Protein AF-A0A2S7PTY4-F1 (afdb_monomer)

pLDDT: mean 74.54, std 20.71, range [23.06, 98.38]

Secondary structure (DSSP, 8-state):
-PPPPP-----HHHHS-HHHHHHHHHHHHHTT--HHHHHHHHHH-HHHHHHHHHHHHHEEEEESSHHHHHHHHHHHT-HHHHTT--EEEEE-PPBP---HHHHHHHS-TTS-HHHHHHHHHHHHHHHHHHHHHHHSSHHHHHHHHHGGG-TT--EEEE-SSSSPPHHHHHHHHHTT--HHHHB-TT-HHHHHHHHHHHHHHHHHHHHHTT----EEEEEEE-HHHHTS-GGGS-HHHHTT--EEEEEEE-TTTT---HHHHHHHHHHHHH-TT--EEEEEEE---GGGGTTGGGS-PPPP-HHHHHHTT---TT--EEEEES-EE-HHHHHHHHHHHTTT-SEEEEES-EEEEEGGGHHHHHHHHHHH--SEEEEESEEEEE-SS-TT--EEEE--EEE-SS------TTTTTT----GGG-SSHHHHHHHHHHHHHHHHHHHHHHHHHHTTS-SS-------------------PPPPPPP--------------PPP----------------------GGGTS-HHHHHHHHHHHH-----HHHHHHHHHHHHTTS-HHHHHHHHHH-HHHHHHHHHHHTTEEEEESSHHHHHHHHHHHH-HHHHTT--EEEEE-----TT--HHHHHHHHHHHHTTS---S-HHHHHHHHHHHHHHHHHHHHHHHHHTHHHHHHHHHGGG-TT--EEEE---SS--HHHHHHSPTTTTS-TTSS--TT-HHHHHHHHHHHHHHHHHHHHTT----EEEEEEE-HHHHHHTTTSHHHHGGGGGG-SEEEEEEPPPPTTTHHHHHHHHHHHHHT-TT-SEEEEEE---SSSS--S-THHHHTT---TT--EEEEES-EE-HHHHHHHHHHTTTT--EEEEES-EESS-GGGHHHHHHHHHHT---SEEEEEEEEEEE-TTT--EEEEEEEEEEESS-HHHHHHHHHHHS-HHHHTT-SSHHHHHHHHHTTTTTTSTTSSSS-----------

Solvent-accessible surface area (backbone atoms only — not comparable to full-atom values): 54871 Å² total; per-residue (Å²): 138,81,80,81,75,76,80,71,87,67,53,73,66,73,71,53,56,67,67,59,46,36,49,51,46,48,51,46,54,74,73,63,53,59,69,64,56,52,52,52,49,24,71,74,40,74,59,35,29,63,40,29,45,50,66,68,36,24,58,41,78,36,46,58,39,67,69,40,51,50,51,52,42,56,39,31,73,34,66,88,48,11,59,32,24,29,31,39,41,35,31,60,58,60,60,45,93,74,53,72,68,62,51,59,73,56,31,57,89,87,60,52,74,70,52,54,55,52,16,51,50,55,48,50,55,50,45,51,44,32,55,48,43,70,69,66,53,46,54,33,58,50,40,45,65,30,42,58,43,29,77,44,36,29,35,40,36,38,49,63,60,73,85,75,51,73,64,51,45,53,49,17,58,68,44,46,33,51,54,74,75,42,35,48,86,90,32,78,74,55,50,24,53,46,37,20,53,51,50,46,28,49,51,40,12,33,46,78,37,69,36,62,28,31,34,45,35,31,52,42,38,16,55,64,43,32,60,55,53,70,90,62,57,58,51,74,33,32,46,50,20,27,34,42,37,40,23,36,41,38,92,54,57,55,58,62,45,74,50,35,22,45,29,49,23,56,51,49,56,29,18,56,45,23,29,35,43,33,45,32,44,46,65,64,58,79,85,41,68,78,70,50,80,76,58,88,66,60,64,38,56,45,44,44,50,28,51,58,90,56,65,49,81,45,28,28,34,42,34,43,30,52,47,30,22,38,58,69,49,54,40,51,52,51,64,74,35,25,91,39,32,49,34,39,36,42,30,29,38,33,39,72,44,44,47,73,54,50,54,58,41,51,49,42,49,70,75,56,42,78,46,46,39,39,40,37,48,37,44,29,16,37,46,93,86,45,99,84,54,78,55,77,47,74,42,52,32,78,42,78,75,101,58,76,63,59,44,43,60,85,83,46,87,67,53,70,63,57,56,87,82,33,96,41,73,63,58,43,48,52,48,52,50,54,52,52,50,52,51,53,50,51,52,52,55,57,55,63,61,68,76,71,63,75,98,74,88,80,84,81,82,85,78,89,80,89,78,86,86,86,90,83,82,93,78,84,89,79,85,81,78,87,78,80,89,77,90,71,82,85,78,77,80,80,81,85,79,81,89,79,84,91,79,82,91,74,95,77,83,76,85,83,69,80,81,81,64,89,76,72,54,77,77,75,76,46,58,68,69,55,47,54,49,53,53,49,62,72,69,52,94,80,70,68,75,78,63,55,61,74,69,50,57,71,59,59,72,75,50,54,69,70,56,37,59,56,44,27,72,74,39,74,66,38,28,58,59,31,45,50,60,67,40,21,59,42,76,35,54,57,43,68,70,39,48,50,51,49,41,56,40,29,71,34,69,80,50,11,57,31,24,30,31,42,38,35,31,55,65,76,67,65,79,84,64,47,75,63,60,52,45,57,46,46,52,58,76,45,64,93,54,93,76,66,99,62,56,66,68,45,50,52,54,30,50,53,53,47,53,53,50,35,53,49,40,49,49,35,61,76,67,46,46,62,36,55,44,33,50,68,21,48,62,44,29,80,44,39,29,33,43,34,38,50,61,59,62,64,67,55,76,67,58,18,72,73,40,62,66,69,63,63,75,63,45,76,80,37,78,64,91,78,42,68,72,55,39,62,63,38,34,60,58,56,48,26,52,49,47,23,39,27,75,46,67,48,66,32,32,33,43,35,32,56,49,44,34,62,63,50,29,39,44,43,69,81,42,41,89,55,47,40,72,41,32,49,51,24,26,33,42,35,43,22,35,54,66,66,64,86,81,62,50,65,49,28,46,51,24,48,34,54,49,53,69,32,24,44,55,22,31,30,45,32,44,33,39,48,81,64,95,68,80,73,88,57,82,56,44,39,82,51,50,67,89,69,73,45,88,49,28,27,33,43,34,42,24,47,44,38,29,35,55,70,52,52,44,52,49,50,64,75,36,20,92,43,34,28,35,43,34,44,27,27,38,29,28,42,58,47,46,76,44,54,59,58,45,51,47,45,58,52,75,58,32,66,60,67,33,45,32,42,36,48,51,33,36,12,37,26,74,90,74,72,48,77,46,82,44,81,36,87,56,77,46,74,83,62,63,66,61,62,50,58,48,45,62,58,48,71,79,32,61,78,55,52,78,77,24,99,40,72,69,47,47,53,49,36,58,72,70,51,77,59,80,82,71,86,87,70,80,87,80,78,89,77,87,79,85,88,82,88,89,136

Mean predicted aligned error: 18.02 Å

Sequence (984 aa):
MATPDAFTGKSLAETFPAELLSIICQYLIVDRLPKDDLANFRSTSKNCAAAATPYLFQSQHVSLILKSLQNLQNISEQPHLAKHVREIWYEPRLMESMYRSRYNDLVPPTVTPEEIKRGWTIYCDWFCQQKYLVKMHYLSAVLAKIFPRLTNLREIAIQVGGPMSYIFVRMAQQVWLDGEALISNTVAQHESMIGSKCLEAILHACSLADTKLTSLKCDSVGETFFMIRPEFMPSSVFQHLRDLDIVIYDAAYTQTSDTCSQGLNRVLRSAVHLVTLRIIIDAAGEYAGRTIRRMVYRPGPFWDNAMSEVVLPKLESLKLFNISGGRDRFIEFFTKHAASLNHLSLDNLQLMEDVREWYRVFHTIMTVLNCSVEINGTWEGKWADEQDHTQTIPMTCPMEGNMICVVLEEYLEGCCITADEHPTVEGLWDQIIATCLERDRQMRETRNYDDSGDPEDHSYPTNMYGAPGRVTPMGDPIVIPEYEYDLEDEEVGVFEDEDDADGTVDTNYPMATLTETPGRSILDVLPTEIIVMICGLLREGDFPPDSLSKKYIPEAKALPRDALCNFRLASKDCAAAATSYLFRHLHILYTKRSFQNLLDISKSAHLAKHVRSICYEPRILHAGFDKYEYTDYYETAMEGIEQPISSDIRMEQGWDAYKKMVNEQHFIRKTAWDAAIFTLSIPRFTCLDAITIDTKCVPSYRALQSMPPPFDRDASLHESPCDPMIMAKVRKPTNAILVATALANVNLVTLRICLVPEELLSSLYGTKNVILPFFKHIRHLSLNLGPFPPPHGHGTMKGLIDLLRFAPGLESLSIKFAISSRFEPPIVWDKGIEGLVFPSLQKLELSSLPCRPSSFMNFFKRHAATLKHIVLESMCLVPDPMYWHDILEVLKNDLSLESAAFRGVWEGFSEKVRVRYLIRMDKNIHGCPVSEYLEDCVLKRAPALMQQFSSIDGLWRAIVEGRLHQRTATTEASEDGESEDEDD

Foldseek 3Di:
DDDDDDPPPDDPLNVDDLVVLLVVLVVCVVVPPDLVVLVVQLPPDVSSVVNSLLVSLQEQEAELFPVRLVVLLVQLVDLVNLQSHAEYEYELFAFDDDDLVLLVVQAPPPDDPVLLVVLVVLLVVRNVRSVCCQPPVVLLVSLLVRLLSNQNHAYYAYDHDDPDDPVLCVSCVSSRGDSCNRGDPPPLPVSQVRSLSNVLSNQQSCVSSLPLHAYYHYQEHELVNLVPPVVSNPLSNQQNYAYYHDEYEDCPQLDSDLSSLQSLLSSQQSNLNHAEDHYAHDHPDPVCVPPVVPPLRDGDQSLCSNCVVGQRQQHAYYHYYQHEHELVSLLVVCLRCQVRYAEEEYENYEYAAALLSVLVSVVSCLVRHPYFYWYFYWYWYDHPPDPRDIDIQGFGAGDDDNADFGCPPPLPVPDGPHCVVPVDSSSVSVVSVVSVVVVVVVVVVVVVVVVPDDPDDDDDDDDDDDDDDDDDDDDDDDDDDDDDDDPDDDPDDDDDDDDDDDDDDDPDDDPDDDPDDPDDPLVRPDDPVVVVVVVVVVPDPDDDPVVVCVPCLVVLLVDDLVNLVVQLVPDVVSVLSSLLVNLQEQEAELFPVRLVVLLVLLVDLSNLQSHAEYEYELAAFDQPCDLVNLVVVQCVLCPPPPDDPCSPVLSVVLVVLSNVRNVRSVVCQVVVVLLVSLLNRQLSNQNHAEYAYDHDLQPDCVVLVVHRPPSNGDSVSGDDLQDLVRLVVSLSNVVSNQLSNQVSLHLHAYYHYQEHRLVNLLCCVVVVVRRLLSLCNYAHYAYEYEDDDPPSCVSSLVSLLSNLQSNLQHQEYHYEYDDDPDDDQPDACQVNCVPDARPQHAYYHYYPHEYELVSLLVNCLRCQPHYAEYHYEQYEYPQFPLSVVVSLVSCQPRHPYQWYHYAYWYWYHNPVVRDIDTDGGHDTDHPDRSVVVVCCVQCVVCVVVCVVAVDPSRSSCCSVVCVPPDPDPPPPPPDDDDDDDDDD

Radius of gyration: 38.8 Å; Cα contacts (8 Å, |Δi|>4): 1458; chains: 1; bounding box: 118×94×121 Å

Structure (mmCIF, N/CA/C/O backbone):
data_AF-A0A2S7PTY4-F1
#
_entry.id   AF-A0A2S7PTY4-F1
#
loop_
_atom_site.group_PDB
_atom_site.id
_atom_site.type_symbol
_atom_site.label_atom_id
_atom_site.label_alt_id
_atom_site.label_comp_id
_atom_site.label_asym_id
_atom_site.label_entity_id
_atom_site.label_seq_id
_atom_site.pdbx_PDB_ins_code
_atom_site.Cartn_x
_atom_site.Cartn_y
_atom_site.Cartn_z
_atom_site.occupancy
_atom_site.B_iso_or_equiv
_atom_site.auth_seq_id
_atom_site.auth_comp_id
_atom_site.auth_asym_id
_atom_site.auth_atom_id
_atom_site.pdbx_PDB_model_num
ATOM 1 N N . MET A 1 1 ? 12.265 41.369 -77.247 1.00 43.47 1 MET A N 1
ATOM 2 C CA . MET A 1 1 ? 11.523 41.569 -75.987 1.00 43.47 1 MET A CA 1
ATOM 3 C C . MET A 1 1 ? 10.627 40.360 -75.792 1.00 43.47 1 MET A C 1
ATOM 5 O O . MET A 1 1 ? 9.584 40.294 -76.423 1.00 43.47 1 MET A O 1
ATOM 9 N N . ALA A 1 2 ? 11.092 39.371 -75.027 1.00 40.62 2 ALA A N 1
ATOM 10 C CA . ALA A 1 2 ? 10.263 38.261 -74.569 1.00 40.62 2 ALA A CA 1
ATOM 11 C C . ALA A 1 2 ? 9.751 38.643 -73.177 1.00 40.62 2 ALA A C 1
ATOM 13 O O . ALA A 1 2 ? 10.547 38.976 -72.299 1.00 40.62 2 ALA A O 1
ATOM 14 N N . THR A 1 3 ? 8.435 38.702 -73.018 1.00 45.56 3 THR A N 1
ATOM 15 C CA . THR A 1 3 ? 7.770 38.879 -71.726 1.00 45.56 3 THR A CA 1
ATOM 16 C C . THR A 1 3 ? 8.144 37.714 -70.807 1.00 45.56 3 THR A C 1
ATOM 18 O O . THR A 1 3 ? 8.022 36.573 -71.247 1.00 45.56 3 THR A O 1
ATOM 21 N N . PRO A 1 4 ? 8.608 37.959 -69.567 1.00 51.91 4 PRO A N 1
ATOM 22 C CA . PRO A 1 4 ? 8.774 36.889 -68.599 1.00 51.91 4 PRO A CA 1
ATOM 23 C C . PRO A 1 4 ? 7.383 36.361 -68.253 1.00 51.91 4 PRO A C 1
ATOM 25 O O . PRO A 1 4 ? 6.526 37.122 -67.797 1.00 51.91 4 PRO A O 1
ATOM 28 N N . ASP A 1 5 ? 7.158 35.079 -68.534 1.00 47.53 5 ASP A N 1
ATOM 29 C CA . ASP A 1 5 ? 5.940 34.380 -68.151 1.00 47.53 5 ASP A CA 1
ATOM 30 C C . ASP A 1 5 ? 5.702 34.571 -66.653 1.00 47.53 5 ASP A C 1
ATOM 32 O O . ASP A 1 5 ? 6.612 34.447 -65.828 1.00 47.53 5 ASP A O 1
ATOM 36 N N . ALA A 1 6 ? 4.469 34.950 -66.324 1.00 49.41 6 ALA A N 1
ATOM 37 C CA . ALA A 1 6 ? 4.036 35.241 -64.973 1.00 49.41 6 ALA A CA 1
ATOM 38 C C . ALA A 1 6 ? 4.442 34.097 -64.035 1.00 49.41 6 ALA A C 1
ATOM 40 O O . ALA A 1 6 ? 4.005 32.960 -64.214 1.00 49.41 6 ALA A O 1
ATOM 41 N N . PHE A 1 7 ? 5.255 34.412 -63.021 1.00 53.06 7 PHE A N 1
ATOM 42 C CA . PHE A 1 7 ? 5.481 33.546 -61.869 1.00 53.06 7 PHE A CA 1
ATOM 43 C C . PHE A 1 7 ? 4.107 33.210 -61.276 1.00 53.06 7 PHE A C 1
ATOM 45 O O . PHE A 1 7 ? 3.509 34.005 -60.550 1.00 53.06 7 PHE A O 1
ATOM 52 N N . THR A 1 8 ? 3.560 32.047 -61.628 1.00 53.41 8 THR A N 1
ATOM 53 C CA . THR A 1 8 ? 2.391 31.491 -60.955 1.00 53.41 8 THR A CA 1
ATOM 54 C C . THR A 1 8 ? 2.818 31.305 -59.507 1.00 53.41 8 THR A C 1
ATOM 56 O O . THR A 1 8 ? 3.721 30.508 -59.274 1.00 53.41 8 THR A O 1
ATOM 59 N N . GLY A 1 9 ? 2.261 32.080 -58.572 1.00 60.03 9 GLY A N 1
ATOM 60 C CA . GLY A 1 9 ? 2.690 32.191 -57.169 1.00 60.03 9 GLY A CA 1
ATOM 61 C C . GLY A 1 9 ? 2.533 30.926 -56.315 1.00 60.03 9 GLY A C 1
ATOM 62 O O . GLY A 1 9 ? 2.007 30.997 -55.210 1.00 60.03 9 GLY A O 1
ATOM 63 N N . LYS A 1 10 ? 2.968 29.771 -56.822 1.00 67.81 10 LYS A N 1
ATOM 64 C CA . LYS A 1 10 ? 3.148 28.531 -56.076 1.00 67.81 10 LYS A CA 1
ATOM 65 C C . LYS A 1 10 ? 4.336 28.712 -55.146 1.00 67.81 10 LYS A C 1
ATOM 67 O O . LYS A 1 10 ? 5.383 29.210 -55.565 1.00 67.81 10 LYS A O 1
ATOM 72 N N . SER A 1 11 ? 4.168 28.350 -53.879 1.00 74.94 11 SER A N 1
ATOM 73 C CA . SER A 1 11 ? 5.264 28.447 -52.918 1.00 74.94 11 SER A CA 1
ATOM 74 C C . SER A 1 11 ? 6.384 27.476 -53.307 1.00 74.94 11 SER A C 1
ATOM 76 O O . SER A 1 11 ? 6.137 26.450 -53.941 1.00 74.94 11 SER A O 1
ATOM 78 N N . LEU A 1 12 ? 7.624 27.773 -52.910 1.00 75.06 12 LEU A N 1
ATOM 79 C CA . LEU A 1 12 ? 8.783 26.910 -53.182 1.00 75.06 12 LEU A CA 1
ATOM 80 C C . LEU A 1 12 ? 8.548 25.457 -52.706 1.00 75.06 12 LEU A C 1
ATOM 82 O O . LEU A 1 12 ? 8.979 24.495 -53.342 1.00 75.06 12 LEU A O 1
ATOM 86 N N . ALA A 1 13 ? 7.786 25.297 -51.621 1.00 75.19 13 ALA A N 1
ATOM 87 C CA . ALA A 1 13 ? 7.372 24.011 -51.072 1.00 75.19 13 ALA A CA 1
ATOM 88 C C . ALA A 1 13 ? 6.455 23.197 -52.006 1.00 75.19 13 ALA A C 1
ATOM 90 O O . ALA A 1 13 ? 6.466 21.969 -51.973 1.00 75.19 13 ALA A O 1
ATOM 91 N N . GLU A 1 14 ? 5.676 23.859 -52.862 1.00 81.06 14 GLU A N 1
ATOM 92 C CA . GLU A 1 14 ? 4.823 23.200 -53.855 1.00 81.06 14 GLU A CA 1
ATOM 93 C C . GLU A 1 14 ? 5.597 22.785 -55.113 1.00 81.06 14 GLU A C 1
ATOM 95 O O . GLU A 1 14 ? 5.118 21.940 -55.869 1.00 81.06 14 GLU A O 1
ATOM 100 N N . THR A 1 15 ? 6.784 23.360 -55.339 1.00 85.25 15 THR A N 1
ATOM 101 C CA . THR A 1 15 ? 7.640 23.040 -56.491 1.00 85.25 15 THR A CA 1
ATOM 102 C C . THR A 1 15 ? 8.655 21.930 -56.231 1.00 85.25 15 THR A C 1
ATOM 104 O O . THR A 1 15 ? 9.167 21.359 -57.193 1.00 85.25 15 THR A O 1
ATOM 107 N N . PHE A 1 16 ? 8.953 21.600 -54.971 1.00 87.75 16 PHE A N 1
ATOM 108 C CA . PHE A 1 16 ? 9.901 20.527 -54.670 1.00 87.75 16 PHE A CA 1
ATOM 109 C C . PHE A 1 16 ? 9.299 19.127 -54.913 1.00 87.75 16 PHE A C 1
ATOM 111 O O . PHE A 1 16 ? 8.173 18.863 -54.482 1.00 87.75 16 PHE A O 1
ATOM 118 N N . PRO A 1 17 ? 10.054 18.208 -55.548 1.00 91.81 17 PRO A N 1
ATOM 119 C CA . PRO A 1 17 ? 9.749 16.780 -55.574 1.00 91.81 17 PRO A CA 1
ATOM 120 C C . PRO A 1 17 ? 9.585 16.200 -54.165 1.00 91.81 17 PRO A C 1
ATOM 122 O O . PRO A 1 17 ? 10.275 16.614 -53.227 1.00 91.81 17 PRO A O 1
ATOM 125 N N . ALA A 1 18 ? 8.700 15.211 -54.023 1.00 88.81 18 ALA A N 1
ATOM 126 C CA . ALA A 1 18 ? 8.412 14.573 -52.739 1.00 88.81 18 ALA A CA 1
ATOM 127 C C . ALA A 1 18 ? 9.669 13.947 -52.111 1.00 88.81 18 ALA A C 1
ATOM 129 O O . ALA A 1 18 ? 9.843 14.005 -50.899 1.00 88.81 18 ALA A O 1
ATOM 130 N N . GLU A 1 19 ? 10.575 13.428 -52.938 1.00 92.38 19 GLU A N 1
ATOM 131 C CA . GLU A 1 19 ? 11.834 12.813 -52.526 1.00 92.38 19 GLU A CA 1
ATOM 132 C C . GLU A 1 19 ? 12.754 13.823 -51.833 1.00 92.38 19 GLU A C 1
ATOM 134 O O . GLU A 1 19 ? 13.323 13.521 -50.787 1.00 92.38 19 GLU A O 1
ATOM 139 N N . LEU A 1 20 ? 12.857 15.047 -52.369 1.00 92.56 20 LEU A N 1
ATOM 140 C CA . LEU A 1 20 ? 13.656 16.107 -51.750 1.00 92.56 20 LEU A CA 1
ATOM 141 C C . LEU A 1 20 ? 13.034 16.576 -50.434 1.00 92.56 20 LEU A C 1
ATOM 143 O O . LEU A 1 20 ? 13.760 16.790 -49.467 1.00 92.56 20 LEU A O 1
ATOM 147 N N . LEU A 1 21 ? 11.703 16.679 -50.363 1.00 92.06 21 LEU A N 1
ATOM 148 C CA . LEU A 1 21 ? 11.012 17.013 -49.114 1.00 92.06 21 LEU A CA 1
ATOM 149 C C . LEU A 1 21 ? 11.215 15.924 -48.047 1.00 92.06 21 LEU A C 1
ATOM 151 O O . LEU A 1 21 ? 11.440 16.255 -46.887 1.00 92.06 21 LEU A O 1
ATOM 155 N N . SER A 1 22 ? 11.199 14.643 -48.428 1.00 91.19 22 SER A N 1
ATOM 156 C CA . SER A 1 22 ? 11.508 13.530 -47.522 1.00 91.19 22 SER A CA 1
ATOM 157 C C . SER A 1 22 ? 12.958 13.550 -47.040 1.00 91.19 22 SER A C 1
ATOM 159 O O . SER A 1 22 ? 13.189 13.353 -45.851 1.00 91.19 22 SER A O 1
ATOM 161 N N . ILE A 1 23 ? 13.923 13.845 -47.921 1.00 90.31 23 ILE A N 1
ATOM 162 C CA . ILE A 1 23 ? 15.336 14.010 -47.540 1.00 90.31 23 ILE A CA 1
ATOM 163 C C . ILE A 1 23 ? 15.485 15.164 -46.547 1.00 90.31 23 ILE A C 1
ATOM 165 O O . ILE A 1 23 ? 16.128 14.991 -45.517 1.00 90.31 23 ILE A O 1
ATOM 169 N N . ILE A 1 24 ? 14.846 16.310 -46.809 1.00 88.50 24 ILE A N 1
ATOM 170 C CA . ILE A 1 24 ? 14.837 17.443 -45.876 1.00 88.50 24 ILE A CA 1
ATOM 171 C C . ILE A 1 24 ? 14.289 16.986 -44.522 1.00 88.50 24 ILE A C 1
ATOM 173 O O . ILE A 1 24 ? 14.973 17.140 -43.520 1.00 88.50 24 ILE A O 1
ATOM 177 N N . CYS A 1 25 ? 13.111 16.356 -44.474 1.00 89.00 25 CYS A N 1
ATOM 178 C CA . CYS A 1 25 ? 12.548 15.865 -43.214 1.00 89.00 25 CYS A CA 1
ATOM 179 C C . CYS A 1 25 ? 13.461 14.862 -42.494 1.00 89.00 25 CYS A C 1
ATOM 181 O O . CYS A 1 25 ? 13.556 14.913 -41.271 1.00 89.00 25 CYS A O 1
ATOM 183 N N . GLN A 1 26 ? 14.144 13.980 -43.226 1.00 87.88 26 GLN A N 1
ATOM 184 C CA . GLN A 1 26 ? 15.095 13.033 -42.650 1.00 87.88 26 GLN A CA 1
ATOM 185 C C . GLN A 1 26 ? 16.298 13.750 -42.025 1.00 87.88 26 GLN A C 1
ATOM 187 O O . GLN A 1 26 ? 16.648 13.442 -40.888 1.00 87.88 26 GLN A O 1
ATOM 192 N N . TYR A 1 27 ? 16.888 14.730 -42.717 1.00 85.38 27 TYR A N 1
ATOM 193 C CA . TYR A 1 27 ? 17.968 15.555 -42.164 1.00 85.38 27 TYR A CA 1
ATOM 194 C C . TYR A 1 27 ? 17.516 16.314 -40.917 1.00 85.38 27 TYR A C 1
ATOM 196 O O . TYR A 1 27 ? 18.214 16.295 -39.907 1.00 85.38 27 TYR A O 1
ATOM 204 N N . LEU A 1 28 ? 16.306 16.888 -40.939 1.00 81.81 28 LEU A N 1
ATOM 205 C CA . LEU A 1 28 ? 15.771 17.614 -39.786 1.00 81.81 28 LEU A CA 1
ATOM 206 C C . LEU A 1 28 ? 15.641 16.718 -38.535 1.00 81.81 28 LEU A C 1
ATOM 208 O O . LEU A 1 28 ? 15.788 17.203 -37.418 1.00 81.81 28 LEU A O 1
ATOM 212 N N . ILE A 1 29 ? 15.398 15.413 -38.698 1.00 79.81 29 ILE A N 1
ATOM 213 C CA . ILE A 1 29 ? 15.355 14.462 -37.573 1.00 79.81 29 ILE A CA 1
ATOM 214 C C . ILE A 1 29 ? 16.752 14.057 -37.115 1.00 79.81 29 ILE A C 1
ATOM 216 O O . ILE A 1 29 ? 16.993 13.977 -35.911 1.00 79.81 29 ILE A O 1
ATOM 220 N N . VAL A 1 30 ? 17.651 13.758 -38.058 1.00 76.00 30 VAL A N 1
ATOM 221 C CA . VAL A 1 30 ? 19.010 13.280 -37.754 1.00 76.00 30 VAL A CA 1
ATOM 222 C C . VAL A 1 30 ? 19.788 14.336 -36.969 1.00 76.00 30 VAL A C 1
ATOM 224 O O . VAL A 1 30 ? 20.440 13.996 -35.984 1.00 76.00 30 VAL A O 1
ATOM 227 N N . ASP A 1 31 ? 19.612 15.613 -37.313 1.00 64.88 31 ASP A N 1
ATOM 228 C CA . ASP A 1 31 ? 20.231 16.742 -36.608 1.00 64.88 31 ASP A CA 1
ATOM 229 C C . ASP A 1 31 ? 19.500 17.121 -35.301 1.00 64.88 31 ASP A C 1
ATOM 231 O O . ASP A 1 31 ? 19.806 18.140 -34.683 1.00 64.88 31 ASP A O 1
ATOM 235 N N . ARG A 1 32 ? 18.539 16.294 -34.853 1.00 62.41 32 ARG A N 1
ATOM 236 C CA . ARG A 1 32 ? 17.731 16.481 -33.634 1.00 62.41 32 ARG A CA 1
ATOM 237 C C . ARG A 1 32 ? 17.043 17.848 -33.556 1.00 62.41 32 ARG A C 1
ATOM 239 O O . ARG A 1 32 ? 16.916 18.408 -32.464 1.00 62.41 32 ARG A O 1
ATOM 246 N N . LEU A 1 33 ? 16.580 18.397 -34.682 1.00 65.88 33 LEU A N 1
ATOM 247 C CA . LEU A 1 33 ? 15.806 19.634 -34.619 1.00 65.88 33 LEU A CA 1
ATOM 248 C C . LEU A 1 33 ? 14.502 19.410 -33.833 1.00 65.88 33 LEU A C 1
ATOM 250 O O . LEU A 1 33 ? 13.942 18.305 -33.853 1.00 65.88 33 LEU A O 1
ATOM 254 N N . PRO A 1 34 ? 14.001 20.436 -33.122 1.00 75.38 34 PRO A N 1
ATOM 255 C CA . PRO A 1 34 ? 12.773 20.327 -32.349 1.00 75.38 34 PRO A CA 1
ATOM 256 C C . PRO A 1 34 ? 11.610 19.833 -33.216 1.00 75.38 34 PRO A C 1
ATOM 258 O O . PRO A 1 34 ? 11.408 20.302 -34.336 1.00 75.38 34 PRO A O 1
ATOM 261 N N . LYS A 1 35 ? 10.773 18.931 -32.681 1.00 83.25 35 LYS A N 1
ATOM 262 C CA . LYS A 1 35 ? 9.526 18.493 -33.348 1.00 83.25 35 LYS A CA 1
ATOM 263 C C . LYS A 1 35 ? 8.633 19.669 -33.769 1.00 83.25 35 LYS A C 1
ATOM 265 O O . LYS A 1 35 ? 7.866 19.535 -34.722 1.00 83.25 35 LYS A O 1
ATOM 270 N N . ASP A 1 36 ? 8.764 20.804 -33.088 1.00 83.81 36 ASP A N 1
ATOM 271 C CA . ASP A 1 36 ? 8.082 22.057 -33.402 1.00 83.81 36 ASP A CA 1
ATOM 272 C C . ASP A 1 36 ? 8.431 22.565 -34.813 1.00 83.81 36 ASP A C 1
ATOM 274 O O . ASP A 1 36 ? 7.535 22.987 -35.542 1.00 83.81 36 ASP A O 1
ATOM 278 N N . ASP A 1 37 ? 9.681 22.432 -35.268 1.00 87.38 37 ASP A N 1
ATOM 279 C CA . ASP A 1 37 ? 10.087 22.852 -36.615 1.00 87.38 37 ASP A CA 1
ATOM 280 C C . ASP A 1 37 ? 9.499 21.944 -37.696 1.00 87.38 37 ASP A C 1
ATOM 282 O O . ASP A 1 37 ? 9.021 22.423 -38.726 1.00 87.38 37 ASP A O 1
ATOM 286 N N . LEU A 1 38 ? 9.438 20.632 -37.444 1.00 89.25 38 LEU A N 1
ATOM 287 C CA . LEU A 1 38 ? 8.749 19.688 -38.328 1.00 89.25 38 LEU A CA 1
ATOM 288 C C . LEU A 1 38 ? 7.238 19.938 -38.362 1.00 89.25 38 LEU A C 1
ATOM 290 O O . LEU A 1 38 ? 6.627 19.828 -39.426 1.00 89.25 38 LEU A O 1
ATOM 294 N N . ALA A 1 39 ? 6.625 20.291 -37.230 1.00 89.81 39 ALA A N 1
ATOM 295 C CA . ALA A 1 39 ? 5.213 20.658 -37.168 1.00 89.81 39 ALA A CA 1
ATOM 296 C C . ALA A 1 39 ? 4.935 21.961 -37.938 1.00 89.81 39 ALA A C 1
ATOM 298 O O . ALA A 1 39 ? 3.985 22.022 -38.725 1.00 89.81 39 ALA A O 1
ATOM 299 N N . ASN A 1 40 ? 5.804 22.961 -37.790 1.00 89.75 40 ASN A N 1
ATOM 300 C CA . ASN A 1 40 ? 5.744 24.207 -38.547 1.00 89.75 40 ASN A CA 1
ATOM 301 C C . ASN A 1 40 ? 5.907 23.931 -40.045 1.00 89.75 40 ASN A C 1
ATOM 303 O O . ASN A 1 40 ? 5.050 24.321 -40.838 1.00 89.75 40 ASN A O 1
ATOM 307 N N . PHE A 1 41 ? 6.924 23.160 -40.440 1.00 89.50 41 PHE A N 1
ATOM 308 C CA . PHE A 1 41 ? 7.141 22.746 -41.825 1.00 89.50 41 PHE A CA 1
ATOM 309 C C . PHE A 1 41 ? 5.922 22.018 -42.401 1.00 89.50 41 PHE A C 1
ATOM 311 O O . PHE A 1 41 ? 5.452 22.364 -43.486 1.00 89.50 41 PHE A O 1
ATOM 318 N N . ARG A 1 42 ? 5.335 21.081 -41.646 1.00 92.31 42 ARG A N 1
ATOM 319 C CA . ARG A 1 42 ? 4.105 20.367 -42.018 1.00 92.31 42 ARG A CA 1
ATOM 320 C C . ARG A 1 42 ? 2.950 21.324 -42.331 1.00 92.31 42 ARG A C 1
ATOM 322 O O . ARG A 1 42 ? 2.167 21.044 -43.233 1.00 92.31 42 ARG A O 1
ATOM 329 N N . SER A 1 43 ? 2.837 22.440 -41.611 1.00 91.19 43 SER A N 1
ATOM 330 C CA . SER A 1 43 ? 1.746 23.409 -41.789 1.00 91.19 43 SER A CA 1
ATOM 331 C C . SER A 1 43 ? 1.900 24.326 -43.011 1.00 91.19 43 SER A C 1
ATOM 333 O O . SER A 1 43 ? 0.929 24.960 -43.417 1.00 91.19 43 SER A O 1
ATOM 335 N N . THR A 1 44 ? 3.083 24.371 -43.638 1.00 89.44 44 THR A N 1
ATOM 336 C CA . THR A 1 44 ? 3.370 25.299 -44.750 1.00 89.44 44 THR A CA 1
ATOM 337 C C . THR A 1 44 ? 2.686 24.945 -46.076 1.00 89.44 44 THR A C 1
ATOM 339 O O . THR A 1 44 ? 2.337 25.844 -46.839 1.00 89.44 44 THR A O 1
ATOM 342 N N . SER A 1 45 ? 2.503 23.658 -46.395 1.00 92.50 45 SER A N 1
ATOM 343 C CA . SER A 1 45 ? 1.862 23.207 -47.642 1.00 92.50 45 SER A CA 1
ATOM 344 C C . SER A 1 45 ? 1.365 21.762 -47.539 1.00 92.50 45 SER A C 1
ATOM 346 O O . SER A 1 45 ? 1.807 21.004 -46.678 1.00 92.50 45 SER A O 1
ATOM 348 N N . LYS A 1 46 ? 0.489 21.327 -48.458 1.00 91.50 46 LYS A N 1
ATOM 349 C CA . LYS A 1 46 ? 0.026 19.924 -48.516 1.00 91.50 46 LYS A CA 1
ATOM 350 C C . LYS A 1 46 ? 1.157 18.934 -48.825 1.00 91.50 46 LYS A C 1
ATOM 352 O O . LYS A 1 46 ? 1.152 17.832 -48.281 1.00 91.50 46 LYS A O 1
ATOM 357 N N . ASN A 1 47 ? 2.123 19.328 -49.659 1.00 91.56 47 ASN A N 1
ATOM 358 C CA . ASN A 1 47 ? 3.276 18.490 -50.001 1.00 91.56 47 ASN A CA 1
ATOM 359 C C . ASN A 1 47 ? 4.200 18.323 -48.790 1.00 91.56 47 ASN A C 1
ATOM 361 O O . ASN A 1 47 ? 4.567 17.200 -48.452 1.00 91.56 47 ASN A O 1
ATOM 365 N N . CYS A 1 48 ? 4.489 19.416 -48.075 1.00 91.56 48 CYS A N 1
ATOM 366 C CA . CYS A 1 48 ? 5.219 19.361 -46.807 1.00 91.56 48 CYS A CA 1
ATOM 367 C C . CYS A 1 48 ? 4.456 18.555 -45.758 1.00 91.56 48 CYS A C 1
ATOM 369 O O . CYS A 1 48 ? 5.062 17.778 -45.027 1.00 91.56 48 CYS A O 1
ATOM 371 N N . ALA A 1 49 ? 3.126 18.680 -45.709 1.00 92.38 49 ALA A N 1
ATOM 372 C CA . ALA A 1 49 ? 2.311 17.896 -44.799 1.00 92.38 49 ALA A CA 1
ATOM 373 C C . ALA A 1 49 ? 2.461 16.394 -45.061 1.00 92.38 49 ALA A C 1
ATOM 375 O O . ALA A 1 49 ? 2.693 15.631 -44.123 1.00 92.38 49 ALA A O 1
ATOM 376 N N . ALA A 1 50 ? 2.368 15.971 -46.323 1.00 92.88 50 ALA A N 1
ATOM 377 C CA . ALA A 1 50 ? 2.546 14.579 -46.719 1.00 92.88 50 ALA A CA 1
ATOM 378 C C . ALA A 1 50 ? 3.968 14.070 -46.431 1.00 92.88 50 ALA A C 1
ATOM 380 O O . ALA A 1 50 ? 4.113 12.974 -45.893 1.00 92.88 50 ALA A O 1
ATOM 381 N N . ALA A 1 51 ? 4.994 14.875 -46.726 1.00 93.94 51 ALA A N 1
ATOM 382 C CA . ALA A 1 51 ? 6.392 14.516 -46.503 1.00 93.94 51 ALA A CA 1
ATOM 383 C C . ALA A 1 51 ? 6.753 14.425 -45.013 1.00 93.94 51 ALA A C 1
ATOM 385 O O . ALA A 1 51 ? 7.415 13.476 -44.615 1.00 93.94 51 ALA A O 1
ATOM 386 N N . ALA A 1 52 ? 6.284 15.361 -44.182 1.00 94.00 52 ALA A N 1
ATOM 387 C CA . ALA A 1 52 ? 6.636 15.449 -42.763 1.00 94.00 52 ALA A CA 1
ATOM 388 C C . ALA A 1 52 ? 5.816 14.520 -41.858 1.00 94.00 52 ALA A C 1
ATOM 390 O O . ALA A 1 52 ? 6.273 14.159 -40.776 1.00 94.00 52 ALA A O 1
ATOM 391 N N . THR A 1 53 ? 4.605 14.126 -42.270 1.00 94.94 53 THR A N 1
ATOM 392 C CA . THR A 1 53 ? 3.707 13.293 -41.446 1.00 94.94 53 THR A CA 1
ATOM 393 C C . THR A 1 53 ? 4.364 11.978 -40.989 1.00 94.94 53 THR A C 1
ATOM 395 O O . THR A 1 53 ? 4.338 11.721 -39.788 1.00 94.94 53 THR A O 1
ATOM 398 N N . PRO A 1 54 ? 4.999 11.159 -41.854 1.00 95.06 54 PRO A N 1
ATOM 399 C CA . PRO A 1 54 ? 5.646 9.921 -41.419 1.00 95.06 54 PRO A CA 1
ATOM 400 C C . PRO A 1 54 ? 6.648 10.130 -40.285 1.00 95.06 54 PRO A C 1
ATOM 402 O O . PRO A 1 54 ? 6.657 9.367 -39.330 1.00 95.06 54 PRO A O 1
ATOM 405 N N . TYR A 1 55 ? 7.428 11.202 -40.377 1.00 93.06 55 TYR A N 1
ATOM 406 C CA . TYR A 1 55 ? 8.502 11.552 -39.459 1.00 93.06 55 TYR A CA 1
ATOM 407 C C . TYR A 1 55 ? 7.999 12.141 -38.138 1.00 93.06 55 TYR A C 1
ATOM 409 O O . TYR A 1 55 ? 8.464 11.759 -37.068 1.00 93.06 55 TYR A O 1
ATOM 417 N N . LEU A 1 56 ? 6.997 13.023 -38.195 1.00 93.06 56 LEU A N 1
ATOM 418 C CA . LEU A 1 56 ? 6.394 13.627 -37.005 1.00 93.06 56 LEU A CA 1
ATOM 419 C C . LEU A 1 56 ? 5.680 12.580 -36.136 1.00 93.06 56 LEU A C 1
ATOM 421 O O . LEU A 1 56 ? 5.690 12.676 -34.907 1.00 93.06 56 LEU A O 1
ATOM 425 N N . PHE A 1 57 ? 5.061 11.584 -36.780 1.00 95.50 57 PHE A N 1
ATOM 426 C CA . PHE A 1 57 ? 4.300 10.545 -36.090 1.00 95.50 57 PHE A CA 1
ATOM 427 C C . PHE A 1 57 ? 5.094 9.275 -35.782 1.00 95.50 57 PHE A C 1
ATOM 429 O O . PHE A 1 57 ? 4.610 8.465 -34.997 1.00 95.50 57 PHE A O 1
ATOM 436 N N . GLN A 1 58 ? 6.309 9.123 -36.320 1.00 95.38 58 GLN A N 1
ATOM 437 C CA . GLN A 1 58 ? 7.124 7.916 -36.156 1.00 95.38 58 GLN A CA 1
ATOM 438 C C . GLN A 1 58 ? 7.336 7.525 -34.695 1.00 95.38 58 GLN A C 1
ATOM 440 O O . GLN A 1 58 ? 7.151 6.362 -34.342 1.00 95.38 58 GLN A O 1
ATOM 445 N N . SER A 1 59 ? 7.693 8.504 -33.868 1.00 94.81 59 SER A N 1
ATOM 446 C CA . SER A 1 59 ? 8.020 8.311 -32.459 1.00 94.81 59 SER A CA 1
ATOM 447 C C . SER A 1 59 ? 7.131 9.198 -31.599 1.00 94.81 59 SER A C 1
ATOM 449 O O . SER A 1 59 ? 7.183 10.428 -31.718 1.00 94.81 59 SER A O 1
ATOM 451 N N . GLN A 1 60 ? 6.266 8.599 -30.779 1.00 95.62 60 GLN A N 1
ATOM 452 C CA . GLN A 1 60 ? 5.324 9.318 -29.919 1.00 95.62 60 GLN A CA 1
ATOM 453 C C . GLN A 1 60 ? 5.771 9.288 -28.467 1.00 95.62 60 GLN A C 1
ATOM 455 O O . GLN A 1 60 ? 6.003 8.223 -27.912 1.00 95.62 60 GLN A O 1
ATOM 460 N N . HIS A 1 61 ? 5.840 10.468 -27.854 1.00 93.62 61 HIS A N 1
ATOM 461 C CA . HIS A 1 61 ? 6.130 10.597 -26.435 1.00 93.62 61 HIS A CA 1
ATOM 462 C C . HIS A 1 61 ? 4.823 10.685 -25.646 1.00 93.62 61 HIS A C 1
ATOM 464 O O . HIS A 1 61 ? 3.980 11.542 -25.927 1.00 93.62 61 HIS A O 1
ATOM 470 N N . VAL A 1 62 ? 4.660 9.793 -24.678 1.00 94.00 62 VAL A N 1
ATOM 471 C CA . VAL A 1 62 ? 3.432 9.589 -23.918 1.00 94.00 62 VAL A CA 1
ATOM 472 C C . VAL A 1 62 ? 3.774 9.671 -22.439 1.00 94.00 62 VAL A C 1
ATOM 474 O O . VAL A 1 62 ? 4.466 8.813 -21.909 1.00 94.00 62 VAL A O 1
ATOM 477 N N . SER A 1 63 ? 3.278 10.701 -21.768 1.00 91.44 63 SER A N 1
ATOM 478 C CA . SER A 1 63 ? 3.417 10.852 -20.318 1.00 91.44 63 SER A CA 1
ATOM 479 C C . SER A 1 63 ? 2.160 10.323 -19.629 1.00 91.44 63 SER A C 1
ATOM 481 O O . SER A 1 63 ? 1.076 10.326 -20.223 1.00 91.44 63 SER A O 1
ATOM 483 N N . LEU A 1 64 ? 2.271 9.915 -18.365 1.00 90.00 64 LEU A N 1
ATOM 484 C CA . LEU A 1 64 ? 1.137 9.461 -17.552 1.00 90.00 64 LEU A CA 1
ATOM 485 C C . LEU A 1 64 ? 0.222 10.632 -17.143 1.00 90.00 64 LEU A C 1
ATOM 487 O O . LEU A 1 64 ? 0.144 11.008 -15.983 1.00 90.00 64 LEU A O 1
ATOM 491 N N . ILE A 1 65 ? -0.434 11.264 -18.116 1.00 90.25 65 ILE A N 1
ATOM 492 C CA . ILE A 1 65 ? -1.342 12.408 -17.957 1.00 90.25 65 ILE A CA 1
ATOM 493 C C . ILE A 1 65 ? -2.483 12.241 -18.952 1.00 90.25 65 ILE A C 1
ATOM 495 O O . ILE A 1 65 ? -2.263 11.856 -20.106 1.00 90.25 65 ILE A O 1
ATOM 499 N N . LEU A 1 66 ? -3.702 12.601 -18.546 1.00 89.94 66 LEU A N 1
ATOM 500 C CA . LEU A 1 66 ? -4.911 12.364 -19.334 1.00 89.94 66 LEU A CA 1
ATOM 501 C C . LEU A 1 66 ? -4.819 12.980 -20.737 1.00 89.94 66 LEU A C 1
ATOM 503 O O . LEU A 1 66 ? -5.134 12.328 -21.729 1.00 89.94 66 LEU A O 1
ATOM 507 N N . LYS A 1 67 ? -4.309 14.214 -20.838 1.00 91.56 67 LYS A N 1
ATOM 508 C CA . LYS A 1 67 ? -4.124 14.908 -22.121 1.00 91.56 67 LYS A CA 1
ATOM 509 C C . LYS A 1 67 ? -3.158 14.176 -23.060 1.00 91.56 67 LYS A C 1
ATOM 511 O O . LYS A 1 67 ? -3.396 14.141 -24.264 1.00 91.56 67 LYS A O 1
ATOM 516 N N . SER A 1 68 ? -2.076 13.601 -22.532 1.00 92.75 68 SER A N 1
ATOM 517 C CA . SER A 1 68 ? -1.092 12.872 -23.341 1.00 92.75 68 SER A CA 1
ATOM 518 C C . SER A 1 68 ? -1.689 11.572 -23.891 1.00 92.75 68 SER A C 1
ATOM 520 O O . SER A 1 68 ? -1.612 11.317 -25.094 1.00 92.75 68 SER A O 1
ATOM 522 N N . LEU A 1 69 ? -2.403 10.820 -23.046 1.00 93.62 69 LEU A N 1
ATOM 523 C CA . LEU A 1 69 ? -3.135 9.617 -23.454 1.00 93.62 69 LEU A CA 1
ATOM 524 C C . LEU A 1 69 ? -4.243 9.928 -24.470 1.00 93.62 69 LEU A C 1
ATOM 526 O O . LEU A 1 69 ? -4.375 9.223 -25.469 1.00 93.62 69 LEU A O 1
ATOM 530 N N . GLN A 1 70 ? -4.991 11.018 -24.274 1.00 94.56 70 GLN A N 1
ATOM 531 C CA . GLN A 1 70 ? -6.017 11.459 -25.221 1.00 94.56 70 GLN A CA 1
ATOM 532 C C . GLN A 1 70 ? -5.411 11.838 -26.578 1.00 94.56 70 GLN A C 1
ATOM 534 O O . GLN A 1 70 ? -5.978 11.509 -27.617 1.00 94.56 70 GLN A O 1
ATOM 539 N N . ASN A 1 71 ? -4.247 12.493 -26.599 1.00 95.19 71 ASN A N 1
ATOM 540 C CA . ASN A 1 71 ? -3.548 12.800 -27.847 1.00 95.19 71 ASN A CA 1
ATOM 541 C C . ASN A 1 71 ? -3.143 11.522 -28.592 1.00 95.19 71 ASN A C 1
ATOM 543 O O . ASN A 1 71 ? -3.372 11.428 -29.798 1.00 95.19 71 ASN A O 1
ATOM 547 N N . LEU A 1 72 ? -2.605 10.523 -27.883 1.00 96.75 72 LEU A N 1
ATOM 548 C CA . LEU A 1 72 ? -2.290 9.223 -28.475 1.00 96.75 72 LEU A CA 1
ATOM 549 C C . LEU A 1 72 ? -3.556 8.528 -29.002 1.00 96.75 72 LEU A C 1
ATOM 551 O O . LEU A 1 72 ? -3.548 7.988 -30.110 1.00 96.75 72 LEU A O 1
ATOM 555 N N . GLN A 1 73 ? -4.666 8.604 -28.261 1.00 96.81 73 GLN A N 1
ATOM 556 C CA . GLN A 1 73 ? -5.953 8.082 -28.713 1.00 96.81 73 GLN A CA 1
ATOM 557 C C . GLN A 1 73 ? -6.419 8.772 -30.000 1.00 96.81 73 GLN A C 1
ATOM 559 O O . GLN A 1 73 ? -6.766 8.083 -30.961 1.00 96.81 73 GLN A O 1
ATOM 564 N N . ASN A 1 74 ? -6.357 10.102 -30.060 1.00 97.12 74 ASN A N 1
ATOM 565 C CA . ASN A 1 74 ? -6.739 10.880 -31.239 1.00 97.12 74 ASN A CA 1
ATOM 566 C C . ASN A 1 74 ? -5.877 10.520 -32.463 1.00 97.12 74 ASN A C 1
ATOM 568 O O . ASN A 1 74 ? -6.392 10.442 -33.577 1.00 97.12 74 ASN A O 1
ATOM 572 N N . ILE A 1 75 ? -4.576 10.261 -32.269 1.00 97.44 75 ILE A N 1
ATOM 573 C CA . ILE A 1 75 ? -3.681 9.769 -33.331 1.00 97.44 75 ILE A CA 1
ATOM 574 C C . ILE A 1 75 ? -4.122 8.376 -33.794 1.00 97.44 75 ILE A C 1
ATOM 576 O O . ILE A 1 75 ? -4.225 8.133 -34.997 1.00 97.44 75 ILE A O 1
ATOM 580 N N . SER A 1 76 ? -4.429 7.474 -32.856 1.00 97.75 76 SER A N 1
ATOM 581 C CA . SER A 1 76 ? -4.865 6.102 -33.155 1.00 97.75 76 SER A CA 1
ATOM 582 C C . SER A 1 76 ? -6.190 6.044 -33.924 1.00 97.75 76 SER A C 1
ATOM 584 O O . SER A 1 76 ? -6.408 5.141 -34.726 1.00 97.75 76 SER A O 1
ATOM 586 N N . GLU A 1 77 ? -7.073 7.021 -33.706 1.00 97.38 77 GLU A N 1
ATOM 587 C CA . GLU A 1 77 ? -8.371 7.148 -34.377 1.00 97.38 77 GLU A CA 1
ATOM 588 C C . GLU A 1 77 ? -8.251 7.614 -35.832 1.00 97.38 77 GLU A C 1
ATOM 590 O O . GLU A 1 77 ? -9.215 7.520 -36.589 1.00 97.38 77 GLU A O 1
ATOM 595 N N . GLN A 1 78 ? -7.069 8.073 -36.251 1.00 97.31 78 GLN A N 1
ATOM 596 C CA . GLN A 1 78 ? -6.801 8.539 -37.605 1.00 97.31 78 GLN A CA 1
ATOM 597 C C . GLN A 1 78 ? -5.889 7.544 -38.338 1.00 97.31 78 GLN A C 1
ATOM 599 O O . GLN A 1 78 ? -4.668 7.636 -38.213 1.00 97.31 78 GLN A O 1
ATOM 604 N N . PRO A 1 79 ? -6.423 6.633 -39.182 1.00 97.19 79 PRO A N 1
ATOM 605 C CA . PRO A 1 79 ? -5.629 5.566 -39.808 1.00 97.19 79 PRO A CA 1
ATOM 606 C C . PRO A 1 79 ? -4.418 6.063 -40.609 1.00 97.19 79 PRO A C 1
ATOM 608 O O . PRO A 1 79 ? -3.379 5.406 -40.666 1.00 97.19 79 PRO A O 1
ATOM 611 N N . HIS A 1 80 ? -4.534 7.246 -41.220 1.00 95.62 80 HIS A N 1
ATOM 612 C CA . HIS A 1 80 ? -3.457 7.861 -41.992 1.00 95.62 80 HIS A CA 1
ATOM 613 C C . HIS A 1 80 ? -2.298 8.378 -41.125 1.00 95.62 80 HIS A C 1
ATOM 615 O O . HIS A 1 80 ? -1.207 8.522 -41.664 1.00 95.62 80 HIS A O 1
ATOM 621 N N . LEU A 1 81 ? -2.512 8.622 -39.825 1.00 97.06 81 LEU A N 1
ATOM 622 C CA . LEU A 1 81 ? -1.471 8.958 -38.847 1.00 97.06 81 LEU A CA 1
ATOM 623 C C . LEU A 1 81 ? -1.008 7.713 -38.085 1.00 97.06 81 LEU A C 1
ATOM 625 O O . LEU A 1 81 ? 0.190 7.471 -37.984 1.00 97.06 81 LEU A O 1
ATOM 629 N N . ALA A 1 82 ? -1.954 6.891 -37.616 1.00 97.50 82 ALA A N 1
ATOM 630 C CA . ALA A 1 82 ? -1.704 5.689 -36.822 1.00 97.50 82 ALA A CA 1
ATOM 631 C C . ALA A 1 82 ? -0.718 4.720 -37.495 1.00 97.50 82 ALA A C 1
ATOM 633 O O . ALA A 1 82 ? 0.170 4.180 -36.842 1.00 97.50 82 ALA A O 1
ATOM 634 N N . LYS A 1 83 ? -0.804 4.564 -38.825 1.00 97.12 83 LYS A N 1
ATOM 635 C CA . LYS A 1 83 ? 0.122 3.726 -39.606 1.00 97.12 83 LYS A CA 1
ATOM 636 C C . LYS A 1 83 ? 1.580 4.200 -39.573 1.00 97.12 83 LYS A C 1
ATOM 638 O O . LYS A 1 83 ? 2.457 3.465 -40.015 1.00 97.12 83 LYS A O 1
ATOM 643 N N . HIS A 1 84 ? 1.850 5.431 -39.153 1.00 97.62 84 HIS A N 1
ATOM 644 C CA . HIS A 1 84 ? 3.208 5.962 -39.086 1.00 97.62 84 HIS A CA 1
ATOM 645 C C . HIS A 1 84 ? 3.847 5.777 -37.714 1.00 97.62 84 HIS A C 1
ATOM 647 O O . HIS A 1 84 ? 5.068 5.802 -37.651 1.00 97.62 84 HIS A O 1
ATOM 653 N N . VAL A 1 85 ? 3.065 5.523 -36.659 1.00 97.94 85 VAL A N 1
ATOM 654 C CA . VAL A 1 85 ? 3.596 5.285 -35.312 1.00 97.94 85 VAL A CA 1
ATOM 655 C C . VAL A 1 85 ? 4.355 3.961 -35.291 1.00 97.94 85 VAL A C 1
ATOM 657 O O . VAL A 1 85 ? 3.771 2.901 -35.517 1.00 97.94 85 VAL A O 1
ATOM 660 N N . ARG A 1 86 ? 5.665 4.041 -35.049 1.00 97.56 86 ARG A N 1
ATOM 661 C CA . ARG A 1 86 ? 6.581 2.897 -34.938 1.00 97.56 86 ARG A CA 1
ATOM 662 C C . ARG A 1 86 ? 7.136 2.721 -33.539 1.00 97.56 86 ARG A C 1
ATOM 664 O O . ARG A 1 86 ? 7.417 1.593 -33.147 1.00 97.56 86 ARG A O 1
ATOM 671 N N . GLU A 1 87 ? 7.260 3.818 -32.811 1.00 97.38 87 GLU A N 1
ATOM 672 C CA . GLU A 1 87 ? 7.906 3.862 -31.513 1.00 97.38 87 GLU A CA 1
ATOM 673 C C . GLU A 1 87 ? 7.056 4.662 -30.522 1.00 97.38 87 GLU A C 1
ATOM 675 O O . GLU A 1 87 ? 6.517 5.723 -30.862 1.00 97.38 87 GLU A O 1
ATOM 680 N N . ILE A 1 88 ? 6.937 4.153 -29.297 1.00 97.12 88 ILE A N 1
ATOM 681 C CA . ILE A 1 88 ? 6.346 4.874 -28.168 1.00 97.12 88 ILE A CA 1
ATOM 682 C C . ILE A 1 88 ? 7.406 5.040 -27.083 1.00 97.12 88 ILE A C 1
ATOM 684 O O . ILE A 1 88 ? 7.930 4.057 -26.570 1.00 97.12 88 ILE A O 1
ATOM 688 N N . TRP A 1 89 ? 7.668 6.291 -26.718 1.00 94.62 89 TRP A N 1
ATOM 689 C CA . TRP A 1 89 ? 8.441 6.677 -25.543 1.00 94.62 89 TRP A CA 1
ATOM 690 C C . TRP A 1 89 ? 7.456 6.967 -24.423 1.00 94.62 89 TRP A C 1
ATOM 692 O O . TRP A 1 89 ? 6.741 7.967 -24.473 1.00 94.62 89 TRP A O 1
ATOM 702 N N . TYR A 1 90 ? 7.365 6.072 -23.454 1.00 93.75 90 TYR A N 1
ATOM 703 C CA . TYR A 1 90 ? 6.417 6.158 -22.363 1.00 93.75 90 TYR A CA 1
ATOM 704 C C . TYR A 1 90 ? 7.106 6.594 -21.070 1.00 93.75 90 TYR A C 1
ATOM 706 O O . TYR A 1 90 ? 8.039 5.948 -20.607 1.00 93.75 90 TYR A O 1
ATOM 714 N N . GLU A 1 91 ? 6.621 7.669 -20.463 1.00 90.44 91 GLU A N 1
ATOM 715 C CA . GLU A 1 91 ? 7.178 8.250 -19.243 1.00 90.44 91 GLU A CA 1
ATOM 716 C C . GLU A 1 91 ? 6.167 8.101 -18.087 1.00 90.44 91 GLU A C 1
ATOM 718 O O . GLU A 1 91 ? 5.251 8.926 -17.954 1.00 90.44 91 GLU A O 1
ATOM 723 N N . PRO A 1 92 ? 6.287 7.040 -17.255 1.00 87.94 92 PRO A N 1
ATOM 724 C CA . PRO A 1 92 ? 5.385 6.761 -16.132 1.00 87.94 92 PRO A CA 1
ATOM 725 C C . PRO A 1 92 ? 5.606 7.654 -14.907 1.00 87.94 92 PRO A C 1
ATOM 727 O O . PRO A 1 92 ? 4.995 7.393 -13.870 1.00 87.94 92 PRO A O 1
ATOM 730 N N . ARG A 1 93 ? 6.494 8.652 -14.979 1.00 84.69 93 ARG A N 1
ATOM 731 C CA . ARG A 1 93 ? 6.891 9.439 -13.808 1.00 84.69 93 ARG A CA 1
ATOM 732 C C . ARG A 1 93 ? 5.687 10.087 -13.132 1.00 84.69 93 ARG A C 1
ATOM 734 O O . ARG A 1 93 ? 4.827 10.694 -13.782 1.00 84.69 93 ARG A O 1
ATOM 741 N N . LEU A 1 94 ? 5.646 9.936 -11.813 1.00 83.62 94 LEU A N 1
ATOM 742 C CA . LEU A 1 94 ? 4.664 10.591 -10.973 1.00 83.62 94 LEU A CA 1
ATOM 743 C C . LEU A 1 94 ? 5.206 11.900 -10.428 1.00 83.62 94 LEU A C 1
ATOM 745 O O . LEU A 1 94 ? 6.369 12.014 -10.050 1.00 83.62 94 LEU A O 1
ATOM 749 N N . MET A 1 95 ? 4.305 12.863 -10.330 1.00 83.94 95 MET A N 1
ATOM 750 C CA . MET A 1 95 ? 4.507 14.058 -9.538 1.00 83.94 95 MET A CA 1
ATOM 751 C C . MET A 1 95 ? 4.583 13.674 -8.059 1.00 83.94 95 MET A C 1
ATOM 753 O O . MET A 1 95 ? 3.838 12.806 -7.592 1.00 83.94 95 MET A O 1
ATOM 757 N N . GLU A 1 96 ? 5.486 14.320 -7.321 1.00 82.94 96 GLU A N 1
ATOM 758 C CA . GLU A 1 96 ? 5.589 14.127 -5.873 1.00 82.94 96 GLU A CA 1
ATOM 759 C C . GLU A 1 96 ? 4.258 14.460 -5.191 1.00 82.94 96 GLU A C 1
ATOM 761 O O . GLU A 1 96 ? 3.508 15.286 -5.692 1.00 82.94 96 GLU A O 1
ATOM 766 N N . SER A 1 97 ? 3.948 13.846 -4.048 1.00 82.50 97 SER A N 1
ATOM 767 C CA . SER A 1 97 ? 2.882 14.348 -3.177 1.00 82.50 97 SER A CA 1
ATOM 768 C C . SER A 1 97 ? 3.456 15.466 -2.313 1.00 82.50 97 SER A C 1
ATOM 770 O O . SER A 1 97 ? 4.157 15.189 -1.340 1.00 82.50 97 SER A O 1
ATOM 772 N N . MET A 1 98 ? 3.185 16.723 -2.657 1.00 84.06 98 MET A N 1
ATOM 773 C CA . MET A 1 98 ? 3.644 17.873 -1.875 1.00 84.06 98 MET A CA 1
ATOM 774 C C . MET A 1 98 ? 2.498 18.567 -1.152 1.00 84.06 98 MET A C 1
ATOM 776 O O . MET A 1 98 ? 1.359 18.555 -1.605 1.00 84.06 98 MET A O 1
ATOM 780 N N . TYR A 1 99 ? 2.829 19.211 -0.035 1.00 85.12 99 TYR A N 1
ATOM 781 C CA . TYR A 1 99 ? 1.959 20.187 0.613 1.00 85.12 99 TYR A CA 1
ATOM 782 C C . TYR A 1 99 ? 2.195 21.573 0.013 1.00 85.12 99 TYR A C 1
ATOM 784 O O . TYR A 1 99 ? 3.280 21.869 -0.494 1.00 85.12 99 TYR A O 1
ATOM 792 N N . ARG A 1 100 ? 1.201 22.456 0.139 1.00 86.31 100 ARG A N 1
ATOM 793 C CA . ARG A 1 100 ? 1.280 23.817 -0.406 1.00 86.31 100 ARG A CA 1
ATOM 794 C C . ARG A 1 100 ? 2.451 24.628 0.154 1.00 86.31 100 ARG A C 1
ATOM 796 O O . ARG A 1 100 ? 3.040 25.403 -0.586 1.00 86.31 100 ARG A O 1
ATOM 803 N N . SER A 1 101 ? 2.788 24.457 1.433 1.00 86.75 101 SER A N 1
ATOM 804 C CA . SER A 1 101 ? 3.947 25.119 2.051 1.00 86.75 101 SER A CA 1
ATOM 805 C C . SER A 1 101 ? 5.239 24.746 1.329 1.00 86.75 101 SER A C 1
ATOM 807 O O . SER A 1 101 ? 5.906 25.618 0.791 1.00 86.75 101 SER A O 1
ATOM 809 N N . ARG A 1 102 ? 5.503 23.442 1.192 1.00 86.56 102 ARG A N 1
ATOM 810 C CA . ARG A 1 102 ? 6.672 22.930 0.472 1.00 86.56 102 ARG A CA 1
ATOM 811 C C . ARG A 1 102 ? 6.704 23.385 -0.988 1.00 86.56 102 ARG A C 1
ATOM 813 O O . ARG A 1 102 ? 7.766 23.730 -1.483 1.00 86.56 102 ARG A O 1
ATOM 820 N N . TYR A 1 103 ? 5.561 23.409 -1.676 1.00 89.50 103 TYR A N 1
ATOM 821 C CA . TYR A 1 103 ? 5.490 23.962 -3.032 1.00 89.50 103 TYR A CA 1
ATOM 822 C C . TYR A 1 103 ? 5.914 25.434 -3.065 1.00 89.50 103 TYR A C 1
ATOM 824 O O . TYR A 1 103 ? 6.749 25.801 -3.883 1.00 89.50 103 TYR A O 1
ATOM 832 N N . ASN A 1 104 ? 5.394 26.262 -2.155 1.00 89.19 104 ASN A N 1
ATOM 833 C CA . ASN A 1 104 ? 5.772 27.673 -2.075 1.00 89.19 104 ASN A CA 1
ATOM 834 C C . ASN A 1 104 ? 7.277 27.850 -1.807 1.00 89.19 104 ASN A C 1
ATOM 836 O O . ASN A 1 104 ? 7.872 28.756 -2.378 1.00 89.19 104 ASN A O 1
ATOM 840 N N . ASP A 1 105 ? 7.879 26.983 -0.987 1.00 89.25 105 ASP A N 1
ATOM 841 C CA . ASP A 1 105 ? 9.316 27.015 -0.676 1.00 89.25 105 ASP A CA 1
ATOM 842 C C . ASP A 1 105 ? 10.195 26.670 -1.892 1.00 89.25 105 ASP A C 1
ATOM 844 O O . ASP A 1 105 ? 11.347 27.095 -1.975 1.00 89.25 105 ASP A O 1
ATOM 848 N N . LEU A 1 106 ? 9.658 25.887 -2.834 1.00 88.69 106 LEU A N 1
ATOM 849 C CA . LEU A 1 106 ? 10.354 25.437 -4.042 1.00 88.69 106 LEU A CA 1
ATOM 850 C C . LEU A 1 106 ? 10.160 26.381 -5.236 1.00 88.69 106 LEU A C 1
ATOM 852 O O . LEU A 1 106 ? 10.945 26.338 -6.185 1.00 88.69 106 LEU A O 1
ATOM 856 N N . VAL A 1 107 ? 9.128 27.226 -5.213 1.00 89.88 107 VAL A N 1
ATOM 857 C CA . VAL A 1 107 ? 8.895 28.219 -6.265 1.00 89.88 107 VAL A CA 1
ATOM 858 C C . VAL A 1 107 ? 9.901 29.371 -6.116 1.00 89.88 107 VAL A C 1
ATOM 860 O O . VAL A 1 107 ? 10.078 29.890 -5.012 1.00 89.88 107 VAL A O 1
ATOM 863 N N . PRO A 1 108 ? 10.552 29.834 -7.204 1.00 92.19 108 PRO A N 1
ATOM 864 C CA . PRO A 1 108 ? 11.463 30.965 -7.135 1.00 92.19 108 PRO A CA 1
ATOM 865 C C . PRO A 1 108 ? 10.803 32.198 -6.498 1.00 92.19 108 PRO A C 1
ATOM 867 O O . PRO A 1 108 ? 9.682 32.555 -6.872 1.00 92.19 108 PRO A O 1
ATOM 870 N N . PRO A 1 109 ? 11.511 32.935 -5.625 1.00 91.12 109 PRO A N 1
ATOM 871 C CA . PRO A 1 109 ? 10.950 34.091 -4.919 1.00 91.12 109 PRO A CA 1
ATOM 872 C C . PRO A 1 109 ? 10.568 35.255 -5.851 1.00 91.12 109 PRO A C 1
ATOM 874 O O . PRO A 1 109 ? 9.963 36.229 -5.416 1.00 91.12 109 PRO A O 1
ATOM 877 N N . THR A 1 110 ? 10.928 35.182 -7.137 1.00 94.50 110 THR A N 1
ATOM 878 C CA . THR A 1 110 ? 10.555 36.157 -8.171 1.00 94.50 110 THR A CA 1
ATOM 879 C C . THR A 1 110 ? 9.123 35.991 -8.689 1.00 94.50 110 THR A C 1
ATOM 881 O O . THR A 1 110 ? 8.666 36.845 -9.445 1.00 94.50 110 THR A O 1
ATOM 884 N N . VAL A 1 111 ? 8.430 34.905 -8.336 1.00 93.19 111 VAL A N 1
ATOM 885 C CA . VAL A 1 111 ? 7.067 34.596 -8.797 1.00 93.19 111 VAL A CA 1
ATOM 886 C C . VAL A 1 111 ? 6.037 35.261 -7.884 1.00 93.19 111 VAL A C 1
ATOM 888 O O . VAL A 1 111 ? 6.157 35.229 -6.660 1.00 93.19 111 VAL A O 1
ATOM 891 N N . THR A 1 112 ? 5.010 35.880 -8.468 1.00 93.62 112 THR A N 1
ATOM 892 C CA . THR A 1 112 ? 3.985 36.602 -7.694 1.00 93.62 112 THR A CA 1
ATOM 893 C C . THR A 1 112 ? 3.063 35.647 -6.913 1.00 93.62 112 THR A C 1
ATOM 895 O O . THR A 1 112 ? 2.854 34.509 -7.341 1.00 93.62 112 THR A O 1
ATOM 898 N N . PRO A 1 113 ? 2.441 36.075 -5.795 1.00 92.06 113 PRO A N 1
ATOM 899 C CA . PRO A 1 113 ? 1.499 35.238 -5.040 1.00 92.06 113 PRO A CA 1
ATOM 900 C C . PRO A 1 113 ? 0.323 34.696 -5.874 1.00 92.06 113 PRO A C 1
ATOM 902 O O . PRO A 1 113 ? -0.126 33.564 -5.668 1.00 92.06 113 PRO A O 1
ATOM 905 N N . GLU A 1 114 ? -0.181 35.477 -6.834 1.00 89.62 114 GLU A N 1
ATOM 906 C CA . GLU A 1 114 ? -1.246 35.069 -7.756 1.00 89.62 114 GLU A CA 1
ATOM 907 C C . GLU A 1 114 ? -0.786 33.980 -8.726 1.00 89.62 114 GLU A C 1
ATOM 909 O O . GLU A 1 114 ? -1.549 33.053 -9.021 1.00 89.62 114 GLU A O 1
ATOM 914 N N . GLU A 1 115 ? 0.451 34.080 -9.215 1.00 91.12 115 GLU A N 1
ATOM 915 C CA . GLU A 1 115 ? 1.082 33.039 -10.018 1.00 91.12 115 GLU A CA 1
ATOM 916 C C . GLU A 1 115 ? 1.254 31.782 -9.172 1.00 91.12 115 GLU A C 1
ATOM 918 O O . GLU A 1 115 ? 0.640 30.780 -9.519 1.00 91.12 115 GLU A O 1
ATOM 923 N N . ILE A 1 116 ? 1.901 31.850 -8.001 1.00 87.25 116 ILE A N 1
ATOM 924 C CA . ILE A 1 116 ? 2.047 30.715 -7.065 1.00 87.25 116 ILE A CA 1
ATOM 925 C C . ILE A 1 116 ? 0.708 29.989 -6.860 1.00 87.25 116 ILE A C 1
ATOM 927 O O . ILE A 1 116 ? 0.620 28.769 -6.997 1.00 87.25 116 ILE A O 1
ATOM 931 N N . LYS A 1 117 ? -0.381 30.729 -6.605 1.00 85.50 117 LYS A N 1
ATOM 932 C CA . LYS A 1 117 ? -1.726 30.147 -6.456 1.00 85.50 117 LYS A CA 1
ATOM 933 C C . LYS A 1 117 ? -2.203 29.416 -7.720 1.00 85.50 117 LYS A C 1
ATOM 935 O O . LYS A 1 117 ? -2.794 28.338 -7.618 1.00 85.50 117 LYS A O 1
ATOM 940 N N . ARG A 1 118 ? -1.987 29.991 -8.906 1.00 89.50 118 ARG A N 1
ATOM 941 C CA . ARG A 1 118 ? -2.368 29.386 -10.193 1.00 89.50 118 ARG A CA 1
ATOM 942 C C . ARG A 1 118 ? -1.595 28.094 -10.460 1.00 89.50 118 ARG A C 1
ATOM 944 O O . ARG A 1 118 ? -2.192 27.119 -10.896 1.00 89.50 118 ARG A O 1
ATOM 951 N N . GLY A 1 119 ? -0.302 28.069 -10.180 1.00 90.00 119 GLY A N 1
ATOM 952 C CA . GLY A 1 119 ? 0.567 26.910 -10.440 1.00 90.00 119 GLY A CA 1
ATOM 953 C C . GLY A 1 119 ? 0.337 25.811 -9.442 1.00 90.00 119 GLY A C 1
ATOM 954 O O . GLY A 1 119 ? 0.275 24.663 -9.853 1.00 90.00 119 GLY A O 1
ATOM 955 N N . TRP A 1 120 ? 0.069 26.158 -8.183 1.00 90.94 120 TRP A N 1
ATOM 956 C CA . TRP A 1 120 ? -0.425 25.199 -7.204 1.00 90.94 120 TRP A CA 1
ATOM 957 C C . TRP A 1 120 ? -1.708 24.518 -7.691 1.00 90.94 120 TRP A C 1
ATOM 959 O O . TRP A 1 120 ? -1.824 23.302 -7.627 1.00 90.94 120 TRP A O 1
ATOM 969 N N . THR A 1 121 ? -2.645 25.288 -8.254 1.00 86.62 121 THR A N 1
ATOM 970 C CA . THR A 1 121 ? -3.893 24.735 -8.809 1.00 86.62 121 THR A CA 1
ATOM 971 C C . THR A 1 121 ? -3.609 23.770 -9.966 1.00 86.62 121 THR A C 1
ATOM 973 O O . THR A 1 121 ? -4.095 22.645 -9.956 1.00 86.62 121 THR A O 1
ATOM 976 N N . ILE A 1 122 ? -2.767 24.170 -10.926 1.00 88.44 122 ILE A N 1
ATOM 977 C CA . ILE A 1 122 ? -2.373 23.323 -12.066 1.00 88.44 122 ILE A CA 1
ATOM 978 C C . ILE A 1 122 ? -1.648 22.054 -11.593 1.00 88.44 122 ILE A C 1
ATOM 980 O O . ILE A 1 122 ? -1.911 20.960 -12.091 1.00 88.44 122 ILE A O 1
ATOM 984 N N . TYR A 1 123 ? -0.745 22.199 -10.624 1.00 89.81 123 TYR A N 1
ATOM 985 C CA . TYR A 1 123 ? 0.004 21.104 -10.027 1.00 89.81 123 TYR A CA 1
ATOM 986 C C . TYR A 1 123 ? -0.936 20.098 -9.354 1.00 89.81 123 TYR A C 1
ATOM 988 O O . TYR A 1 123 ? -0.841 18.904 -9.638 1.00 89.81 123 TYR A O 1
ATOM 996 N N . CYS A 1 124 ? -1.876 20.572 -8.527 1.00 86.75 124 CYS A N 1
ATOM 997 C CA . CYS A 1 124 ? -2.893 19.727 -7.910 1.00 86.75 124 CYS A CA 1
ATOM 998 C C . CYS A 1 124 ? -3.710 18.993 -8.974 1.00 86.75 124 CYS A C 1
ATOM 1000 O O . CYS A 1 124 ? -3.823 17.775 -8.893 1.00 86.75 124 CYS A O 1
ATOM 1002 N N . ASP A 1 125 ? -4.210 19.688 -10.000 1.00 87.06 125 ASP A N 1
ATOM 1003 C CA . ASP A 1 125 ? -5.002 19.071 -11.070 1.00 87.06 125 ASP A CA 1
ATOM 1004 C C . ASP A 1 125 ? -4.245 17.931 -11.764 1.00 87.06 125 ASP A C 1
ATOM 1006 O O . ASP A 1 125 ? -4.799 16.852 -11.992 1.00 87.06 125 ASP A O 1
ATOM 1010 N N . TRP A 1 126 ? -2.968 18.138 -12.094 1.00 88.81 126 TRP A N 1
ATOM 1011 C CA . TRP A 1 126 ? -2.146 17.096 -12.704 1.00 88.81 126 TRP A CA 1
ATOM 1012 C C . TRP A 1 126 ? -1.875 15.945 -11.746 1.00 88.81 126 TRP A C 1
ATOM 1014 O O . TRP A 1 126 ? -2.096 14.798 -12.128 1.00 88.81 126 TRP A O 1
ATOM 1024 N N . PHE A 1 127 ? -1.477 16.230 -10.507 1.00 86.25 127 PHE A N 1
ATOM 1025 C CA . PHE A 1 127 ? -1.254 15.210 -9.485 1.00 86.25 127 PHE A CA 1
ATOM 1026 C C . PHE A 1 12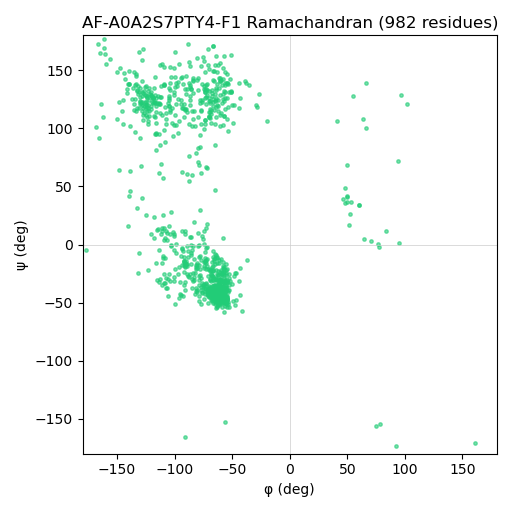7 ? -2.502 14.333 -9.282 1.00 86.25 127 PHE A C 1
ATOM 1028 O O . PHE A 1 127 ? -2.413 13.102 -9.302 1.00 86.25 127 PHE A O 1
ATOM 1035 N N . CYS A 1 128 ? -3.686 14.949 -9.193 1.00 84.69 128 CYS A N 1
ATOM 1036 C CA . CYS A 1 128 ? -4.972 14.254 -9.105 1.00 84.69 128 CYS A CA 1
ATOM 1037 C C . CYS A 1 128 ? -5.215 13.354 -10.318 1.00 84.69 128 CYS A C 1
ATOM 1039 O O . CYS A 1 128 ? -5.572 12.185 -10.163 1.00 84.69 128 CYS A O 1
ATOM 1041 N N . GLN A 1 129 ? -4.989 13.875 -11.530 1.00 87.38 129 GLN A N 1
ATOM 1042 C CA . GLN A 1 129 ? -5.138 13.101 -12.761 1.00 87.38 129 GLN A CA 1
ATOM 1043 C C . GLN A 1 129 ? -4.206 11.890 -12.774 1.00 87.38 129 GLN A C 1
ATOM 1045 O O . GLN A 1 129 ? -4.656 10.793 -13.095 1.00 87.38 129 GLN A O 1
ATOM 1050 N N . GLN A 1 130 ? -2.934 12.043 -12.400 1.00 86.38 130 GLN A N 1
ATOM 1051 C CA . GLN A 1 130 ? -2.012 10.908 -12.366 1.00 86.38 130 GLN A CA 1
ATOM 1052 C C . GLN A 1 130 ? -2.438 9.868 -11.323 1.00 86.38 130 GLN A C 1
ATOM 1054 O O . GLN A 1 130 ? -2.501 8.677 -11.633 1.00 86.38 130 GLN A O 1
ATOM 1059 N N . LYS A 1 131 ? -2.815 10.309 -10.113 1.00 81.94 131 LYS A N 1
ATOM 1060 C CA . LYS A 1 131 ? -3.329 9.438 -9.042 1.00 81.94 131 LYS A CA 1
ATOM 1061 C C . LYS A 1 131 ? -4.558 8.652 -9.511 1.00 81.94 131 LYS A C 1
ATOM 1063 O O . LYS A 1 131 ? -4.634 7.444 -9.283 1.00 81.94 131 LYS A O 1
ATOM 1068 N N . TYR A 1 132 ? -5.483 9.310 -10.210 1.00 81.88 132 TYR A N 1
ATOM 1069 C CA . TYR A 1 132 ? -6.665 8.682 -10.804 1.00 81.88 132 TYR A CA 1
ATOM 1070 C C . TYR A 1 132 ? -6.291 7.640 -11.869 1.00 81.88 132 TYR A C 1
ATOM 1072 O O . TYR A 1 132 ? -6.755 6.499 -11.811 1.00 81.88 132 TYR A O 1
ATOM 1080 N N . LEU A 1 133 ? -5.401 7.995 -12.804 1.00 82.81 133 LEU A N 1
ATOM 1081 C CA . LEU A 1 133 ? -4.954 7.111 -13.887 1.00 82.81 133 LEU A CA 1
ATOM 1082 C C . LEU A 1 133 ? -4.273 5.838 -13.366 1.00 82.81 133 LEU A C 1
ATOM 1084 O O . LEU A 1 133 ? -4.501 4.761 -13.919 1.00 82.81 133 LEU A O 1
ATOM 1088 N N . VAL A 1 134 ? -3.476 5.951 -12.297 1.00 78.44 134 VAL A N 1
ATOM 1089 C CA . VAL A 1 134 ? -2.808 4.810 -11.649 1.00 78.44 134 VAL A CA 1
ATOM 1090 C C . VAL A 1 134 ? -3.800 3.921 -10.898 1.00 78.44 134 VAL A C 1
ATOM 1092 O O . VAL A 1 134 ? -3.655 2.698 -10.922 1.00 78.44 134 VAL A O 1
ATOM 1095 N N . LYS A 1 135 ? -4.799 4.504 -10.220 1.00 74.69 135 LYS A N 1
ATOM 1096 C CA . LYS A 1 135 ? -5.770 3.746 -9.414 1.00 74.69 135 LYS A CA 1
ATOM 1097 C C . LYS A 1 135 ? -6.795 2.984 -10.259 1.00 74.69 135 LYS A C 1
ATOM 1099 O O . LYS A 1 135 ? -7.088 1.838 -9.946 1.00 74.69 135 LYS A O 1
ATOM 1104 N N . MET A 1 136 ? -7.330 3.591 -11.318 1.00 70.81 136 MET A N 1
ATOM 1105 C CA . MET A 1 136 ? -8.538 3.091 -11.999 1.00 70.81 136 MET A CA 1
ATOM 1106 C C . MET A 1 136 ? -8.304 2.028 -13.080 1.00 70.81 136 MET A C 1
ATOM 1108 O O . MET A 1 136 ? -9.224 1.715 -13.831 1.00 70.81 136 MET A O 1
ATOM 1112 N N . HIS A 1 137 ? -7.079 1.516 -13.253 1.00 73.81 137 HIS A N 1
ATOM 1113 C CA . HIS A 1 137 ? -6.699 0.702 -14.426 1.00 73.81 137 HIS A CA 1
ATOM 1114 C C . HIS A 1 137 ? -7.047 1.363 -15.783 1.00 73.81 137 HIS A C 1
ATOM 1116 O O . HIS A 1 137 ? -7.047 0.708 -16.828 1.00 73.81 137 HIS A O 1
ATOM 1122 N N . TYR A 1 138 ? -7.317 2.675 -15.788 1.00 83.00 138 TYR A N 1
ATOM 1123 C CA . TYR A 1 138 ? -7.756 3.423 -16.964 1.00 83.00 138 TYR A CA 1
ATOM 1124 C C . TYR A 1 138 ? -6.704 3.368 -18.072 1.00 83.00 138 TYR A C 1
ATOM 1126 O O . TYR A 1 138 ? -7.040 3.205 -19.244 1.00 83.00 138 TYR A O 1
ATOM 1134 N N . LEU A 1 139 ? -5.423 3.431 -17.690 1.00 86.38 139 LEU A N 1
ATOM 1135 C CA . LEU A 1 139 ? -4.299 3.276 -18.608 1.00 86.38 139 LEU A CA 1
ATOM 1136 C C . LEU A 1 139 ? -4.410 1.977 -19.420 1.00 86.38 139 LEU A C 1
ATOM 1138 O O . LEU A 1 139 ? -4.368 2.029 -20.647 1.00 86.38 139 LEU A O 1
ATOM 1142 N N . SER A 1 140 ? -4.617 0.833 -18.762 1.00 85.25 140 SER A N 1
ATOM 1143 C CA . SER A 1 140 ? -4.737 -0.470 -19.426 1.00 85.25 140 SER A CA 1
ATOM 1144 C C . SER A 1 140 ? -5.893 -0.495 -20.425 1.00 85.25 140 SER A C 1
ATOM 1146 O O . SER A 1 140 ? -5.718 -0.938 -21.559 1.00 85.25 140 SER A O 1
ATOM 1148 N N . ALA A 1 141 ? -7.060 0.030 -20.036 1.00 85.31 141 ALA A N 1
ATOM 1149 C CA . ALA A 1 141 ? -8.236 0.082 -20.903 1.00 85.31 141 ALA A CA 1
ATOM 1150 C C . ALA A 1 141 ? -8.009 0.970 -22.140 1.00 85.31 141 ALA A C 1
ATOM 1152 O O . ALA A 1 141 ? -8.371 0.600 -23.260 1.00 85.31 141 ALA A O 1
ATOM 1153 N N . VAL A 1 142 ? -7.375 2.131 -21.957 1.00 91.25 142 VAL A N 1
ATOM 1154 C CA . VAL A 1 142 ? -7.068 3.053 -23.056 1.00 91.25 142 VAL A CA 1
ATOM 1155 C C . VAL A 1 142 ? -6.022 2.462 -23.996 1.00 91.25 142 VAL A C 1
ATOM 1157 O O . VAL A 1 142 ? -6.238 2.455 -25.208 1.00 91.25 142 VAL A O 1
ATOM 1160 N N . LEU A 1 143 ? -4.922 1.917 -23.474 1.00 94.69 143 LEU A N 1
ATOM 1161 C CA . LEU A 1 143 ? -3.874 1.323 -24.306 1.00 94.69 143 LEU A CA 1
ATOM 1162 C C . LEU A 1 143 ? -4.388 0.109 -25.090 1.00 94.69 143 LEU A C 1
ATOM 1164 O O . LEU A 1 143 ? -4.116 0.011 -26.286 1.00 94.69 143 LEU A O 1
ATOM 1168 N N . ALA A 1 144 ? -5.215 -0.745 -24.475 1.00 91.25 144 ALA A N 1
ATOM 1169 C CA . ALA A 1 144 ? -5.851 -1.878 -25.152 1.00 91.25 144 ALA A CA 1
ATOM 1170 C C . ALA A 1 144 ? -6.754 -1.446 -26.323 1.00 91.25 144 ALA A C 1
ATOM 1172 O O . ALA A 1 144 ? -6.881 -2.167 -27.310 1.00 91.25 144 ALA A O 1
ATOM 1173 N N . LYS A 1 145 ? -7.347 -0.246 -26.262 1.00 93.56 145 LYS A N 1
ATOM 1174 C CA . LYS A 1 145 ? -8.117 0.343 -27.372 1.00 93.56 145 LYS A CA 1
ATOM 1175 C C . LYS A 1 145 ? -7.221 0.961 -28.454 1.00 93.56 145 LYS A C 1
ATOM 1177 O O . LYS A 1 145 ? -7.578 0.941 -29.634 1.00 93.56 145 LYS A O 1
ATOM 1182 N N . ILE A 1 146 ? -6.091 1.550 -28.061 1.00 97.25 146 ILE A N 1
ATOM 1183 C CA . ILE A 1 146 ? -5.171 2.278 -28.947 1.00 97.25 146 ILE A CA 1
ATOM 1184 C C . ILE A 1 146 ? -4.310 1.314 -29.767 1.00 97.25 146 ILE A C 1
ATOM 1186 O O . ILE A 1 146 ? -4.229 1.454 -30.988 1.00 97.25 146 ILE A O 1
ATOM 1190 N N . PHE A 1 147 ? -3.658 0.348 -29.118 1.00 96.69 147 PHE A N 1
ATOM 1191 C CA . PHE A 1 147 ? -2.592 -0.460 -29.722 1.00 96.69 147 PHE A CA 1
ATOM 1192 C C . PHE A 1 147 ? -3.029 -1.287 -30.939 1.00 96.69 147 PHE A C 1
ATOM 1194 O O . PHE A 1 147 ? -2.289 -1.265 -31.924 1.00 96.69 147 PHE A O 1
ATOM 1201 N N . PRO A 1 148 ? -4.239 -1.886 -30.990 1.00 96.62 148 PRO A N 1
ATOM 1202 C CA . PRO A 1 148 ? -4.710 -2.588 -32.188 1.00 96.62 148 PRO A CA 1
ATOM 1203 C C . PRO A 1 148 ? -4.757 -1.712 -33.452 1.00 96.62 148 PRO A C 1
ATOM 1205 O O . PRO A 1 148 ? -4.770 -2.217 -34.573 1.00 96.62 148 PRO A O 1
ATOM 1208 N N . ARG A 1 149 ? -4.790 -0.380 -33.299 1.00 97.69 149 ARG A N 1
ATOM 1209 C CA . ARG A 1 149 ? -4.810 0.582 -34.413 1.00 97.69 149 ARG A CA 1
ATOM 1210 C C . ARG A 1 149 ? -3.407 1.021 -34.837 1.00 97.69 149 ARG A C 1
ATOM 1212 O O . ARG A 1 149 ? -3.229 1.504 -35.955 1.00 97.69 149 ARG A O 1
ATOM 1219 N N . LEU A 1 150 ? -2.404 0.826 -33.982 1.00 97.62 150 LEU A N 1
ATOM 1220 C CA . LEU A 1 150 ? -1.001 1.157 -34.238 1.00 97.62 150 LEU A CA 1
ATOM 1221 C C . LEU A 1 150 ? -0.283 -0.027 -34.903 1.00 97.62 150 LEU A C 1
ATOM 1223 O O . LEU A 1 150 ? 0.682 -0.577 -34.387 1.00 97.62 150 LEU A O 1
ATOM 1227 N N . THR A 1 151 ? -0.753 -0.419 -36.086 1.00 96.19 151 THR A N 1
ATOM 1228 C CA . THR A 1 151 ? -0.310 -1.636 -36.809 1.00 96.19 151 THR A CA 1
ATOM 1229 C C . THR A 1 151 ? 1.200 -1.716 -37.097 1.00 96.19 151 THR A C 1
ATOM 1231 O O . THR A 1 151 ? 1.756 -2.802 -37.301 1.00 96.19 151 THR A O 1
ATOM 1234 N N . ASN A 1 152 ? 1.888 -0.573 -37.093 1.00 97.31 152 ASN A N 1
ATOM 1235 C CA . ASN A 1 152 ? 3.326 -0.466 -37.321 1.00 97.31 152 ASN A CA 1
ATOM 1236 C C . ASN A 1 152 ? 4.142 -0.213 -36.049 1.00 97.31 152 ASN A C 1
ATOM 1238 O O . ASN A 1 152 ? 5.345 -0.002 -36.175 1.00 97.31 152 ASN A O 1
ATOM 1242 N N . LEU A 1 153 ? 3.538 -0.286 -34.858 1.00 97.94 153 LEU A N 1
ATOM 1243 C CA . LEU A 1 153 ? 4.261 -0.215 -33.591 1.00 97.94 153 LEU A CA 1
ATOM 1244 C C . LEU A 1 153 ? 5.235 -1.397 -33.487 1.00 97.94 153 LEU A C 1
ATOM 1246 O O . LEU A 1 153 ? 4.843 -2.556 -33.658 1.00 97.94 153 LEU A O 1
ATOM 1250 N N . ARG A 1 154 ? 6.515 -1.092 -33.276 1.00 97.44 154 ARG A N 1
ATOM 1251 C CA . ARG A 1 154 ? 7.624 -2.055 -33.198 1.00 97.44 154 ARG A CA 1
ATOM 1252 C C . ARG A 1 154 ? 8.514 -1.828 -31.986 1.00 97.44 154 ARG A C 1
ATOM 1254 O O . ARG A 1 154 ? 9.153 -2.774 -31.539 1.00 97.44 154 ARG A O 1
ATOM 1261 N N . GLU A 1 155 ? 8.543 -0.613 -31.459 1.00 97.69 155 GLU A N 1
ATOM 1262 C CA . GLU A 1 155 ? 9.476 -0.228 -30.408 1.00 97.69 155 GLU A CA 1
ATOM 1263 C C . GLU A 1 155 ? 8.732 0.450 -29.261 1.00 97.69 155 GLU A C 1
ATOM 1265 O O . GLU A 1 155 ? 7.865 1.303 -29.474 1.00 97.69 155 GLU A O 1
ATOM 1270 N N . ILE A 1 156 ? 9.062 0.054 -28.037 1.00 96.81 156 ILE A N 1
ATOM 1271 C CA . ILE A 1 156 ? 8.576 0.701 -26.823 1.00 96.81 156 ILE A CA 1
ATOM 1272 C C . ILE A 1 156 ? 9.779 0.983 -25.938 1.00 96.81 156 ILE A C 1
ATOM 1274 O O . ILE A 1 156 ? 10.524 0.072 -25.584 1.00 96.81 156 ILE A O 1
ATOM 1278 N N . ALA A 1 157 ? 9.946 2.251 -25.585 1.00 94.62 157 ALA A N 1
ATOM 1279 C CA . ALA A 1 157 ? 10.913 2.707 -24.606 1.00 94.62 157 ALA A CA 1
ATOM 1280 C C . ALA A 1 157 ? 10.152 3.256 -23.401 1.00 94.62 157 ALA A C 1
ATOM 1282 O O . ALA A 1 157 ? 9.335 4.159 -23.551 1.00 94.62 157 ALA A O 1
ATOM 1283 N N . ILE A 1 158 ? 10.387 2.709 -22.217 1.00 91.75 158 ILE A N 1
ATOM 1284 C CA . ILE A 1 158 ? 9.824 3.185 -20.959 1.00 91.75 158 ILE A CA 1
ATOM 1285 C C . ILE A 1 158 ? 10.932 3.885 -20.193 1.00 91.75 158 ILE A C 1
ATOM 1287 O O . ILE A 1 158 ? 11.975 3.284 -19.933 1.00 91.75 158 ILE A O 1
ATOM 1291 N N . GLN A 1 159 ? 10.682 5.155 -19.879 1.00 87.19 159 GLN A N 1
ATOM 1292 C CA . GLN A 1 159 ? 11.634 6.039 -19.231 1.00 87.19 159 GLN A CA 1
ATOM 1293 C C . GLN A 1 159 ? 11.123 6.483 -17.852 1.00 87.19 159 GLN A C 1
ATOM 1295 O O . GLN A 1 159 ? 10.328 7.419 -17.740 1.00 87.19 159 GLN A O 1
ATOM 1300 N N . VAL A 1 160 ? 11.544 5.787 -16.803 1.00 80.62 160 VAL A N 1
ATOM 1301 C CA . VAL A 1 160 ? 11.314 6.111 -15.392 1.00 80.62 160 VAL A CA 1
ATOM 1302 C C . VAL A 1 160 ? 12.494 6.911 -14.829 1.00 80.62 160 VAL A C 1
ATOM 1304 O O . VAL A 1 160 ? 12.266 7.911 -14.150 1.00 80.62 160 VAL A O 1
ATOM 1307 N N . GLY A 1 161 ? 13.734 6.513 -15.147 1.00 68.69 161 GLY A N 1
ATOM 1308 C CA . GLY A 1 161 ? 14.979 7.058 -14.594 1.00 68.69 161 GLY A CA 1
ATOM 1309 C C . GLY A 1 161 ? 15.866 7.736 -15.646 1.00 68.69 161 GLY A C 1
ATOM 1310 O O . GLY A 1 161 ? 16.481 7.094 -16.486 1.00 68.69 161 GLY A O 1
ATOM 1311 N N . GLY A 1 162 ? 15.989 9.064 -15.605 1.00 70.88 162 GLY A N 1
ATOM 1312 C CA . GLY A 1 162 ? 16.871 9.796 -16.522 1.00 70.88 162 GLY A CA 1
ATOM 1313 C C . GLY A 1 162 ? 16.529 11.280 -16.637 1.00 70.88 162 GLY A C 1
ATOM 1314 O O . GLY A 1 162 ? 15.680 11.768 -15.885 1.00 70.88 162 GLY A O 1
ATOM 1315 N N . PRO A 1 163 ? 17.133 12.026 -17.584 1.00 71.06 163 PRO A N 1
ATOM 1316 C CA . PRO A 1 163 ? 16.778 13.425 -17.795 1.00 71.06 163 PRO A CA 1
ATOM 1317 C C . PRO A 1 163 ? 15.278 13.539 -18.074 1.00 71.06 163 PRO A C 1
ATOM 1319 O O . PRO A 1 163 ? 14.695 12.708 -18.777 1.00 71.06 163 PRO A O 1
ATOM 1322 N N . MET A 1 164 ? 14.638 14.540 -17.473 1.00 72.81 164 MET A N 1
ATOM 1323 C CA . MET A 1 164 ? 13.219 14.801 -17.693 1.00 72.81 164 MET A CA 1
ATOM 1324 C C . MET A 1 164 ? 12.934 15.000 -19.170 1.00 72.81 164 MET A C 1
ATOM 1326 O O . MET A 1 164 ? 13.679 15.695 -19.869 1.00 72.81 164 MET A O 1
ATOM 1330 N N . SER A 1 165 ? 11.825 14.431 -19.642 1.00 77.88 165 SER A N 1
ATOM 1331 C CA . SER A 1 165 ? 11.380 14.757 -20.984 1.00 77.88 165 SER A CA 1
ATOM 1332 C C . SER A 1 165 ? 11.097 16.252 -21.095 1.00 77.88 165 SER A C 1
ATOM 1334 O O . SER A 1 165 ? 10.747 16.944 -20.133 1.00 77.88 165 SER A O 1
ATOM 1336 N N . TYR A 1 166 ? 11.166 16.753 -22.323 1.00 78.94 166 TYR A N 1
ATOM 1337 C CA . TYR A 1 166 ? 10.761 18.118 -22.630 1.00 78.94 166 TYR A CA 1
ATOM 1338 C C . TYR A 1 166 ? 9.335 18.448 -22.145 1.00 78.94 166 TYR A C 1
ATOM 1340 O O . TYR A 1 166 ? 9.041 19.600 -21.824 1.00 78.94 166 TYR A O 1
ATOM 1348 N N . ILE A 1 167 ? 8.449 17.444 -22.069 1.00 77.38 167 ILE A N 1
ATOM 1349 C CA . ILE A 1 167 ? 7.085 17.614 -21.561 1.00 77.38 167 ILE A CA 1
ATOM 1350 C C . ILE A 1 167 ? 7.114 17.924 -20.065 1.00 77.38 167 ILE A C 1
ATOM 1352 O O . ILE A 1 167 ? 6.503 18.911 -19.662 1.00 77.38 167 ILE A O 1
ATOM 1356 N N . PHE A 1 168 ? 7.854 17.151 -19.265 1.00 77.69 168 PHE A N 1
ATOM 1357 C CA . PHE A 1 168 ? 7.986 17.413 -17.828 1.00 77.69 168 PHE A CA 1
ATOM 1358 C C . PHE A 1 168 ? 8.695 18.733 -17.547 1.00 77.69 168 PHE A C 1
ATOM 1360 O O . PHE A 1 168 ? 8.243 19.482 -16.689 1.00 77.69 168 PHE A O 1
ATOM 1367 N N . VAL A 1 169 ? 9.724 19.085 -18.323 1.00 82.69 169 VAL A N 1
ATOM 1368 C CA . VAL A 1 169 ? 10.376 20.399 -18.204 1.00 82.69 169 VAL A CA 1
ATOM 1369 C C . VAL A 1 169 ? 9.375 21.530 -18.463 1.00 82.69 169 VAL A C 1
ATOM 1371 O O . VAL A 1 169 ? 9.293 22.473 -17.680 1.00 82.69 169 VAL A O 1
ATOM 1374 N N . ARG A 1 170 ? 8.552 21.434 -19.519 1.00 81.12 170 ARG A N 1
ATOM 1375 C CA . ARG A 1 170 ? 7.491 22.426 -19.770 1.00 81.12 170 ARG A CA 1
ATOM 1376 C C . ARG A 1 170 ? 6.417 22.433 -18.683 1.00 81.12 170 ARG A C 1
ATOM 1378 O O . ARG A 1 170 ? 5.871 23.494 -18.396 1.00 81.12 170 ARG A O 1
ATOM 1385 N N . MET A 1 171 ? 6.083 21.280 -18.109 1.00 80.88 171 MET A N 1
ATOM 1386 C CA . MET A 1 171 ? 5.140 21.198 -16.993 1.00 80.88 171 MET A CA 1
ATOM 1387 C C . MET A 1 171 ? 5.694 21.889 -15.752 1.00 80.88 171 MET A C 1
ATOM 1389 O O . MET A 1 171 ? 5.011 22.744 -15.200 1.00 80.88 171 MET A O 1
ATOM 1393 N N . ALA A 1 172 ? 6.936 21.590 -15.372 1.00 81.75 172 ALA A N 1
ATOM 1394 C CA . ALA A 1 172 ? 7.631 22.231 -14.261 1.00 81.75 172 ALA A CA 1
ATOM 1395 C C . ALA A 1 172 ? 7.668 23.755 -14.443 1.00 81.75 172 ALA A C 1
ATOM 1397 O O . ALA A 1 172 ? 7.266 24.495 -13.550 1.00 81.75 172 ALA A O 1
ATOM 1398 N N . GLN A 1 173 ? 7.993 24.225 -15.655 1.00 86.94 173 GLN A N 1
ATOM 1399 C CA . GLN A 1 173 ? 7.946 25.647 -16.011 1.00 86.94 173 GLN A CA 1
ATOM 1400 C C . GLN A 1 173 ? 6.547 26.270 -15.859 1.00 86.94 173 GLN A C 1
ATOM 1402 O O . GLN A 1 173 ? 6.438 27.413 -15.426 1.00 86.94 173 GLN A O 1
ATOM 1407 N N . GLN A 1 174 ? 5.473 25.546 -16.196 1.00 86.12 174 GLN A N 1
ATOM 1408 C CA . GLN A 1 174 ? 4.090 26.033 -16.051 1.00 86.12 174 GLN A CA 1
ATOM 1409 C C . GLN A 1 174 ? 3.636 26.159 -14.594 1.00 86.12 174 GLN A C 1
ATOM 1411 O O . GLN A 1 174 ? 2.696 26.905 -14.323 1.00 86.12 174 GLN A O 1
ATOM 1416 N N . VAL A 1 175 ? 4.289 25.444 -13.678 1.00 84.12 175 VAL A N 1
ATOM 1417 C CA . VAL A 1 175 ? 4.032 25.517 -12.235 1.00 84.12 175 VAL A CA 1
ATOM 1418 C C . VAL A 1 175 ? 5.189 26.171 -11.475 1.00 84.12 175 VAL A C 1
ATOM 1420 O O . VAL A 1 175 ? 5.224 26.081 -10.255 1.00 84.12 175 VAL A O 1
ATOM 1423 N N . TRP A 1 176 ? 6.111 26.835 -12.180 1.00 89.12 176 TRP A N 1
ATOM 1424 C CA . TRP A 1 176 ? 7.303 27.508 -11.642 1.00 89.12 176 TRP A CA 1
ATOM 1425 C C . TRP A 1 176 ? 8.123 26.671 -10.653 1.00 89.12 176 TRP A C 1
ATOM 1427 O O . TRP A 1 176 ? 8.673 27.209 -9.699 1.00 89.12 176 TRP A O 1
ATOM 1437 N N . LEU A 1 177 ? 8.212 25.365 -10.883 1.00 81.94 177 LEU A N 1
ATOM 1438 C CA . LEU A 1 177 ? 9.103 24.488 -10.134 1.00 81.94 177 LEU A CA 1
ATOM 1439 C C . LEU A 1 177 ? 10.362 24.206 -10.950 1.00 81.94 177 LEU A C 1
ATOM 1441 O O . LEU A 1 177 ? 10.320 24.180 -12.185 1.00 81.94 177 LEU A O 1
ATOM 1445 N N . ASP A 1 178 ? 11.468 23.945 -10.254 1.00 80.31 178 ASP A N 1
ATOM 1446 C CA . ASP A 1 178 ? 12.555 23.183 -10.861 1.00 80.31 178 ASP A CA 1
ATOM 1447 C C . ASP A 1 178 ? 12.018 21.791 -11.219 1.00 80.31 178 ASP A C 1
ATOM 1449 O O . ASP A 1 178 ? 11.175 21.229 -10.516 1.00 80.31 178 ASP A O 1
ATOM 1453 N N . GLY A 1 179 ? 12.466 21.230 -12.332 1.00 71.94 179 GLY A N 1
ATOM 1454 C CA . GLY A 1 179 ? 11.981 19.929 -12.755 1.00 71.94 179 GLY A CA 1
ATOM 1455 C C . GLY A 1 179 ? 12.301 18.830 -11.733 1.00 71.94 179 GLY A C 1
ATOM 1456 O O . GLY A 1 179 ? 11.469 17.953 -11.509 1.00 71.94 179 GLY A O 1
ATOM 1457 N N . GLU A 1 180 ? 13.441 18.926 -11.039 1.00 74.31 180 GLU A N 1
ATOM 1458 C CA . GLU A 1 180 ? 13.781 18.008 -9.941 1.00 74.31 180 GLU A CA 1
ATOM 1459 C C . GLU A 1 180 ? 12.841 18.157 -8.738 1.00 74.31 180 GLU A C 1
ATOM 1461 O O . GLU A 1 180 ? 12.587 17.188 -8.038 1.00 74.31 180 GLU A O 1
ATOM 1466 N N . ALA A 1 181 ? 12.274 19.345 -8.518 1.00 71.62 181 ALA A N 1
ATOM 1467 C CA . ALA A 1 181 ? 11.314 19.606 -7.446 1.00 71.62 181 ALA A CA 1
ATOM 1468 C C . ALA A 1 181 ? 9.892 19.107 -7.774 1.00 71.62 181 ALA A C 1
ATOM 1470 O O . ALA A 1 181 ? 9.056 18.979 -6.881 1.00 71.62 181 ALA A O 1
ATOM 1471 N N . LEU A 1 182 ? 9.594 18.849 -9.053 1.00 71.88 182 LEU A N 1
ATOM 1472 C CA . LEU A 1 182 ? 8.303 18.318 -9.501 1.00 71.88 182 LEU A CA 1
ATOM 1473 C C . LEU A 1 182 ? 8.188 16.802 -9.259 1.00 71.88 182 LEU A C 1
ATOM 1475 O O . LEU A 1 182 ? 7.079 16.276 -9.115 1.00 71.88 182 LEU A O 1
ATOM 1479 N N . ILE A 1 183 ? 9.325 16.107 -9.243 1.00 65.25 183 ILE A N 1
ATOM 1480 C CA . ILE A 1 183 ? 9.434 14.649 -9.170 1.00 65.25 183 ILE A CA 1
ATOM 1481 C C . ILE A 1 183 ? 9.973 14.276 -7.788 1.00 65.25 183 ILE A C 1
ATOM 1483 O O . ILE A 1 183 ? 10.854 14.933 -7.246 1.00 65.25 183 ILE A O 1
ATOM 1487 N N . SER A 1 184 ? 9.420 13.233 -7.178 1.00 58.81 184 SER A N 1
ATOM 1488 C CA . SER A 1 184 ? 9.794 12.874 -5.813 1.00 58.81 184 SER A CA 1
ATOM 1489 C C . SER A 1 184 ? 11.141 12.157 -5.764 1.00 58.81 184 SER A C 1
ATOM 1491 O O . SER A 1 184 ? 11.249 11.011 -6.184 1.00 58.81 184 SER A O 1
ATOM 1493 N N . ASN A 1 185 ? 12.140 12.772 -5.127 1.00 54.06 185 ASN A N 1
ATOM 1494 C CA . ASN A 1 185 ? 13.403 12.093 -4.801 1.00 54.06 185 ASN A CA 1
ATOM 1495 C C . ASN A 1 185 ? 13.238 10.985 -3.736 1.00 54.06 185 ASN A C 1
ATOM 1497 O O . ASN A 1 185 ? 14.087 10.108 -3.596 1.00 54.06 185 ASN A O 1
ATOM 1501 N N . THR A 1 186 ? 12.151 10.998 -2.959 1.00 46.50 186 THR A N 1
ATOM 1502 C CA . THR A 1 186 ? 11.881 10.066 -1.846 1.00 46.50 186 THR A CA 1
ATOM 1503 C C . THR A 1 186 ? 11.200 8.759 -2.279 1.00 46.50 186 THR A C 1
ATOM 1505 O O . THR A 1 186 ? 10.844 7.934 -1.437 1.00 46.50 186 THR A O 1
ATOM 1508 N N . VAL A 1 187 ? 11.033 8.531 -3.585 1.00 47.38 187 VAL A N 1
ATOM 1509 C CA . VAL A 1 187 ? 10.074 7.571 -4.158 1.00 47.38 187 VAL A CA 1
ATOM 1510 C C . VAL A 1 187 ? 10.726 6.438 -4.963 1.00 47.38 187 VAL A C 1
ATOM 1512 O O . VAL A 1 187 ? 10.044 5.721 -5.685 1.00 47.38 187 VAL A O 1
ATOM 1515 N N . ALA A 1 188 ? 11.992 6.114 -4.698 1.00 53.31 188 ALA A N 1
ATOM 1516 C CA . ALA A 1 188 ? 12.629 4.872 -5.166 1.00 53.31 188 ALA A CA 1
ATOM 1517 C C . ALA A 1 188 ? 11.742 3.603 -5.004 1.00 53.31 188 ALA A C 1
ATOM 1519 O O . ALA A 1 188 ? 11.804 2.677 -5.810 1.00 53.31 188 ALA A O 1
ATOM 1520 N N . GLN A 1 189 ? 10.877 3.556 -3.978 1.00 52.03 189 GLN A N 1
ATOM 1521 C CA . GLN A 1 189 ? 9.947 2.442 -3.730 1.00 52.03 189 GLN A CA 1
ATOM 1522 C C . GLN A 1 189 ? 8.580 2.569 -4.430 1.00 52.03 189 GLN A C 1
ATOM 1524 O O . GLN A 1 189 ? 7.938 1.558 -4.706 1.00 52.03 189 GLN A O 1
ATOM 1529 N N . HIS A 1 190 ? 8.108 3.785 -4.709 1.00 57.16 190 HIS A N 1
ATOM 1530 C CA . HIS A 1 190 ? 6.804 4.011 -5.346 1.00 57.16 190 HIS A CA 1
ATOM 1531 C C . HIS A 1 190 ? 6.924 4.065 -6.880 1.00 57.16 190 HIS A C 1
ATOM 1533 O O . HIS A 1 190 ? 6.028 3.582 -7.574 1.00 57.16 190 HIS A O 1
ATOM 1539 N N . GLU A 1 191 ? 8.045 4.560 -7.413 1.00 56.44 191 GLU A N 1
ATOM 1540 C CA . GLU A 1 191 ? 8.370 4.530 -8.844 1.00 56.44 191 GLU A CA 1
ATOM 1541 C C . GLU A 1 191 ? 8.500 3.101 -9.366 1.00 56.44 191 GLU A C 1
ATOM 1543 O O . GLU A 1 191 ? 7.962 2.789 -10.427 1.00 56.44 191 GLU A O 1
ATOM 1548 N N . SER A 1 192 ? 9.108 2.203 -8.585 1.00 59.75 192 SER A N 1
ATOM 1549 C CA . SER A 1 192 ? 9.265 0.797 -8.964 1.00 59.75 192 SER A CA 1
ATOM 1550 C C . SER A 1 192 ? 7.907 0.098 -9.137 1.00 59.75 192 SER A C 1
A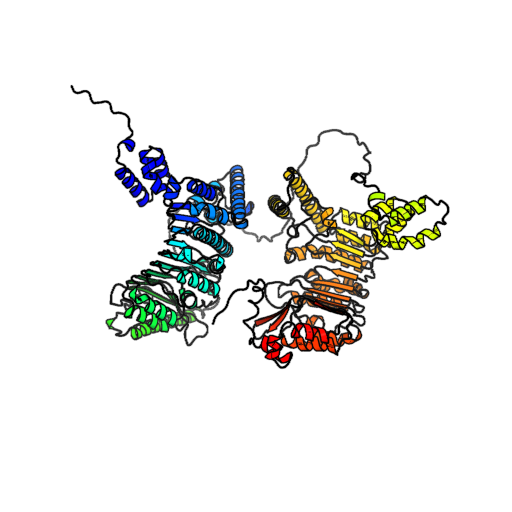TOM 1552 O O . SER A 1 192 ? 7.677 -0.581 -10.142 1.00 59.75 192 SER A O 1
ATOM 1554 N N . MET A 1 193 ? 6.955 0.341 -8.229 1.00 63.84 193 MET A N 1
ATOM 1555 C CA . MET A 1 193 ? 5.597 -0.204 -8.317 1.00 63.84 193 MET A CA 1
ATOM 1556 C C . MET A 1 193 ? 4.798 0.372 -9.489 1.00 63.84 193 MET A C 1
ATOM 1558 O O . MET A 1 193 ? 4.027 -0.346 -10.128 1.00 63.84 193 MET A O 1
ATOM 1562 N N . ILE A 1 194 ? 4.938 1.667 -9.766 1.00 69.44 194 ILE A N 1
ATOM 1563 C CA . ILE A 1 194 ? 4.129 2.349 -10.784 1.00 69.44 194 ILE A CA 1
ATOM 1564 C C . ILE A 1 194 ? 4.683 2.100 -12.178 1.00 69.44 194 ILE A C 1
ATOM 1566 O O . ILE A 1 194 ? 3.904 1.800 -13.084 1.00 69.44 194 ILE A O 1
ATOM 1570 N N . GLY A 1 195 ? 6.008 2.133 -12.333 1.00 70.62 195 GLY A N 1
ATOM 1571 C CA . GLY A 1 195 ? 6.691 1.672 -13.536 1.00 70.62 195 GLY A CA 1
ATOM 1572 C C . GLY A 1 195 ? 6.288 0.238 -13.868 1.00 70.62 195 GLY A C 1
ATOM 1573 O O . GLY A 1 195 ? 5.849 -0.020 -14.986 1.00 70.62 195 GLY A O 1
ATOM 1574 N N . SER A 1 196 ? 6.290 -0.658 -12.871 1.00 75.12 196 SER A N 1
ATOM 1575 C CA . SER A 1 196 ? 5.855 -2.053 -13.052 1.00 75.12 196 SER A CA 1
ATOM 1576 C C . SER A 1 196 ? 4.405 -2.159 -13.532 1.00 75.12 196 SER A C 1
ATOM 1578 O O . SER A 1 196 ? 4.147 -2.833 -14.525 1.00 75.12 196 SER A O 1
ATOM 1580 N N . LYS A 1 197 ? 3.460 -1.454 -12.890 1.00 79.88 197 LYS A N 1
ATOM 1581 C CA . LYS A 1 197 ? 2.040 -1.460 -13.296 1.00 79.88 197 LYS A CA 1
ATOM 1582 C C . LYS A 1 197 ? 1.812 -0.864 -14.685 1.00 79.88 197 LYS A C 1
ATOM 1584 O O . LYS A 1 197 ? 0.959 -1.337 -15.431 1.00 79.88 197 LYS A O 1
ATOM 1589 N N . CYS A 1 198 ? 2.538 0.195 -15.036 1.00 83.56 198 CYS A N 1
ATOM 1590 C CA . CYS A 1 198 ? 2.412 0.803 -16.356 1.00 83.56 198 CYS A CA 1
ATOM 1591 C C . CYS A 1 198 ? 2.989 -0.101 -17.446 1.00 83.56 198 CYS A C 1
ATOM 1593 O O . CYS A 1 198 ? 2.374 -0.258 -18.498 1.00 83.56 198 CYS A O 1
ATOM 1595 N N . LEU A 1 199 ? 4.146 -0.711 -17.191 1.00 85.69 199 LEU A N 1
ATOM 1596 C CA . LEU A 1 199 ? 4.755 -1.683 -18.089 1.00 85.69 199 LEU A CA 1
ATOM 1597 C C . LEU A 1 199 ? 3.851 -2.916 -18.253 1.00 85.69 199 LEU A C 1
ATOM 1599 O O . LEU A 1 199 ? 3.631 -3.349 -19.380 1.00 85.69 199 LEU A O 1
ATOM 1603 N N . GLU A 1 200 ? 3.238 -3.412 -17.174 1.00 85.50 200 GLU A N 1
ATOM 1604 C CA . GLU A 1 200 ? 2.209 -4.462 -17.223 1.00 85.50 200 GLU A CA 1
ATOM 1605 C C . GLU A 1 200 ? 1.044 -4.064 -18.141 1.00 85.50 200 GLU A C 1
ATOM 1607 O O . GLU A 1 200 ? 0.692 -4.805 -19.058 1.00 85.50 200 GLU A O 1
ATOM 1612 N N . ALA A 1 201 ? 0.488 -2.863 -17.955 1.00 88.19 201 ALA A N 1
ATOM 1613 C CA . ALA A 1 201 ? -0.596 -2.344 -18.785 1.00 88.19 201 ALA A CA 1
ATOM 1614 C C . ALA A 1 201 ? -0.217 -2.274 -20.275 1.00 88.19 201 ALA A C 1
ATOM 1616 O O . ALA A 1 201 ? -1.023 -2.627 -21.139 1.00 88.19 201 ALA A O 1
ATOM 1617 N N . ILE A 1 202 ? 1.009 -1.836 -20.573 1.00 91.31 202 ILE A N 1
ATOM 1618 C CA . ILE A 1 202 ? 1.550 -1.734 -21.931 1.00 91.31 202 ILE A CA 1
ATOM 1619 C C . ILE A 1 202 ? 1.725 -3.119 -22.558 1.00 91.31 202 ILE A C 1
ATOM 1621 O O . ILE A 1 202 ? 1.244 -3.341 -23.668 1.00 91.31 202 ILE A O 1
ATOM 1625 N N . LEU A 1 203 ? 2.374 -4.058 -21.865 1.00 90.56 203 LEU A N 1
ATOM 1626 C CA . LEU A 1 203 ? 2.611 -5.408 -22.383 1.00 90.56 203 LEU A CA 1
ATOM 1627 C C . LEU A 1 203 ? 1.302 -6.173 -22.583 1.00 90.56 203 LEU A C 1
ATOM 1629 O O . LEU A 1 203 ? 1.114 -6.814 -23.618 1.00 90.56 203 LEU A O 1
ATOM 1633 N N . HIS A 1 204 ? 0.365 -6.041 -21.646 1.00 87.69 204 HIS A N 1
ATOM 1634 C CA . HIS A 1 204 ? -0.972 -6.604 -21.778 1.00 87.69 204 HIS A CA 1
ATOM 1635 C C . HIS A 1 204 ? -1.701 -6.028 -23.001 1.00 87.69 204 HIS A C 1
ATOM 1637 O O . HIS A 1 204 ? -2.224 -6.779 -23.826 1.00 87.69 204 HIS A O 1
ATOM 1643 N N . ALA A 1 205 ? -1.670 -4.704 -23.193 1.00 91.56 205 ALA A N 1
ATOM 1644 C CA . ALA A 1 205 ? -2.242 -4.068 -24.379 1.00 91.56 205 ALA A CA 1
ATOM 1645 C C . ALA A 1 205 ? -1.555 -4.520 -25.681 1.00 91.56 205 ALA A C 1
ATOM 1647 O O . ALA A 1 205 ? -2.235 -4.740 -26.684 1.00 91.56 205 ALA A O 1
ATOM 1648 N N . CYS A 1 206 ? -0.228 -4.696 -25.678 1.00 93.44 206 CYS A N 1
ATOM 1649 C CA . CYS A 1 206 ? 0.519 -5.237 -26.815 1.00 93.44 206 CYS A CA 1
ATOM 1650 C C . CYS A 1 206 ? 0.061 -6.648 -27.162 1.00 93.44 206 CYS A C 1
ATOM 1652 O O . CYS A 1 206 ? -0.128 -6.945 -28.339 1.00 93.44 206 CYS A O 1
ATOM 1654 N N . SER A 1 207 ? -0.153 -7.491 -26.155 1.00 90.38 207 SER A N 1
ATOM 1655 C CA . SER A 1 207 ? -0.631 -8.848 -26.379 1.00 90.38 207 SER A CA 1
ATOM 1656 C C . SER A 1 207 ? -2.030 -8.893 -26.956 1.00 90.38 207 SER A C 1
ATOM 1658 O O . SER A 1 207 ? -2.271 -9.646 -27.893 1.00 90.38 207 SER A O 1
ATOM 1660 N N . LEU A 1 208 ? -2.958 -8.114 -26.396 1.00 89.19 208 LEU A N 1
ATOM 1661 C CA . LEU A 1 208 ? -4.333 -8.062 -26.892 1.00 89.19 208 LEU A CA 1
ATOM 1662 C C . LEU A 1 208 ? -4.390 -7.571 -28.343 1.00 89.19 208 LEU A C 1
ATOM 1664 O O . LEU A 1 208 ? -5.274 -7.962 -29.100 1.00 89.19 208 LEU A O 1
ATOM 1668 N N . ALA A 1 209 ? -3.441 -6.716 -28.724 1.00 92.31 209 ALA A N 1
ATOM 1669 C CA . ALA A 1 209 ? -3.303 -6.184 -30.070 1.00 92.31 209 ALA A CA 1
ATOM 1670 C C . ALA A 1 209 ? -2.519 -7.091 -31.037 1.00 92.31 209 ALA A C 1
ATOM 1672 O O . ALA A 1 209 ? -2.413 -6.731 -32.209 1.00 92.31 209 ALA A O 1
ATOM 1673 N N . ASP A 1 210 ? -1.952 -8.213 -30.569 1.00 93.62 210 ASP A N 1
ATOM 1674 C CA . ASP A 1 210 ? -0.982 -9.032 -31.318 1.00 93.62 210 ASP A CA 1
ATOM 1675 C C . ASP A 1 210 ? 0.160 -8.180 -31.920 1.00 93.62 210 ASP A C 1
ATOM 1677 O O . ASP A 1 210 ? 0.574 -8.309 -33.077 1.00 93.62 210 ASP A O 1
ATOM 1681 N N . THR A 1 211 ? 0.645 -7.212 -31.135 1.00 93.88 211 THR A N 1
ATOM 1682 C CA . THR A 1 211 ? 1.685 -6.281 -31.576 1.00 93.88 211 THR A CA 1
ATOM 1683 C C . THR A 1 211 ? 3.016 -7.012 -31.722 1.00 93.88 211 THR A C 1
ATOM 1685 O O . THR A 1 211 ? 3.555 -7.561 -30.763 1.00 93.88 211 THR A O 1
ATOM 1688 N N . LYS A 1 212 ? 3.610 -6.936 -32.918 1.00 95.31 212 LYS A N 1
ATOM 1689 C CA . LYS A 1 212 ? 4.933 -7.504 -33.226 1.00 95.31 212 LYS A CA 1
ATOM 1690 C C . LYS A 1 212 ? 6.061 -6.618 -32.705 1.00 95.31 212 LYS A C 1
ATOM 1692 O O . LYS A 1 212 ? 6.761 -5.978 -33.492 1.00 95.31 212 LYS A O 1
ATOM 1697 N N . LEU A 1 213 ? 6.193 -6.548 -31.386 1.00 96.56 213 LEU A N 1
ATOM 1698 C CA . LEU A 1 213 ? 7.222 -5.758 -30.724 1.00 96.56 213 LEU A CA 1
ATOM 1699 C C . LEU A 1 213 ? 8.609 -6.346 -31.026 1.00 96.56 213 LEU A C 1
ATOM 1701 O O . LEU A 1 213 ? 8.856 -7.519 -30.763 1.00 96.56 213 LEU A O 1
ATOM 1705 N N . THR A 1 214 ? 9.502 -5.540 -31.604 1.00 97.88 214 THR A N 1
ATOM 1706 C CA . THR A 1 214 ? 10.882 -5.932 -31.922 1.00 97.88 214 THR A CA 1
ATOM 1707 C C . THR A 1 214 ? 11.898 -5.325 -30.968 1.00 97.88 214 THR A C 1
ATOM 1709 O O . THR A 1 214 ? 12.953 -5.922 -30.794 1.00 97.88 214 THR A O 1
ATOM 1712 N N . SER A 1 215 ? 11.596 -4.189 -30.332 1.00 97.94 215 SER A N 1
ATOM 1713 C CA . SER A 1 215 ? 12.464 -3.582 -29.319 1.00 97.94 215 SER A CA 1
ATOM 1714 C C . SER A 1 215 ? 11.674 -3.187 -28.076 1.00 97.94 215 SER A C 1
ATOM 1716 O O . SER A 1 215 ? 10.620 -2.554 -28.183 1.00 97.94 215 SER A O 1
ATOM 1718 N N . LEU A 1 216 ? 12.199 -3.546 -26.907 1.00 96.19 216 LEU A N 1
ATOM 1719 C CA . LEU A 1 216 ? 11.706 -3.116 -25.605 1.00 96.19 216 LEU A CA 1
ATOM 1720 C C . LEU A 1 216 ? 12.879 -2.558 -24.802 1.00 96.19 216 LEU A C 1
ATOM 1722 O O . LEU A 1 216 ? 13.851 -3.270 -24.547 1.00 96.19 216 LEU A O 1
ATOM 1726 N N . LYS A 1 217 ? 12.772 -1.290 -24.410 1.00 95.62 217 LYS A N 1
ATOM 1727 C CA . LYS A 1 217 ? 13.760 -0.601 -23.581 1.00 95.62 217 LYS A CA 1
ATOM 1728 C C . LYS A 1 217 ? 13.089 -0.123 -22.304 1.00 95.62 217 LYS A C 1
ATOM 1730 O O . LYS A 1 217 ? 12.068 0.549 -22.387 1.00 95.62 217 LYS A O 1
ATOM 1735 N N . CYS A 1 218 ? 13.647 -0.444 -21.150 1.00 92.44 218 CYS A N 1
ATOM 1736 C CA . CYS A 1 218 ? 13.163 -0.003 -19.850 1.00 92.44 218 CYS A CA 1
ATOM 1737 C C . CYS A 1 218 ? 14.367 0.452 -19.026 1.00 92.44 218 CYS A C 1
ATOM 1739 O O . CYS A 1 218 ? 15.236 -0.355 -18.716 1.00 92.44 218 CYS A O 1
ATOM 1741 N N . ASP A 1 219 ? 14.430 1.731 -18.679 1.00 88.31 219 ASP A N 1
ATOM 1742 C CA . ASP A 1 219 ? 15.555 2.329 -17.942 1.00 88.31 219 ASP A CA 1
ATOM 1743 C C . ASP A 1 219 ? 15.459 2.196 -16.410 1.00 88.31 219 ASP A C 1
ATOM 1745 O O . ASP A 1 219 ? 16.403 2.544 -15.706 1.00 88.31 219 ASP A O 1
ATOM 1749 N N . SER A 1 220 ? 14.338 1.697 -15.888 1.00 84.62 220 SER A N 1
ATOM 1750 C CA . SER A 1 220 ? 14.183 1.299 -14.493 1.00 84.62 220 SER A CA 1
ATOM 1751 C C . SER A 1 220 ? 12.945 0.416 -14.338 1.00 84.62 220 SER A C 1
ATOM 1753 O O . SER A 1 220 ? 11.816 0.777 -14.685 1.00 84.62 220 SER A O 1
ATOM 1755 N N . VAL A 1 221 ? 13.179 -0.798 -13.849 1.00 83.38 221 VAL A N 1
ATOM 1756 C CA . VAL A 1 221 ? 12.171 -1.834 -13.637 1.00 83.38 221 VAL A CA 1
ATOM 1757 C C . VAL A 1 221 ? 12.316 -2.368 -12.222 1.00 83.38 221 VAL A C 1
ATOM 1759 O O . VAL A 1 221 ? 13.369 -2.877 -11.850 1.00 83.38 221 VAL A O 1
ATOM 1762 N N . GLY A 1 222 ? 11.251 -2.260 -11.431 1.00 79.62 222 GLY A N 1
ATOM 1763 C CA . GLY A 1 222 ? 11.210 -2.832 -10.088 1.00 79.62 222 GLY A CA 1
ATOM 1764 C C . GLY A 1 222 ? 11.040 -4.348 -10.096 1.00 79.62 222 GLY A C 1
ATOM 1765 O O . GLY A 1 222 ? 10.462 -4.911 -11.022 1.00 79.62 222 GLY A O 1
ATOM 1766 N N . GLU A 1 223 ? 11.425 -5.009 -9.006 1.00 75.19 223 GLU A N 1
ATOM 1767 C CA . GLU A 1 223 ? 11.200 -6.450 -8.804 1.00 75.19 223 GLU A CA 1
ATOM 1768 C C . GLU A 1 223 ? 9.732 -6.874 -9.003 1.00 75.19 223 GLU A C 1
ATOM 1770 O O . GLU A 1 223 ? 9.448 -7.940 -9.550 1.00 75.19 223 GLU A O 1
ATOM 1775 N N . THR A 1 224 ? 8.781 -6.015 -8.626 1.00 74.50 224 THR A N 1
ATOM 1776 C CA . THR A 1 224 ? 7.341 -6.260 -8.792 1.00 74.50 224 THR A CA 1
ATOM 1777 C C . THR A 1 224 ? 6.925 -6.531 -10.236 1.00 74.50 224 THR A C 1
ATOM 1779 O O . THR A 1 224 ? 5.933 -7.223 -10.448 1.00 74.50 224 THR A O 1
ATOM 1782 N N . PHE A 1 225 ? 7.672 -6.038 -11.227 1.00 76.50 225 PHE A N 1
ATOM 1783 C CA . PHE A 1 225 ? 7.431 -6.338 -12.638 1.00 76.50 225 PHE A CA 1
ATOM 1784 C C . PHE A 1 225 ? 7.574 -7.833 -12.937 1.00 76.50 225 PHE A C 1
ATOM 1786 O O . PHE A 1 225 ? 6.776 -8.427 -13.653 1.00 76.50 225 PHE A O 1
ATOM 1793 N N . PHE A 1 226 ? 8.568 -8.478 -12.346 1.00 76.38 226 PHE A N 1
ATOM 1794 C CA . PHE A 1 226 ? 8.819 -9.899 -12.556 1.00 76.38 226 PHE A CA 1
ATOM 1795 C C . PHE A 1 226 ? 7.871 -10.791 -11.741 1.00 76.38 226 PHE A C 1
ATOM 1797 O O . PHE A 1 226 ? 7.775 -11.990 -11.998 1.00 76.38 226 PHE A O 1
ATOM 1804 N N . MET A 1 227 ? 7.115 -10.198 -10.810 1.00 70.62 227 MET A N 1
ATOM 1805 C CA . MET A 1 227 ? 6.023 -10.854 -10.084 1.00 70.62 227 MET A CA 1
ATOM 1806 C C . MET A 1 227 ? 4.685 -10.842 -10.835 1.00 70.62 227 MET A C 1
ATOM 1808 O O . MET A 1 227 ? 3.696 -11.368 -10.315 1.00 70.62 227 MET A O 1
ATOM 1812 N N . ILE A 1 228 ? 4.617 -10.242 -12.031 1.00 65.12 228 ILE A N 1
ATOM 1813 C CA . ILE A 1 228 ? 3.401 -10.253 -12.849 1.00 65.12 228 ILE A CA 1
ATOM 1814 C C . ILE A 1 228 ? 2.979 -11.710 -13.081 1.00 65.12 228 ILE A C 1
ATOM 1816 O O . ILE A 1 228 ? 3.796 -12.574 -13.422 1.00 65.12 228 ILE A O 1
ATOM 1820 N N . ARG A 1 229 ? 1.691 -12.002 -12.850 1.00 65.38 229 ARG A N 1
ATOM 1821 C CA . ARG A 1 229 ? 1.175 -13.370 -12.986 1.00 65.38 229 ARG A CA 1
ATOM 1822 C C . ARG A 1 229 ? 1.437 -13.866 -14.414 1.00 65.38 229 ARG A C 1
ATOM 1824 O O . ARG A 1 229 ? 1.275 -13.080 -15.346 1.00 65.38 229 ARG A O 1
ATOM 1831 N N . PRO A 1 230 ? 1.780 -15.152 -14.612 1.00 65.81 230 PRO A N 1
ATOM 1832 C CA . PRO A 1 230 ? 2.034 -15.716 -15.942 1.00 65.81 230 PRO A CA 1
ATOM 1833 C C . PRO A 1 230 ? 0.926 -15.413 -16.961 1.00 65.81 230 PRO A C 1
ATOM 1835 O O . PRO A 1 230 ? 1.209 -15.169 -18.128 1.00 65.81 230 PRO A O 1
ATOM 1838 N N . GLU A 1 231 ? -0.322 -15.358 -16.495 1.00 65.06 231 GLU A N 1
ATOM 1839 C CA . GLU A 1 231 ? -1.521 -15.003 -17.267 1.00 65.06 231 GLU A CA 1
ATOM 1840 C C . GLU A 1 231 ? -1.438 -13.616 -17.937 1.00 65.06 231 GLU A C 1
ATOM 1842 O O . GLU A 1 231 ? -2.028 -13.407 -18.993 1.00 65.06 231 GLU A O 1
ATOM 1847 N N . PHE A 1 232 ? -0.686 -12.679 -17.352 1.00 63.41 232 PHE A N 1
ATOM 1848 C CA . PHE A 1 232 ? -0.514 -11.305 -17.838 1.00 63.41 232 PHE A CA 1
ATOM 1849 C C . PHE A 1 232 ? 0.834 -11.066 -18.539 1.00 63.41 232 PHE A C 1
ATOM 1851 O O . PHE A 1 232 ? 1.066 -9.970 -19.050 1.00 63.41 232 PHE A O 1
ATOM 1858 N N . MET A 1 233 ? 1.701 -12.085 -18.627 1.00 68.75 233 MET A N 1
ATOM 1859 C CA . MET A 1 233 ? 2.900 -12.096 -19.480 1.00 68.75 233 MET A CA 1
ATOM 1860 C C . MET A 1 233 ? 2.750 -13.108 -20.627 1.00 68.75 233 MET A C 1
ATOM 1862 O O . MET A 1 233 ? 3.427 -14.138 -20.659 1.00 68.75 233 MET A O 1
ATOM 1866 N N . PRO A 1 234 ? 1.865 -12.837 -21.593 1.00 76.69 234 PRO A N 1
ATOM 1867 C CA . PRO A 1 234 ? 1.692 -13.697 -22.751 1.00 76.69 234 PRO A CA 1
ATOM 1868 C C . PRO A 1 234 ? 2.989 -13.742 -23.565 1.00 76.69 234 PRO A C 1
ATOM 1870 O O . PRO A 1 234 ? 3.484 -12.735 -24.079 1.00 76.69 234 PRO A O 1
ATOM 1873 N N . SER A 1 235 ? 3.538 -14.949 -23.690 1.00 81.75 235 SER A N 1
ATOM 1874 C CA . SER A 1 235 ? 4.781 -15.250 -24.412 1.00 81.75 235 SER A CA 1
ATOM 1875 C C . SER A 1 235 ? 4.770 -14.771 -25.870 1.00 81.75 235 SER A C 1
ATOM 1877 O O . SER A 1 235 ? 5.829 -14.507 -26.443 1.00 81.75 235 SER A O 1
ATOM 1879 N N . SER A 1 236 ? 3.582 -14.581 -26.452 1.00 87.50 236 SER A N 1
ATOM 1880 C CA . SER A 1 236 ? 3.377 -14.055 -27.805 1.00 87.50 236 SER A CA 1
ATOM 1881 C C . SER A 1 236 ? 3.942 -12.649 -28.017 1.00 87.50 236 SER A C 1
ATOM 1883 O O . SER A 1 236 ? 4.360 -12.338 -29.130 1.00 87.50 236 SER A O 1
ATOM 1885 N N . VAL A 1 237 ? 4.013 -11.800 -26.986 1.00 89.56 237 VAL A N 1
ATOM 1886 C CA . VAL A 1 237 ? 4.590 -10.448 -27.128 1.00 89.56 237 VAL A CA 1
ATOM 1887 C C . VAL A 1 237 ? 6.102 -10.523 -27.333 1.00 89.56 237 VAL A C 1
ATOM 1889 O O . VAL A 1 237 ? 6.668 -9.773 -28.127 1.00 89.56 237 VAL A O 1
ATOM 1892 N N . PHE A 1 238 ? 6.762 -11.462 -26.656 1.00 93.56 238 PHE A N 1
ATOM 1893 C CA . PHE A 1 238 ? 8.219 -11.581 -26.659 1.00 93.56 238 PHE A CA 1
ATOM 1894 C C . PHE A 1 238 ? 8.763 -12.408 -27.829 1.00 93.56 238 PHE A C 1
ATOM 1896 O O . PHE A 1 238 ? 9.932 -12.263 -28.177 1.00 93.56 238 PHE A O 1
ATOM 1903 N N . GLN A 1 239 ? 7.931 -13.206 -28.507 1.00 94.50 239 GLN A N 1
ATOM 1904 C CA . GLN A 1 239 ? 8.364 -14.070 -29.618 1.00 94.50 239 GLN A CA 1
ATOM 1905 C C . GLN A 1 239 ? 9.003 -13.302 -30.791 1.00 94.50 239 GLN A C 1
ATOM 1907 O O . GLN A 1 239 ? 9.778 -13.860 -31.568 1.00 94.50 239 GLN A O 1
ATOM 1912 N N . HIS A 1 240 ? 8.660 -12.020 -30.949 1.00 95.38 240 HIS A N 1
ATOM 1913 C CA . HIS A 1 240 ? 9.162 -11.151 -32.015 1.00 95.38 240 HIS A CA 1
ATOM 1914 C C . HIS A 1 240 ? 10.287 -10.217 -31.566 1.00 95.38 240 HIS A C 1
ATOM 1916 O O . HIS A 1 240 ? 10.859 -9.513 -32.405 1.00 95.38 240 HIS A O 1
ATOM 1922 N N . LEU A 1 241 ? 10.613 -10.233 -30.274 1.00 97.25 241 LEU A N 1
ATOM 1923 C CA . LEU A 1 241 ? 11.580 -9.336 -29.678 1.00 97.25 241 LEU A CA 1
ATOM 1924 C C . LEU A 1 241 ? 12.985 -9.653 -30.198 1.00 97.25 241 LEU A C 1
ATOM 1926 O O . LEU A 1 241 ? 13.424 -10.802 -30.174 1.00 97.25 241 LEU A O 1
ATOM 1930 N N . ARG A 1 242 ? 13.669 -8.619 -30.687 1.00 97.81 242 ARG A N 1
ATOM 1931 C CA . ARG A 1 242 ? 15.054 -8.659 -31.168 1.00 97.81 242 ARG A CA 1
ATOM 1932 C C . ARG A 1 242 ? 15.989 -7.896 -30.248 1.00 97.81 242 ARG A C 1
ATOM 1934 O O . ARG A 1 242 ? 17.108 -8.343 -30.049 1.00 97.81 242 ARG A O 1
ATOM 1941 N N . ASP A 1 243 ? 15.521 -6.804 -29.662 1.00 98.06 243 ASP A N 1
ATOM 1942 C CA . ASP A 1 243 ? 16.328 -5.956 -28.796 1.00 98.06 243 ASP A CA 1
ATOM 1943 C C . ASP A 1 243 ? 15.642 -5.806 -27.439 1.00 98.06 243 ASP A C 1
ATOM 1945 O O . ASP A 1 243 ? 14.508 -5.327 -27.357 1.00 98.06 243 ASP A O 1
ATOM 1949 N N . LEU A 1 244 ? 16.336 -6.214 -26.379 1.00 96.81 244 LEU A N 1
ATOM 1950 C CA . LEU A 1 244 ? 15.891 -6.062 -25.000 1.00 96.81 244 LEU A CA 1
ATOM 1951 C C . LEU A 1 244 ? 16.941 -5.285 -24.218 1.00 96.81 244 LEU A C 1
ATOM 1953 O O . LEU A 1 244 ? 18.067 -5.751 -24.071 1.00 96.81 244 LEU A O 1
ATOM 1957 N N . ASP A 1 245 ? 16.561 -4.116 -23.718 1.00 96.31 245 ASP A N 1
ATOM 1958 C CA . ASP A 1 245 ? 17.393 -3.278 -22.856 1.00 96.31 245 ASP A CA 1
ATOM 1959 C C . ASP A 1 245 ? 16.636 -3.034 -21.553 1.00 96.31 245 ASP A C 1
ATOM 1961 O O . ASP A 1 245 ? 15.629 -2.332 -21.549 1.00 96.31 245 ASP A O 1
ATOM 1965 N N . ILE A 1 246 ? 17.055 -3.675 -20.465 1.00 92.88 246 ILE A N 1
ATOM 1966 C CA . ILE A 1 246 ? 16.406 -3.542 -19.160 1.00 92.88 246 ILE A CA 1
ATOM 1967 C C . ILE A 1 246 ? 17.433 -3.095 -18.132 1.00 92.88 246 ILE A C 1
ATOM 1969 O O . ILE A 1 246 ? 18.447 -3.754 -17.910 1.00 92.88 246 ILE A O 1
ATOM 1973 N N . VAL A 1 247 ? 17.099 -2.023 -17.431 1.00 90.69 247 VAL A N 1
ATOM 1974 C CA . VAL A 1 247 ? 17.728 -1.621 -16.182 1.00 90.69 247 VAL A CA 1
ATOM 1975 C C . VAL A 1 247 ? 16.791 -2.020 -15.043 1.00 90.69 247 VAL A C 1
ATOM 1977 O O . VAL A 1 247 ? 15.647 -1.574 -14.969 1.00 90.69 247 VAL A O 1
ATOM 1980 N N . ILE A 1 248 ? 17.249 -2.908 -14.173 1.00 87.62 248 ILE A N 1
ATOM 1981 C CA . ILE A 1 248 ? 16.524 -3.391 -13.003 1.00 87.62 248 ILE A CA 1
ATOM 1982 C C . ILE A 1 248 ? 16.930 -2.509 -11.831 1.00 87.62 248 ILE A C 1
ATOM 1984 O O . ILE A 1 248 ? 18.099 -2.480 -11.454 1.00 87.62 248 ILE A O 1
ATOM 1988 N N . TYR A 1 249 ? 15.968 -1.789 -11.268 1.00 82.38 249 TYR A N 1
ATOM 1989 C CA . TYR A 1 249 ? 16.188 -0.948 -10.102 1.00 82.38 249 TYR A CA 1
ATOM 1990 C C . TYR A 1 249 ? 15.885 -1.760 -8.845 1.00 82.38 249 TYR A C 1
ATOM 1992 O O . TYR A 1 249 ? 14.724 -2.091 -8.577 1.00 82.38 249 TYR A O 1
ATOM 2000 N N . ASP A 1 250 ? 16.924 -2.091 -8.079 1.00 68.25 250 ASP A N 1
ATOM 2001 C CA . ASP A 1 250 ? 16.790 -2.897 -6.869 1.00 68.25 250 ASP A CA 1
ATOM 2002 C C . ASP A 1 250 ? 17.184 -2.091 -5.624 1.00 68.25 250 ASP A C 1
ATOM 2004 O O . ASP A 1 250 ? 18.345 -2.006 -5.225 1.00 68.25 250 ASP A O 1
ATOM 2008 N N . ALA A 1 251 ? 16.182 -1.502 -4.965 1.00 54.09 251 ALA A N 1
ATOM 2009 C CA . ALA A 1 251 ? 16.367 -0.844 -3.670 1.00 54.09 251 ALA A CA 1
ATOM 2010 C C . ALA A 1 251 ? 16.725 -1.836 -2.539 1.00 54.09 251 ALA A C 1
ATOM 2012 O O . ALA A 1 251 ? 17.082 -1.412 -1.440 1.00 54.09 251 ALA A O 1
ATOM 2013 N N . ALA A 1 252 ? 16.611 -3.144 -2.789 1.00 54.41 252 ALA A N 1
ATOM 2014 C CA . ALA A 1 252 ? 16.826 -4.230 -1.846 1.00 54.41 252 ALA A CA 1
ATOM 2015 C C . ALA A 1 252 ? 17.803 -5.285 -2.397 1.00 54.41 252 ALA A C 1
ATOM 2017 O O . ALA A 1 252 ? 17.633 -6.467 -2.097 1.00 54.41 252 ALA A O 1
ATOM 2018 N N . TYR A 1 253 ? 18.869 -4.835 -3.082 1.00 49.16 253 TYR A N 1
ATOM 2019 C CA . TYR A 1 253 ? 20.009 -5.570 -3.692 1.00 49.16 253 TYR A CA 1
ATOM 2020 C C . TYR A 1 253 ? 20.560 -6.803 -2.939 1.00 49.16 253 TYR A C 1
ATOM 2022 O O . TYR A 1 253 ? 21.366 -7.586 -3.433 1.00 49.16 253 TYR A O 1
ATOM 2030 N N . THR A 1 254 ? 20.157 -6.959 -1.690 1.00 51.88 254 THR A N 1
ATOM 2031 C CA . THR A 1 254 ? 20.594 -7.936 -0.699 1.00 51.88 254 THR A CA 1
ATOM 2032 C C . THR A 1 254 ? 19.764 -9.230 -0.727 1.00 51.88 254 THR A C 1
ATOM 2034 O O . THR A 1 254 ? 20.191 -10.245 -0.184 1.00 51.88 254 THR A O 1
ATOM 2037 N N . GLN A 1 255 ? 18.586 -9.203 -1.361 1.00 54.12 255 GLN A N 1
ATOM 2038 C CA . GLN A 1 255 ? 17.721 -10.358 -1.603 1.00 54.12 255 GLN A CA 1
ATOM 2039 C C . GLN A 1 255 ? 16.977 -10.141 -2.919 1.00 54.12 255 GLN A C 1
ATOM 2041 O O . GLN A 1 255 ? 15.755 -10.020 -2.898 1.00 54.12 255 GLN A O 1
ATOM 2046 N N . THR A 1 256 ? 17.683 -10.081 -4.056 1.00 52.88 256 THR A N 1
ATOM 2047 C CA . THR A 1 256 ? 17.013 -10.285 -5.348 1.00 52.88 256 THR A CA 1
ATOM 2048 C C . THR A 1 256 ? 16.192 -11.558 -5.199 1.00 52.88 256 THR A C 1
ATOM 2050 O O . THR A 1 256 ? 16.756 -12.648 -5.074 1.00 52.88 256 THR A O 1
ATOM 2053 N N . SER A 1 257 ? 14.868 -11.436 -5.062 1.00 61.62 257 SER A N 1
ATOM 2054 C CA . SER A 1 257 ? 14.079 -12.610 -4.740 1.00 61.62 257 SER A CA 1
ATOM 2055 C C . SER A 1 257 ? 14.191 -13.544 -5.931 1.00 61.62 257 SER A C 1
ATOM 2057 O O . SER A 1 257 ? 14.318 -13.110 -7.087 1.00 61.62 257 SER A O 1
ATOM 2059 N N . ASP A 1 258 ? 14.116 -14.843 -5.669 1.00 75.12 258 ASP A N 1
ATOM 2060 C CA . ASP A 1 258 ? 13.996 -15.844 -6.727 1.00 75.12 258 ASP A CA 1
ATOM 2061 C C . ASP A 1 258 ? 12.912 -15.447 -7.752 1.00 75.12 258 ASP A C 1
ATOM 2063 O O . ASP A 1 258 ? 12.997 -15.804 -8.920 1.00 75.12 258 ASP A O 1
ATOM 2067 N N . THR A 1 259 ? 11.934 -14.625 -7.361 1.00 78.38 259 THR A N 1
ATOM 2068 C CA . THR A 1 259 ? 10.898 -14.073 -8.235 1.00 78.38 259 THR A CA 1
ATOM 2069 C C . THR A 1 259 ? 11.425 -13.155 -9.341 1.00 78.38 259 THR A C 1
ATOM 2071 O O . THR A 1 259 ? 10.984 -13.298 -10.480 1.00 78.38 259 THR A O 1
ATOM 2074 N N . CYS A 1 260 ? 12.361 -12.237 -9.056 1.00 80.75 260 CYS A N 1
ATOM 2075 C CA . CYS A 1 260 ? 12.900 -11.303 -10.057 1.00 80.75 260 CYS A CA 1
ATOM 2076 C C . CYS A 1 260 ? 13.603 -12.057 -11.191 1.00 80.75 260 CYS A C 1
ATOM 2078 O O . CYS A 1 260 ? 13.282 -11.938 -12.377 1.00 80.75 260 CYS A O 1
ATOM 2080 N N . SER A 1 261 ? 14.517 -12.928 -10.782 1.00 85.19 261 SER A N 1
ATOM 2081 C CA . SER A 1 261 ? 15.295 -13.773 -11.673 1.00 85.19 261 SER A CA 1
ATOM 2082 C C . SER A 1 261 ? 14.417 -14.783 -12.428 1.00 85.19 261 SER A C 1
ATOM 2084 O O . SER A 1 261 ? 14.546 -14.903 -13.645 1.00 85.19 261 SER A O 1
ATOM 2086 N N . GLN A 1 262 ? 13.445 -15.431 -11.775 1.00 85.31 262 GLN A N 1
ATOM 2087 C CA . GLN A 1 262 ? 12.483 -16.315 -12.453 1.00 85.31 262 GLN A CA 1
ATOM 2088 C C . GLN A 1 262 ? 11.590 -15.578 -13.460 1.00 85.31 262 GLN A C 1
ATOM 2090 O O . GLN A 1 262 ? 11.282 -16.125 -14.520 1.00 85.31 262 GLN A O 1
ATOM 2095 N N . GLY A 1 263 ? 11.154 -14.353 -13.161 1.00 86.81 263 GLY A N 1
ATOM 2096 C CA . GLY A 1 263 ? 10.362 -13.563 -14.100 1.00 86.81 263 GLY A CA 1
ATOM 2097 C C . GLY A 1 263 ? 11.172 -13.187 -15.339 1.00 86.81 263 GLY A C 1
ATOM 2098 O O . GLY A 1 263 ? 10.704 -13.403 -16.458 1.00 86.81 263 GLY A O 1
ATOM 2099 N N . LEU A 1 264 ? 12.414 -12.715 -15.164 1.00 90.31 264 LEU A N 1
ATOM 2100 C CA . LEU A 1 264 ? 13.305 -12.427 -16.291 1.00 90.31 264 LEU A CA 1
ATOM 2101 C C . LEU A 1 264 ? 13.577 -13.689 -17.118 1.00 90.31 264 LEU A C 1
ATOM 2103 O O . LEU A 1 264 ? 13.502 -13.653 -18.345 1.00 90.31 264 LEU A O 1
ATOM 2107 N N . ASN A 1 265 ? 13.802 -14.823 -16.454 1.00 92.69 265 ASN A N 1
ATOM 2108 C CA . ASN A 1 265 ? 13.978 -16.115 -17.105 1.00 92.69 265 ASN A CA 1
ATOM 2109 C C . ASN A 1 265 ? 12.801 -16.460 -18.036 1.00 92.69 265 ASN A C 1
ATOM 2111 O O . ASN A 1 265 ? 13.012 -16.837 -19.190 1.00 92.69 265 ASN A O 1
ATOM 2115 N N . ARG A 1 266 ? 11.554 -16.270 -17.581 1.00 90.00 266 ARG A N 1
ATOM 2116 C CA . ARG A 1 266 ? 10.345 -16.508 -18.396 1.00 90.00 266 ARG A CA 1
ATOM 2117 C C . ARG A 1 266 ? 10.275 -15.601 -19.624 1.00 90.00 266 ARG A C 1
ATOM 2119 O O . ARG A 1 266 ? 9.938 -16.077 -20.713 1.00 90.00 266 ARG A O 1
ATOM 2126 N N . VAL A 1 267 ? 10.613 -14.320 -19.462 1.00 91.19 267 VAL A N 1
ATOM 2127 C CA . VAL A 1 267 ? 10.677 -13.357 -20.574 1.00 91.19 267 VAL A CA 1
ATOM 2128 C C . VAL A 1 267 ? 11.711 -13.816 -21.602 1.00 91.19 267 VAL A C 1
ATOM 2130 O O . VAL A 1 267 ? 11.393 -13.942 -22.784 1.00 91.19 267 VAL A O 1
ATOM 2133 N N . LEU A 1 268 ? 12.923 -14.152 -21.152 1.00 94.25 268 LEU A N 1
ATOM 2134 C CA . LEU A 1 268 ? 14.018 -14.568 -22.028 1.00 94.25 268 LEU A CA 1
ATOM 2135 C C . LEU A 1 268 ? 13.733 -15.891 -22.747 1.00 94.25 268 LEU A C 1
ATOM 2137 O O . LEU A 1 268 ? 14.007 -15.998 -23.939 1.00 94.25 268 LEU A O 1
ATOM 2141 N N . ARG A 1 269 ? 13.111 -16.876 -22.084 1.00 93.81 269 ARG A N 1
ATOM 2142 C CA . ARG A 1 269 ? 12.680 -18.127 -22.742 1.00 93.81 269 ARG A CA 1
ATOM 2143 C C . ARG A 1 269 ? 11.674 -17.892 -23.867 1.00 93.81 269 ARG A C 1
ATOM 2145 O O . ARG A 1 269 ? 11.650 -18.651 -24.831 1.00 93.81 269 ARG A O 1
ATOM 2152 N N . SER A 1 270 ? 10.855 -16.850 -23.749 1.00 93.19 270 SER A N 1
ATOM 2153 C CA . SER A 1 270 ? 9.873 -16.482 -24.773 1.00 93.19 270 SER A CA 1
ATOM 2154 C C . SER A 1 270 ? 10.499 -15.674 -25.922 1.00 93.19 270 SER A C 1
ATOM 2156 O O . SER A 1 270 ? 9.964 -15.660 -27.029 1.00 93.19 270 SER A O 1
ATOM 2158 N N . ALA A 1 271 ? 11.656 -15.042 -25.697 1.00 95.44 271 ALA A N 1
ATOM 2159 C CA . ALA A 1 271 ? 12.356 -14.180 -26.650 1.00 95.44 271 ALA A CA 1
ATOM 2160 C C . ALA A 1 271 ? 13.319 -14.950 -27.581 1.00 95.44 271 ALA A C 1
ATOM 2162 O O . ALA A 1 271 ? 14.496 -14.627 -27.715 1.00 95.44 271 ALA A O 1
ATOM 2163 N N . VAL A 1 272 ? 12.820 -15.965 -28.291 1.00 95.44 272 VAL A N 1
ATOM 2164 C CA . VAL A 1 272 ? 13.631 -16.848 -29.167 1.00 95.44 272 VAL A CA 1
ATOM 2165 C C . VAL A 1 272 ? 14.289 -16.151 -30.371 1.00 95.44 272 VAL A C 1
ATOM 2167 O O . VAL A 1 272 ? 15.061 -16.761 -31.118 1.00 95.44 272 VAL A O 1
ATOM 2170 N N . HIS A 1 273 ? 13.944 -14.891 -30.630 1.00 96.75 273 HIS A N 1
ATOM 2171 C CA . HIS A 1 273 ? 14.501 -14.080 -31.714 1.00 96.75 273 HIS A CA 1
ATOM 2172 C C . HIS A 1 273 ? 15.387 -12.936 -31.231 1.00 96.75 273 HIS A C 1
ATOM 2174 O O . HIS A 1 273 ? 15.760 -12.093 -32.048 1.00 96.75 273 HIS A O 1
ATOM 2180 N N . LEU A 1 274 ? 15.742 -12.943 -29.946 1.00 97.88 274 LEU A N 1
ATOM 2181 C CA . LEU A 1 274 ? 16.572 -11.918 -29.346 1.00 97.88 274 LEU A CA 1
ATOM 2182 C C . LEU A 1 274 ? 17.971 -11.914 -29.973 1.00 97.88 274 LEU A C 1
ATOM 2184 O O . LEU A 1 274 ? 18.634 -12.948 -30.026 1.00 97.88 274 LEU A O 1
ATOM 2188 N N . VAL A 1 275 ? 18.374 -10.742 -30.458 1.00 98.12 275 VAL A N 1
ATOM 2189 C CA . VAL A 1 275 ? 19.660 -10.431 -31.095 1.00 98.12 275 VAL A CA 1
ATOM 2190 C C . VAL A 1 275 ? 20.536 -9.624 -30.144 1.00 98.12 275 VAL A C 1
ATOM 2192 O O . VAL A 1 275 ? 21.711 -9.946 -29.979 1.00 98.12 275 VAL A O 1
ATOM 2195 N N . THR A 1 276 ? 19.951 -8.629 -29.477 1.00 98.19 276 THR A N 1
ATOM 2196 C CA . THR A 1 276 ? 20.633 -7.755 -28.520 1.00 98.19 276 THR A CA 1
ATOM 2197 C C . THR A 1 276 ? 19.993 -7.897 -27.147 1.00 98.19 276 THR A C 1
ATOM 2199 O O . THR A 1 276 ? 18.784 -7.702 -27.000 1.00 98.19 276 THR A O 1
ATOM 2202 N N . LEU A 1 277 ? 20.804 -8.189 -26.133 1.00 97.62 277 LEU A N 1
ATOM 2203 C CA . LEU A 1 277 ? 20.391 -8.201 -24.733 1.00 97.62 277 LEU A CA 1
ATOM 2204 C C . LEU A 1 277 ? 21.295 -7.281 -23.918 1.00 97.62 277 LEU A C 1
ATOM 2206 O O . LEU A 1 277 ? 22.499 -7.509 -23.834 1.00 97.62 277 LEU A O 1
ATOM 2210 N N . ARG A 1 278 ? 20.707 -6.272 -23.280 1.00 96.94 278 ARG A N 1
ATOM 2211 C CA . ARG A 1 278 ? 21.361 -5.431 -22.281 1.00 96.94 278 ARG A CA 1
ATOM 2212 C C . ARG A 1 278 ? 20.615 -5.545 -20.959 1.00 96.94 278 ARG A C 1
ATOM 2214 O O . ARG A 1 278 ? 19.415 -5.291 -20.906 1.00 96.94 278 ARG A O 1
ATOM 2221 N N . ILE A 1 279 ? 21.329 -5.949 -19.914 1.00 94.50 279 ILE A N 1
ATOM 2222 C CA . ILE A 1 279 ? 20.814 -6.025 -18.547 1.00 94.50 279 ILE A CA 1
ATOM 2223 C C . ILE A 1 279 ? 21.733 -5.204 -17.657 1.00 94.50 279 ILE A C 1
ATOM 2225 O O . ILE A 1 279 ? 22.933 -5.464 -17.576 1.00 94.50 279 ILE A O 1
ATOM 2229 N N . ILE A 1 280 ? 21.150 -4.229 -16.978 1.00 91.75 280 ILE A N 1
ATOM 2230 C CA . ILE A 1 280 ? 21.812 -3.431 -15.954 1.00 91.75 280 ILE A CA 1
ATOM 2231 C C . ILE A 1 280 ? 21.079 -3.661 -14.652 1.00 91.75 280 ILE A C 1
ATOM 2233 O O . ILE A 1 280 ? 19.855 -3.612 -14.639 1.00 91.75 280 ILE A O 1
ATOM 2237 N N . ILE A 1 281 ? 21.800 -3.885 -13.563 1.00 88.62 281 ILE A N 1
ATOM 2238 C CA . ILE A 1 281 ? 21.201 -3.841 -12.234 1.00 88.62 281 ILE A CA 1
ATOM 2239 C C . ILE A 1 281 ? 21.691 -2.555 -11.559 1.00 88.62 281 ILE A C 1
ATOM 2241 O O . ILE A 1 281 ? 22.869 -2.385 -11.251 1.00 88.62 281 ILE A O 1
ATOM 2245 N N . ASP A 1 282 ? 20.797 -1.582 -11.424 1.00 83.25 282 ASP A N 1
ATOM 2246 C CA . ASP A 1 282 ? 21.124 -0.294 -10.824 1.00 83.25 282 ASP A CA 1
ATOM 2247 C C . ASP A 1 282 ? 21.002 -0.413 -9.302 1.00 83.25 282 ASP A C 1
ATOM 2249 O O . ASP A 1 282 ? 19.902 -0.463 -8.739 1.00 83.25 282 ASP A O 1
ATOM 2253 N N . ALA A 1 283 ? 22.150 -0.534 -8.633 1.00 67.75 283 ALA A N 1
ATOM 2254 C CA . ALA A 1 283 ? 22.238 -0.436 -7.186 1.00 67.75 283 ALA A CA 1
ATOM 2255 C C . ALA A 1 283 ? 22.081 1.042 -6.848 1.00 67.75 283 ALA A C 1
ATOM 2257 O O . ALA A 1 283 ? 23.048 1.784 -7.004 1.00 67.75 283 ALA A O 1
ATOM 2258 N N . ALA A 1 284 ? 20.865 1.445 -6.450 1.00 57.72 284 ALA A N 1
ATOM 2259 C CA . ALA A 1 284 ? 20.467 2.815 -6.112 1.00 57.72 284 ALA A CA 1
ATOM 2260 C C . ALA A 1 284 ? 21.679 3.704 -5.778 1.00 57.72 284 ALA A C 1
ATOM 2262 O O . ALA A 1 284 ? 22.293 3.502 -4.731 1.00 57.72 284 ALA A O 1
ATOM 2263 N N . GLY A 1 285 ? 22.027 4.601 -6.713 1.00 52.84 285 GLY A N 1
ATOM 2264 C CA . GLY A 1 285 ? 23.348 5.220 -6.881 1.00 52.84 285 GLY A CA 1
ATOM 2265 C C . GLY A 1 285 ? 23.963 5.972 -5.689 1.00 52.84 285 GLY A C 1
ATOM 2266 O O . GLY A 1 285 ? 23.720 5.695 -4.521 1.00 52.84 285 GLY A O 1
ATOM 2267 N N . GLU A 1 286 ? 24.819 6.956 -5.976 1.00 46.22 286 GLU A N 1
ATOM 2268 C CA . GLU A 1 286 ? 25.704 7.673 -5.030 1.00 46.22 286 GLU A CA 1
ATOM 2269 C C . GLU A 1 286 ? 25.097 8.104 -3.671 1.00 46.22 286 GLU A C 1
ATOM 2271 O O . GLU A 1 286 ? 25.834 8.279 -2.696 1.00 46.22 286 GLU A O 1
ATOM 2276 N N . TYR A 1 287 ? 23.771 8.206 -3.543 1.00 49.94 287 TYR A N 1
ATOM 2277 C CA . TYR A 1 287 ? 23.061 8.435 -2.279 1.00 49.94 287 TYR A CA 1
ATOM 2278 C C . TYR A 1 287 ? 23.246 7.324 -1.229 1.00 49.94 287 TYR A C 1
ATOM 2280 O O . TYR A 1 287 ? 23.225 7.606 -0.028 1.00 49.94 287 TYR A O 1
ATOM 2288 N N . ALA A 1 288 ? 23.518 6.080 -1.638 1.00 49.31 288 ALA A N 1
ATOM 2289 C CA . ALA A 1 288 ? 23.907 4.991 -0.736 1.00 49.31 288 ALA A CA 1
ATOM 2290 C C . ALA A 1 288 ? 25.301 5.202 -0.096 1.00 49.31 288 ALA A C 1
ATOM 2292 O O . ALA A 1 288 ? 25.651 4.554 0.900 1.00 49.31 288 ALA A O 1
ATOM 2293 N N . GLY A 1 289 ? 26.094 6.136 -0.639 1.00 44.88 289 GLY A N 1
ATOM 2294 C CA . GLY A 1 289 ? 27.530 6.292 -0.414 1.00 44.88 289 GLY A CA 1
ATOM 2295 C C . GLY A 1 289 ? 27.986 6.628 1.009 1.00 44.88 289 GLY A C 1
ATOM 2296 O O . GLY A 1 289 ? 29.182 6.530 1.279 1.00 44.88 289 GLY A O 1
ATOM 2297 N N . ARG A 1 290 ? 27.088 6.976 1.946 1.00 49.97 290 ARG A N 1
ATOM 2298 C CA . ARG A 1 290 ? 27.474 7.264 3.347 1.00 49.97 290 ARG A CA 1
ATOM 2299 C C . ARG A 1 290 ? 26.959 6.278 4.390 1.00 49.97 290 ARG A C 1
ATOM 2301 O O . ARG A 1 290 ? 27.667 6.040 5.365 1.00 49.97 290 ARG A O 1
ATOM 2308 N N . THR A 1 291 ? 25.787 5.678 4.198 1.00 47.09 291 THR A N 1
ATOM 2309 C CA . THR A 1 291 ? 25.171 4.833 5.241 1.00 47.09 291 THR A CA 1
ATOM 2310 C C . THR A 1 291 ? 25.215 3.346 4.893 1.00 47.09 291 THR A C 1
ATOM 2312 O O . THR A 1 291 ? 25.401 2.519 5.783 1.00 47.09 291 THR A O 1
ATOM 2315 N N . ILE A 1 292 ? 25.123 2.989 3.606 1.00 51.12 292 ILE A N 1
ATOM 2316 C CA . ILE A 1 292 ? 25.012 1.586 3.171 1.00 51.12 292 ILE A CA 1
ATOM 2317 C C . ILE A 1 292 ? 26.383 0.907 3.061 1.00 51.12 292 ILE A C 1
ATOM 2319 O O . ILE A 1 292 ? 26.480 -0.289 3.311 1.00 51.12 292 ILE A O 1
ATOM 2323 N N . ARG A 1 293 ? 27.477 1.663 2.858 1.00 48.62 293 ARG A N 1
ATOM 2324 C CA . ARG A 1 293 ? 28.853 1.113 2.857 1.00 48.62 293 ARG A CA 1
ATOM 2325 C C . ARG A 1 293 ? 29.235 0.334 4.130 1.00 48.62 293 ARG A C 1
ATOM 2327 O O . ARG A 1 293 ? 30.220 -0.392 4.105 1.00 48.62 293 ARG A O 1
ATOM 2334 N N . ARG A 1 294 ? 28.504 0.485 5.245 1.00 47.97 294 ARG A N 1
ATOM 2335 C CA . ARG A 1 294 ? 28.772 -0.241 6.505 1.00 47.97 294 ARG A CA 1
ATOM 2336 C C . ARG A 1 294 ? 28.016 -1.556 6.664 1.00 47.97 294 ARG A C 1
ATOM 2338 O O . ARG A 1 294 ? 28.377 -2.336 7.540 1.00 47.97 294 ARG A O 1
ATOM 2345 N N . MET A 1 295 ? 26.993 -1.817 5.862 1.00 47.59 295 MET A N 1
ATOM 2346 C CA . MET A 1 295 ? 26.320 -3.109 5.882 1.00 47.59 295 MET A CA 1
ATOM 2347 C C . MET A 1 295 ? 26.849 -3.913 4.697 1.00 47.59 295 MET A C 1
ATOM 2349 O O . MET A 1 295 ? 26.511 -3.641 3.551 1.00 47.59 295 MET A O 1
ATOM 2353 N N . VAL A 1 296 ? 27.750 -4.856 4.991 1.00 53.59 296 VAL A N 1
ATOM 2354 C CA . VAL A 1 296 ? 28.323 -5.805 4.026 1.00 53.59 296 VAL A CA 1
ATOM 2355 C C . VAL A 1 296 ? 27.196 -6.705 3.533 1.00 53.59 296 VAL A C 1
ATOM 2357 O O . VAL A 1 296 ? 26.909 -7.757 4.104 1.00 53.59 296 VAL A O 1
ATOM 2360 N N . TYR A 1 297 ? 26.478 -6.244 2.521 1.00 59.34 297 TYR A N 1
ATOM 2361 C CA . TYR A 1 297 ? 25.400 -7.005 1.927 1.00 59.34 297 TYR A CA 1
ATOM 2362 C C . TYR A 1 297 ? 25.942 -7.867 0.798 1.00 59.34 297 TYR A C 1
ATOM 2364 O O . TYR A 1 297 ? 26.654 -7.380 -0.072 1.00 59.34 297 TYR A O 1
ATOM 2372 N N . ARG A 1 298 ? 25.607 -9.161 0.838 1.00 63.78 298 ARG A N 1
ATOM 2373 C CA . ARG A 1 298 ? 25.981 -10.145 -0.181 1.00 63.78 298 ARG A CA 1
ATOM 2374 C C . ARG A 1 298 ? 24.879 -10.194 -1.238 1.00 63.78 298 ARG A C 1
ATOM 2376 O O . ARG A 1 298 ? 23.766 -10.586 -0.886 1.00 63.78 298 ARG A O 1
ATOM 2383 N N . PRO A 1 299 ? 25.152 -9.826 -2.493 1.00 67.81 299 PRO A N 1
ATOM 2384 C CA . PRO A 1 299 ? 24.195 -9.993 -3.578 1.00 67.81 299 PRO A CA 1
ATOM 2385 C C . PRO A 1 299 ? 23.838 -11.472 -3.763 1.00 67.81 299 PRO A C 1
ATOM 2387 O O . PRO A 1 299 ? 24.666 -12.363 -3.558 1.00 67.81 299 PRO A O 1
ATOM 2390 N N . GLY A 1 300 ? 22.574 -11.746 -4.088 1.00 76.25 300 GLY A N 1
ATOM 2391 C CA . GLY A 1 300 ? 22.100 -13.098 -4.399 1.00 76.25 300 GLY A CA 1
ATOM 2392 C C . GLY A 1 300 ? 22.625 -13.597 -5.755 1.00 76.25 300 GLY A C 1
ATOM 2393 O O . GLY A 1 300 ? 23.140 -12.800 -6.538 1.00 76.25 300 GLY A O 1
ATOM 2394 N N . PRO A 1 301 ? 22.481 -14.893 -6.086 1.00 85.88 301 PRO A N 1
ATOM 2395 C CA . PRO A 1 301 ? 22.905 -15.463 -7.370 1.00 85.88 301 PRO A CA 1
ATOM 2396 C C . PRO A 1 301 ? 21.912 -15.116 -8.501 1.00 85.88 301 PRO A C 1
ATOM 2398 O O . PRO A 1 301 ? 21.283 -15.998 -9.087 1.00 85.88 301 PRO A O 1
ATOM 2401 N N . PHE A 1 302 ? 21.725 -13.824 -8.797 1.00 87.75 302 PHE A N 1
ATOM 2402 C CA . PHE A 1 302 ? 20.720 -13.343 -9.754 1.00 87.75 302 PHE A CA 1
ATOM 2403 C C . PHE A 1 302 ? 20.854 -14.018 -11.125 1.00 87.75 302 PHE A C 1
ATOM 2405 O O . PHE A 1 302 ? 19.865 -14.509 -11.675 1.00 87.75 302 PHE A O 1
ATOM 2412 N N . TRP A 1 303 ? 22.079 -14.072 -11.656 1.00 91.44 303 TRP A N 1
ATOM 2413 C CA . TRP A 1 303 ? 22.374 -14.653 -12.963 1.00 91.44 303 TRP A CA 1
ATOM 2414 C C . TRP A 1 303 ? 21.994 -16.131 -13.048 1.00 91.44 303 TRP A C 1
ATOM 2416 O O . TRP A 1 303 ? 21.421 -16.560 -14.049 1.00 91.44 303 TRP A O 1
ATOM 2426 N N . ASP A 1 304 ? 22.255 -16.896 -11.988 1.00 90.56 304 ASP A N 1
ATOM 2427 C CA . ASP A 1 304 ? 22.047 -18.346 -11.964 1.00 90.56 304 ASP A CA 1
ATOM 2428 C C . ASP A 1 304 ? 20.585 -18.689 -12.186 1.00 90.56 304 ASP A C 1
ATOM 2430 O O . ASP A 1 304 ? 20.248 -19.560 -12.988 1.00 90.56 304 ASP A O 1
ATOM 2434 N N . ASN A 1 305 ? 19.715 -17.955 -11.503 1.00 88.25 305 ASN A N 1
ATOM 2435 C CA . ASN A 1 305 ? 18.280 -18.118 -11.613 1.00 88.25 305 ASN A CA 1
ATOM 2436 C C . ASN A 1 305 ? 17.744 -17.496 -12.914 1.00 88.25 305 ASN A C 1
ATOM 2438 O O . ASN A 1 305 ? 16.907 -18.100 -13.586 1.00 88.25 305 ASN A O 1
ATOM 2442 N N . ALA A 1 306 ? 18.243 -16.316 -13.306 1.00 88.31 306 ALA A N 1
ATOM 2443 C CA . ALA A 1 306 ? 17.764 -15.594 -14.483 1.00 88.31 306 ALA A CA 1
ATOM 2444 C C . ALA A 1 306 ? 18.086 -16.323 -15.791 1.00 88.31 306 ALA A C 1
ATOM 2446 O O . ALA A 1 306 ? 17.264 -16.338 -16.707 1.00 88.31 306 ALA A O 1
ATOM 2447 N N . MET A 1 307 ? 19.240 -16.984 -15.867 1.00 91.62 307 MET A N 1
ATOM 2448 C CA . MET A 1 307 ? 19.724 -17.630 -17.088 1.00 91.62 307 MET A CA 1
ATOM 2449 C C . MET A 1 307 ? 19.563 -19.151 -17.102 1.00 91.62 307 MET A C 1
ATOM 2451 O O . MET A 1 307 ? 19.851 -19.783 -18.121 1.00 91.62 307 MET A O 1
ATOM 2455 N N . SER A 1 308 ? 19.041 -19.749 -16.026 1.00 87.94 308 SER A N 1
ATOM 2456 C CA . SER A 1 308 ? 18.801 -21.193 -15.950 1.00 87.94 308 SER A CA 1
ATOM 2457 C C . SER A 1 308 ? 17.957 -21.696 -17.132 1.00 87.94 308 SER A C 1
ATOM 2459 O O . SER A 1 308 ? 16.810 -21.285 -17.331 1.00 87.94 308 SER A O 1
ATOM 2461 N N . GLU A 1 309 ? 18.535 -22.599 -17.928 1.00 89.50 309 GLU A N 1
ATOM 2462 C CA . GLU A 1 309 ? 17.942 -23.222 -19.125 1.00 89.50 309 GLU A CA 1
ATOM 2463 C C . GLU A 1 309 ? 17.633 -22.270 -20.301 1.00 89.50 309 GLU A C 1
ATOM 2465 O O . GLU A 1 309 ? 17.128 -22.720 -21.331 1.00 89.50 309 GLU A O 1
ATOM 2470 N N . VAL A 1 310 ? 17.986 -20.983 -20.227 1.00 93.88 310 VAL A N 1
ATOM 2471 C CA . VAL A 1 310 ? 17.738 -20.019 -21.314 1.00 93.88 310 VAL A CA 1
ATOM 2472 C C . VAL A 1 310 ? 18.595 -20.368 -22.540 1.00 93.88 310 VAL A C 1
ATOM 2474 O O . VAL A 1 310 ? 19.794 -20.632 -22.425 1.00 93.88 310 VAL A O 1
ATOM 2477 N N . VAL A 1 311 ? 17.976 -20.428 -23.725 1.00 94.50 311 VAL A N 1
ATOM 2478 C CA . VAL A 1 311 ? 18.645 -20.610 -25.027 1.00 94.50 311 VAL A CA 1
ATOM 2479 C C . VAL A 1 311 ? 18.217 -19.457 -25.931 1.00 94.50 311 VAL A C 1
ATOM 2481 O O . VAL A 1 311 ? 17.043 -19.358 -26.281 1.00 94.50 311 VAL A O 1
ATOM 2484 N N . LEU A 1 312 ? 19.157 -18.613 -26.340 1.00 96.56 312 LEU A N 1
ATOM 2485 C CA . LEU A 1 312 ? 18.913 -17.473 -27.221 1.00 96.56 312 LEU A CA 1
ATOM 2486 C C . LEU A 1 312 ? 19.684 -17.690 -28.532 1.00 96.56 312 LEU A C 1
ATOM 2488 O O . LEU A 1 312 ? 20.784 -17.169 -28.701 1.00 96.56 312 LEU A O 1
ATOM 2492 N N . PRO A 1 313 ? 19.144 -18.480 -29.479 1.00 95.12 313 PRO A N 1
ATOM 2493 C CA . PRO A 1 313 ? 19.906 -18.990 -30.625 1.00 95.12 313 PRO A CA 1
ATOM 2494 C C . PRO A 1 313 ? 20.369 -17.908 -31.611 1.00 95.12 313 PRO A C 1
ATOM 2496 O O . PRO A 1 313 ? 21.179 -18.192 -32.488 1.00 95.12 313 PRO A O 1
ATOM 2499 N N . LYS A 1 314 ? 19.822 -16.693 -31.508 1.00 97.12 314 LYS A N 1
ATOM 2500 C CA . LYS A 1 314 ? 20.153 -15.546 -32.361 1.00 97.12 314 LYS A CA 1
ATOM 2501 C C . LYS A 1 314 ? 20.881 -14.433 -31.610 1.00 97.12 314 LYS A C 1
ATOM 2503 O O . LYS A 1 314 ? 21.022 -13.355 -32.170 1.00 97.12 314 LYS A O 1
ATOM 2508 N N . LEU A 1 315 ? 21.296 -14.666 -30.364 1.00 98.12 315 LEU A N 1
ATOM 2509 C CA . LEU A 1 315 ? 21.925 -13.636 -29.548 1.00 98.12 315 LEU A CA 1
ATOM 2510 C C . LEU A 1 315 ? 23.306 -13.304 -30.111 1.00 98.12 315 LEU A C 1
ATOM 2512 O O . LEU A 1 315 ? 24.224 -14.113 -29.986 1.00 98.12 315 LEU A O 1
ATOM 2516 N N . GLU A 1 316 ? 23.428 -12.117 -30.700 1.00 98.00 316 GLU A N 1
ATOM 2517 C CA . GLU A 1 316 ? 24.655 -11.590 -31.301 1.00 98.00 316 GLU A CA 1
ATOM 2518 C C . GLU A 1 316 ? 25.360 -10.592 -30.378 1.00 98.00 316 GLU A C 1
ATOM 2520 O O . GLU A 1 316 ? 26.579 -10.460 -30.440 1.00 98.00 316 GLU A O 1
ATOM 2525 N N . SER A 1 317 ? 24.623 -9.893 -29.511 1.00 98.00 317 SER A N 1
ATOM 2526 C CA . SER A 1 317 ? 25.173 -8.861 -28.633 1.00 98.00 317 SER A CA 1
ATOM 2527 C C . SER A 1 317 ? 24.650 -9.003 -27.207 1.00 98.00 317 SER A C 1
ATOM 2529 O O . SER A 1 317 ? 23.438 -9.005 -26.985 1.00 98.00 317 SER A O 1
ATOM 2531 N N . LEU A 1 318 ? 25.563 -9.098 -26.238 1.00 97.44 318 LEU A N 1
ATOM 2532 C CA . LEU A 1 318 ? 25.243 -9.169 -24.814 1.00 97.44 318 LEU A CA 1
ATOM 2533 C C . LEU A 1 318 ? 25.969 -8.071 -24.040 1.00 97.44 318 LEU A C 1
ATOM 2535 O O . LEU A 1 318 ? 27.188 -7.958 -24.137 1.00 97.44 318 LEU A O 1
ATOM 2539 N N . LYS A 1 319 ? 25.229 -7.301 -23.239 1.00 97.19 319 LYS A N 1
ATOM 2540 C CA . LYS A 1 319 ? 25.773 -6.283 -22.335 1.00 97.19 319 LYS A CA 1
ATOM 2541 C C . LYS A 1 319 ? 25.267 -6.498 -20.914 1.00 97.19 319 LYS A C 1
ATOM 2543 O O . LYS A 1 319 ? 24.059 -6.450 -20.693 1.00 97.19 319 LYS A O 1
ATOM 2548 N N . LEU A 1 320 ? 26.170 -6.726 -19.967 1.00 95.06 320 LEU A N 1
ATOM 2549 C CA . LEU A 1 320 ? 25.847 -6.966 -18.559 1.00 95.06 320 LEU A CA 1
ATOM 2550 C C . LEU A 1 320 ? 26.518 -5.906 -17.686 1.00 95.06 320 LEU A C 1
ATOM 2552 O O . LEU A 1 320 ? 27.717 -5.688 -17.830 1.00 95.06 320 LEU A O 1
ATOM 2556 N N . PHE A 1 321 ? 25.761 -5.289 -16.779 1.00 92.62 321 PHE A N 1
ATOM 2557 C CA . PHE A 1 321 ? 26.271 -4.308 -15.818 1.00 92.62 321 PHE A CA 1
ATOM 2558 C C . PHE A 1 321 ? 25.794 -4.639 -14.399 1.00 92.62 321 PHE A C 1
ATOM 2560 O O . PHE A 1 321 ? 24.589 -4.834 -14.210 1.00 92.62 321 PHE A O 1
ATOM 2567 N N . ASN A 1 322 ? 26.696 -4.658 -13.408 1.00 89.75 322 ASN A N 1
ATOM 2568 C CA . ASN A 1 322 ? 26.369 -4.864 -11.984 1.00 89.75 322 ASN A CA 1
ATOM 2569 C C . ASN A 1 322 ? 25.689 -6.216 -11.662 1.00 89.75 322 ASN A C 1
ATOM 2571 O O . ASN A 1 322 ? 24.838 -6.305 -10.772 1.00 89.75 322 ASN A O 1
ATOM 2575 N N . ILE A 1 323 ? 26.034 -7.288 -12.382 1.00 89.94 323 ILE A N 1
ATOM 2576 C CA . ILE A 1 323 ? 25.382 -8.600 -12.230 1.00 89.94 323 ILE A CA 1
ATOM 2577 C C . ILE A 1 323 ? 26.180 -9.541 -11.323 1.00 89.94 323 ILE A C 1
ATOM 2579 O O . ILE A 1 323 ? 27.389 -9.698 -11.484 1.00 89.94 323 ILE A O 1
ATOM 2583 N N . SER A 1 324 ? 25.472 -10.241 -10.431 1.00 90.19 324 SER A N 1
ATOM 2584 C CA . SER A 1 324 ? 26.006 -11.316 -9.592 1.00 90.19 324 SER A CA 1
ATOM 2585 C C . SER A 1 324 ? 25.590 -12.711 -10.079 1.00 90.19 324 SER A C 1
ATOM 2587 O O . SER A 1 324 ? 24.437 -12.937 -10.461 1.00 90.19 324 SER A O 1
ATOM 2589 N N . GLY A 1 325 ? 26.514 -13.673 -10.042 1.00 92.06 325 GLY A N 1
ATOM 2590 C CA . GLY A 1 325 ? 26.272 -15.046 -10.494 1.00 92.06 325 GLY A CA 1
ATOM 2591 C C . GLY A 1 325 ? 27.319 -16.049 -10.025 1.00 92.06 325 GLY A C 1
ATOM 2592 O O . GLY A 1 325 ? 28.396 -15.678 -9.569 1.00 92.06 325 GLY A O 1
ATOM 2593 N N . GLY A 1 326 ? 26.993 -17.329 -10.127 1.00 93.44 326 GLY A N 1
ATOM 2594 C CA . GLY A 1 326 ? 27.901 -18.445 -9.937 1.00 93.44 326 GLY A CA 1
ATOM 2595 C C . GLY A 1 326 ? 28.762 -18.691 -11.175 1.00 93.44 326 GLY A C 1
ATOM 2596 O O . GLY A 1 326 ? 28.308 -18.589 -12.323 1.00 93.44 326 GLY A O 1
ATOM 2597 N N . ARG A 1 327 ? 30.018 -19.072 -10.944 1.00 94.75 327 ARG A N 1
ATOM 2598 C CA . ARG A 1 327 ? 31.020 -19.403 -11.967 1.00 94.75 327 ARG A CA 1
ATOM 2599 C C . ARG A 1 327 ? 30.472 -20.345 -13.029 1.00 94.75 327 ARG A C 1
ATOM 2601 O O . ARG A 1 327 ? 30.587 -20.072 -14.225 1.00 94.75 327 ARG A O 1
ATOM 2608 N N . ASP A 1 328 ? 29.890 -21.459 -12.594 1.00 95.00 328 ASP A N 1
ATOM 2609 C CA . ASP A 1 328 ? 29.470 -22.526 -13.505 1.00 95.00 328 ASP A CA 1
ATOM 2610 C C . ASP A 1 328 ? 28.345 -22.060 -14.435 1.00 95.00 328 ASP A C 1
ATOM 2612 O O . ASP A 1 328 ? 28.297 -22.475 -15.591 1.00 95.00 328 ASP A O 1
ATOM 2616 N N . ARG A 1 329 ? 27.496 -21.131 -13.983 1.00 94.44 329 ARG A N 1
ATOM 2617 C CA . ARG A 1 329 ? 26.397 -20.582 -14.785 1.00 94.44 329 ARG A CA 1
ATOM 2618 C C . ARG A 1 329 ? 26.860 -19.559 -15.809 1.00 94.44 329 ARG A C 1
ATOM 2620 O O . ARG A 1 329 ? 26.346 -19.564 -16.926 1.00 94.44 329 ARG A O 1
ATOM 2627 N N . PHE A 1 330 ? 27.852 -18.728 -15.487 1.00 95.25 330 PHE A N 1
ATOM 2628 C CA . PHE A 1 330 ? 28.501 -17.888 -16.498 1.00 95.25 330 PHE A CA 1
ATOM 2629 C C . PHE A 1 330 ? 29.168 -18.743 -17.582 1.00 95.25 330 PHE A C 1
ATOM 2631 O O . PHE A 1 330 ? 28.911 -18.540 -18.769 1.00 95.25 330 PHE A O 1
ATOM 2638 N N . ILE A 1 331 ? 29.963 -19.743 -17.182 1.00 96.06 331 ILE A N 1
ATOM 2639 C CA . ILE A 1 331 ? 30.655 -20.650 -18.113 1.00 96.06 331 ILE A CA 1
ATOM 2640 C C . ILE A 1 331 ? 29.655 -21.402 -18.996 1.00 96.06 331 ILE A C 1
ATOM 2642 O O . ILE A 1 331 ? 29.822 -21.435 -20.218 1.00 96.06 331 ILE A O 1
ATOM 2646 N N . GLU A 1 332 ? 28.609 -21.983 -18.402 1.00 95.56 332 GLU A N 1
ATOM 2647 C CA . GLU A 1 332 ? 27.550 -22.687 -19.128 1.00 95.56 332 GLU A CA 1
ATOM 2648 C C . GLU A 1 332 ? 26.889 -21.764 -20.158 1.00 95.56 332 GLU A C 1
ATOM 2650 O O . GLU A 1 332 ? 26.776 -22.129 -21.332 1.00 95.56 332 GLU A O 1
ATOM 2655 N N . PHE A 1 333 ? 26.499 -20.553 -19.747 1.00 96.00 333 PHE A N 1
ATOM 2656 C CA . PHE A 1 333 ? 25.836 -19.599 -20.628 1.00 96.00 333 PHE A CA 1
ATOM 2657 C C . PHE A 1 333 ? 26.725 -19.195 -21.809 1.00 96.00 333 PHE A C 1
ATOM 2659 O O . PHE A 1 333 ? 26.273 -19.259 -22.955 1.00 96.00 333 PHE A O 1
ATOM 2666 N N . PHE A 1 334 ? 27.983 -18.815 -21.563 1.00 96.00 334 PHE A N 1
ATOM 2667 C CA . PHE A 1 334 ? 28.901 -18.407 -22.629 1.00 96.00 334 PHE A CA 1
ATOM 2668 C C . PHE A 1 334 ? 29.212 -19.560 -23.580 1.00 96.00 334 PHE A C 1
ATOM 2670 O O . PHE A 1 334 ? 29.138 -19.387 -24.793 1.00 96.00 334 PHE A O 1
ATOM 2677 N N . THR A 1 335 ? 29.454 -20.761 -23.051 1.00 95.88 335 THR A N 1
ATOM 2678 C CA . THR A 1 335 ? 29.703 -21.954 -23.874 1.00 95.88 335 THR A CA 1
ATOM 2679 C C . THR A 1 335 ? 28.519 -22.252 -24.793 1.00 95.88 335 THR A C 1
ATOM 2681 O O . THR A 1 335 ? 28.692 -22.536 -25.977 1.00 95.88 335 THR A O 1
ATOM 2684 N N . LYS A 1 336 ? 27.295 -22.141 -24.268 1.00 95.44 336 LYS A N 1
ATOM 2685 C CA . LYS A 1 336 ? 26.059 -22.406 -25.010 1.00 95.44 336 LYS A CA 1
ATOM 2686 C C . LYS A 1 336 ? 25.798 -21.404 -26.140 1.00 95.44 336 LYS A C 1
ATOM 2688 O O . LYS A 1 336 ? 25.205 -21.783 -27.147 1.00 95.44 336 LYS A O 1
ATOM 2693 N N . HIS A 1 337 ? 26.241 -20.156 -25.986 1.00 96.25 337 HIS A N 1
ATOM 2694 C CA . HIS A 1 337 ? 26.013 -19.067 -26.947 1.00 96.25 337 HIS A CA 1
ATOM 2695 C C . HIS A 1 337 ? 27.266 -18.684 -27.750 1.00 96.25 337 HIS A C 1
ATOM 2697 O O . HIS A 1 337 ? 27.251 -17.710 -28.500 1.00 96.25 337 HIS A O 1
ATOM 2703 N N . ALA A 1 338 ? 28.337 -19.472 -27.648 1.00 96.31 338 ALA A N 1
ATOM 2704 C CA . ALA A 1 338 ? 29.616 -19.190 -28.292 1.00 96.31 338 ALA A CA 1
ATOM 2705 C C . ALA A 1 338 ? 29.541 -19.058 -29.817 1.00 96.31 338 ALA A C 1
ATOM 2707 O O . ALA A 1 338 ? 30.291 -18.292 -30.411 1.00 96.31 338 ALA A O 1
ATOM 2708 N N . ALA A 1 339 ? 28.623 -19.794 -30.448 1.00 95.56 339 ALA A N 1
ATOM 2709 C CA . ALA A 1 339 ? 28.442 -19.769 -31.895 1.00 95.56 339 ALA A CA 1
ATOM 2710 C C . ALA A 1 339 ? 27.605 -18.580 -32.397 1.00 95.56 339 ALA A C 1
ATOM 2712 O O . ALA A 1 339 ? 27.653 -18.291 -33.591 1.00 95.56 339 ALA A O 1
ATOM 2713 N N . SER A 1 340 ? 26.807 -17.939 -31.534 1.00 96.69 340 SER A N 1
ATOM 2714 C CA . SER A 1 340 ? 25.918 -16.838 -31.930 1.00 96.69 340 SER A CA 1
ATOM 2715 C C . SER A 1 340 ? 26.444 -15.464 -31.518 1.00 96.69 340 SER A C 1
ATOM 2717 O O . SER A 1 340 ? 26.182 -14.493 -32.222 1.00 96.69 340 SER A O 1
ATOM 2719 N N . LEU A 1 341 ? 27.177 -15.369 -30.403 1.00 97.12 341 LEU A N 1
ATOM 2720 C CA . LEU A 1 341 ? 27.667 -14.098 -29.871 1.00 97.12 341 LEU A CA 1
ATOM 2721 C C . LEU A 1 341 ? 28.770 -13.499 -30.753 1.00 97.12 341 LEU A C 1
ATOM 2723 O O . LEU A 1 341 ? 29.802 -14.122 -30.977 1.00 97.12 341 LEU A O 1
ATOM 2727 N N . ASN A 1 342 ? 28.568 -12.249 -31.173 1.00 96.00 342 ASN A N 1
ATOM 2728 C CA . ASN A 1 342 ? 29.513 -11.425 -31.935 1.00 96.00 342 ASN A CA 1
ATOM 2729 C C . ASN A 1 342 ? 30.100 -10.281 -31.093 1.00 96.00 342 ASN A C 1
ATOM 2731 O O . ASN A 1 342 ? 31.211 -9.825 -31.366 1.00 96.00 342 ASN A O 1
ATOM 2735 N N . HIS A 1 343 ? 29.384 -9.842 -30.056 1.00 96.81 343 HIS A N 1
ATOM 2736 C CA . HIS A 1 343 ? 29.820 -8.799 -29.134 1.00 96.81 343 HIS A CA 1
ATOM 2737 C C . HIS A 1 343 ? 29.410 -9.114 -27.689 1.00 96.81 343 HIS A C 1
ATOM 2739 O O . HIS A 1 343 ? 28.256 -9.458 -27.422 1.00 96.81 343 HIS A O 1
ATOM 2745 N N . LEU A 1 344 ? 30.347 -8.958 -26.759 1.00 96.12 344 LEU A N 1
ATOM 2746 C CA . LEU A 1 344 ? 30.166 -9.156 -25.328 1.00 96.12 344 LEU A CA 1
ATOM 2747 C C . LEU A 1 344 ? 30.718 -7.940 -24.578 1.00 96.12 344 LEU A C 1
ATOM 2749 O O . LEU A 1 344 ? 31.888 -7.621 -24.717 1.00 96.12 344 LEU A O 1
ATOM 2753 N N . SER A 1 345 ? 29.895 -7.282 -23.769 1.00 94.94 345 SER A N 1
ATOM 2754 C CA . SER A 1 345 ? 30.301 -6.159 -22.920 1.00 94.94 345 SER A CA 1
ATOM 2755 C C . SER A 1 345 ? 29.944 -6.488 -21.476 1.00 94.94 345 SER A C 1
ATOM 2757 O O . SER A 1 345 ? 28.777 -6.732 -21.163 1.00 94.94 345 SER A O 1
ATOM 2759 N N . LEU A 1 346 ? 30.943 -6.567 -20.608 1.00 94.06 346 LEU A N 1
ATOM 2760 C CA . LEU A 1 346 ? 30.784 -6.910 -19.202 1.00 94.06 346 LEU A CA 1
ATOM 2761 C C . LEU A 1 346 ? 31.335 -5.775 -18.348 1.00 94.06 346 LEU A C 1
ATOM 2763 O O . LEU A 1 346 ? 32.466 -5.339 -18.558 1.00 94.06 346 LEU A O 1
ATOM 2767 N N . ASP A 1 347 ? 30.544 -5.321 -17.388 1.00 90.44 347 ASP A N 1
ATOM 2768 C CA . ASP A 1 347 ? 30.894 -4.193 -16.537 1.00 90.44 347 ASP A CA 1
ATOM 2769 C C . ASP A 1 347 ? 30.432 -4.447 -15.097 1.00 90.44 347 ASP A C 1
ATOM 2771 O O . ASP A 1 347 ? 29.290 -4.845 -14.863 1.00 90.44 347 ASP A O 1
ATOM 2775 N N . ASN A 1 348 ? 31.327 -4.253 -14.131 1.00 87.38 348 ASN A N 1
ATOM 2776 C CA . ASN A 1 348 ? 31.060 -4.420 -12.701 1.00 87.38 348 ASN A CA 1
ATOM 2777 C C . ASN A 1 348 ? 30.373 -5.761 -12.340 1.00 87.38 348 ASN A C 1
ATOM 2779 O O . ASN A 1 348 ? 29.204 -5.780 -11.969 1.00 87.38 348 ASN A O 1
ATOM 2783 N N . LEU A 1 349 ? 31.040 -6.910 -12.466 1.00 89.44 349 LEU A N 1
ATOM 2784 C CA . LEU A 1 349 ? 30.416 -8.206 -12.154 1.00 89.44 349 LEU A CA 1
ATOM 2785 C C . LEU A 1 349 ? 30.868 -8.788 -10.812 1.00 89.44 349 LEU A C 1
ATOM 2787 O O . LEU A 1 349 ? 31.997 -8.584 -10.368 1.00 89.44 349 LEU A O 1
ATOM 2791 N N . GLN A 1 350 ? 30.005 -9.596 -10.194 1.00 88.69 350 GLN A N 1
ATOM 2792 C CA . GLN A 1 350 ? 30.316 -10.299 -8.952 1.00 88.69 350 GLN A CA 1
ATOM 2793 C C . GLN A 1 350 ? 30.116 -11.812 -9.060 1.00 88.69 350 GLN A C 1
ATOM 2795 O O . GLN A 1 350 ? 29.112 -12.306 -9.573 1.00 88.69 350 GLN A O 1
ATOM 2800 N N . LEU A 1 351 ? 31.076 -12.550 -8.516 1.00 90.50 351 LEU A N 1
ATOM 2801 C CA . LEU A 1 351 ? 31.064 -13.999 -8.429 1.00 90.50 351 LEU A CA 1
ATOM 2802 C C . LEU A 1 351 ? 30.604 -14.460 -7.043 1.00 90.50 351 LEU A C 1
ATOM 2804 O O . LEU A 1 351 ? 30.995 -13.899 -6.018 1.00 90.50 351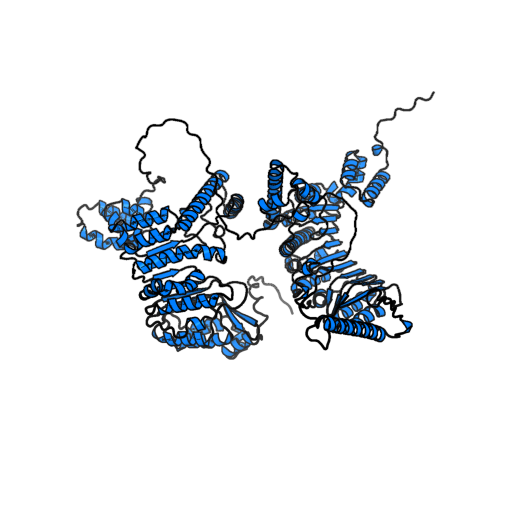 LEU A O 1
ATOM 2808 N N . MET A 1 352 ? 29.780 -15.505 -6.995 1.00 87.62 352 MET A N 1
ATOM 2809 C CA . MET A 1 352 ? 29.299 -16.075 -5.731 1.00 87.62 352 MET A CA 1
ATOM 2810 C C . MET A 1 352 ? 30.343 -16.956 -5.036 1.00 87.62 352 MET A C 1
ATOM 2812 O O . MET A 1 352 ? 30.233 -17.206 -3.827 1.00 87.62 352 MET A O 1
ATOM 2816 N N . GLU A 1 353 ? 31.313 -17.450 -5.797 1.00 91.12 353 GLU A N 1
ATOM 2817 C CA . GLU A 1 353 ? 32.465 -18.232 -5.364 1.00 91.12 353 GLU A CA 1
ATOM 2818 C C . GLU A 1 353 ? 33.672 -17.341 -5.041 1.00 91.12 353 GLU A C 1
ATOM 2820 O O . GLU A 1 353 ? 33.547 -16.132 -4.849 1.00 91.12 353 GLU A O 1
ATOM 2825 N N . ASP A 1 354 ? 34.844 -17.965 -4.921 1.00 86.88 354 ASP A N 1
ATOM 2826 C CA . ASP A 1 354 ? 36.096 -17.271 -4.668 1.00 86.88 354 ASP A CA 1
ATOM 2827 C C . ASP A 1 354 ? 36.453 -16.333 -5.832 1.00 86.88 354 ASP A C 1
ATOM 2829 O O . ASP A 1 354 ? 36.327 -16.733 -6.986 1.00 86.88 354 ASP A O 1
ATOM 2833 N N . VAL A 1 355 ? 36.933 -15.115 -5.564 1.00 85.00 355 VAL A N 1
ATOM 2834 C CA . VAL A 1 355 ? 37.342 -14.151 -6.607 1.00 85.00 355 VAL A CA 1
ATOM 2835 C C . VAL A 1 355 ? 38.383 -14.733 -7.575 1.00 85.00 355 VAL A C 1
ATOM 2837 O O . VAL A 1 355 ? 38.429 -14.357 -8.747 1.00 85.00 355 VAL A O 1
ATOM 2840 N N . ARG A 1 356 ? 39.178 -15.712 -7.125 1.00 81.56 356 ARG A N 1
ATOM 2841 C CA . ARG A 1 356 ? 40.094 -16.477 -7.979 1.00 81.56 356 ARG A CA 1
ATOM 2842 C C . ARG A 1 356 ? 39.365 -17.140 -9.135 1.00 81.56 356 ARG A C 1
ATOM 2844 O O . ARG A 1 356 ? 39.859 -17.120 -10.249 1.00 81.56 356 ARG A O 1
ATOM 2851 N N . GLU A 1 357 ? 38.159 -17.646 -8.926 1.00 90.44 357 GLU A N 1
ATOM 2852 C CA . GLU A 1 357 ? 37.408 -18.402 -9.929 1.00 90.44 357 GLU A CA 1
ATOM 2853 C C . GLU A 1 357 ? 37.004 -17.583 -11.171 1.00 90.44 357 GLU A C 1
ATOM 2855 O O . GLU A 1 357 ? 36.653 -18.176 -12.198 1.00 90.44 357 GLU A O 1
ATOM 2860 N N . TRP A 1 358 ? 37.139 -16.249 -11.146 1.00 88.50 358 TRP A N 1
ATOM 2861 C CA . TRP A 1 358 ? 37.018 -15.411 -12.343 1.00 88.50 358 TRP A CA 1
ATOM 2862 C C . TRP A 1 358 ? 37.964 -15.843 -13.470 1.00 88.50 358 TRP A C 1
ATOM 2864 O O . TRP A 1 358 ? 37.561 -15.774 -14.634 1.00 88.50 358 TRP A O 1
ATOM 2874 N N . TYR A 1 359 ? 39.159 -16.384 -13.168 1.00 85.81 359 TYR A N 1
ATOM 2875 C CA . TYR A 1 359 ? 40.071 -16.865 -14.217 1.00 85.81 359 TYR A CA 1
ATOM 2876 C C . TYR A 1 359 ? 39.413 -17.926 -15.102 1.00 85.81 359 TYR A C 1
ATOM 2878 O O . TYR A 1 359 ? 39.693 -17.978 -16.295 1.00 85.81 359 TYR A O 1
ATOM 2886 N N . ARG A 1 360 ? 38.515 -18.763 -14.558 1.00 89.94 360 ARG A N 1
ATOM 2887 C CA . ARG A 1 360 ? 37.825 -19.804 -15.337 1.00 89.94 360 ARG A CA 1
ATOM 2888 C C . ARG A 1 360 ? 36.767 -19.217 -16.256 1.00 89.94 360 ARG A C 1
ATOM 2890 O O . ARG A 1 360 ? 36.618 -19.682 -17.388 1.00 89.94 360 ARG A O 1
ATOM 2897 N N . VAL A 1 361 ? 36.052 -18.196 -15.785 1.00 92.69 361 VAL A N 1
ATOM 2898 C CA . VAL A 1 361 ? 35.070 -17.469 -16.596 1.00 92.69 361 VAL A CA 1
ATOM 2899 C C . VAL A 1 361 ? 35.786 -16.759 -17.743 1.00 92.69 361 VAL A C 1
ATOM 2901 O O . VAL A 1 361 ? 35.429 -16.974 -18.900 1.00 92.69 361 VAL A O 1
ATOM 2904 N N . PHE A 1 362 ? 36.859 -16.016 -17.455 1.00 90.19 362 PHE A N 1
ATOM 2905 C CA . PHE A 1 362 ? 37.655 -15.341 -18.482 1.00 90.19 362 PHE A CA 1
ATOM 2906 C C . PHE A 1 362 ? 38.347 -16.315 -19.427 1.00 90.19 362 PHE A C 1
ATOM 2908 O O . PHE A 1 362 ? 38.298 -16.119 -20.634 1.00 90.19 362 PHE A O 1
ATOM 2915 N N . HIS A 1 363 ? 38.925 -17.404 -18.922 1.00 88.75 363 HIS A N 1
ATOM 2916 C CA . HIS A 1 363 ? 39.497 -18.442 -19.774 1.00 88.75 363 HIS A CA 1
ATOM 2917 C C . HIS A 1 363 ? 38.445 -19.001 -20.738 1.00 88.75 363 HIS A C 1
ATOM 2919 O O . HIS A 1 363 ? 38.728 -19.171 -21.920 1.00 88.75 363 HIS A O 1
ATOM 2925 N N . THR A 1 364 ? 37.218 -19.248 -20.270 1.00 92.56 364 THR A N 1
ATOM 2926 C CA . THR A 1 364 ? 36.113 -19.689 -21.136 1.00 92.56 364 THR A CA 1
ATOM 2927 C C . THR A 1 364 ? 35.773 -18.630 -22.182 1.00 92.56 364 THR A C 1
ATOM 2929 O O . THR A 1 364 ? 35.708 -18.959 -23.361 1.00 92.56 364 THR A O 1
ATOM 2932 N N . ILE A 1 365 ? 35.622 -17.362 -21.783 1.00 91.69 365 ILE A N 1
ATOM 2933 C CA . ILE A 1 365 ? 35.393 -16.242 -22.709 1.00 91.69 365 ILE A CA 1
ATOM 2934 C C . ILE A 1 365 ? 36.484 -16.214 -23.791 1.00 91.69 365 ILE A C 1
ATOM 2936 O O . ILE A 1 365 ? 36.164 -16.218 -24.971 1.00 91.69 365 ILE A O 1
ATOM 2940 N N . MET A 1 366 ? 37.758 -16.295 -23.406 1.00 85.56 366 MET A N 1
ATOM 2941 C CA . MET A 1 366 ? 38.900 -16.184 -24.321 1.00 85.56 366 MET A CA 1
ATOM 2942 C C . MET A 1 366 ? 39.110 -17.401 -25.226 1.00 85.56 366 MET A C 1
ATOM 2944 O O . MET A 1 366 ? 39.622 -17.263 -26.332 1.00 85.56 366 MET A O 1
ATOM 2948 N N . THR A 1 367 ? 38.792 -18.606 -24.750 1.00 89.19 367 THR A N 1
ATOM 2949 C CA . THR A 1 367 ? 39.070 -19.848 -25.495 1.00 89.19 367 THR A CA 1
ATOM 2950 C C . THR A 1 367 ? 37.874 -20.364 -26.279 1.00 89.19 367 THR A C 1
ATOM 2952 O O . THR A 1 367 ? 38.059 -21.085 -27.259 1.00 89.19 367 THR A O 1
ATOM 2955 N N . VAL A 1 368 ? 36.659 -20.020 -25.850 1.00 92.06 368 VAL A N 1
ATOM 2956 C CA . VAL A 1 368 ? 35.418 -20.544 -26.426 1.00 92.06 368 VAL A CA 1
ATOM 2957 C C . VAL A 1 368 ? 34.694 -19.489 -27.259 1.00 92.06 368 VAL A C 1
ATOM 2959 O O . VAL A 1 368 ? 34.131 -19.845 -28.294 1.00 92.06 368 VAL A O 1
ATOM 2962 N N . LEU A 1 369 ? 34.700 -18.210 -26.859 1.00 90.75 369 LEU A N 1
ATOM 2963 C CA . LEU A 1 369 ? 34.018 -17.160 -27.619 1.00 90.75 369 LEU A CA 1
ATOM 2964 C C . LEU A 1 369 ? 34.919 -16.615 -28.731 1.00 90.75 369 LEU A C 1
ATOM 2966 O O . LEU A 1 369 ? 36.079 -16.286 -28.512 1.00 90.75 369 LEU A O 1
ATOM 2970 N N . ASN A 1 370 ? 34.354 -16.472 -29.928 1.00 90.81 370 ASN A N 1
ATOM 2971 C CA . ASN A 1 370 ? 35.005 -15.830 -31.070 1.00 90.81 370 ASN A CA 1
ATOM 2972 C C . ASN A 1 370 ? 34.327 -14.483 -31.364 1.00 90.81 370 ASN A C 1
ATOM 2974 O O . ASN A 1 370 ? 33.777 -14.276 -32.446 1.00 90.81 370 ASN A O 1
ATOM 2978 N N . CYS A 1 371 ? 34.290 -13.602 -30.362 1.00 90.12 371 CYS A N 1
ATOM 2979 C CA . CYS A 1 371 ? 33.549 -12.344 -30.400 1.00 90.12 371 CYS A CA 1
ATOM 2980 C C . CYS A 1 371 ? 34.402 -11.145 -29.957 1.00 90.12 371 CYS A C 1
ATOM 2982 O O . CYS A 1 371 ? 35.478 -11.310 -29.386 1.00 90.12 371 CYS A O 1
ATOM 2984 N N . SER A 1 372 ? 33.929 -9.926 -30.235 1.00 89.50 372 SER A N 1
ATOM 2985 C CA . SER A 1 372 ? 34.502 -8.698 -29.669 1.00 89.50 372 SER A CA 1
ATOM 2986 C C . SER A 1 372 ? 34.109 -8.596 -28.196 1.00 89.50 372 SER A C 1
ATOM 2988 O O . SER A 1 372 ? 32.917 -8.672 -27.888 1.00 89.50 372 SER A O 1
ATOM 2990 N N . VAL A 1 373 ? 35.090 -8.441 -27.301 1.00 90.44 373 VAL A N 1
ATOM 2991 C CA . VAL A 1 373 ? 34.862 -8.418 -25.851 1.00 90.44 373 VAL A CA 1
ATOM 2992 C C . VAL A 1 373 ? 35.310 -7.082 -25.250 1.00 90.44 373 VAL A C 1
ATOM 2994 O O . VAL A 1 373 ? 36.448 -6.653 -25.413 1.00 90.44 373 VAL A O 1
ATOM 2997 N N . GLU A 1 374 ? 34.415 -6.433 -24.516 1.00 89.06 374 GLU A N 1
ATOM 2998 C CA . GLU A 1 374 ? 34.687 -5.254 -23.696 1.00 89.06 374 GLU A CA 1
ATOM 2999 C C . GLU A 1 374 ? 34.528 -5.640 -22.224 1.00 89.06 374 GLU A C 1
ATOM 3001 O O . GLU A 1 374 ? 33.461 -6.101 -21.818 1.00 89.06 374 GLU A O 1
ATOM 3006 N N . ILE A 1 375 ? 35.582 -5.479 -21.424 1.00 86.38 375 ILE A N 1
ATOM 3007 C CA . ILE A 1 375 ? 35.587 -5.844 -20.004 1.00 86.38 375 ILE A CA 1
ATOM 3008 C C . ILE A 1 375 ? 35.968 -4.604 -19.194 1.00 86.38 375 ILE A C 1
ATOM 3010 O O . ILE A 1 375 ? 37.112 -4.156 -19.244 1.00 86.38 375 ILE A O 1
ATOM 3014 N N . ASN A 1 376 ? 35.011 -4.041 -18.460 1.00 83.19 376 ASN A N 1
ATOM 3015 C CA . ASN A 1 376 ? 35.174 -2.804 -17.696 1.00 83.19 376 ASN A CA 1
ATOM 3016 C C . ASN A 1 376 ? 34.753 -2.981 -16.227 1.00 83.19 376 ASN A C 1
ATOM 3018 O O . ASN A 1 376 ? 34.136 -3.977 -15.850 1.00 83.19 376 ASN A O 1
ATOM 3022 N N . GLY A 1 377 ? 35.089 -2.003 -15.388 1.00 82.94 377 GLY A N 1
ATOM 3023 C CA . GLY A 1 377 ? 34.566 -1.912 -14.027 1.00 82.94 377 GLY A CA 1
ATOM 3024 C C . GLY A 1 377 ? 35.227 -2.839 -13.000 1.00 82.94 377 GLY A C 1
ATOM 3025 O O . GLY A 1 377 ? 36.405 -3.186 -13.088 1.00 82.94 377 GLY A O 1
ATOM 3026 N N . THR A 1 378 ? 34.478 -3.176 -11.957 1.00 78.75 378 THR A N 1
ATOM 3027 C CA . THR A 1 378 ? 34.942 -3.885 -10.764 1.00 78.75 378 THR A CA 1
ATOM 3028 C C . THR A 1 378 ? 34.507 -5.343 -10.714 1.00 78.75 378 THR A C 1
ATOM 3030 O O . THR A 1 378 ? 33.337 -5.659 -10.898 1.00 78.75 378 THR A O 1
ATOM 3033 N N . TRP A 1 379 ? 35.437 -6.226 -10.371 1.00 82.81 379 TRP A N 1
ATOM 3034 C CA . TRP A 1 379 ? 35.239 -7.671 -10.336 1.00 82.81 379 TRP A CA 1
ATOM 3035 C C . TRP A 1 379 ? 35.312 -8.153 -8.898 1.00 82.81 379 TRP A C 1
ATOM 3037 O O . TRP A 1 379 ? 36.356 -8.057 -8.250 1.00 82.81 379 TRP A O 1
ATOM 3047 N N . GLU A 1 380 ? 34.189 -8.634 -8.381 1.00 83.12 380 GLU A N 1
ATOM 3048 C CA . GLU A 1 380 ? 34.056 -9.007 -6.974 1.00 83.12 380 GLU A CA 1
ATOM 3049 C C . GLU A 1 380 ? 33.878 -10.518 -6.804 1.00 83.12 380 GLU A C 1
ATOM 3051 O O . GLU A 1 380 ? 33.400 -11.210 -7.703 1.00 83.12 380 GLU A O 1
ATOM 3056 N N . GLY A 1 381 ? 34.253 -11.042 -5.639 1.00 83.19 381 GLY A N 1
ATOM 3057 C CA . GLY A 1 381 ? 34.056 -12.440 -5.257 1.00 83.19 381 GLY A CA 1
ATOM 3058 C C . GLY A 1 381 ? 34.278 -12.652 -3.761 1.00 83.19 381 GLY A C 1
ATOM 3059 O O . GLY A 1 381 ? 34.701 -11.738 -3.045 1.00 83.19 381 GLY A O 1
ATOM 3060 N N . LYS A 1 382 ? 33.980 -13.855 -3.265 1.00 79.69 382 LYS A N 1
ATOM 3061 C CA . LYS A 1 382 ? 34.306 -14.252 -1.886 1.00 79.69 382 LYS A CA 1
ATOM 3062 C C . LYS A 1 382 ? 35.801 -14.558 -1.762 1.00 79.69 382 LYS A C 1
ATOM 3064 O O . LYS A 1 382 ? 36.470 -14.835 -2.749 1.00 79.69 382 LYS A O 1
ATOM 3069 N N . TRP A 1 383 ? 36.324 -14.566 -0.545 1.00 67.56 383 TRP A N 1
ATOM 3070 C CA . TRP A 1 383 ? 37.631 -15.152 -0.247 1.00 67.56 383 TRP A CA 1
ATOM 3071 C C . TRP A 1 383 ? 37.438 -16.438 0.550 1.00 67.56 383 TRP A C 1
ATOM 3073 O O . TRP A 1 383 ? 36.610 -16.481 1.458 1.00 67.56 383 TRP A O 1
ATOM 3083 N N . ALA A 1 384 ? 38.192 -17.491 0.225 1.00 57.78 384 ALA A N 1
ATOM 3084 C CA . ALA A 1 384 ? 38.115 -18.768 0.941 1.00 57.78 384 ALA A CA 1
ATOM 3085 C C . ALA A 1 384 ? 38.440 -18.669 2.448 1.00 57.78 384 ALA A C 1
ATOM 3087 O O . ALA A 1 384 ? 37.951 -19.494 3.221 1.00 57.78 384 ALA A O 1
ATOM 3088 N N . ASP A 1 385 ? 39.218 -17.660 2.865 1.00 57.34 385 ASP A N 1
ATOM 3089 C CA . ASP A 1 385 ? 39.853 -17.627 4.191 1.00 57.34 385 ASP A CA 1
ATOM 3090 C C . ASP A 1 385 ? 39.276 -16.568 5.157 1.00 57.34 385 ASP A C 1
ATOM 3092 O O . ASP A 1 385 ? 39.526 -16.636 6.360 1.00 57.34 385 ASP A O 1
ATOM 3096 N N . GLU A 1 386 ? 38.448 -15.628 4.685 1.00 54.78 386 GLU A N 1
ATOM 3097 C CA . GLU A 1 386 ? 37.792 -14.612 5.523 1.00 54.78 386 GLU A CA 1
ATOM 3098 C C . GLU A 1 386 ? 36.271 -14.714 5.357 1.00 54.78 386 GLU A C 1
ATOM 3100 O O . GLU A 1 386 ? 35.718 -14.406 4.303 1.00 54.78 386 GLU A O 1
ATOM 3105 N N . GLN A 1 387 ? 35.570 -15.161 6.407 1.00 54.00 387 GLN A N 1
ATOM 3106 C CA . GLN A 1 387 ? 34.139 -15.475 6.322 1.00 54.00 387 GLN A CA 1
ATOM 3107 C C . GLN A 1 387 ? 33.238 -14.273 5.998 1.00 54.00 387 GLN A C 1
ATOM 3109 O O . GLN A 1 387 ? 32.094 -14.532 5.642 1.00 54.00 387 GLN A O 1
ATOM 3114 N N . ASP A 1 388 ? 33.713 -13.017 6.043 1.00 53.88 388 ASP A N 1
ATOM 3115 C CA . ASP A 1 388 ? 32.862 -11.813 5.977 1.00 53.88 388 ASP A CA 1
ATOM 3116 C C . ASP A 1 388 ? 33.396 -10.620 5.150 1.00 53.88 388 ASP A C 1
ATOM 3118 O O . ASP A 1 388 ? 32.858 -9.515 5.257 1.00 53.88 388 ASP A O 1
ATOM 3122 N N . HIS A 1 389 ? 34.401 -10.800 4.285 1.00 55.44 389 HIS A N 1
ATOM 3123 C CA . HIS A 1 389 ? 34.937 -9.696 3.472 1.00 55.44 389 HIS A CA 1
ATOM 3124 C C . HIS A 1 389 ? 34.826 -9.959 1.961 1.00 55.44 389 HIS A C 1
ATOM 3126 O O . HIS A 1 389 ? 35.382 -10.918 1.432 1.00 55.44 389 HIS A O 1
ATOM 3132 N N . THR A 1 390 ? 34.094 -9.085 1.260 1.00 53.31 390 THR A N 1
ATOM 3133 C CA . THR A 1 390 ? 34.116 -8.952 -0.205 1.00 53.31 390 THR A CA 1
ATOM 3134 C C . THR A 1 390 ? 35.237 -7.988 -0.582 1.00 53.31 390 THR A C 1
ATOM 3136 O O . THR A 1 390 ? 35.299 -6.886 -0.036 1.00 53.31 390 THR A O 1
ATOM 3139 N N . GLN A 1 391 ? 36.126 -8.388 -1.491 1.00 56.81 391 GLN A N 1
ATOM 3140 C CA . GLN A 1 391 ? 37.124 -7.483 -2.069 1.00 56.81 391 GLN A CA 1
ATOM 3141 C C . GLN A 1 391 ? 36.816 -7.219 -3.541 1.00 56.81 391 GLN A C 1
ATOM 3143 O O . GLN A 1 391 ? 36.191 -8.038 -4.217 1.00 56.81 391 GLN A O 1
ATOM 3148 N N . THR A 1 392 ? 37.293 -6.074 -4.016 1.00 55.00 392 THR A N 1
ATOM 3149 C CA . THR A 1 392 ? 36.994 -5.519 -5.332 1.00 55.00 392 THR A CA 1
ATOM 3150 C C . THR A 1 392 ? 38.284 -5.447 -6.147 1.00 55.00 392 THR A C 1
ATOM 3152 O O . THR A 1 392 ? 39.241 -4.805 -5.717 1.00 55.00 392 THR A O 1
ATOM 3155 N N . ILE A 1 393 ? 38.322 -6.086 -7.318 1.00 57.47 393 ILE A N 1
ATOM 3156 C CA . ILE A 1 393 ? 39.425 -5.951 -8.280 1.00 57.47 393 ILE A CA 1
ATOM 3157 C C . ILE A 1 393 ? 38.948 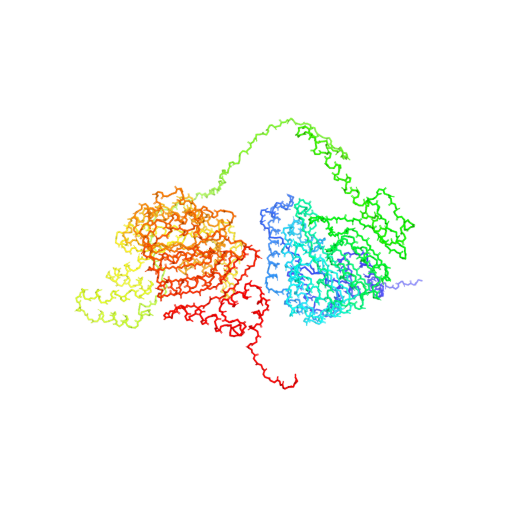-5.017 -9.399 1.00 57.47 393 ILE A C 1
ATOM 3159 O O . ILE A 1 393 ? 38.135 -5.436 -10.219 1.00 57.47 393 ILE A O 1
ATOM 3163 N N . PRO A 1 394 ? 39.374 -3.748 -9.461 1.00 51.34 394 PRO A N 1
ATOM 3164 C CA . PRO A 1 394 ? 39.059 -2.899 -10.606 1.00 51.34 394 PRO A CA 1
ATOM 3165 C C . PRO A 1 394 ? 39.894 -3.318 -11.817 1.00 51.34 394 PRO A C 1
ATOM 3167 O O . PRO A 1 394 ? 41.107 -3.504 -11.714 1.00 51.34 394 PRO A O 1
ATOM 3170 N N . MET A 1 395 ? 39.246 -3.462 -12.971 1.00 52.84 395 MET A N 1
ATOM 3171 C CA . MET A 1 395 ? 39.892 -3.818 -14.229 1.00 52.84 395 MET A CA 1
ATOM 3172 C C . MET A 1 395 ? 39.201 -3.099 -15.390 1.00 52.84 395 MET A C 1
ATOM 3174 O O . MET A 1 395 ? 38.001 -3.243 -15.605 1.00 52.84 395 MET A O 1
ATOM 3178 N N . THR A 1 396 ? 39.973 -2.353 -16.173 1.00 44.31 396 THR A N 1
ATOM 3179 C CA . THR A 1 396 ? 39.534 -1.726 -17.426 1.00 44.31 396 THR A CA 1
ATOM 3180 C C . THR A 1 396 ? 40.363 -2.300 -18.560 1.00 44.31 396 THR A C 1
ATOM 3182 O O . THR A 1 396 ? 41.563 -2.055 -18.630 1.00 44.31 396 THR A O 1
ATOM 3185 N N . CYS A 1 397 ? 39.753 -3.100 -19.431 1.00 48.84 397 CYS A N 1
ATOM 3186 C CA . CYS A 1 397 ? 40.466 -3.768 -20.510 1.00 48.84 397 CYS A CA 1
ATOM 3187 C C . CYS A 1 397 ? 39.585 -3.859 -21.769 1.00 48.84 397 CYS A C 1
ATOM 3189 O O . CYS A 1 397 ? 38.707 -4.724 -21.849 1.00 48.84 397 CYS A O 1
ATOM 3191 N N . PRO A 1 398 ? 39.818 -3.023 -22.793 1.00 38.59 398 PRO A N 1
ATOM 3192 C CA . PRO A 1 398 ? 39.276 -3.286 -24.121 1.00 38.59 398 PRO A CA 1
ATOM 3193 C C . PRO A 1 398 ? 40.033 -4.465 -24.760 1.00 38.59 398 PRO A C 1
ATOM 3195 O O . PRO A 1 398 ? 41.264 -4.459 -24.794 1.00 38.59 398 PRO A O 1
ATOM 3198 N N . MET A 1 399 ? 39.326 -5.487 -25.259 1.00 48.22 399 MET A N 1
ATOM 3199 C CA . MET A 1 399 ? 39.940 -6.627 -25.956 1.00 48.22 399 MET A CA 1
ATOM 3200 C C . MET A 1 399 ? 39.582 -6.610 -27.452 1.00 48.22 399 MET A C 1
ATOM 3202 O O . MET A 1 399 ? 38.445 -6.876 -27.842 1.00 48.22 399 MET A O 1
ATOM 3206 N N . GLU A 1 400 ? 40.573 -6.349 -28.311 1.00 35.91 400 GLU A N 1
ATOM 3207 C CA . GLU A 1 400 ? 40.473 -6.539 -29.767 1.00 35.91 400 GLU A CA 1
ATOM 3208 C C . GLU A 1 400 ? 41.469 -7.622 -30.234 1.00 35.91 400 GLU A C 1
ATOM 3210 O O . GLU A 1 400 ? 42.671 -7.385 -30.342 1.00 35.91 400 GLU A O 1
ATOM 3215 N N . GLY A 1 401 ? 40.971 -8.825 -30.550 1.00 43.38 401 GLY A N 1
ATOM 3216 C CA . GLY A 1 401 ? 41.763 -9.926 -31.128 1.00 43.38 401 GLY A CA 1
ATOM 3217 C C . GLY A 1 401 ? 42.384 -10.918 -30.125 1.00 43.38 401 GLY A C 1
ATOM 3218 O O . GLY A 1 401 ? 42.115 -10.881 -28.931 1.00 43.38 401 GLY A O 1
ATOM 3219 N N . ASN A 1 402 ? 43.218 -11.843 -30.627 1.00 38.03 402 ASN A N 1
ATOM 3220 C CA . ASN A 1 402 ? 43.796 -12.990 -29.890 1.00 38.03 402 ASN A CA 1
ATOM 3221 C C . ASN A 1 402 ? 44.897 -12.636 -28.858 1.00 38.03 402 ASN A C 1
ATOM 3223 O O . ASN A 1 402 ? 45.632 -13.529 -28.433 1.00 38.03 402 ASN A O 1
ATOM 3227 N N . MET A 1 403 ? 45.076 -11.368 -28.477 1.00 39.50 403 MET A N 1
ATOM 3228 C CA . MET A 1 403 ? 46.089 -10.964 -27.494 1.00 39.50 403 MET A CA 1
ATOM 3229 C C . MET A 1 403 ? 45.459 -10.271 -26.293 1.00 39.50 403 MET A C 1
ATOM 3231 O O . MET A 1 403 ? 44.706 -9.312 -26.422 1.00 39.50 403 MET A O 1
ATOM 3235 N N . ILE A 1 404 ? 45.833 -10.765 -25.115 1.00 44.00 404 ILE A N 1
ATOM 3236 C CA . ILE A 1 404 ? 45.527 -10.175 -23.820 1.00 44.00 404 ILE A CA 1
ATOM 3237 C C . ILE A 1 404 ? 46.510 -9.019 -23.590 1.00 44.00 404 ILE A C 1
ATOM 3239 O O . ILE A 1 404 ? 47.690 -9.255 -23.338 1.00 44.00 404 ILE A O 1
ATOM 3243 N N . CYS A 1 405 ? 46.033 -7.778 -23.637 1.00 42.03 405 CYS A N 1
ATOM 3244 C CA . CYS A 1 405 ? 46.717 -6.643 -23.017 1.00 42.03 405 CYS A CA 1
ATOM 3245 C C . CYS A 1 405 ? 45.901 -6.220 -21.794 1.00 42.03 405 CYS A C 1
ATOM 3247 O O . CYS A 1 405 ? 45.015 -5.384 -21.914 1.00 42.03 405 CYS A O 1
ATOM 3249 N N . VAL A 1 406 ? 46.172 -6.812 -20.624 1.00 46.88 406 VAL A N 1
ATOM 3250 C CA . VAL A 1 406 ? 45.590 -6.321 -19.366 1.00 46.88 406 VAL A CA 1
ATOM 3251 C C . VAL A 1 406 ? 46.246 -4.985 -19.038 1.00 46.88 406 VAL A C 1
ATOM 3253 O O . VAL A 1 406 ? 47.424 -4.932 -18.686 1.00 46.88 406 VAL A O 1
ATOM 3256 N N . VAL A 1 407 ? 45.486 -3.901 -19.151 1.00 43.34 407 VAL A N 1
ATOM 3257 C CA . VAL A 1 407 ? 45.929 -2.561 -18.763 1.00 43.34 407 VAL A CA 1
ATOM 3258 C C . VAL A 1 407 ? 45.322 -2.228 -17.395 1.00 43.34 407 VAL A C 1
ATOM 3260 O O . VAL A 1 407 ? 44.200 -1.750 -17.288 1.00 43.34 407 VAL A O 1
ATOM 3263 N N . LEU A 1 408 ? 46.061 -2.498 -16.315 1.00 47.53 408 LEU A N 1
ATOM 3264 C CA . LEU A 1 408 ? 45.713 -2.063 -14.950 1.00 47.53 408 LEU A CA 1
ATOM 3265 C C . LEU A 1 408 ? 46.224 -0.631 -14.704 1.00 47.53 408 LEU A C 1
ATOM 3267 O O . LEU A 1 408 ? 47.063 -0.394 -13.835 1.00 47.53 408 LEU A O 1
ATOM 3271 N N . GLU A 1 409 ? 45.757 0.323 -15.512 1.00 40.22 409 GLU A N 1
ATOM 3272 C CA . GLU A 1 409 ? 46.338 1.674 -15.595 1.00 40.22 409 GLU A CA 1
ATOM 3273 C C . GLU A 1 409 ? 46.225 2.480 -14.289 1.00 40.22 409 GLU A C 1
ATOM 3275 O O . GLU A 1 409 ? 47.201 3.104 -13.875 1.00 40.22 409 GLU A O 1
ATOM 3280 N N . GLU A 1 410 ? 45.087 2.425 -13.587 1.00 40.34 410 GLU A N 1
ATOM 3281 C CA . GLU A 1 410 ? 44.902 3.196 -12.344 1.00 40.34 410 GLU A CA 1
ATOM 3282 C C . GLU A 1 410 ? 45.349 2.458 -11.072 1.00 40.34 410 GLU A C 1
ATOM 3284 O O . GLU A 1 410 ? 45.716 3.098 -10.085 1.00 40.34 410 GLU A O 1
ATOM 3289 N N . TYR A 1 411 ? 45.360 1.119 -11.063 1.00 40.94 411 TYR A N 1
ATOM 3290 C CA . TYR A 1 411 ? 45.601 0.351 -9.832 1.00 40.94 411 TYR A CA 1
ATOM 3291 C C . TYR A 1 411 ? 47.070 -0.010 -9.581 1.00 40.94 411 TYR A C 1
ATOM 3293 O O . TYR A 1 411 ? 47.419 -0.373 -8.455 1.00 40.94 411 TYR A O 1
ATOM 3301 N N . LEU A 1 412 ? 47.942 0.112 -10.587 1.00 44.66 412 LEU A N 1
ATOM 3302 C CA . LEU A 1 412 ? 49.342 -0.324 -10.509 1.00 44.66 412 LEU A CA 1
ATOM 3303 C C . LEU A 1 412 ? 50.383 0.761 -10.830 1.00 44.66 412 LEU A C 1
ATOM 3305 O O . LEU A 1 412 ? 51.480 0.413 -11.255 1.00 44.66 412 LEU A O 1
ATOM 3309 N N . GLU A 1 413 ? 50.077 2.052 -10.655 1.00 46.81 413 GLU A N 1
ATOM 3310 C CA . GLU A 1 413 ? 51.048 3.151 -10.876 1.00 46.81 413 GLU A CA 1
ATOM 3311 C C . GLU A 1 413 ? 51.849 3.010 -12.197 1.00 46.81 413 GLU A C 1
ATOM 3313 O O . GLU A 1 413 ? 53.051 3.263 -12.252 1.00 46.81 413 GLU A O 1
ATOM 3318 N N . GLY A 1 414 ? 51.197 2.568 -13.279 1.00 47.31 414 GLY A N 1
ATOM 3319 C CA . GLY A 1 414 ? 51.840 2.411 -14.588 1.00 47.31 414 GLY A CA 1
ATOM 3320 C C . GLY A 1 414 ? 52.618 1.106 -14.830 1.00 47.31 414 GLY A C 1
ATOM 3321 O O . GLY A 1 414 ? 53.315 1.014 -15.842 1.00 47.31 414 GLY A O 1
ATOM 3322 N N . CYS A 1 415 ? 52.503 0.075 -13.984 1.00 43.19 415 CYS A N 1
ATOM 3323 C CA . CYS A 1 415 ? 53.040 -1.253 -14.308 1.00 43.19 415 CYS A CA 1
ATOM 3324 C C . CYS A 1 415 ? 52.178 -1.954 -15.374 1.00 43.19 415 CYS A C 1
ATOM 3326 O O . CYS A 1 415 ? 51.115 -2.501 -15.083 1.00 43.19 415 CYS A O 1
ATOM 3328 N N . CYS A 1 416 ? 52.663 -1.976 -16.617 1.00 46.34 416 CYS A N 1
ATOM 3329 C CA . CYS A 1 416 ? 52.136 -2.851 -17.662 1.00 46.34 416 CYS A CA 1
ATOM 3330 C C . CYS A 1 416 ? 52.595 -4.290 -17.389 1.00 46.34 416 CYS A C 1
ATOM 3332 O O . CYS A 1 416 ? 53.767 -4.601 -17.600 1.00 46.34 416 CYS A O 1
ATOM 3334 N N . ILE A 1 417 ? 51.694 -5.174 -16.948 1.00 52.69 417 ILE A N 1
ATOM 3335 C CA . ILE A 1 417 ? 51.983 -6.614 -16.928 1.00 52.69 417 ILE A CA 1
ATOM 3336 C C . ILE A 1 417 ? 51.851 -7.107 -18.369 1.00 52.69 417 ILE A C 1
ATOM 3338 O O . ILE A 1 417 ? 50.750 -7.214 -18.910 1.00 52.69 417 ILE A O 1
ATOM 3342 N N . THR A 1 418 ? 52.983 -7.337 -19.028 1.00 51.97 418 THR A N 1
ATOM 3343 C CA . THR A 1 418 ? 52.988 -7.831 -20.410 1.00 51.97 418 THR A CA 1
ATOM 3344 C C . THR A 1 418 ? 52.766 -9.342 -20.431 1.00 51.97 418 THR A C 1
ATOM 3346 O O . THR A 1 418 ? 53.281 -10.069 -19.583 1.00 51.97 418 THR A O 1
ATOM 3349 N N . ALA A 1 419 ? 52.001 -9.832 -21.412 1.00 50.81 419 ALA A N 1
ATOM 3350 C CA . ALA A 1 419 ? 51.692 -11.258 -21.562 1.00 50.81 419 ALA A CA 1
ATOM 3351 C C . ALA A 1 419 ? 52.946 -12.150 -21.703 1.00 50.81 419 ALA A C 1
ATOM 3353 O O . ALA A 1 419 ? 52.883 -13.352 -21.452 1.00 50.81 419 ALA A O 1
ATOM 3354 N N . ASP A 1 420 ? 54.091 -11.562 -22.058 1.00 53.94 420 ASP A N 1
ATOM 3355 C CA . ASP A 1 420 ? 55.365 -12.257 -22.242 1.00 53.94 420 ASP A CA 1
ATOM 3356 C C . ASP A 1 420 ? 55.952 -12.813 -20.926 1.00 53.94 420 ASP A C 1
ATOM 3358 O O . ASP A 1 420 ? 56.735 -13.764 -20.957 1.00 53.94 420 ASP A O 1
ATOM 3362 N N . GLU A 1 421 ? 55.564 -12.266 -19.766 1.00 57.88 421 GLU A N 1
ATOM 3363 C CA . GLU A 1 421 ? 56.085 -12.673 -18.449 1.00 57.88 421 GLU A CA 1
ATOM 3364 C C . GLU A 1 421 ? 55.286 -13.822 -17.805 1.00 57.88 421 GLU A C 1
ATOM 3366 O O . GLU A 1 421 ? 55.800 -14.529 -16.935 1.00 57.88 421 GLU A O 1
ATOM 3371 N N . HIS A 1 422 ? 54.055 -14.068 -18.269 1.00 67.50 422 HIS A N 1
ATOM 3372 C CA . HIS A 1 422 ? 53.150 -15.075 -17.712 1.00 67.50 422 HIS A CA 1
ATOM 3373 C C . HIS A 1 422 ? 52.507 -15.907 -18.840 1.00 67.50 422 HIS A C 1
ATOM 3375 O O . HIS A 1 422 ? 51.484 -15.512 -19.395 1.00 67.50 422 HIS A O 1
ATOM 3381 N N . PRO A 1 423 ? 53.046 -17.099 -19.174 1.00 63.59 423 PRO A N 1
ATOM 3382 C CA . PRO A 1 423 ? 52.631 -17.869 -20.354 1.00 63.59 423 PRO A CA 1
ATOM 3383 C C . PRO A 1 423 ? 51.244 -18.523 -20.232 1.00 63.59 423 PRO A C 1
ATOM 3385 O O . PRO A 1 423 ? 50.796 -19.202 -21.154 1.00 63.59 423 PRO A O 1
ATOM 3388 N N . THR A 1 424 ? 50.574 -18.373 -19.087 1.00 70.81 424 THR A N 1
ATOM 3389 C CA . THR A 1 424 ? 49.247 -18.936 -18.825 1.00 70.81 424 THR A CA 1
ATOM 3390 C C . THR A 1 424 ? 48.348 -17.871 -18.205 1.00 70.81 424 THR A C 1
ATOM 3392 O O . THR A 1 424 ? 48.809 -17.055 -17.408 1.00 70.81 424 THR A O 1
ATOM 3395 N N . VAL A 1 425 ? 47.055 -17.903 -18.545 1.00 63.94 425 VAL A N 1
ATOM 3396 C CA . VAL A 1 425 ? 46.032 -17.008 -17.970 1.00 63.94 425 VAL A CA 1
ATOM 3397 C C . VAL A 1 425 ? 45.967 -17.147 -16.444 1.00 63.94 425 VAL A C 1
ATOM 3399 O O . VAL A 1 425 ? 45.793 -16.153 -15.750 1.00 63.94 425 VAL A O 1
ATOM 3402 N N . GLU A 1 426 ? 46.170 -18.362 -15.924 1.00 69.62 426 GLU A N 1
ATOM 3403 C CA . GLU A 1 426 ? 46.234 -18.650 -14.485 1.00 69.62 426 GLU A CA 1
ATOM 3404 C C . GLU A 1 426 ? 47.409 -17.920 -13.820 1.00 69.62 426 GLU A C 1
ATOM 3406 O O . GLU A 1 426 ? 47.200 -17.166 -12.877 1.00 69.62 426 GLU A O 1
ATOM 3411 N N . GLY A 1 427 ? 48.619 -18.025 -14.383 1.00 73.81 427 GLY A N 1
ATOM 3412 C CA . GLY A 1 427 ? 49.794 -17.330 -13.851 1.00 73.81 427 GLY A CA 1
ATOM 3413 C C . GLY A 1 427 ? 49.699 -15.801 -13.913 1.00 73.81 427 GLY A C 1
ATOM 3414 O O . GLY A 1 427 ? 50.259 -15.129 -13.051 1.00 73.81 427 GLY A O 1
ATOM 3415 N N . LEU A 1 428 ? 48.990 -15.248 -14.905 1.00 72.69 428 LEU A N 1
ATOM 3416 C CA . LEU A 1 428 ? 48.701 -13.812 -14.982 1.00 72.69 428 LEU A CA 1
ATOM 3417 C C . LEU A 1 428 ? 47.694 -13.392 -13.900 1.00 72.69 428 LEU A C 1
ATOM 3419 O O . LEU A 1 428 ? 47.891 -12.380 -13.232 1.00 72.69 428 LEU A O 1
ATOM 3423 N N . TRP A 1 429 ? 46.630 -14.176 -13.704 1.00 72.94 429 TRP A N 1
ATOM 3424 C CA . TRP A 1 429 ? 45.599 -13.891 -12.705 1.00 72.94 429 TRP A CA 1
ATOM 3425 C C . TRP A 1 429 ? 46.136 -14.005 -11.277 1.00 72.94 429 TRP A C 1
ATOM 3427 O O . TRP A 1 429 ? 45.896 -13.118 -10.460 1.00 72.94 429 TRP A O 1
ATOM 3437 N N . ASP A 1 430 ? 46.936 -15.033 -10.993 1.00 75.19 430 ASP A N 1
ATOM 3438 C CA . ASP A 1 430 ? 47.613 -15.200 -9.706 1.00 75.19 430 ASP A CA 1
ATOM 3439 C C . ASP A 1 430 ? 48.521 -14.005 -9.387 1.00 75.19 430 ASP A C 1
ATOM 3441 O O . ASP A 1 430 ? 48.548 -13.538 -8.248 1.00 75.19 430 ASP A O 1
ATOM 3445 N N . GLN A 1 431 ? 49.220 -13.461 -10.390 1.00 77.25 431 GLN A N 1
ATOM 3446 C CA . GLN A 1 431 ? 50.046 -12.265 -10.226 1.00 77.25 431 GLN A CA 1
ATOM 3447 C C . GLN A 1 431 ? 49.205 -11.013 -9.945 1.00 77.25 431 GLN A C 1
ATOM 3449 O O . GLN A 1 431 ? 49.567 -10.217 -9.074 1.00 77.25 431 GLN A O 1
ATOM 3454 N N . ILE A 1 432 ? 48.081 -10.834 -10.647 1.00 73.56 432 ILE A N 1
ATOM 3455 C CA . ILE A 1 432 ? 47.131 -9.737 -10.394 1.00 73.56 432 ILE A CA 1
ATOM 3456 C C . ILE A 1 432 ? 46.614 -9.821 -8.955 1.00 73.56 432 ILE A C 1
ATOM 3458 O O . ILE A 1 432 ? 46.697 -8.843 -8.213 1.00 73.56 432 ILE A O 1
ATOM 3462 N N . ILE A 1 433 ? 46.173 -11.004 -8.526 1.00 71.00 433 ILE A N 1
ATOM 3463 C CA . ILE A 1 433 ? 45.679 -11.242 -7.168 1.00 71.00 433 ILE A CA 1
ATOM 3464 C C . ILE A 1 433 ? 46.770 -10.985 -6.128 1.00 71.00 433 ILE A C 1
ATOM 3466 O O . ILE A 1 433 ? 46.526 -10.276 -5.154 1.00 71.00 433 ILE A O 1
ATOM 3470 N N . ALA A 1 434 ? 47.976 -11.522 -6.329 1.00 75.88 434 ALA A N 1
ATOM 3471 C CA . ALA A 1 434 ? 49.099 -11.322 -5.417 1.00 75.88 434 ALA A CA 1
ATOM 3472 C C . ALA A 1 434 ? 49.447 -9.831 -5.264 1.00 75.88 434 ALA A C 1
ATOM 3474 O O . ALA A 1 434 ? 49.725 -9.367 -4.158 1.00 75.88 434 ALA A O 1
ATOM 3475 N N . THR A 1 435 ? 49.370 -9.068 -6.357 1.00 74.00 435 THR A N 1
ATOM 3476 C CA . THR A 1 435 ? 49.636 -7.623 -6.359 1.00 74.00 435 THR A CA 1
ATOM 3477 C C . THR A 1 435 ? 48.526 -6.837 -5.651 1.00 74.00 435 THR A C 1
ATOM 3479 O O . THR A 1 435 ? 48.815 -5.947 -4.850 1.00 74.00 435 THR A O 1
ATOM 3482 N N . CYS A 1 436 ? 47.256 -7.193 -5.877 1.00 68.81 436 CYS A N 1
ATOM 3483 C CA . CYS A 1 436 ? 46.118 -6.619 -5.153 1.00 68.81 436 CYS A CA 1
ATOM 3484 C C . CYS A 1 436 ? 46.199 -6.902 -3.643 1.00 68.81 436 CYS A C 1
ATOM 3486 O O . CYS A 1 436 ? 45.986 -5.992 -2.841 1.00 68.81 436 CYS A O 1
ATOM 3488 N N . LEU A 1 437 ? 46.559 -8.131 -3.255 1.00 70.38 437 LEU A N 1
ATOM 3489 C CA . LEU A 1 437 ? 46.733 -8.534 -1.857 1.00 70.38 437 LEU A CA 1
ATOM 3490 C C . LEU A 1 437 ? 47.856 -7.762 -1.163 1.00 70.38 437 LEU A C 1
ATOM 3492 O O . LEU A 1 437 ? 47.674 -7.295 -0.040 1.00 70.38 437 LEU A O 1
ATOM 3496 N N . GLU A 1 438 ? 49.006 -7.605 -1.820 1.00 75.25 438 GLU A N 1
ATOM 3497 C CA . GLU A 1 438 ? 50.129 -6.858 -1.249 1.00 75.25 438 GLU A CA 1
ATOM 3498 C C . GLU A 1 438 ? 49.775 -5.376 -1.060 1.00 75.25 438 GLU A C 1
ATOM 3500 O O . GLU A 1 438 ? 50.135 -4.779 -0.047 1.00 75.25 438 GLU A O 1
ATOM 3505 N N . ARG A 1 439 ? 48.994 -4.787 -1.974 1.00 67.50 439 ARG A N 1
ATOM 3506 C CA . ARG A 1 439 ? 48.517 -3.406 -1.837 1.00 67.50 439 ARG A CA 1
ATOM 3507 C C . ARG A 1 439 ? 47.486 -3.251 -0.719 1.00 67.50 439 ARG A C 1
ATOM 3509 O O . ARG A 1 439 ? 47.578 -2.292 0.045 1.00 67.50 439 ARG A O 1
ATOM 3516 N N . ASP A 1 440 ? 46.529 -4.172 -0.582 1.00 67.75 440 ASP A N 1
ATOM 3517 C CA . ASP A 1 440 ? 45.576 -4.133 0.539 1.00 67.75 440 ASP A CA 1
ATOM 3518 C C . ASP A 1 440 ? 46.308 -4.301 1.880 1.00 67.75 440 ASP A C 1
ATOM 3520 O O . ASP A 1 440 ? 46.038 -3.576 2.839 1.00 67.75 440 ASP A O 1
ATOM 3524 N N . ARG A 1 441 ? 47.329 -5.171 1.925 1.00 75.31 441 ARG A N 1
ATOM 3525 C CA . ARG A 1 441 ? 48.239 -5.310 3.071 1.00 75.31 441 ARG A CA 1
ATOM 3526 C C . ARG A 1 441 ? 48.945 -3.991 3.393 1.00 75.31 441 ARG A C 1
ATOM 3528 O O . ARG A 1 441 ? 48.875 -3.546 4.535 1.00 75.31 441 ARG A O 1
ATOM 3535 N N . GLN A 1 442 ? 49.522 -3.316 2.398 1.00 75.75 442 GLN A N 1
ATOM 3536 C CA . GLN A 1 442 ? 50.157 -2.000 2.563 1.00 75.75 442 GLN A CA 1
ATOM 3537 C C . GLN A 1 442 ? 49.166 -0.909 3.010 1.00 75.75 442 GLN A C 1
ATOM 3539 O O . GLN A 1 442 ? 49.510 -0.061 3.836 1.00 75.75 442 GLN A O 1
ATOM 3544 N N . MET A 1 443 ? 47.919 -0.926 2.524 1.00 70.31 443 MET A N 1
ATOM 3545 C CA . MET A 1 443 ? 46.870 0.013 2.951 1.00 70.31 443 MET A CA 1
ATOM 3546 C C . MET A 1 443 ? 46.413 -0.233 4.396 1.00 70.31 443 MET A C 1
ATOM 3548 O O . MET A 1 443 ? 46.155 0.718 5.137 1.00 70.31 443 MET A O 1
ATOM 3552 N N . ARG A 1 444 ? 46.331 -1.497 4.831 1.00 71.19 444 ARG A N 1
ATOM 3553 C CA . ARG A 1 444 ? 46.046 -1.851 6.232 1.00 71.19 444 ARG A CA 1
ATOM 3554 C C . ARG A 1 444 ? 47.210 -1.470 7.148 1.00 71.19 444 ARG A C 1
ATOM 3556 O O . ARG A 1 444 ? 46.982 -0.936 8.230 1.00 71.19 444 ARG A O 1
ATOM 3563 N N . GLU A 1 445 ? 48.446 -1.702 6.709 1.00 76.62 445 GLU A N 1
ATOM 3564 C CA . GLU A 1 445 ? 49.653 -1.320 7.448 1.00 76.62 445 GLU A CA 1
ATOM 3565 C C . GLU A 1 445 ? 49.760 0.205 7.598 1.00 76.62 445 GLU A C 1
ATOM 3567 O O . GLU A 1 445 ? 49.993 0.679 8.704 1.00 76.62 445 GLU A O 1
ATOM 3572 N N . THR A 1 446 ? 49.489 0.986 6.545 1.00 73.25 446 THR A N 1
ATOM 3573 C CA . THR A 1 446 ? 49.482 2.463 6.616 1.00 73.25 446 THR A CA 1
ATOM 3574 C C . THR A 1 446 ? 48.340 3.022 7.469 1.00 73.25 446 THR A C 1
ATOM 3576 O O . THR A 1 446 ? 48.577 3.936 8.253 1.00 73.25 446 THR A O 1
ATOM 3579 N N . ARG A 1 447 ? 47.131 2.438 7.424 1.00 65.94 447 ARG A N 1
ATOM 3580 C CA . ARG A 1 447 ? 46.024 2.828 8.325 1.00 65.94 447 ARG A CA 1
ATOM 3581 C C . ARG A 1 447 ? 46.308 2.565 9.802 1.00 65.94 447 ARG A C 1
ATOM 3583 O O . ARG A 1 447 ? 45.883 3.350 10.640 1.00 65.94 447 ARG A O 1
ATOM 3590 N N . ASN A 1 448 ? 47.028 1.493 10.126 1.00 62.28 448 ASN A N 1
ATOM 3591 C CA . ASN A 1 448 ? 47.391 1.181 11.511 1.00 62.28 448 ASN A CA 1
ATOM 3592 C C . ASN A 1 448 ? 48.469 2.121 12.086 1.00 62.28 448 ASN A C 1
ATOM 3594 O O . ASN A 1 448 ? 48.661 2.132 13.300 1.00 62.28 448 ASN A O 1
ATOM 3598 N N . TYR A 1 449 ? 49.160 2.912 11.254 1.00 56.22 449 TYR A N 1
ATOM 3599 C CA . TYR A 1 449 ? 50.120 3.917 11.724 1.00 56.22 449 TYR A CA 1
ATOM 3600 C C . TYR A 1 449 ? 49.455 5.246 12.128 1.00 56.22 449 TYR A C 1
ATOM 3602 O O . TYR A 1 449 ? 49.927 5.876 13.076 1.00 56.22 449 TYR A O 1
ATOM 3610 N N . ASP A 1 450 ? 48.336 5.629 11.502 1.00 51.97 450 ASP A N 1
ATOM 3611 C CA . ASP A 1 450 ? 47.632 6.894 11.791 1.00 51.97 450 ASP A CA 1
ATOM 3612 C C . ASP A 1 450 ? 46.719 6.842 13.035 1.00 51.97 450 ASP A C 1
ATOM 3614 O O . ASP A 1 450 ? 46.370 7.887 13.576 1.00 51.97 450 ASP A O 1
ATOM 3618 N N . ASP A 1 451 ? 46.380 5.655 13.551 1.00 50.56 451 ASP A N 1
ATOM 3619 C CA . ASP A 1 451 ? 45.507 5.489 14.735 1.00 50.56 451 ASP A CA 1
ATOM 3620 C C . ASP A 1 451 ? 46.291 5.432 16.070 1.00 50.56 451 ASP A C 1
ATOM 3622 O O . ASP A 1 451 ? 45.763 5.059 17.117 1.00 50.56 451 ASP A O 1
ATOM 3626 N N . SER A 1 452 ? 47.588 5.779 16.041 1.00 48.22 452 SER A N 1
ATOM 3627 C CA . SER A 1 452 ? 48.477 5.805 17.218 1.00 48.22 452 SER A CA 1
ATOM 3628 C C . SER A 1 452 ? 48.869 7.214 17.696 1.00 48.22 452 SER A C 1
ATOM 3630 O O . SER A 1 452 ? 49.675 7.345 18.620 1.00 48.22 452 SER A O 1
ATOM 3632 N N . GLY A 1 453 ? 48.295 8.266 17.100 1.00 46.00 453 GLY A N 1
ATOM 3633 C CA . GLY A 1 453 ? 48.480 9.660 17.513 1.00 46.00 453 GLY A CA 1
ATOM 3634 C C . GLY A 1 453 ? 47.437 10.116 18.538 1.00 46.00 453 GLY A C 1
ATOM 3635 O O . GLY A 1 453 ? 46.250 9.858 18.368 1.00 46.00 453 GLY A O 1
ATOM 3636 N N . ASP A 1 454 ? 47.905 10.783 19.596 1.00 47.53 454 ASP A N 1
ATOM 3637 C CA . ASP A 1 454 ? 47.130 11.425 20.668 1.00 47.53 454 ASP A CA 1
ATOM 3638 C C . ASP A 1 454 ? 45.797 12.058 20.196 1.00 47.53 454 ASP A C 1
ATOM 3640 O O . ASP A 1 454 ? 45.782 12.783 19.200 1.00 47.53 454 ASP A O 1
ATOM 3644 N N . PRO A 1 455 ? 44.680 11.892 20.935 1.00 42.34 455 PRO A N 1
ATOM 3645 C CA . PRO A 1 455 ? 43.385 12.485 20.590 1.00 42.34 455 PRO A CA 1
ATOM 3646 C C . PRO A 1 455 ? 43.300 14.001 20.857 1.00 42.34 455 PRO A C 1
ATOM 3648 O O . PRO A 1 455 ? 42.209 14.572 20.809 1.00 42.34 455 PRO A O 1
ATOM 3651 N N . GLU A 1 456 ? 44.416 14.671 21.134 1.00 45.41 456 GLU A N 1
ATOM 3652 C CA . GLU A 1 456 ? 44.460 16.114 21.331 1.00 45.41 456 GLU A CA 1
ATOM 3653 C C . GLU A 1 456 ? 45.318 16.750 20.238 1.00 45.41 456 GLU A C 1
ATOM 3655 O O . GLU A 1 456 ? 46.512 16.497 20.143 1.00 45.41 456 GLU A O 1
ATOM 3660 N N . ASP A 1 457 ? 44.680 17.632 19.468 1.00 47.75 457 ASP A N 1
ATOM 3661 C CA . ASP A 1 457 ? 45.310 18.643 18.616 1.00 47.75 457 ASP A CA 1
ATOM 3662 C C . ASP A 1 457 ? 45.550 18.276 17.142 1.00 47.75 457 ASP A C 1
ATOM 3664 O O . ASP A 1 457 ? 46.683 18.197 16.690 1.00 47.75 457 ASP A O 1
ATOM 3668 N N . HIS A 1 458 ? 44.479 18.201 16.338 1.00 35.94 458 HIS A N 1
ATOM 3669 C CA . HIS A 1 458 ? 44.571 18.560 14.917 1.00 35.94 458 HIS A CA 1
ATOM 3670 C C . HIS A 1 458 ? 43.350 19.352 14.431 1.00 35.94 458 HIS A C 1
ATOM 3672 O O . HIS A 1 458 ? 42.278 18.831 14.124 1.00 35.94 458 HIS A O 1
ATOM 3678 N N . SER A 1 459 ? 43.568 20.662 14.318 1.00 36.25 459 SER A N 1
ATOM 3679 C CA . SER A 1 459 ? 42.863 21.544 13.396 1.00 36.25 459 SER A CA 1
ATOM 3680 C C . SER A 1 459 ? 43.193 21.133 11.954 1.00 36.25 459 SER A C 1
ATOM 3682 O O . SER A 1 459 ? 44.357 21.051 11.564 1.00 36.25 459 SER A O 1
ATOM 3684 N N . TYR A 1 460 ? 42.171 20.850 11.147 1.00 33.84 460 TYR A N 1
ATOM 3685 C CA . TYR A 1 460 ? 42.356 20.542 9.729 1.00 33.84 460 TYR A CA 1
ATOM 3686 C C . TYR A 1 460 ? 42.743 21.805 8.938 1.00 33.84 460 TYR A C 1
ATOM 3688 O O . TYR A 1 460 ? 42.056 22.824 9.059 1.00 33.84 460 TYR A O 1
ATOM 3696 N N . PRO A 1 461 ? 43.776 21.760 8.073 1.00 34.16 461 PRO A N 1
ATOM 3697 C CA . PRO A 1 461 ? 44.043 22.819 7.115 1.00 34.16 461 PRO A CA 1
ATOM 3698 C C . PRO A 1 461 ? 43.166 22.618 5.873 1.00 34.16 461 PRO A C 1
ATOM 3700 O O . PRO A 1 461 ? 43.303 21.648 5.127 1.00 34.16 461 PRO A O 1
ATOM 3703 N N . THR A 1 462 ? 42.251 23.554 5.640 1.00 35.22 462 THR A N 1
ATOM 3704 C CA . THR A 1 462 ? 41.427 23.607 4.430 1.00 35.22 462 THR A CA 1
ATOM 3705 C C . THR A 1 462 ? 42.302 23.969 3.233 1.00 35.22 462 THR A C 1
ATOM 3707 O O . THR A 1 462 ? 42.881 25.056 3.179 1.00 35.22 462 THR A O 1
ATOM 3710 N N . ASN A 1 463 ? 42.406 23.054 2.270 1.00 33.03 463 ASN A N 1
ATOM 3711 C CA . ASN A 1 463 ? 43.188 23.269 1.064 1.00 33.03 463 ASN A CA 1
ATOM 3712 C C . ASN A 1 463 ? 42.481 24.191 0.065 1.00 33.03 463 ASN A C 1
ATOM 3714 O O . ASN A 1 463 ? 41.286 24.091 -0.209 1.00 33.03 463 ASN A O 1
ATOM 3718 N N . MET A 1 464 ? 43.326 25.054 -0.485 1.00 33.12 464 MET A N 1
ATOM 3719 C CA . MET A 1 464 ? 43.219 25.855 -1.693 1.00 33.12 464 MET A CA 1
ATOM 3720 C C . MET A 1 464 ? 42.360 25.247 -2.816 1.00 33.12 464 MET A C 1
ATOM 3722 O O . MET A 1 464 ? 42.743 24.261 -3.434 1.00 33.12 464 MET A O 1
ATOM 3726 N N . TYR A 1 465 ? 41.307 25.966 -3.199 1.00 34.06 465 TYR A N 1
ATOM 3727 C CA . TYR A 1 465 ? 40.964 26.172 -4.606 1.00 34.06 465 TYR A CA 1
ATOM 3728 C C . TYR A 1 465 ? 40.672 27.658 -4.806 1.00 34.06 465 TYR A C 1
ATOM 3730 O O . TYR A 1 465 ? 39.759 28.222 -4.207 1.00 34.06 465 TYR A O 1
ATOM 3738 N N . GLY A 1 466 ? 41.514 28.312 -5.605 1.00 31.47 466 GLY A N 1
ATOM 3739 C CA . GLY A 1 466 ? 41.367 29.714 -5.965 1.00 31.47 466 GLY A CA 1
ATOM 3740 C C . GLY A 1 466 ? 40.449 29.897 -7.173 1.00 31.47 466 GLY A C 1
ATOM 3741 O O . GLY A 1 466 ? 40.636 29.251 -8.199 1.00 31.47 466 GLY A O 1
ATOM 3742 N N . ALA A 1 467 ? 39.519 30.844 -7.068 1.00 30.00 467 ALA A N 1
ATOM 3743 C CA . ALA A 1 467 ? 38.925 31.567 -8.192 1.00 30.00 467 ALA A CA 1
ATOM 3744 C C . ALA A 1 467 ? 38.587 33.009 -7.738 1.00 30.00 467 ALA A C 1
ATOM 3746 O O . ALA A 1 467 ? 38.422 33.248 -6.540 1.00 30.00 467 ALA A O 1
ATOM 3747 N N . PRO A 1 468 ? 38.584 34.006 -8.642 1.00 39.72 468 PRO A N 1
ATOM 3748 C CA . PRO A 1 468 ? 39.032 35.355 -8.308 1.00 39.72 468 PRO A CA 1
ATOM 3749 C C . PRO A 1 468 ? 37.936 36.290 -7.771 1.00 39.72 468 PRO A C 1
ATOM 3751 O O . PRO A 1 468 ? 36.875 36.452 -8.362 1.00 39.72 468 PRO A O 1
ATOM 3754 N N . GLY A 1 469 ? 38.288 36.980 -6.684 1.00 31.38 469 GLY A N 1
ATOM 3755 C CA . GLY A 1 469 ? 38.034 38.395 -6.391 1.00 31.38 469 GLY A CA 1
ATOM 3756 C C . GLY A 1 469 ? 36.679 39.031 -6.727 1.00 31.38 469 GLY A C 1
ATOM 3757 O O . GLY A 1 469 ? 36.478 39.534 -7.830 1.00 31.38 469 GLY A O 1
ATOM 3758 N N . ARG A 1 470 ? 35.875 39.276 -5.685 1.00 30.81 470 ARG A N 1
ATOM 3759 C CA . ARG A 1 470 ? 35.167 40.556 -5.515 1.00 30.81 470 ARG A CA 1
ATOM 3760 C C . ARG A 1 470 ? 35.282 41.030 -4.068 1.00 30.81 470 ARG A C 1
ATO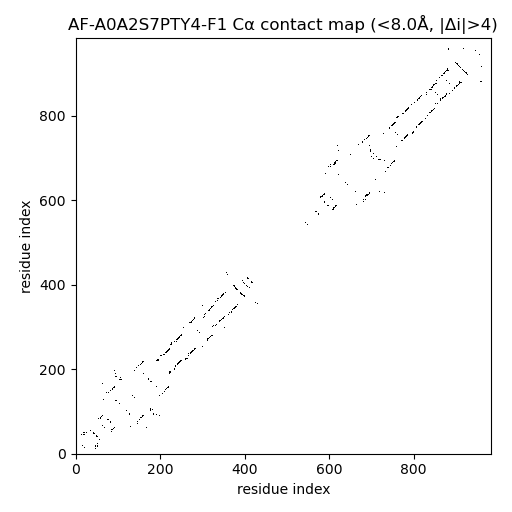M 3762 O O . ARG A 1 470 ? 34.905 40.336 -3.135 1.00 30.81 470 ARG A O 1
ATOM 3769 N N . VAL A 1 471 ? 35.854 42.220 -3.927 1.00 34.00 471 VAL A N 1
ATOM 3770 C CA . VAL A 1 471 ? 36.067 42.958 -2.682 1.00 34.00 471 VAL A CA 1
ATOM 3771 C C . VAL A 1 471 ? 34.799 43.734 -2.335 1.00 34.00 471 VAL A C 1
ATOM 3773 O O . VAL A 1 471 ? 34.342 44.495 -3.180 1.00 34.00 471 VAL A O 1
ATOM 3776 N N . THR A 1 472 ? 34.319 43.622 -1.093 1.00 32.78 472 THR A N 1
ATOM 3777 C CA . THR A 1 472 ? 33.668 44.710 -0.327 1.00 32.78 472 THR A CA 1
ATOM 3778 C C . THR A 1 472 ? 33.709 44.401 1.184 1.00 32.78 472 THR A C 1
ATOM 3780 O O . THR A 1 472 ? 33.891 43.239 1.541 1.00 32.78 472 THR A O 1
ATOM 3783 N N . PRO A 1 473 ? 33.654 45.425 2.062 1.00 42.03 473 PRO A N 1
ATOM 3784 C CA . PRO A 1 473 ? 34.463 45.474 3.280 1.00 42.03 473 PRO A CA 1
ATOM 3785 C C . PRO A 1 473 ? 33.754 45.053 4.576 1.00 42.03 473 PRO A C 1
ATOM 3787 O O . PRO A 1 473 ? 32.532 44.985 4.657 1.00 42.03 473 PRO A O 1
ATOM 3790 N N . MET A 1 474 ? 34.610 44.829 5.578 1.00 35.47 474 MET A N 1
ATOM 3791 C CA . MET A 1 474 ? 34.370 44.525 6.991 1.00 35.47 474 MET A CA 1
ATOM 3792 C C . MET A 1 474 ? 33.188 45.256 7.649 1.00 35.47 474 MET A C 1
ATOM 3794 O O . MET A 1 474 ? 33.052 46.473 7.528 1.00 35.47 474 MET A O 1
ATOM 3798 N N . GLY A 1 475 ? 32.452 44.501 8.467 1.00 30.78 475 GLY A N 1
ATOM 3799 C CA . GLY A 1 475 ? 31.643 44.975 9.588 1.00 30.78 475 GLY A CA 1
ATOM 3800 C C . GLY A 1 475 ? 31.801 44.007 10.770 1.00 30.78 475 GLY A C 1
ATOM 3801 O O . GLY A 1 475 ? 31.871 42.798 10.563 1.00 30.78 475 GLY A O 1
ATOM 3802 N N . ASP A 1 476 ? 31.933 44.574 11.966 1.00 35.28 476 ASP A N 1
ATOM 3803 C CA . ASP A 1 476 ? 32.292 43.972 13.261 1.00 35.28 476 ASP A CA 1
ATOM 3804 C C . ASP A 1 476 ? 31.388 42.816 13.763 1.00 35.28 476 ASP A C 1
ATOM 3806 O O . ASP A 1 476 ? 30.254 42.664 13.301 1.00 35.28 476 ASP A O 1
ATOM 3810 N N . PRO A 1 477 ? 31.863 41.993 14.728 1.00 33.12 477 PRO A N 1
ATOM 3811 C CA . PRO A 1 477 ? 31.203 40.752 15.124 1.00 33.12 477 PRO A CA 1
ATOM 3812 C C . PRO A 1 477 ? 29.996 41.003 16.036 1.00 33.12 477 PRO A C 1
ATOM 3814 O O . PRO A 1 477 ? 30.115 41.586 17.115 1.00 33.12 477 PRO A O 1
ATOM 3817 N N . ILE A 1 478 ? 28.833 40.498 15.624 1.00 30.55 478 ILE A N 1
ATOM 3818 C CA . ILE A 1 478 ? 27.639 40.415 16.467 1.00 30.55 478 ILE A CA 1
ATOM 3819 C C . ILE A 1 478 ? 27.692 39.106 17.262 1.00 30.55 478 ILE A C 1
ATOM 3821 O O . ILE A 1 478 ? 27.817 38.016 16.708 1.00 30.55 478 ILE A O 1
ATOM 3825 N N . VAL A 1 479 ? 27.607 39.259 18.581 1.00 30.27 479 VAL A N 1
ATOM 3826 C CA . VAL A 1 479 ? 27.453 38.211 19.594 1.00 30.27 479 VAL A CA 1
ATOM 3827 C C . VAL A 1 479 ? 26.182 37.402 19.314 1.00 30.27 479 VAL A C 1
ATOM 3829 O O . VAL A 1 479 ? 25.098 37.974 19.232 1.00 30.27 479 VAL A O 1
ATOM 3832 N N . ILE A 1 480 ? 26.312 36.080 19.196 1.00 30.47 480 ILE A N 1
ATOM 3833 C CA . ILE A 1 480 ? 25.188 35.139 19.107 1.00 30.47 480 ILE A CA 1
ATOM 3834 C C . ILE A 1 480 ? 24.827 34.710 20.538 1.00 30.47 480 ILE A C 1
ATOM 3836 O O . ILE A 1 480 ? 25.678 34.100 21.189 1.00 30.47 480 ILE A O 1
ATOM 3840 N N . PRO A 1 481 ? 23.620 34.997 21.060 1.00 31.16 481 PRO A N 1
ATOM 3841 C CA . PRO A 1 481 ? 23.109 34.295 22.225 1.00 31.16 481 PRO A CA 1
ATOM 3842 C C . PRO A 1 481 ? 22.452 32.977 21.794 1.00 31.16 481 PRO A C 1
ATOM 3844 O O . PRO A 1 481 ? 21.791 32.893 20.757 1.00 31.16 481 PRO A O 1
ATOM 3847 N N . GLU A 1 482 ? 22.666 31.948 22.608 1.00 31.30 482 GLU A N 1
ATOM 3848 C CA . GLU A 1 482 ? 21.974 30.664 22.551 1.00 31.30 482 GLU A CA 1
ATOM 3849 C C . GLU A 1 482 ? 20.456 30.891 22.652 1.00 31.30 482 GLU A C 1
ATOM 3851 O O . GLU A 1 482 ? 19.988 31.545 23.584 1.00 31.30 482 GLU A O 1
ATOM 3856 N N . TYR A 1 483 ? 19.690 30.367 21.692 1.00 29.95 483 TYR A N 1
ATOM 3857 C CA . TYR A 1 483 ? 18.230 30.331 21.764 1.00 29.95 483 TYR A CA 1
ATOM 3858 C C . TYR A 1 483 ? 17.778 28.941 22.222 1.00 29.95 483 TYR A C 1
ATOM 3860 O O . TYR A 1 483 ? 17.904 27.956 21.491 1.00 29.95 483 TYR A O 1
ATOM 3868 N N . GLU A 1 484 ? 17.239 28.886 23.441 1.00 29.44 484 GLU A N 1
ATOM 3869 C CA . GLU A 1 484 ? 16.275 27.872 23.867 1.00 29.44 484 GLU A CA 1
ATOM 3870 C C . GLU A 1 484 ? 14.995 28.026 23.029 1.00 29.44 484 GLU A C 1
ATOM 3872 O O . GLU A 1 484 ? 14.491 29.132 22.833 1.00 29.44 484 GLU A O 1
ATOM 3877 N N . TYR A 1 485 ? 14.476 26.914 22.506 1.00 30.19 485 TYR A N 1
ATOM 3878 C CA . TYR A 1 485 ? 13.186 26.883 21.820 1.00 30.19 485 TYR A CA 1
ATOM 3879 C C . TYR A 1 485 ? 12.051 26.885 22.855 1.00 30.19 485 TYR A C 1
ATOM 3881 O O . TYR A 1 485 ? 11.632 25.819 23.310 1.00 30.19 485 TYR A O 1
ATOM 3889 N N . ASP A 1 486 ? 11.532 28.068 23.180 1.00 30.95 486 ASP A N 1
ATOM 3890 C CA . ASP A 1 486 ? 10.191 28.228 23.745 1.00 30.95 486 ASP A CA 1
ATOM 3891 C C . ASP A 1 486 ? 9.168 28.272 22.599 1.00 30.95 486 ASP A C 1
ATOM 3893 O O . ASP A 1 486 ? 9.167 29.167 21.754 1.00 30.95 486 ASP A O 1
ATOM 3897 N N . LEU A 1 487 ? 8.303 27.258 22.550 1.00 40.84 487 LEU A N 1
ATOM 3898 C CA . LEU A 1 487 ? 7.112 27.236 21.701 1.00 40.84 487 LEU A CA 1
ATOM 3899 C C . LEU A 1 487 ? 6.019 28.067 22.386 1.00 40.84 487 LEU A C 1
ATOM 3901 O O . LEU A 1 487 ? 5.169 27.507 23.080 1.00 40.84 487 LEU A O 1
ATOM 3905 N N . GLU A 1 488 ? 6.057 29.387 22.210 1.00 33.75 488 GLU A N 1
ATOM 3906 C CA . GLU A 1 488 ? 4.921 30.258 22.522 1.00 33.75 488 GLU A CA 1
ATOM 3907 C C . GLU A 1 488 ? 4.001 30.439 21.306 1.00 33.75 488 GLU A C 1
ATOM 3909 O O . GLU A 1 488 ? 4.414 30.423 20.147 1.00 33.75 488 GLU A O 1
ATOM 3914 N N . ASP A 1 489 ? 2.719 30.528 21.642 1.00 38.47 489 ASP A N 1
ATOM 3915 C CA . ASP A 1 489 ? 1.524 30.504 20.813 1.00 38.47 489 ASP A CA 1
ATOM 3916 C C . ASP A 1 489 ? 1.534 31.480 19.615 1.00 38.47 489 ASP A C 1
ATOM 3918 O O . ASP A 1 489 ? 1.718 32.686 19.770 1.00 38.47 489 ASP A O 1
ATOM 3922 N N . GLU A 1 490 ? 1.193 30.980 18.420 1.00 36.31 490 GLU A N 1
ATOM 3923 C CA . GLU A 1 490 ? 0.655 31.833 17.354 1.00 36.31 490 GLU A CA 1
ATOM 3924 C C . GLU A 1 490 ? -0.746 32.309 17.773 1.00 36.31 490 GLU A C 1
ATOM 3926 O O . GLU A 1 490 ? -1.728 31.556 17.748 1.00 36.31 490 GLU A O 1
ATOM 3931 N N . GLU A 1 491 ? -0.838 33.577 18.177 1.00 33.75 491 GLU A N 1
ATOM 3932 C CA . GLU A 1 491 ? -2.099 34.302 18.291 1.00 33.75 491 GLU A CA 1
ATOM 3933 C C . GLU A 1 491 ? -2.817 34.295 16.935 1.00 33.75 491 GLU A C 1
ATOM 3935 O O . GLU A 1 491 ? -2.415 34.937 15.964 1.00 33.75 491 GLU A O 1
ATOM 3940 N N . VAL A 1 492 ? -3.927 33.563 16.877 1.00 36.78 492 VAL A N 1
ATOM 3941 C CA . VAL A 1 492 ? -4.903 33.663 15.795 1.00 36.78 492 VAL A CA 1
ATOM 3942 C C . VAL A 1 492 ? -5.498 35.067 15.846 1.00 36.78 492 VAL A C 1
ATOM 3944 O O . VAL A 1 492 ? -6.244 35.393 16.771 1.00 36.78 492 VAL A O 1
ATOM 3947 N N . GLY A 1 493 ? -5.153 35.885 14.850 1.00 31.55 493 GLY A N 1
ATOM 3948 C CA . GLY A 1 493 ? -5.667 37.237 14.670 1.00 31.55 493 GLY A CA 1
ATOM 3949 C C . GLY A 1 493 ? -7.189 37.288 14.784 1.00 31.55 493 GLY A C 1
ATOM 3950 O O . GLY A 1 493 ? -7.920 36.640 14.031 1.00 31.55 493 GLY A O 1
ATOM 3951 N N . VAL A 1 494 ? -7.647 38.067 15.759 1.00 32.56 494 VAL A N 1
ATOM 3952 C CA . VAL A 1 494 ? -9.038 38.475 15.929 1.00 32.56 494 VAL A CA 1
ATOM 3953 C C . VAL A 1 494 ? -9.395 39.374 14.746 1.00 32.56 494 VAL A C 1
ATOM 3955 O O . VAL A 1 494 ? -8.812 40.441 14.580 1.00 32.56 494 VAL A O 1
ATOM 3958 N N . PHE A 1 495 ? -10.331 38.929 13.909 1.00 32.84 495 PHE A N 1
ATOM 3959 C CA . PHE A 1 495 ? -11.019 39.812 12.972 1.00 32.84 495 PHE A CA 1
ATOM 3960 C C . PHE A 1 495 ? -11.926 40.740 13.787 1.00 32.84 495 PHE A C 1
ATOM 3962 O O . PHE A 1 495 ? -12.854 40.278 14.453 1.00 32.84 495 PHE A O 1
ATOM 3969 N N . GLU A 1 496 ? -11.615 42.034 13.768 1.00 34.59 496 GLU A N 1
ATOM 3970 C CA . GLU A 1 496 ? -12.524 43.096 14.188 1.00 34.59 496 GLU A CA 1
ATOM 3971 C C . GLU A 1 496 ? -13.590 43.255 13.095 1.00 34.59 496 GLU A C 1
ATOM 3973 O O . GLU A 1 496 ? -13.291 43.732 12.001 1.00 34.59 496 GLU A O 1
ATOM 3978 N N . ASP A 1 497 ? -14.818 42.813 13.374 1.00 36.03 497 ASP A N 1
ATOM 3979 C CA . ASP A 1 497 ? -15.997 43.230 12.616 1.00 36.03 497 ASP A CA 1
ATOM 3980 C C . ASP A 1 497 ? -16.519 44.529 13.243 1.00 36.03 497 ASP A C 1
ATOM 3982 O O . ASP A 1 497 ? -16.834 44.583 14.435 1.00 36.03 497 ASP A O 1
ATOM 3986 N N . GLU A 1 498 ? -16.555 45.575 12.420 1.00 39.59 498 GLU A N 1
ATOM 3987 C CA . GLU A 1 498 ? -17.055 46.906 12.743 1.00 39.59 498 GLU A CA 1
ATOM 3988 C C . GLU A 1 498 ? -18.548 46.876 13.111 1.00 39.59 498 GLU A C 1
ATOM 3990 O O . GLU A 1 498 ? -19.379 46.258 12.440 1.00 39.59 498 GLU A O 1
ATOM 3995 N N . ASP A 1 499 ? -18.864 47.587 14.193 1.00 45.84 499 ASP A N 1
ATOM 3996 C CA . ASP A 1 499 ? -20.209 47.921 14.644 1.00 45.84 499 ASP A CA 1
ATOM 3997 C C . ASP A 1 499 ? -20.987 48.696 13.571 1.00 45.84 499 ASP A C 1
ATOM 3999 O O . ASP A 1 499 ? -20.557 49.764 13.143 1.00 45.84 499 ASP A O 1
ATOM 4003 N N . ASP A 1 500 ? -22.206 48.243 13.265 1.00 38.31 500 ASP A N 1
ATOM 4004 C CA . ASP A 1 500 ? -23.290 49.150 12.894 1.00 38.31 500 ASP A CA 1
ATOM 4005 C C . ASP A 1 500 ? -24.660 48.646 13.391 1.00 38.31 500 ASP A C 1
ATOM 4007 O O . ASP A 1 500 ? -25.203 47.631 12.956 1.00 38.31 500 ASP A O 1
ATOM 4011 N N . ALA A 1 501 ? -25.199 49.456 14.304 1.00 35.00 501 ALA A N 1
ATOM 4012 C CA . ALA A 1 501 ? -26.595 49.856 14.458 1.00 35.00 501 ALA A CA 1
ATOM 4013 C C . ALA A 1 501 ? -27.696 48.819 14.797 1.00 35.00 501 ALA A C 1
ATOM 4015 O O . ALA A 1 501 ? -28.258 48.128 13.956 1.00 35.00 501 ALA A O 1
ATOM 4016 N N . ASP A 1 502 ? -28.131 48.944 16.055 1.00 35.84 502 ASP A N 1
ATOM 4017 C CA . ASP A 1 502 ? -29.524 49.188 16.467 1.00 35.84 502 ASP A CA 1
ATOM 4018 C C . ASP A 1 502 ? -30.564 48.083 16.186 1.00 35.84 502 ASP A C 1
ATOM 4020 O O . ASP A 1 502 ? -31.148 47.956 15.111 1.00 35.84 502 ASP A O 1
ATOM 4024 N N . GLY A 1 503 ? -30.870 47.308 17.229 1.00 30.89 503 GLY A N 1
ATOM 4025 C CA . GLY A 1 503 ? -31.916 46.293 17.195 1.00 30.89 503 GLY A CA 1
ATOM 4026 C C . GLY A 1 503 ? -32.279 45.814 18.591 1.00 30.89 503 GLY A C 1
ATOM 4027 O O . GLY A 1 503 ? -31.675 44.892 19.129 1.00 30.89 503 GLY A O 1
ATOM 4028 N N . THR A 1 504 ? -33.270 46.478 19.176 1.00 28.78 504 THR A N 1
ATOM 4029 C CA . THR A 1 504 ? -34.004 46.125 20.397 1.00 28.78 504 THR A CA 1
ATOM 4030 C C . THR A 1 504 ? -34.049 44.628 20.724 1.00 28.78 504 THR A C 1
ATOM 4032 O O . THR A 1 504 ? -34.469 43.805 19.914 1.00 28.78 504 THR A O 1
ATOM 4035 N N . VAL A 1 505 ? -33.697 44.316 21.973 1.00 33.22 505 VAL A N 1
ATOM 4036 C CA . VAL A 1 505 ? -33.825 43.005 22.618 1.00 33.22 505 VAL A CA 1
ATOM 4037 C C . VAL A 1 505 ? -35.285 42.547 22.590 1.00 33.22 505 VAL A C 1
ATOM 4039 O O . VAL A 1 505 ? -36.092 42.994 23.406 1.00 33.22 505 VAL A O 1
ATOM 4042 N N . ASP A 1 506 ? -35.607 41.625 21.684 1.00 26.64 506 ASP A N 1
ATOM 4043 C CA . ASP A 1 506 ? -36.844 40.851 21.727 1.00 26.64 506 ASP A CA 1
ATOM 4044 C C . ASP A 1 506 ? -36.544 39.480 22.350 1.00 26.64 506 ASP A C 1
ATOM 4046 O O . ASP A 1 506 ? -35.917 38.591 21.768 1.00 26.64 506 ASP A O 1
ATOM 4050 N N . THR A 1 507 ? -36.934 39.340 23.614 1.00 31.72 507 THR A N 1
ATOM 4051 C CA . THR A 1 507 ? -36.829 38.099 24.384 1.00 31.72 507 THR A CA 1
ATOM 4052 C C . THR A 1 507 ? -38.009 37.210 24.034 1.00 31.72 507 THR A C 1
ATOM 4054 O O . THR A 1 507 ? -38.962 37.142 24.794 1.00 31.72 507 THR A O 1
ATOM 4057 N N . ASN A 1 508 ? -37.961 36.531 22.887 1.00 31.84 508 ASN A N 1
ATOM 4058 C CA . ASN A 1 508 ? -38.792 35.358 22.605 1.00 31.84 508 ASN A CA 1
ATOM 4059 C C . ASN A 1 508 ? -38.304 34.637 21.342 1.00 31.84 508 ASN A C 1
ATOM 4061 O O . ASN A 1 508 ? -38.667 35.014 20.234 1.00 31.84 508 ASN A O 1
ATOM 4065 N N . TYR A 1 509 ? -37.564 33.537 21.509 1.00 23.06 509 TYR A N 1
ATOM 4066 C CA . TYR A 1 509 ? -37.608 32.436 20.544 1.00 23.06 509 TYR A CA 1
ATOM 4067 C C . TYR A 1 509 ? -37.780 31.098 21.280 1.00 23.06 509 TYR A C 1
ATOM 4069 O O . TYR A 1 509 ? -37.171 30.885 22.333 1.00 23.06 509 TYR A O 1
ATOM 4077 N N . PRO A 1 510 ? -38.666 30.223 20.773 1.00 26.11 510 PRO A N 1
ATOM 4078 C CA . PRO A 1 510 ? -39.172 29.061 21.480 1.00 26.11 510 PRO A CA 1
ATOM 4079 C C . PRO A 1 510 ? -38.185 27.894 21.420 1.00 26.11 510 PRO A C 1
ATOM 4081 O O . PRO A 1 510 ? -37.328 27.813 20.540 1.00 26.11 510 PRO A O 1
ATOM 4084 N N . MET A 1 511 ? -38.359 26.946 22.347 1.00 24.66 511 MET A N 1
ATOM 4085 C CA . MET A 1 511 ? -37.811 25.596 22.223 1.00 24.66 511 MET A CA 1
ATOM 4086 C C . MET A 1 511 ? -38.042 25.078 20.799 1.00 24.66 511 MET A C 1
ATOM 4088 O O . MET A 1 511 ? -39.189 24.909 20.388 1.00 24.66 511 MET A O 1
ATOM 4092 N N . ALA A 1 512 ? -36.964 24.797 20.067 1.00 25.53 512 ALA A N 1
ATOM 4093 C CA . ALA A 1 512 ? -37.052 24.052 18.824 1.00 25.53 512 ALA A CA 1
ATOM 4094 C C . ALA A 1 512 ? -37.527 22.631 19.149 1.00 25.53 512 ALA A C 1
ATOM 4096 O O . ALA A 1 512 ? -36.809 21.793 19.702 1.00 25.53 512 ALA A O 1
ATOM 4097 N N . THR A 1 513 ? -38.799 22.435 18.841 1.00 26.77 513 THR A N 1
ATOM 4098 C CA . THR A 1 513 ? -39.475 21.188 18.539 1.00 26.77 513 THR A CA 1
ATOM 4099 C C . THR A 1 513 ? -38.593 20.257 17.711 1.00 26.77 513 THR A C 1
ATOM 4101 O O . THR A 1 513 ? -37.871 20.672 16.805 1.00 26.77 513 THR A O 1
ATOM 4104 N N . LEU A 1 514 ? -38.681 18.970 18.048 1.00 28.47 514 LEU A N 1
ATOM 4105 C CA . LEU A 1 514 ? -38.254 17.859 17.204 1.00 28.47 514 LEU A CA 1
ATOM 4106 C C . LEU A 1 514 ? -38.712 18.124 15.766 1.00 28.47 514 LEU A C 1
ATOM 4108 O O . LEU A 1 514 ? -39.892 18.376 15.538 1.00 28.47 514 LEU A O 1
ATOM 4112 N N . THR A 1 515 ? -37.782 18.080 14.817 1.00 25.61 515 THR A N 1
ATOM 4113 C CA . THR A 1 515 ? -38.094 18.137 13.393 1.00 25.61 515 THR A CA 1
ATOM 4114 C C . THR A 1 515 ? -39.073 17.015 13.052 1.00 25.61 515 THR A C 1
ATOM 4116 O O . THR A 1 515 ? -38.765 15.832 13.211 1.00 25.61 515 THR A O 1
ATOM 4119 N N . GLU A 1 516 ? -40.271 17.402 12.615 1.00 27.94 516 GLU A N 1
ATOM 4120 C CA . GLU A 1 516 ? -41.285 16.503 12.078 1.00 27.94 516 GLU A CA 1
ATOM 4121 C C . GLU A 1 516 ? -40.717 15.811 10.832 1.00 27.94 516 GLU A C 1
ATOM 4123 O O . GLU A 1 516 ? -40.641 16.372 9.742 1.00 27.94 516 GLU A O 1
ATOM 4128 N N . THR A 1 517 ? -40.306 14.556 10.996 1.00 29.77 517 THR A N 1
ATOM 4129 C CA . THR A 1 517 ? -40.468 13.586 9.912 1.00 29.77 517 THR A CA 1
ATOM 4130 C C . THR A 1 517 ? -41.975 13.374 9.735 1.00 29.77 517 THR A C 1
ATOM 4132 O O . THR A 1 517 ? -42.686 13.375 10.743 1.00 29.77 517 THR A O 1
ATOM 4135 N N . PRO A 1 518 ? -42.503 13.219 8.505 1.00 31.22 518 PRO A N 1
ATOM 4136 C CA . PRO A 1 518 ? -43.926 12.964 8.314 1.00 31.22 518 PRO A CA 1
ATOM 4137 C C . PRO A 1 518 ? -44.287 11.701 9.099 1.00 31.22 518 PRO A C 1
ATOM 4139 O O . PRO A 1 518 ? -43.793 10.608 8.811 1.00 31.22 518 PRO A O 1
ATOM 4142 N N . GLY A 1 519 ? -45.057 11.895 10.171 1.00 33.41 519 GLY A N 1
ATOM 4143 C CA . GLY A 1 519 ? -45.277 10.890 11.196 1.00 33.41 519 GLY A CA 1
ATOM 4144 C C . GLY A 1 519 ? -45.969 9.669 10.613 1.00 33.41 519 GLY A C 1
ATOM 4145 O O . GLY A 1 519 ? -47.127 9.742 10.210 1.00 33.41 519 GLY A O 1
ATOM 4146 N N . ARG A 1 520 ? -45.277 8.527 10.610 1.00 39.69 520 ARG A N 1
ATOM 4147 C CA . ARG A 1 520 ? -45.968 7.236 10.614 1.00 39.69 520 ARG A CA 1
ATOM 4148 C C . ARG A 1 520 ? -46.736 7.137 11.928 1.00 39.69 520 ARG A C 1
ATOM 4150 O O . ARG A 1 520 ? -46.197 7.480 12.983 1.00 39.69 520 ARG A O 1
ATOM 4157 N N . SER A 1 521 ? -47.992 6.710 11.862 1.00 45.16 521 SER A N 1
ATOM 4158 C CA . SER A 1 521 ? -48.816 6.501 13.048 1.00 45.16 521 SER A CA 1
ATOM 4159 C C . SER A 1 521 ? -48.103 5.527 13.986 1.00 45.16 521 SER A C 1
ATOM 4161 O O . SER A 1 521 ? -47.415 4.612 13.534 1.00 45.16 521 SER A O 1
ATOM 4163 N N . ILE A 1 522 ? -48.284 5.666 15.303 1.00 45.47 522 ILE A N 1
ATOM 4164 C CA . ILE A 1 522 ? -47.784 4.671 16.271 1.00 45.47 522 ILE A CA 1
ATOM 4165 C C . ILE A 1 522 ? -48.316 3.260 15.945 1.00 45.47 522 ILE A C 1
ATOM 4167 O O . ILE A 1 522 ? -47.675 2.260 16.256 1.00 45.47 522 ILE A O 1
ATOM 4171 N N . LEU A 1 523 ? -49.458 3.195 15.252 1.00 45.00 523 LEU A N 1
ATOM 4172 C CA . LEU A 1 523 ? -50.087 1.978 14.746 1.00 45.00 523 LEU A CA 1
ATOM 4173 C C . LEU A 1 523 ? -49.353 1.359 13.543 1.00 45.00 523 LEU A C 1
ATOM 4175 O O . LEU A 1 523 ? -49.583 0.199 13.241 1.00 45.00 523 LEU A O 1
ATOM 4179 N N . ASP A 1 524 ? -48.458 2.084 12.873 1.00 42.47 524 ASP A N 1
ATOM 4180 C CA . ASP A 1 524 ? -47.762 1.592 11.674 1.00 42.47 524 ASP A CA 1
ATOM 4181 C C . ASP A 1 524 ? -46.422 0.907 12.001 1.00 42.47 524 ASP A C 1
ATOM 4183 O O . ASP A 1 524 ? -45.799 0.305 11.128 1.00 42.47 524 ASP A O 1
ATOM 4187 N N . VAL A 1 525 ? -45.937 1.030 13.243 1.00 46.62 525 VAL A N 1
ATOM 4188 C CA . VAL A 1 525 ? -44.603 0.553 13.672 1.00 46.62 525 VAL A CA 1
ATOM 4189 C C . VAL A 1 525 ? -44.696 -0.554 14.726 1.00 46.62 525 VAL A C 1
ATOM 4191 O O . VAL A 1 525 ? -43.723 -1.259 14.989 1.00 46.62 525 VAL A O 1
ATOM 4194 N N . LEU A 1 526 ? -45.863 -0.720 15.346 1.00 46.84 526 LEU A N 1
ATOM 4195 C CA . LEU A 1 526 ? -46.068 -1.712 16.391 1.00 46.84 526 LEU A CA 1
ATOM 4196 C C . LEU A 1 526 ? -46.482 -3.069 15.793 1.00 46.84 526 LEU A C 1
ATOM 4198 O O . LEU A 1 526 ? -47.319 -3.105 14.892 1.00 46.84 526 LEU A O 1
ATOM 4202 N N . PRO A 1 527 ? -45.953 -4.195 16.309 1.00 53.31 527 PRO A N 1
ATOM 4203 C CA . PRO A 1 527 ? -46.495 -5.519 16.021 1.00 53.31 527 PRO A CA 1
ATOM 4204 C C . PRO A 1 527 ? -47.998 -5.553 16.304 1.00 53.31 527 PRO A C 1
ATOM 4206 O O . PRO A 1 527 ? -48.466 -4.942 17.273 1.00 53.31 527 PRO A O 1
ATOM 4209 N N . THR A 1 528 ? -48.762 -6.268 15.475 1.00 44.88 528 THR A N 1
ATOM 4210 C CA . THR A 1 528 ? -50.224 -6.354 15.590 1.00 44.88 528 THR A CA 1
ATOM 4211 C C . THR A 1 528 ? -50.657 -6.807 16.987 1.00 44.88 528 THR A C 1
ATOM 4213 O O . THR A 1 528 ? -51.676 -6.330 17.479 1.00 44.88 528 THR A O 1
ATOM 4216 N N . GLU A 1 529 ? -49.858 -7.623 17.685 1.00 49.84 529 GLU A N 1
ATOM 4217 C CA . GLU A 1 529 ? -50.130 -8.017 19.071 1.00 49.84 529 GLU A CA 1
ATOM 4218 C C . GLU A 1 529 ? -50.099 -6.829 20.050 1.00 49.84 529 GLU A C 1
ATOM 4220 O O . GLU A 1 529 ? -50.955 -6.741 20.929 1.00 49.84 529 GLU A O 1
ATOM 4225 N N . ILE A 1 530 ? -49.181 -5.870 19.874 1.00 54.53 530 ILE A N 1
ATOM 4226 C CA . ILE A 1 530 ? -49.079 -4.671 20.724 1.00 54.53 530 ILE A CA 1
ATOM 4227 C C . ILE A 1 530 ? -50.196 -3.675 20.394 1.00 54.53 530 ILE A C 1
ATOM 4229 O O . ILE A 1 530 ? -50.732 -3.032 21.294 1.00 54.53 530 ILE A O 1
ATOM 4233 N N . ILE A 1 531 ? -50.607 -3.578 19.127 1.00 52.19 531 ILE A N 1
ATOM 4234 C CA . ILE A 1 531 ? -51.754 -2.752 18.718 1.00 52.19 531 ILE A CA 1
ATOM 4235 C C . ILE A 1 531 ? -53.050 -3.317 19.296 1.00 52.19 531 ILE A C 1
ATOM 4237 O O . ILE A 1 531 ? -53.831 -2.572 19.877 1.00 52.19 531 ILE A O 1
ATOM 4241 N N . VAL A 1 532 ? -53.258 -4.633 19.211 1.00 47.72 532 VAL A N 1
ATOM 4242 C CA . VAL A 1 532 ? -54.402 -5.321 19.831 1.00 47.72 532 VAL A CA 1
ATOM 4243 C C . VAL A 1 532 ? -54.388 -5.140 21.352 1.00 47.72 532 VAL A C 1
ATOM 4245 O O . VAL A 1 532 ? -55.441 -4.935 21.951 1.00 47.72 532 VAL A O 1
ATOM 4248 N N . MET A 1 533 ? -53.209 -5.120 21.975 1.00 52.19 533 MET A N 1
ATOM 4249 C CA . MET A 1 533 ? -53.036 -4.887 23.410 1.00 52.19 533 MET A CA 1
ATOM 4250 C C . MET A 1 533 ? -53.330 -3.435 23.828 1.00 52.19 533 MET A C 1
ATOM 4252 O O . MET A 1 533 ? -54.038 -3.219 24.808 1.00 52.19 533 MET A O 1
ATOM 4256 N N . ILE A 1 534 ? -52.865 -2.435 23.069 1.00 55.09 534 ILE A N 1
ATOM 4257 C CA . ILE A 1 534 ? -53.170 -1.009 23.295 1.00 55.09 534 ILE A CA 1
ATOM 4258 C C . ILE A 1 534 ? -54.650 -0.712 22.995 1.00 55.09 534 ILE A C 1
ATOM 4260 O O . ILE A 1 534 ? -55.300 0.016 23.740 1.00 55.09 534 ILE A O 1
ATOM 4264 N N . CYS A 1 535 ? -55.224 -1.310 21.948 1.00 45.28 535 CYS A N 1
ATOM 4265 C CA . CYS A 1 535 ? -56.650 -1.196 21.637 1.00 45.28 535 CYS A CA 1
ATOM 4266 C C . CYS A 1 535 ? -57.538 -1.930 22.655 1.00 45.28 535 CYS A C 1
ATOM 4268 O O . CYS A 1 535 ? -58.648 -1.470 22.910 1.00 45.28 535 CYS A O 1
ATOM 4270 N N . GLY A 1 536 ? -57.061 -3.022 23.262 1.00 49.00 536 GLY A N 1
ATOM 4271 C CA . GLY A 1 536 ? -57.712 -3.683 24.399 1.00 49.00 536 GLY A CA 1
ATOM 4272 C C . GLY A 1 536 ? -57.683 -2.817 25.661 1.00 49.00 536 GLY A C 1
ATOM 4273 O O . GLY A 1 536 ? -58.713 -2.634 26.301 1.00 49.00 536 GLY A O 1
ATOM 4274 N N . LEU A 1 537 ? -56.538 -2.183 25.941 1.00 46.06 537 LEU A N 1
ATOM 4275 C CA . LEU A 1 537 ? -56.350 -1.222 27.036 1.00 46.06 537 LEU A CA 1
ATOM 4276 C C . LEU A 1 537 ? -57.244 0.020 26.941 1.00 46.06 537 LEU A C 1
ATOM 4278 O O . LEU A 1 537 ? -57.615 0.588 27.962 1.00 46.06 537 LEU A O 1
ATOM 4282 N N . LEU A 1 538 ? -57.577 0.451 25.722 1.00 43.91 538 LEU A N 1
ATOM 4283 C CA . LEU A 1 538 ? -58.430 1.617 25.473 1.00 43.91 538 LEU A CA 1
ATOM 4284 C C . LEU A 1 538 ? -59.926 1.271 25.354 1.00 43.91 538 LEU A C 1
ATOM 4286 O O . LEU A 1 538 ? -60.752 2.179 25.429 1.00 43.91 538 LEU A O 1
ATOM 4290 N N . ARG A 1 539 ? -60.295 -0.006 25.153 1.00 40.31 539 ARG A N 1
ATOM 4291 C CA . ARG A 1 539 ? -61.700 -0.442 25.001 1.00 40.31 539 ARG A CA 1
ATOM 4292 C C . ARG A 1 539 ? -62.379 -0.867 26.302 1.00 40.31 539 ARG A C 1
ATOM 4294 O O . ARG A 1 539 ? -63.602 -0.793 26.361 1.00 40.31 539 ARG A O 1
ATOM 4301 N N . GLU A 1 540 ? -61.637 -1.280 27.324 1.00 41.44 540 GLU A N 1
ATOM 4302 C CA . GLU A 1 540 ? -62.210 -1.735 28.598 1.00 41.44 540 GLU A CA 1
ATOM 4303 C C . GLU A 1 540 ? -61.790 -0.795 29.736 1.00 41.44 540 GLU A C 1
ATOM 4305 O O . GLU A 1 540 ? -60.705 -0.904 30.300 1.00 41.44 540 GLU A O 1
ATOM 4310 N N . GLY A 1 541 ? -62.658 0.168 30.057 1.00 42.88 541 GLY A N 1
ATOM 4311 C CA . GLY A 1 541 ? -62.401 1.261 31.002 1.00 42.88 541 GLY A CA 1
ATOM 4312 C C . GLY A 1 541 ? -62.338 0.897 32.493 1.00 42.88 541 GLY A C 1
ATOM 4313 O O . GLY A 1 541 ? -62.443 1.807 33.303 1.00 42.88 541 GLY A O 1
ATOM 4314 N N . ASP A 1 542 ? -62.159 -0.375 32.868 1.00 40.44 542 ASP A N 1
ATOM 4315 C CA . ASP A 1 542 ? -62.296 -0.847 34.259 1.00 40.44 542 ASP A CA 1
ATOM 4316 C C . ASP A 1 542 ? -61.216 -1.869 34.690 1.00 40.44 542 ASP A C 1
ATOM 4318 O O . ASP A 1 542 ? -61.513 -2.880 35.328 1.00 40.44 542 ASP A O 1
ATOM 4322 N N . PHE A 1 543 ? -59.931 -1.621 34.397 1.00 43.56 543 PHE A N 1
ATOM 4323 C CA . PHE A 1 543 ? -58.839 -2.393 35.018 1.00 43.56 543 PHE A CA 1
ATOM 4324 C C . PHE A 1 543 ? -58.118 -1.611 36.127 1.00 43.56 543 PHE A C 1
ATOM 4326 O O . PHE A 1 543 ? -57.720 -0.463 35.915 1.00 43.56 543 PHE A O 1
ATOM 4333 N N . PRO A 1 544 ? -57.879 -2.219 37.309 1.00 51.34 544 PRO A N 1
ATOM 4334 C CA . PRO A 1 544 ? -57.123 -1.576 38.372 1.00 51.34 544 PRO A CA 1
ATOM 4335 C C . PRO A 1 544 ? -55.661 -1.357 37.928 1.00 51.34 544 PRO A C 1
ATOM 4337 O O . PRO A 1 544 ? -55.011 -2.318 37.486 1.00 51.34 544 PRO A O 1
ATOM 4340 N N . PRO A 1 545 ? -55.115 -0.133 38.079 1.00 51.19 545 PRO A N 1
ATOM 4341 C CA . PRO A 1 545 ? -53.806 0.269 37.543 1.00 51.19 545 PRO A CA 1
ATOM 4342 C C . PRO A 1 545 ? -52.630 -0.610 38.013 1.00 51.19 545 PRO A C 1
ATOM 4344 O O . PRO A 1 545 ? -51.632 -0.758 37.305 1.00 51.19 545 PRO A O 1
ATOM 4347 N N . ASP A 1 546 ? -52.768 -1.292 39.151 1.00 51.28 546 ASP A N 1
ATOM 4348 C CA . ASP A 1 546 ? -51.726 -2.157 39.719 1.00 51.28 546 ASP A CA 1
ATOM 4349 C C . ASP A 1 546 ? -51.533 -3.498 38.985 1.00 51.28 546 ASP A C 1
ATOM 4351 O O . ASP A 1 546 ? -50.490 -4.141 39.125 1.00 51.28 546 ASP A O 1
ATOM 4355 N N . SER A 1 547 ? -52.512 -3.935 38.188 1.00 50.12 547 SER A N 1
ATOM 4356 C CA . SER A 1 547 ? -52.470 -5.233 37.494 1.00 50.12 547 SER A CA 1
ATOM 4357 C C . SER A 1 547 ? -51.758 -5.181 36.133 1.00 50.12 547 SER A C 1
ATOM 4359 O O . SER A 1 547 ? -51.167 -6.173 35.698 1.00 50.12 547 SER A O 1
ATOM 4361 N N . LEU A 1 548 ? -51.726 -4.003 35.502 1.00 48.19 548 LEU A N 1
ATOM 4362 C CA . LEU A 1 548 ? -51.124 -3.771 34.186 1.00 48.19 548 LEU A CA 1
ATOM 4363 C C . LEU A 1 548 ? -49.604 -3.587 34.238 1.00 48.19 548 LEU A C 1
ATOM 4365 O O . LEU A 1 548 ? -48.885 -4.111 33.383 1.00 48.19 548 LEU A O 1
ATOM 4369 N N . SER A 1 549 ? -49.098 -2.921 35.280 1.00 53.69 549 SER A N 1
ATOM 4370 C CA . SER A 1 549 ? -47.657 -2.698 35.456 1.00 53.69 549 SER A CA 1
ATOM 4371 C C . SER A 1 549 ? -46.878 -4.012 35.613 1.00 53.69 549 SER A C 1
ATOM 4373 O O . SER A 1 549 ? -45.782 -4.157 35.083 1.00 53.69 549 SER A O 1
ATOM 4375 N N . LYS A 1 550 ? -47.445 -5.032 36.268 1.00 54.88 550 LYS A N 1
ATOM 4376 C CA . LYS A 1 550 ? -46.736 -6.303 36.497 1.00 54.88 550 LYS A CA 1
ATOM 4377 C C . LYS A 1 550 ? -46.677 -7.223 35.278 1.00 54.88 550 LYS A C 1
ATOM 4379 O O . LYS A 1 550 ? -45.732 -8.000 35.177 1.00 54.88 550 LYS A O 1
ATOM 4384 N N . LYS A 1 551 ? -47.661 -7.160 34.375 1.00 56.28 551 LYS A N 1
ATOM 4385 C CA . LYS A 1 551 ? -47.787 -8.124 33.270 1.00 56.28 551 LYS A CA 1
ATOM 4386 C C . LYS A 1 551 ? -47.077 -7.678 31.987 1.00 56.28 551 LYS A C 1
ATOM 4388 O O . LYS A 1 551 ? -46.493 -8.521 31.321 1.00 56.28 551 LYS A O 1
ATOM 4393 N N . TYR A 1 552 ? -47.061 -6.376 31.686 1.00 56.44 552 TYR A N 1
ATOM 4394 C CA . TYR A 1 552 ? -46.642 -5.871 30.365 1.00 56.44 552 TYR A CA 1
ATOM 4395 C C . TYR A 1 552 ? -45.312 -5.094 30.355 1.00 56.44 552 TYR A C 1
ATOM 4397 O O . TYR A 1 552 ? -44.677 -4.956 29.311 1.00 56.44 552 TYR A O 1
ATOM 4405 N N . ILE A 1 553 ? -44.811 -4.657 31.519 1.00 58.22 553 ILE A N 1
ATOM 4406 C CA . ILE A 1 553 ? -43.452 -4.093 31.651 1.00 58.22 553 ILE A CA 1
ATOM 4407 C C . ILE A 1 553 ? -42.342 -5.053 31.152 1.00 58.22 553 ILE A C 1
ATOM 4409 O O . ILE A 1 553 ? -41.376 -4.565 30.560 1.00 58.22 553 ILE A O 1
ATOM 4413 N N . PRO A 1 554 ? -42.439 -6.393 31.308 1.00 60.56 554 PRO A N 1
ATOM 4414 C CA . PRO A 1 554 ? -41.451 -7.318 30.746 1.00 60.56 554 PRO A CA 1
ATOM 4415 C C . PRO A 1 554 ? -41.348 -7.271 29.214 1.00 60.56 554 PRO A C 1
ATOM 4417 O O . PRO A 1 554 ? -40.251 -7.441 28.686 1.00 60.56 554 PRO A O 1
ATOM 4420 N N . GLU A 1 555 ? -42.450 -7.004 28.509 1.00 63.59 555 GLU A N 1
ATOM 4421 C CA . GLU A 1 555 ? -42.507 -6.983 27.039 1.00 63.59 555 GLU A CA 1
ATOM 4422 C C . GLU A 1 555 ? -41.935 -5.682 26.462 1.00 63.59 555 GLU A C 1
ATOM 4424 O O . GLU A 1 555 ? -41.273 -5.701 25.425 1.00 63.59 555 GLU A O 1
ATOM 4429 N N . ALA A 1 556 ? -42.053 -4.563 27.189 1.00 60.94 556 ALA A N 1
ATOM 4430 C CA . ALA A 1 556 ? -41.418 -3.295 26.817 1.00 60.94 556 ALA A CA 1
ATOM 4431 C C . ALA A 1 556 ? -39.883 -3.403 26.704 1.00 60.94 556 ALA A C 1
ATOM 4433 O O . ALA A 1 556 ? -39.260 -2.650 25.958 1.00 60.94 556 ALA A O 1
ATOM 4434 N N . LYS A 1 557 ? -39.261 -4.377 27.387 1.00 65.50 557 LYS A N 1
ATOM 4435 C CA . LYS A 1 557 ? -37.823 -4.676 27.273 1.00 65.50 557 LYS A CA 1
ATOM 4436 C C . LYS A 1 557 ? -37.413 -5.111 25.858 1.00 65.50 557 LYS A C 1
ATOM 4438 O O . LYS A 1 557 ? -36.247 -4.954 25.507 1.00 65.50 557 LYS A O 1
ATOM 4443 N N . ALA A 1 558 ? -38.338 -5.671 25.078 1.00 74.88 558 ALA A N 1
ATOM 4444 C CA . ALA A 1 558 ? -38.082 -6.140 23.718 1.00 74.88 558 ALA A CA 1
ATOM 4445 C C . ALA A 1 558 ? -38.229 -5.033 22.660 1.00 74.88 558 ALA A C 1
ATOM 4447 O O . ALA A 1 558 ? -37.866 -5.246 21.504 1.00 74.88 558 ALA A O 1
ATOM 4448 N N . LEU A 1 559 ? -38.744 -3.854 23.032 1.00 76.94 559 LEU A N 1
ATOM 4449 C CA . LEU A 1 559 ? -38.955 -2.768 22.084 1.00 76.94 559 LEU A CA 1
ATOM 4450 C C . LEU A 1 559 ? -37.623 -2.134 21.644 1.00 76.94 559 LEU A C 1
ATOM 4452 O O . LEU A 1 559 ? -36.754 -1.865 22.482 1.00 76.94 559 LEU A O 1
ATOM 4456 N N . PRO A 1 560 ? -37.463 -1.821 20.344 1.00 78.69 560 PRO A N 1
ATOM 4457 C CA . PRO A 1 560 ? -36.339 -1.024 19.879 1.00 78.69 560 PRO A CA 1
ATOM 4458 C C . PRO A 1 560 ? -36.374 0.375 20.510 1.00 78.69 560 PRO A C 1
ATOM 4460 O O . PRO A 1 560 ? -37.425 0.892 20.893 1.00 78.69 560 PRO A O 1
ATOM 4463 N N . ARG A 1 561 ? -35.204 1.012 20.616 1.00 78.12 561 ARG A N 1
ATOM 4464 C CA . ARG A 1 561 ? -35.044 2.306 21.303 1.00 78.12 561 ARG A CA 1
ATOM 4465 C C . ARG A 1 561 ? -35.983 3.390 20.759 1.00 78.12 561 ARG A C 1
ATOM 4467 O O . ARG A 1 561 ? -36.524 4.153 21.552 1.00 78.12 561 ARG A O 1
ATOM 4474 N N . ASP A 1 562 ? -36.208 3.427 19.450 1.00 78.56 562 ASP A N 1
ATOM 4475 C CA . ASP A 1 562 ? -37.078 4.428 18.819 1.00 78.56 562 ASP A CA 1
ATOM 4476 C C . ASP A 1 562 ? -38.548 4.209 19.198 1.00 78.56 562 ASP A C 1
ATOM 4478 O O . ASP A 1 562 ? -39.260 5.157 19.533 1.00 78.56 562 ASP A O 1
ATOM 4482 N N . ALA A 1 563 ? -38.975 2.945 19.283 1.00 82.50 563 ALA A N 1
ATOM 4483 C CA . ALA A 1 563 ? -40.286 2.595 19.815 1.00 82.50 563 ALA A CA 1
ATOM 4484 C C . ALA A 1 563 ? -40.405 2.967 21.300 1.00 82.50 563 ALA A C 1
ATOM 4486 O O . ALA A 1 563 ? -41.445 3.471 21.706 1.00 82.50 563 ALA A O 1
ATOM 4487 N N . LEU A 1 564 ? -39.343 2.811 22.101 1.00 83.62 564 LEU A N 1
ATOM 4488 C CA . LEU A 1 564 ? -39.327 3.265 23.498 1.00 83.62 564 LEU A CA 1
ATOM 4489 C C . LEU A 1 564 ? -39.426 4.793 23.628 1.00 83.62 564 LEU A C 1
ATOM 4491 O O . LEU A 1 564 ? -40.087 5.279 24.546 1.00 83.62 564 LEU A O 1
ATOM 4495 N N . CYS A 1 565 ? -38.800 5.557 22.727 1.00 83.75 565 CYS A N 1
ATOM 4496 C CA . CYS A 1 565 ? -38.925 7.016 22.690 1.00 83.75 565 CYS A CA 1
ATOM 4497 C C . CYS A 1 565 ? -40.374 7.445 22.433 1.00 83.75 565 CYS A C 1
ATOM 4499 O O . CYS A 1 565 ? -40.884 8.299 23.157 1.00 83.75 565 CYS A O 1
ATOM 4501 N N . ASN A 1 566 ? -41.045 6.811 21.470 1.00 82.31 566 ASN A N 1
ATOM 4502 C CA . ASN A 1 566 ? -42.451 7.082 21.160 1.00 82.31 566 ASN A CA 1
ATOM 4503 C C . ASN A 1 566 ? -43.384 6.584 22.270 1.00 82.31 566 ASN A C 1
ATOM 4505 O O . ASN A 1 566 ? -44.291 7.300 22.688 1.00 82.31 566 ASN A O 1
ATOM 4509 N N . PHE A 1 567 ? -43.113 5.400 22.822 1.00 82.69 567 PHE A N 1
ATOM 4510 C CA . PHE A 1 567 ? -43.854 4.835 23.948 1.00 82.69 567 PHE A CA 1
ATOM 4511 C C . PHE A 1 567 ? -43.808 5.760 25.170 1.00 82.69 567 PHE A C 1
ATOM 4513 O O . PHE A 1 567 ? -44.827 5.985 25.817 1.00 82.69 567 PHE A O 1
ATOM 4520 N N . ARG A 1 568 ? -42.657 6.395 25.438 1.00 85.06 568 ARG A N 1
ATOM 4521 C CA . ARG A 1 568 ? -42.506 7.392 26.511 1.00 85.06 568 ARG A CA 1
ATOM 4522 C C . ARG A 1 568 ? -43.491 8.561 26.381 1.00 85.06 568 ARG A C 1
ATOM 4524 O O . ARG A 1 568 ? -43.853 9.146 27.394 1.00 85.06 568 ARG A O 1
ATOM 4531 N N . LEU A 1 569 ? -43.892 8.926 25.164 1.00 84.06 569 LEU A N 1
ATOM 4532 C CA . LEU A 1 569 ? -44.789 10.057 24.909 1.00 84.06 569 LEU A CA 1
ATOM 4533 C C . LEU A 1 569 ? -46.274 9.696 25.076 1.00 84.06 569 LEU A C 1
ATOM 4535 O O . LEU A 1 569 ? -47.101 10.600 25.148 1.00 84.06 569 LEU A O 1
ATOM 4539 N N . ALA A 1 570 ? -46.619 8.407 25.171 1.00 79.56 570 ALA A N 1
ATOM 4540 C CA . ALA A 1 570 ? -48.009 7.951 25.189 1.00 79.56 570 ALA A CA 1
ATOM 4541 C C . ALA A 1 570 ? -48.745 8.240 26.513 1.00 79.56 570 ALA A C 1
ATOM 4543 O O . ALA A 1 570 ? -49.929 8.568 26.502 1.00 79.56 570 ALA A O 1
ATOM 4544 N N . SER A 1 571 ? -48.075 8.122 27.666 1.00 86.50 571 SER A N 1
ATOM 4545 C CA . SER A 1 571 ? -48.649 8.441 28.985 1.00 86.50 571 SER A CA 1
ATOM 4546 C C . SER A 1 571 ? -47.561 8.645 30.046 1.00 86.50 571 SER A C 1
ATOM 4548 O O . SER A 1 571 ? -46.398 8.310 29.822 1.00 86.50 571 SER A O 1
ATOM 4550 N N . LYS A 1 572 ? -47.923 9.150 31.237 1.00 79.38 572 LYS A N 1
ATOM 4551 C CA . LYS A 1 572 ? -46.984 9.276 32.374 1.00 79.38 572 LYS A CA 1
ATOM 4552 C C . LYS A 1 572 ? -46.437 7.922 32.839 1.00 79.38 572 LYS A C 1
ATOM 4554 O O . LYS A 1 572 ? -45.252 7.828 33.153 1.00 79.38 572 LYS A O 1
ATOM 4559 N N . ASP A 1 573 ? -47.264 6.880 32.833 1.00 81.31 573 ASP A N 1
ATOM 4560 C CA . ASP A 1 573 ? -46.851 5.530 33.235 1.00 81.31 573 ASP A CA 1
ATOM 4561 C C . ASP A 1 573 ? -45.932 4.896 32.189 1.00 81.31 573 ASP A C 1
ATOM 4563 O O . ASP A 1 573 ? -44.900 4.318 32.535 1.00 81.31 573 ASP A O 1
ATOM 4567 N N . CYS A 1 574 ? -46.234 5.093 30.899 1.00 79.31 574 CYS A N 1
ATOM 4568 C CA . CYS A 1 574 ? -45.341 4.686 29.816 1.00 79.31 574 CYS A CA 1
ATOM 4569 C C . CYS A 1 574 ? -44.020 5.459 29.881 1.00 79.31 574 CYS A C 1
ATOM 4571 O O . CYS A 1 574 ? -42.955 4.879 29.668 1.00 79.31 574 CYS A O 1
ATOM 4573 N N . ALA A 1 575 ? -44.063 6.744 30.249 1.00 79.75 575 ALA A N 1
ATOM 4574 C CA . ALA A 1 575 ? -42.867 7.544 30.452 1.00 79.75 575 ALA A CA 1
ATOM 4575 C C . ALA A 1 575 ? -41.995 6.990 31.584 1.00 79.75 575 ALA A C 1
ATOM 4577 O O . ALA A 1 575 ? -40.786 6.829 31.399 1.00 79.75 575 ALA A O 1
ATOM 4578 N N . ALA A 1 576 ? -42.593 6.655 32.729 1.00 81.69 576 ALA A N 1
ATOM 4579 C CA . ALA A 1 576 ? -41.896 6.052 33.860 1.00 81.69 576 ALA A CA 1
ATOM 4580 C C . ALA A 1 576 ? -41.293 4.682 33.497 1.00 81.69 576 ALA A C 1
ATOM 4582 O O . ALA A 1 576 ? -40.113 4.440 33.765 1.00 81.69 576 ALA A O 1
ATOM 4583 N N . ALA A 1 577 ? -42.059 3.823 32.816 1.00 81.94 577 ALA A N 1
ATOM 4584 C CA . ALA A 1 577 ? -41.599 2.511 32.365 1.00 81.94 577 ALA A CA 1
ATOM 4585 C C . ALA A 1 577 ? -40.441 2.628 31.358 1.00 81.94 577 ALA A C 1
ATOM 4587 O O . ALA A 1 577 ? -39.364 2.071 31.588 1.00 81.94 577 ALA A O 1
ATOM 4588 N N . ALA A 1 578 ? -40.615 3.419 30.293 1.00 86.25 578 ALA A N 1
ATOM 4589 C CA . ALA A 1 578 ? -39.618 3.617 29.240 1.00 86.25 578 ALA A CA 1
ATOM 4590 C C . ALA A 1 578 ? -38.321 4.238 29.768 1.00 86.25 578 ALA A C 1
ATOM 4592 O O . ALA A 1 578 ? -37.234 3.865 29.328 1.00 86.25 578 ALA A O 1
ATOM 4593 N N . THR A 1 579 ? -38.416 5.162 30.731 1.00 88.31 579 THR A N 1
ATOM 4594 C CA . THR A 1 579 ? -37.255 5.851 31.316 1.00 88.31 579 THR A CA 1
ATOM 4595 C C . THR A 1 579 ? -36.239 4.860 31.886 1.00 88.31 579 THR A C 1
ATOM 4597 O O . THR A 1 579 ? -35.038 5.011 31.663 1.00 88.31 579 THR A O 1
ATOM 4600 N N . SER A 1 580 ? -36.698 3.797 32.549 1.00 87.19 580 SER A N 1
ATOM 4601 C CA . SER A 1 580 ? -35.798 2.793 33.123 1.00 87.19 580 SER A CA 1
ATOM 4602 C C . SER A 1 580 ? -34.964 2.035 32.081 1.00 87.19 580 SER A C 1
ATOM 4604 O O . SER A 1 580 ? -33.866 1.583 32.401 1.00 87.19 580 SER A O 1
ATOM 4606 N N . TYR A 1 581 ? -35.444 1.941 30.836 1.00 87.75 581 TYR A N 1
ATOM 4607 C CA . TYR A 1 581 ? -34.761 1.272 29.726 1.00 87.75 581 TYR A CA 1
ATOM 4608 C C . TYR A 1 581 ? -33.954 2.251 28.866 1.00 87.75 581 TYR A C 1
ATOM 4610 O O . TYR A 1 581 ? -32.809 1.962 28.522 1.00 87.75 581 TYR A O 1
ATOM 4618 N N . LEU A 1 582 ? -34.509 3.430 28.566 1.00 88.50 582 LEU A N 1
ATOM 4619 C CA . LEU A 1 582 ? -33.866 4.457 27.736 1.00 88.50 582 LEU A CA 1
ATOM 4620 C C . LEU A 1 582 ? -32.573 4.997 28.354 1.00 88.50 582 LEU A C 1
ATOM 4622 O O . LEU A 1 582 ? -31.619 5.275 27.628 1.00 88.50 582 LEU A O 1
ATOM 4626 N N . PHE A 1 583 ? -32.540 5.130 29.682 1.00 93.81 583 PHE A N 1
ATOM 4627 C CA . PHE A 1 583 ? -31.383 5.644 30.419 1.00 93.81 583 PHE A CA 1
ATOM 4628 C C . PHE A 1 583 ? -30.511 4.537 31.015 1.00 93.81 583 PHE A C 1
ATOM 4630 O O . PHE A 1 583 ? -29.486 4.835 31.621 1.00 93.81 583 PHE A O 1
ATOM 4637 N N . ARG A 1 584 ? -30.868 3.261 30.806 1.00 94.12 584 ARG A N 1
ATOM 4638 C CA . ARG A 1 584 ? -30.087 2.117 31.294 1.00 94.12 584 ARG A CA 1
ATOM 4639 C C . ARG A 1 584 ? -28.672 2.102 30.730 1.00 94.12 584 ARG A C 1
ATOM 4641 O O . ARG A 1 584 ? -27.722 1.826 31.459 1.00 94.12 584 ARG A O 1
ATOM 4648 N N . HIS A 1 585 ? -28.563 2.394 29.439 1.00 94.31 585 HIS A N 1
ATOM 4649 C CA . HIS A 1 585 ? -27.325 2.354 28.676 1.00 94.31 585 HIS A CA 1
ATOM 4650 C C . HIS A 1 585 ? -27.084 3.728 28.045 1.00 94.31 585 HIS A C 1
ATOM 4652 O O . HIS A 1 585 ? -27.736 4.095 27.062 1.00 94.31 585 HIS A O 1
ATOM 4658 N N . LEU A 1 586 ? -26.159 4.498 28.616 1.00 95.38 586 LEU A N 1
ATOM 4659 C CA . LEU A 1 586 ? -25.754 5.785 28.058 1.00 95.38 586 LEU A CA 1
ATOM 4660 C C . LEU A 1 586 ? -24.653 5.580 27.023 1.00 95.38 586 LEU A C 1
ATOM 4662 O O . LEU A 1 586 ? -23.728 4.803 27.246 1.00 95.38 586 LEU A O 1
ATOM 4666 N N . HIS A 1 587 ? -24.762 6.287 25.901 1.00 93.38 587 HIS A N 1
ATOM 4667 C CA . HIS A 1 587 ? -23.721 6.342 24.883 1.00 93.38 587 HIS A CA 1
ATOM 4668 C C . HIS A 1 587 ? -23.172 7.761 24.830 1.00 93.38 587 HIS A C 1
ATOM 4670 O O . HIS A 1 587 ? -23.950 8.696 24.635 1.00 93.38 587 HIS A O 1
ATOM 4676 N N . ILE A 1 588 ? -21.872 7.907 25.065 1.00 94.75 588 ILE A N 1
ATOM 4677 C CA . ILE A 1 588 ? -21.195 9.189 25.210 1.00 94.75 588 ILE A CA 1
ATOM 4678 C C . ILE A 1 588 ? -20.186 9.336 24.083 1.00 94.75 588 ILE A C 1
ATOM 4680 O O . ILE A 1 588 ? -19.205 8.602 24.035 1.00 94.75 588 ILE A O 1
ATOM 4684 N N . LEU A 1 589 ? -20.431 10.297 23.200 1.00 91.94 589 LEU A N 1
ATOM 4685 C CA . LEU A 1 589 ? -19.484 10.706 22.167 1.00 91.94 589 LEU A CA 1
ATOM 4686 C C . LEU A 1 589 ? -18.536 11.761 22.738 1.00 91.94 589 LEU A C 1
ATOM 4688 O O . LEU A 1 589 ? -18.922 12.513 23.635 1.00 91.94 589 LEU A O 1
ATOM 4692 N N . TYR A 1 590 ? -17.327 11.867 22.189 1.00 92.75 590 TYR A N 1
ATOM 4693 C CA . TYR A 1 590 ? -16.378 12.925 22.541 1.00 92.75 590 TYR A CA 1
ATOM 4694 C C . TYR A 1 590 ? -16.808 14.284 21.955 1.00 92.75 590 TYR A C 1
ATOM 4696 O O . TYR A 1 590 ? -16.195 14.811 21.032 1.00 92.75 590 TYR A O 1
ATOM 4704 N N . THR A 1 591 ? -17.928 14.816 22.450 1.00 92.62 591 THR A N 1
ATOM 4705 C CA . THR A 1 591 ? -18.558 16.076 22.027 1.00 92.62 591 THR A CA 1
ATOM 4706 C C . THR A 1 591 ? -19.179 16.790 23.228 1.00 92.62 591 THR A C 1
ATOM 4708 O O . THR A 1 591 ? -19.710 16.173 24.157 1.00 92.62 591 THR A O 1
ATOM 4711 N N . LYS A 1 592 ? -19.182 18.119 23.181 1.00 93.25 592 LYS A N 1
ATOM 4712 C CA . LYS A 1 592 ? -19.811 19.059 24.108 1.00 93.25 592 LYS A CA 1
ATOM 4713 C C . LYS A 1 592 ? -21.252 18.705 24.379 1.00 93.25 592 LYS A C 1
ATOM 4715 O O . LYS A 1 592 ? -21.661 18.616 25.535 1.00 93.25 592 LYS A O 1
ATOM 4720 N N . ARG A 1 593 ? -22.015 18.454 23.317 1.00 93.31 593 ARG A N 1
ATOM 4721 C CA . ARG A 1 593 ? -23.428 18.092 23.430 1.00 93.31 593 ARG A CA 1
ATOM 4722 C C . ARG A 1 593 ? -23.614 16.799 24.222 1.00 93.31 593 ARG A C 1
ATOM 4724 O O . ARG A 1 593 ? -24.481 16.734 25.090 1.00 93.31 593 ARG A O 1
ATOM 4731 N N . SER A 1 594 ? -22.801 15.779 23.951 1.00 94.25 594 SER A N 1
ATOM 4732 C CA . SER A 1 594 ? -22.911 14.497 24.646 1.00 94.25 594 SER A CA 1
ATOM 4733 C C . SER A 1 594 ? -22.506 14.596 26.121 1.00 94.25 594 SER A C 1
ATOM 4735 O O . SER A 1 594 ? -23.176 14.011 26.974 1.00 94.25 594 SER A O 1
ATOM 4737 N N . PHE A 1 595 ? -21.460 15.361 26.440 1.00 96.12 595 PHE A N 1
ATOM 4738 C CA . PHE A 1 595 ? -21.061 15.626 27.825 1.00 96.12 595 PHE A CA 1
ATOM 4739 C C . PHE A 1 595 ? -22.102 16.452 28.588 1.00 96.12 595 PHE A C 1
ATOM 4741 O O . PHE A 1 595 ? -22.404 16.150 29.743 1.00 96.12 595 PHE A O 1
ATOM 4748 N N . GLN A 1 596 ? -22.719 17.439 27.940 1.00 96.62 596 GLN A N 1
ATOM 4749 C CA . GLN A 1 596 ? -23.798 18.217 28.543 1.00 96.62 596 GLN A CA 1
ATOM 4750 C C . GLN A 1 596 ? -25.017 17.337 28.855 1.00 96.62 596 GLN A C 1
ATOM 4752 O O . GLN A 1 596 ? -25.533 17.373 29.970 1.00 96.62 596 GLN A O 1
ATOM 4757 N N . ASN A 1 597 ? -25.412 16.461 27.923 1.00 95.56 597 ASN A N 1
ATOM 4758 C CA . ASN A 1 597 ? -26.483 15.491 28.158 1.00 95.56 597 ASN A CA 1
ATOM 4759 C C . ASN A 1 597 ? -26.173 14.568 29.348 1.00 95.56 597 ASN A C 1
ATOM 4761 O O . ASN A 1 597 ? -27.056 14.302 30.163 1.00 95.56 597 ASN A O 1
ATOM 4765 N N . LEU A 1 598 ? -24.927 14.096 29.478 1.00 97.50 598 LEU A N 1
ATOM 4766 C CA . LEU A 1 598 ? -24.493 13.289 30.623 1.00 97.50 598 LEU A CA 1
ATOM 4767 C C . LEU A 1 598 ? -24.661 14.049 31.945 1.00 97.50 598 LEU A C 1
ATOM 4769 O O . LEU A 1 598 ? -25.188 13.497 32.914 1.00 97.50 598 LEU A O 1
ATOM 4773 N N . LEU A 1 599 ? -24.250 15.318 31.967 1.00 97.62 599 LEU A N 1
ATOM 4774 C CA . LEU A 1 599 ? -24.369 16.187 33.133 1.00 97.62 599 LEU A CA 1
ATOM 4775 C C . LEU A 1 599 ? -25.835 16.460 33.501 1.00 97.62 599 LEU A C 1
ATOM 4777 O O . LEU A 1 599 ? -26.191 16.472 34.678 1.00 97.62 599 LEU A O 1
ATOM 4781 N N . ASP A 1 600 ? -26.706 16.662 32.520 1.00 97.44 600 ASP A N 1
ATOM 4782 C CA . ASP A 1 600 ? -28.118 16.942 32.783 1.00 97.44 600 ASP A CA 1
ATOM 4783 C C . ASP A 1 600 ? -28.872 15.691 33.252 1.00 97.44 600 ASP A C 1
ATOM 4785 O O . ASP A 1 600 ? -29.687 15.765 34.176 1.00 97.44 600 ASP A O 1
ATOM 4789 N N . ILE A 1 601 ? -28.516 14.514 32.724 1.00 97.44 601 ILE A N 1
ATOM 4790 C CA . ILE A 1 601 ? -28.991 13.226 33.248 1.00 97.44 601 ILE A CA 1
ATOM 4791 C C . ILE A 1 601 ? -28.524 13.035 34.695 1.00 97.44 601 ILE A C 1
ATOM 4793 O O . ILE A 1 601 ? -29.320 12.614 35.535 1.00 97.44 601 ILE A O 1
ATOM 4797 N N . SER A 1 602 ? -27.271 13.376 35.015 1.00 97.88 602 SER A N 1
ATOM 4798 C CA . SER A 1 602 ? -26.730 13.208 36.369 1.00 97.88 602 SER A CA 1
ATOM 4799 C C . SER A 1 602 ? -27.363 14.154 37.392 1.00 97.88 602 SER A C 1
ATOM 4801 O O . SER A 1 602 ? -27.521 13.780 38.551 1.00 97.88 602 SER A O 1
ATOM 4803 N N . LYS A 1 603 ? -27.780 15.364 36.996 1.00 97.44 603 LYS A N 1
ATOM 4804 C CA . LYS A 1 603 ? -28.534 16.297 37.861 1.00 97.44 603 LYS A CA 1
ATOM 4805 C C . LYS A 1 603 ? -29.930 15.789 38.220 1.00 97.44 603 LYS A C 1
ATOM 4807 O O . LYS A 1 603 ? -30.448 16.145 39.277 1.00 97.44 603 LYS A O 1
ATOM 4812 N N . SER A 1 604 ? -30.540 14.958 37.378 1.00 96.88 604 SER A N 1
ATOM 4813 C CA . SER A 1 604 ? -31.859 14.393 37.652 1.00 96.88 604 SER A CA 1
ATOM 4814 C C . SER A 1 604 ? -31.748 13.105 38.465 1.00 96.88 604 SER A C 1
ATOM 4816 O O . SER A 1 604 ? -31.482 12.038 37.917 1.00 96.88 604 SER A O 1
ATOM 4818 N N . ALA A 1 605 ? -32.034 13.170 39.770 1.00 95.25 605 ALA A N 1
ATOM 4819 C CA . ALA A 1 605 ? -32.025 11.992 40.649 1.00 95.25 605 ALA A CA 1
ATOM 4820 C C . ALA A 1 605 ? -32.928 10.850 40.135 1.00 95.25 605 ALA A C 1
ATOM 4822 O O . ALA A 1 605 ? -32.617 9.670 40.307 1.00 95.25 605 ALA A O 1
ATOM 4823 N N . HIS A 1 606 ? -34.032 11.195 39.460 1.00 93.62 606 HIS A N 1
ATOM 4824 C CA . HIS A 1 606 ? -34.928 10.222 38.843 1.00 93.62 606 HIS A CA 1
ATOM 4825 C C . HIS A 1 606 ? -34.279 9.480 37.668 1.00 93.62 606 HIS A C 1
ATOM 4827 O O . HIS A 1 606 ? -34.492 8.282 37.535 1.00 93.62 606 HIS A O 1
ATOM 4833 N N . LEU A 1 607 ? -33.501 10.161 36.820 1.00 95.56 607 LEU A N 1
ATOM 4834 C CA . LEU A 1 607 ? -32.845 9.540 35.663 1.00 95.56 607 LEU A CA 1
ATOM 4835 C C . LEU A 1 607 ? -31.547 8.834 36.066 1.00 95.56 607 LEU A C 1
ATOM 4837 O O . LEU A 1 607 ? -31.301 7.706 35.643 1.00 95.56 607 LEU A O 1
ATOM 4841 N N . ALA A 1 608 ? -30.751 9.467 36.930 1.00 96.81 608 ALA A N 1
ATOM 4842 C CA . ALA A 1 608 ? -29.435 8.995 37.341 1.00 96.81 608 ALA A CA 1
ATOM 4843 C C . ALA A 1 608 ? -29.469 7.595 37.982 1.00 96.81 608 ALA A C 1
ATOM 4845 O O . ALA A 1 608 ? -28.606 6.767 37.694 1.00 96.81 608 ALA A O 1
ATOM 4846 N N . LYS A 1 609 ? -30.508 7.280 38.771 1.00 95.94 609 LYS A N 1
ATOM 4847 C CA . LYS A 1 609 ? -30.690 5.947 39.384 1.00 95.94 609 LYS A CA 1
ATOM 4848 C C . LYS A 1 609 ? -30.924 4.815 38.373 1.00 95.94 609 LYS A C 1
ATOM 4850 O O . LYS A 1 609 ? -30.839 3.649 38.743 1.00 95.94 609 LYS A O 1
ATOM 4855 N N . HIS A 1 610 ? -31.275 5.127 37.124 1.00 96.25 610 HIS A N 1
ATOM 4856 C CA . HIS A 1 610 ? -31.516 4.119 36.088 1.00 96.25 610 HIS A CA 1
ATOM 4857 C C . HIS A 1 610 ? -30.270 3.800 35.261 1.00 96.25 610 HIS A C 1
ATOM 4859 O O . HIS A 1 610 ? -30.258 2.773 34.585 1.00 96.25 610 HIS A O 1
ATOM 4865 N N . VAL A 1 611 ? -29.223 4.624 35.340 1.00 97.56 611 VAL A N 1
ATOM 4866 C CA . VAL A 1 611 ? -27.981 4.428 34.587 1.00 97.56 611 VAL A CA 1
ATOM 4867 C C . VAL A 1 611 ? -27.234 3.214 35.133 1.00 97.56 611 VAL A C 1
ATOM 4869 O O . VAL A 1 611 ? -26.782 3.218 36.275 1.00 97.56 611 VAL A O 1
ATOM 4872 N N . ARG A 1 612 ? -27.130 2.168 34.306 1.00 97.19 612 ARG A N 1
ATOM 4873 C CA . ARG A 1 612 ? -26.440 0.904 34.616 1.00 97.19 612 ARG A CA 1
ATOM 4874 C C . ARG A 1 612 ? -25.123 0.787 33.871 1.00 97.19 612 ARG A C 1
ATOM 4876 O O . ARG A 1 612 ? -24.149 0.304 34.435 1.00 97.19 612 ARG A O 1
ATOM 4883 N N . SER A 1 613 ? -25.074 1.262 32.625 1.00 97.38 613 SER A N 1
ATOM 4884 C CA . SER A 1 613 ? -23.843 1.244 31.844 1.00 97.38 613 SER A CA 1
ATOM 4885 C C . SER A 1 613 ? -23.563 2.535 31.092 1.00 97.38 613 SER A C 1
ATOM 4887 O O . SER A 1 613 ? -24.478 3.165 30.558 1.00 97.38 613 SER A O 1
ATOM 4889 N N . ILE A 1 614 ? -22.278 2.835 30.929 1.00 97.62 614 ILE A N 1
ATOM 4890 C CA . ILE A 1 614 ? -21.780 3.892 30.048 1.00 97.62 614 ILE A CA 1
ATOM 4891 C C . ILE A 1 614 ? -20.932 3.252 28.948 1.00 97.62 614 ILE A C 1
ATOM 4893 O O . ILE A 1 614 ? -19.991 2.517 29.231 1.00 97.62 614 ILE A O 1
ATOM 4897 N N . CYS A 1 615 ? -21.264 3.538 27.694 1.00 95.81 615 CYS A N 1
ATOM 4898 C CA . CYS A 1 615 ? -20.410 3.294 26.541 1.00 95.81 615 CYS A CA 1
ATOM 4899 C C . CYS A 1 615 ? -19.823 4.638 26.111 1.00 95.81 615 CYS A C 1
ATOM 4901 O O . CYS A 1 615 ? -20.576 5.545 25.765 1.00 95.81 615 CYS A O 1
ATOM 4903 N N . TYR A 1 616 ? -18.509 4.789 26.196 1.00 95.75 616 TYR A N 1
ATOM 4904 C CA . TYR A 1 616 ? -17.791 6.020 25.909 1.00 95.75 616 TYR A CA 1
ATOM 4905 C C . TYR A 1 616 ? -16.930 5.850 24.662 1.00 95.75 616 TYR A C 1
ATOM 4907 O O . TYR A 1 616 ? -16.130 4.923 24.592 1.00 95.75 616 TYR A O 1
ATOM 4915 N N . GLU A 1 617 ? -17.091 6.751 23.703 1.00 92.69 617 GLU A N 1
ATOM 4916 C CA . GLU A 1 617 ? -16.410 6.762 22.413 1.00 92.69 617 GLU A CA 1
ATOM 4917 C C . GLU A 1 617 ? -15.454 7.976 22.370 1.00 92.69 617 GLU A C 1
ATOM 4919 O O . GLU A 1 617 ? -15.847 9.055 21.916 1.00 92.69 617 GLU A O 1
ATOM 4924 N N . PRO A 1 618 ? -14.211 7.852 22.889 1.00 90.69 618 PRO A N 1
ATOM 4925 C CA . PRO A 1 618 ? -13.262 8.964 23.069 1.00 90.69 618 PRO A CA 1
ATOM 4926 C C . PRO A 1 618 ? -12.553 9.395 21.771 1.00 90.69 618 PRO A C 1
ATOM 4928 O O . PRO A 1 618 ? -11.389 9.797 21.791 1.00 90.69 618 PRO A O 1
ATOM 4931 N N . ARG A 1 619 ? -13.205 9.239 20.619 1.00 82.94 619 ARG A N 1
ATOM 4932 C CA . ARG A 1 619 ? -12.566 9.433 19.314 1.00 82.94 619 ARG A CA 1
ATOM 4933 C C . ARG A 1 619 ? -12.311 10.901 19.040 1.00 82.94 619 ARG A C 1
ATOM 4935 O O . ARG A 1 619 ? -13.179 11.742 19.265 1.00 82.94 619 ARG A O 1
ATOM 4942 N N . ILE A 1 620 ? -11.127 11.176 18.511 1.00 83.44 620 ILE A N 1
ATOM 4943 C CA . ILE A 1 620 ? -10.673 12.518 18.166 1.00 83.44 620 ILE A CA 1
ATOM 4944 C C . ILE A 1 620 ? -10.514 12.571 16.649 1.00 83.44 620 ILE A C 1
ATOM 4946 O O . ILE A 1 620 ? -9.874 11.698 16.067 1.00 83.44 620 ILE A O 1
ATOM 4950 N N . LEU A 1 621 ? -11.129 13.566 16.021 1.00 83.19 621 LEU A N 1
ATOM 4951 C CA . LEU A 1 621 ? -10.984 13.850 14.600 1.00 83.19 621 LEU A CA 1
ATOM 4952 C C . LEU A 1 621 ? -9.584 14.398 14.285 1.00 83.19 621 LEU A C 1
ATOM 4954 O O . LEU A 1 621 ? -8.964 15.064 15.120 1.00 83.19 621 LEU A O 1
ATOM 4958 N N . HIS A 1 622 ? -9.103 14.147 13.066 1.00 78.06 622 HIS A N 1
ATOM 4959 C CA . HIS A 1 622 ? -7.791 14.603 12.611 1.00 78.06 622 HIS A CA 1
ATOM 4960 C C . HIS A 1 622 ? -7.787 16.129 12.412 1.00 78.06 622 HIS A C 1
ATOM 4962 O O . HIS A 1 622 ? -8.392 16.659 11.480 1.00 78.06 622 HIS A O 1
ATOM 4968 N N . ALA A 1 623 ? -7.084 16.864 13.277 1.00 76.69 623 ALA A N 1
ATOM 4969 C CA . ALA A 1 623 ? -7.080 18.329 13.235 1.00 76.69 623 ALA A CA 1
ATOM 4970 C C . ALA A 1 623 ? -6.369 18.922 12.003 1.00 76.69 623 ALA A C 1
ATOM 4972 O O . ALA A 1 623 ? -6.697 20.030 11.600 1.00 76.69 623 ALA A O 1
ATOM 4973 N N . GLY A 1 624 ? -5.423 18.191 11.407 1.00 76.38 624 GLY A N 1
ATOM 4974 C CA . GLY A 1 624 ? -4.706 18.610 10.196 1.00 76.38 624 GLY A CA 1
ATOM 4975 C C . GLY A 1 624 ? -5.346 18.164 8.882 1.00 76.38 624 GLY A C 1
ATOM 4976 O O . GLY A 1 624 ? -4.694 18.276 7.858 1.00 76.38 624 GLY A O 1
ATOM 4977 N N . PHE A 1 625 ? -6.566 17.614 8.917 1.00 74.38 625 PHE A N 1
ATOM 4978 C CA . PHE A 1 625 ? -7.242 17.181 7.695 1.00 74.38 625 PHE A CA 1
ATOM 4979 C C . PHE A 1 625 ? -7.675 18.443 6.967 1.00 74.38 625 PHE A C 1
ATOM 4981 O O . PHE A 1 625 ? -8.378 19.245 7.584 1.00 74.38 625 PHE A O 1
ATOM 4988 N N . ASP A 1 626 ? -7.233 18.672 5.735 1.00 81.94 626 ASP A N 1
ATOM 4989 C CA . ASP A 1 626 ? -7.625 19.867 4.984 1.00 81.94 626 ASP A CA 1
ATOM 4990 C C . ASP A 1 626 ? -8.930 19.650 4.185 1.00 81.94 626 ASP A C 1
ATOM 4992 O O . ASP A 1 626 ? -9.494 18.552 4.142 1.00 81.94 626 ASP A O 1
ATOM 4996 N N . LYS A 1 627 ? -9.470 20.719 3.572 1.00 82.12 627 LYS A N 1
ATOM 4997 C CA . LYS A 1 627 ? -10.723 20.623 2.791 1.00 82.12 627 LYS A CA 1
ATOM 4998 C C . LYS A 1 627 ? -10.565 19.657 1.613 1.00 82.12 627 LYS A C 1
ATOM 5000 O O . LYS A 1 627 ? -11.543 19.031 1.214 1.00 82.12 627 LYS A O 1
ATOM 5005 N N . TYR A 1 628 ? -9.368 19.565 1.043 1.00 75.81 628 TYR A N 1
ATOM 5006 C CA . TYR A 1 628 ? -9.086 18.734 -0.115 1.00 75.81 628 TYR A CA 1
ATOM 5007 C C . TYR A 1 628 ? -9.021 17.253 0.277 1.00 75.81 628 TYR A C 1
ATOM 5009 O O . TYR A 1 628 ? -9.704 16.446 -0.341 1.00 75.81 628 TYR A O 1
ATOM 5017 N N . GLU A 1 629 ? -8.315 16.900 1.351 1.00 74.06 629 GLU A N 1
ATOM 5018 C CA . GLU A 1 629 ? -8.296 15.544 1.912 1.00 74.06 629 GLU A CA 1
ATOM 5019 C C . GLU A 1 629 ? -9.701 15.091 2.320 1.00 74.06 629 GLU A C 1
ATOM 5021 O O . GLU A 1 629 ? -10.106 13.964 2.033 1.00 74.06 629 GLU A O 1
ATOM 5026 N N . TYR A 1 630 ? -10.492 15.999 2.904 1.00 77.25 630 TYR A N 1
ATOM 5027 C CA . TYR A 1 630 ? -11.909 15.758 3.170 1.00 77.25 630 TYR A CA 1
ATOM 5028 C C . TYR A 1 630 ? -12.730 15.510 1.910 1.00 77.25 630 TYR A C 1
ATOM 5030 O O . TYR A 1 630 ? -13.612 14.654 1.922 1.00 77.25 630 TYR A O 1
ATOM 5038 N N . THR A 1 631 ? -12.440 16.230 0.831 1.00 76.62 631 THR A N 1
ATOM 5039 C CA . THR A 1 631 ? -13.133 16.079 -0.451 1.00 76.62 631 THR A CA 1
ATOM 5040 C C . THR A 1 631 ? -12.759 14.761 -1.131 1.00 76.62 631 THR A C 1
ATOM 5042 O O . THR A 1 631 ? -13.659 13.991 -1.443 1.00 76.62 631 THR A O 1
ATOM 5045 N N . ASP A 1 632 ? -11.464 14.438 -1.259 1.00 73.62 632 ASP A N 1
ATOM 5046 C CA . ASP A 1 632 ? -10.965 13.160 -1.814 1.00 73.62 632 ASP A CA 1
ATOM 5047 C C . ASP A 1 632 ? -11.571 11.977 -1.047 1.00 73.62 632 ASP A C 1
ATOM 5049 O O . ASP A 1 632 ? -12.017 10.980 -1.622 1.00 73.62 632 ASP A O 1
ATOM 5053 N N . TYR A 1 633 ? -11.672 12.121 0.276 1.00 68.50 633 TYR A N 1
ATOM 5054 C CA . TYR A 1 633 ? -12.350 11.151 1.113 1.00 68.50 633 TYR A CA 1
ATOM 5055 C C . TYR A 1 633 ? -13.849 11.059 0.834 1.00 68.50 633 TYR A C 1
ATOM 5057 O O . TYR A 1 633 ? -14.377 9.960 0.670 1.00 68.50 633 TYR A O 1
ATOM 5065 N N . TYR A 1 634 ? -14.550 12.197 0.833 1.00 72.25 634 TYR A N 1
ATOM 5066 C CA . TYR A 1 634 ? -15.987 12.270 0.579 1.00 72.25 634 TYR A CA 1
ATOM 5067 C C . TYR A 1 634 ? -16.315 11.592 -0.750 1.00 72.25 634 TYR A C 1
ATOM 5069 O O . TYR A 1 634 ? -17.219 10.765 -0.813 1.00 72.25 634 TYR A O 1
ATOM 5077 N N . GLU A 1 635 ? -15.553 11.908 -1.792 1.00 73.81 635 GLU A N 1
ATOM 5078 C CA . GLU A 1 635 ? -15.707 11.347 -3.128 1.00 73.81 635 GLU A CA 1
ATOM 5079 C C . GLU A 1 635 ? -15.462 9.836 -3.135 1.00 73.81 635 GLU A C 1
ATOM 5081 O O . GLU A 1 635 ? -16.306 9.098 -3.641 1.00 73.81 635 GLU A O 1
ATOM 5086 N N . THR A 1 636 ? -14.390 9.365 -2.486 1.00 70.00 636 THR A N 1
ATOM 5087 C CA . THR A 1 636 ? -14.082 7.928 -2.363 1.00 70.00 636 THR A CA 1
ATOM 5088 C C . THR A 1 636 ? -15.178 7.176 -1.597 1.00 70.00 636 THR A C 1
ATOM 5090 O O . THR A 1 636 ? -15.630 6.117 -2.023 1.00 70.00 636 THR A O 1
ATOM 5093 N N . ALA A 1 637 ? -15.664 7.725 -0.481 1.00 64.44 637 ALA A N 1
ATOM 5094 C CA . ALA A 1 637 ? -16.716 7.107 0.331 1.00 64.44 637 ALA A CA 1
ATOM 5095 C C . ALA A 1 637 ? -18.090 7.106 -0.367 1.00 64.44 637 ALA A C 1
ATOM 5097 O O . ALA A 1 637 ? -18.971 6.311 -0.024 1.00 64.44 637 ALA A O 1
ATOM 5098 N N . MET A 1 638 ? -18.285 8.016 -1.323 1.00 66.38 638 MET A N 1
ATOM 5099 C CA . MET A 1 638 ? -19.494 8.118 -2.139 1.00 66.38 638 MET A CA 1
ATOM 5100 C C . MET A 1 638 ? -19.392 7.337 -3.456 1.00 66.38 638 MET A C 1
ATOM 5102 O O . MET A 1 638 ? -20.388 7.234 -4.179 1.00 66.38 638 MET A O 1
ATOM 5106 N N . GLU A 1 639 ? -18.228 6.761 -3.762 1.00 66.12 639 GLU A N 1
ATOM 5107 C CA . GLU A 1 639 ? -18.005 5.935 -4.940 1.00 66.12 639 GLU A CA 1
ATOM 5108 C C . GLU A 1 639 ? -18.884 4.669 -4.871 1.00 66.12 639 GLU A C 1
ATOM 5110 O O . GLU A 1 639 ? -18.840 3.895 -3.916 1.00 66.12 639 GLU A O 1
ATOM 5115 N N . GLY A 1 640 ? -19.762 4.488 -5.865 1.00 65.44 640 GLY A N 1
ATOM 5116 C CA . GLY A 1 640 ? -20.740 3.390 -5.909 1.00 65.44 640 GLY A CA 1
ATOM 5117 C C . GLY A 1 640 ? -22.142 3.721 -5.374 1.00 65.44 640 GLY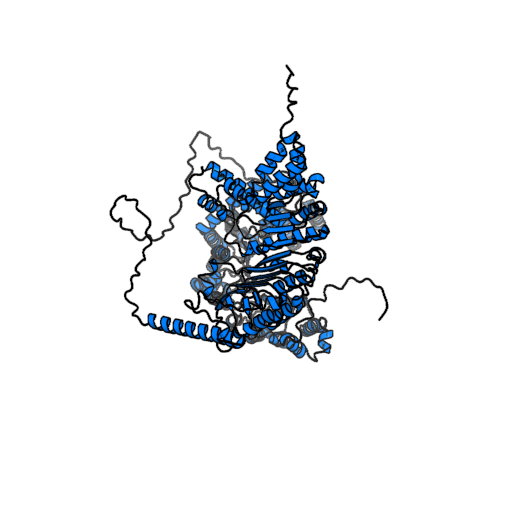 A C 1
ATOM 5118 O O . GLY A 1 640 ? -23.017 2.855 -5.392 1.00 65.44 640 GLY A O 1
ATOM 5119 N N . ILE A 1 641 ? -22.398 4.960 -4.939 1.00 63.25 641 ILE A N 1
ATOM 5120 C CA . ILE A 1 641 ? -23.744 5.439 -4.593 1.00 63.25 641 ILE A CA 1
ATOM 5121 C C . ILE A 1 641 ? -24.227 6.353 -5.723 1.00 63.25 641 ILE A C 1
ATOM 5123 O O . ILE A 1 641 ? -23.606 7.380 -5.982 1.00 63.25 641 ILE A O 1
ATOM 5127 N N . GLU A 1 642 ? -25.335 6.008 -6.388 1.00 51.81 642 GLU A N 1
ATOM 5128 C CA . GLU A 1 642 ? -25.965 6.882 -7.390 1.00 51.81 642 GLU A CA 1
ATOM 5129 C C . GLU A 1 642 ? -26.253 8.260 -6.769 1.00 51.81 642 GLU A C 1
ATOM 5131 O O . GLU A 1 642 ? -27.109 8.409 -5.891 1.00 51.81 642 GLU A O 1
ATOM 5136 N N . GLN A 1 643 ? -25.479 9.269 -7.174 1.00 52.84 643 GLN A N 1
ATOM 5137 C CA . GLN A 1 643 ? -25.544 10.593 -6.568 1.00 52.84 643 GLN A CA 1
ATOM 5138 C C . GLN A 1 643 ? -26.737 11.397 -7.113 1.00 52.84 643 GLN A C 1
ATOM 5140 O O . GLN A 1 643 ? -26.904 11.508 -8.329 1.00 52.84 643 GLN A O 1
ATOM 5145 N N . PRO A 1 644 ? -27.540 12.052 -6.255 1.00 48.94 644 PRO A N 1
ATOM 5146 C CA . PRO A 1 644 ? -28.341 13.194 -6.674 1.00 48.94 644 PRO A CA 1
ATOM 5147 C C . PRO A 1 644 ? -27.443 14.429 -6.878 1.00 48.94 644 PRO A C 1
ATOM 5149 O O . PRO A 1 644 ? -26.479 14.629 -6.146 1.00 48.94 644 PRO A O 1
ATOM 5152 N N . ILE A 1 645 ? -27.831 15.298 -7.817 1.00 48.75 645 ILE A N 1
ATOM 5153 C CA . ILE A 1 645 ? -27.134 16.497 -8.348 1.00 48.75 645 ILE A CA 1
ATOM 5154 C C . ILE A 1 645 ? -26.765 17.573 -7.278 1.00 48.75 645 ILE A C 1
ATOM 5156 O O . ILE A 1 645 ? -26.255 18.636 -7.606 1.00 48.75 645 ILE A O 1
ATOM 5160 N N . SER A 1 646 ? -26.981 17.331 -5.978 1.00 57.38 646 SER A N 1
ATOM 5161 C CA . SER A 1 646 ? -26.688 18.276 -4.881 1.00 57.38 646 SER A CA 1
ATOM 5162 C C . SER A 1 646 ? -25.405 17.954 -4.085 1.00 57.38 646 SER A C 1
ATOM 5164 O O . SER A 1 646 ? -25.358 18.230 -2.880 1.00 57.38 646 SER A O 1
ATOM 5166 N N . SER A 1 647 ? -24.407 17.313 -4.700 1.00 61.78 647 SER A N 1
ATOM 5167 C CA . SER A 1 647 ? -23.175 16.838 -4.040 1.00 61.78 647 SER A CA 1
ATOM 5168 C C . SER A 1 647 ? -22.389 17.959 -3.356 1.00 61.78 647 SER A C 1
ATOM 5170 O O . SER A 1 647 ? -22.022 17.827 -2.190 1.00 61.78 647 SER A O 1
ATOM 5172 N N . ASP A 1 648 ? -22.224 19.099 -4.027 1.00 67.75 648 ASP A N 1
ATOM 5173 C CA . ASP A 1 648 ? -21.273 20.133 -3.600 1.00 67.75 648 ASP A CA 1
ATOM 5174 C C . ASP A 1 648 ? -21.742 20.868 -2.338 1.00 67.75 648 ASP A C 1
ATOM 5176 O O . ASP A 1 648 ? -20.981 21.049 -1.390 1.00 67.75 648 ASP A O 1
ATOM 5180 N N . ILE A 1 649 ? -23.036 21.203 -2.261 1.00 67.62 649 ILE A N 1
ATOM 5181 C CA . ILE A 1 649 ? -23.631 21.850 -1.077 1.00 67.62 649 ILE A CA 1
ATOM 5182 C C . ILE A 1 649 ? -23.545 20.920 0.141 1.00 67.62 649 ILE A C 1
ATOM 5184 O O . ILE A 1 649 ? -23.296 21.370 1.260 1.00 67.62 649 ILE A O 1
ATOM 5188 N N . ARG A 1 650 ? -23.735 19.609 -0.062 1.00 73.56 650 ARG A N 1
ATOM 5189 C CA . ARG A 1 650 ? -23.627 18.621 1.021 1.00 73.56 650 ARG A CA 1
ATOM 5190 C C . ARG A 1 650 ? -22.186 18.449 1.484 1.00 73.56 650 ARG A C 1
ATOM 5192 O O . ARG A 1 650 ? -21.964 18.291 2.681 1.00 73.56 650 ARG A O 1
ATOM 5199 N N . MET A 1 651 ? -21.229 18.513 0.564 1.00 78.25 651 MET A N 1
ATOM 5200 C CA . MET A 1 651 ? -19.807 18.445 0.876 1.00 78.25 651 MET A CA 1
ATOM 5201 C C . MET A 1 651 ? -19.355 19.653 1.706 1.00 78.25 651 MET A C 1
ATOM 5203 O O . MET A 1 651 ? -18.695 19.472 2.727 1.00 78.25 651 MET A O 1
ATOM 5207 N N . GLU A 1 652 ? -19.753 20.875 1.337 1.00 80.12 652 GLU A N 1
ATOM 5208 C CA . GLU A 1 652 ? -19.392 22.075 2.107 1.00 80.12 652 GLU A CA 1
ATOM 5209 C C . GLU A 1 652 ? -20.007 22.079 3.508 1.00 80.12 652 GLU A C 1
ATOM 5211 O O . GLU A 1 652 ? -19.307 22.324 4.491 1.00 80.12 652 GLU A O 1
ATOM 5216 N N . GLN A 1 653 ? -21.286 21.713 3.626 1.00 81.06 653 GLN A N 1
ATOM 5217 C CA . GLN A 1 653 ? -21.943 21.563 4.927 1.00 81.06 653 GLN A CA 1
ATOM 5218 C C . GLN A 1 653 ? -21.284 20.472 5.783 1.00 81.06 653 GLN A C 1
ATOM 5220 O O . GLN A 1 653 ? -21.128 20.643 6.995 1.00 81.06 653 GLN A O 1
ATOM 5225 N N . GLY A 1 654 ? -20.882 19.360 5.160 1.00 81.06 654 GLY A N 1
ATOM 5226 C CA . GLY A 1 654 ? -20.139 18.288 5.816 1.00 81.06 654 GLY A CA 1
ATOM 5227 C C . GLY A 1 654 ? -18.781 18.761 6.336 1.00 81.06 654 GLY A C 1
ATOM 5228 O O . GLY A 1 654 ? -18.434 18.491 7.488 1.00 81.06 654 GLY A O 1
ATOM 5229 N N . TRP A 1 655 ? -18.054 19.538 5.533 1.00 85.12 655 TRP A N 1
ATOM 5230 C CA . TRP A 1 655 ? -16.766 20.126 5.895 1.00 85.12 655 TRP A CA 1
ATOM 5231 C C . TRP A 1 655 ? -16.875 21.150 7.033 1.00 85.12 655 TRP A C 1
ATOM 5233 O O . TRP A 1 655 ? -16.070 21.150 7.967 1.00 85.12 655 TRP A O 1
ATOM 5243 N N . ASP A 1 656 ? -17.888 22.013 7.015 1.00 86.00 656 ASP A N 1
ATOM 5244 C CA . ASP A 1 656 ? -18.101 22.979 8.096 1.00 86.00 656 ASP A CA 1
ATOM 5245 C C . ASP A 1 656 ? -18.488 22.290 9.408 1.00 86.00 656 ASP A C 1
ATOM 5247 O O . ASP A 1 656 ? -17.993 22.656 10.480 1.00 86.00 656 ASP A O 1
ATOM 5251 N N . ALA A 1 657 ? -19.306 21.238 9.332 1.00 82.75 657 ALA A N 1
ATOM 5252 C CA . ALA A 1 657 ? -19.610 20.402 10.485 1.00 82.75 657 ALA A CA 1
ATOM 5253 C C . ALA A 1 657 ? -18.365 19.672 11.016 1.00 82.75 657 ALA A C 1
ATOM 5255 O O . ALA A 1 657 ? -18.175 19.616 12.234 1.00 82.75 657 ALA A O 1
ATOM 5256 N N . TYR A 1 658 ? -17.499 19.176 10.124 1.00 83.88 658 TYR A N 1
ATOM 5257 C CA . TYR A 1 658 ? -16.219 18.566 10.482 1.00 83.88 658 TYR A CA 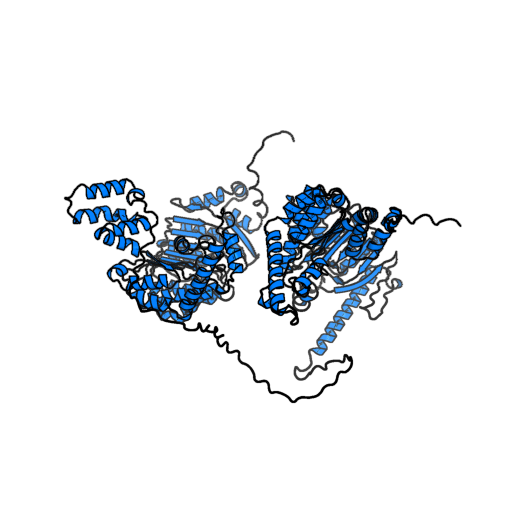1
ATOM 5258 C C . TYR A 1 658 ? -15.346 19.533 11.281 1.00 83.88 658 TYR A C 1
ATOM 5260 O O . TYR A 1 658 ? -15.011 19.251 12.432 1.00 83.88 658 TYR A O 1
ATOM 5268 N N . LYS A 1 659 ? -15.044 20.709 10.712 1.00 88.00 659 LYS A N 1
ATOM 5269 C CA . LYS A 1 659 ? -14.224 21.746 11.360 1.00 88.00 659 LYS A CA 1
ATOM 5270 C C . LYS A 1 659 ? -14.794 22.147 12.714 1.00 88.00 659 LYS A C 1
ATOM 5272 O O . LYS A 1 659 ? -14.062 22.246 13.698 1.00 88.00 659 LYS A O 1
ATOM 5277 N N . LYS A 1 660 ? -16.114 22.343 12.792 1.00 89.19 660 LYS A N 1
ATOM 5278 C CA . LYS A 1 660 ? -16.788 22.671 14.051 1.00 89.19 660 LYS A CA 1
ATOM 5279 C C . LYS A 1 660 ? -16.555 21.590 15.108 1.00 89.19 660 LYS A C 1
ATOM 5281 O O . LYS A 1 660 ? -16.254 21.923 16.253 1.00 89.19 660 LYS A O 1
ATOM 5286 N N . MET A 1 661 ? -16.663 20.316 14.734 1.00 86.56 661 MET A N 1
ATOM 5287 C CA . MET A 1 661 ? -16.453 19.207 15.660 1.00 86.56 661 MET A CA 1
ATOM 5288 C C . MET A 1 661 ? -14.977 19.047 16.054 1.00 86.56 661 MET A C 1
ATOM 5290 O O . MET A 1 661 ? -14.700 18.835 17.232 1.00 86.56 661 MET A O 1
ATOM 5294 N N . VAL A 1 662 ? -14.029 19.232 15.128 1.00 88.00 662 VAL A N 1
ATOM 5295 C CA . VAL A 1 662 ? -12.584 19.283 15.430 1.00 88.00 662 VAL A CA 1
ATOM 5296 C C . VAL A 1 662 ? -12.292 20.356 16.482 1.00 88.00 662 VAL A C 1
ATOM 5298 O O . VAL A 1 662 ? -11.669 20.068 17.505 1.00 88.00 662 VAL A O 1
ATOM 5301 N N . ASN A 1 663 ? -12.798 21.575 16.278 1.00 90.56 663 ASN A N 1
ATOM 5302 C CA . ASN A 1 663 ? -12.596 22.694 17.200 1.00 90.56 663 ASN A CA 1
ATOM 5303 C C . ASN A 1 663 ? -13.212 22.418 18.579 1.00 90.56 663 ASN A C 1
ATOM 5305 O O . ASN A 1 663 ? -12.612 22.707 19.615 1.00 90.56 663 ASN A O 1
ATOM 5309 N N . GLU A 1 664 ? -14.393 21.803 18.607 1.00 92.44 664 GLU A N 1
ATOM 5310 C CA . GLU A 1 664 ? -15.059 21.392 19.841 1.00 92.44 664 GLU A CA 1
ATOM 5311 C C . GLU A 1 664 ? -14.244 20.343 20.615 1.00 92.44 664 GLU A C 1
ATOM 5313 O O . GLU A 1 664 ? -14.067 20.457 21.829 1.00 92.44 664 GLU A O 1
ATOM 5318 N N . GLN A 1 665 ? -13.693 19.346 19.924 1.00 92.00 665 GLN A N 1
ATOM 5319 C CA . GLN A 1 665 ? -12.847 18.316 20.528 1.00 92.00 665 GLN A CA 1
ATOM 5320 C C . GLN A 1 665 ? -11.508 18.866 21.008 1.00 92.00 665 GLN A C 1
ATOM 5322 O O . GLN A 1 665 ? -11.032 18.483 22.084 1.00 92.00 665 GLN A O 1
ATOM 5327 N N . HIS A 1 666 ? -10.926 19.795 20.250 1.00 90.38 666 HIS A N 1
ATOM 5328 C CA . HIS A 1 666 ? -9.741 20.532 20.661 1.00 90.38 666 HIS A CA 1
ATOM 5329 C C . HIS A 1 666 ? -10.008 21.298 21.963 1.00 90.38 666 HIS A C 1
ATOM 5331 O O . HIS A 1 666 ? -9.238 21.171 22.916 1.00 90.38 666 HIS A O 1
ATOM 5337 N N . PHE A 1 667 ? -11.144 21.998 22.058 1.00 93.19 667 PHE A N 1
ATOM 5338 C CA . PHE A 1 667 ? -11.566 22.679 23.281 1.00 93.19 667 PHE A CA 1
ATOM 5339 C C . PHE A 1 667 ? -11.716 21.711 24.464 1.00 93.19 667 PHE A C 1
ATOM 5341 O O . PHE A 1 667 ? -11.139 21.965 25.524 1.00 93.19 667 PHE A O 1
ATOM 5348 N N . ILE A 1 668 ? -12.438 20.591 24.296 1.00 91.81 668 ILE A N 1
ATOM 5349 C CA . ILE A 1 668 ? -12.629 19.581 25.358 1.00 91.81 668 ILE A CA 1
ATOM 5350 C C . ILE A 1 668 ? -11.271 19.097 25.873 1.00 91.81 668 ILE A C 1
ATOM 5352 O O . ILE A 1 668 ? -11.046 19.050 27.082 1.00 91.81 668 ILE A O 1
ATOM 5356 N N . ARG A 1 669 ? -10.345 18.793 24.957 1.00 88.69 669 ARG A N 1
ATOM 5357 C CA . ARG A 1 669 ? -9.003 18.308 25.286 1.00 88.69 669 ARG A CA 1
ATOM 5358 C C . ARG A 1 669 ? -8.151 19.367 25.988 1.00 88.69 669 ARG A C 1
ATOM 5360 O O . ARG A 1 669 ? -7.486 19.032 26.966 1.00 88.69 669 ARG A O 1
ATOM 5367 N N . LYS A 1 670 ? -8.142 20.611 25.494 1.00 88.75 670 LYS A N 1
ATOM 5368 C CA . LYS A 1 670 ? -7.349 21.718 26.062 1.00 88.75 670 LYS A CA 1
ATOM 5369 C C . LYS A 1 670 ? -7.806 22.054 27.482 1.00 88.75 670 LYS A C 1
ATOM 5371 O O . LYS A 1 670 ? -6.980 22.303 28.349 1.00 88.75 670 LYS A O 1
ATOM 5376 N N . THR A 1 671 ? -9.113 21.999 27.728 1.00 90.69 671 THR A N 1
ATOM 5377 C CA . THR A 1 671 ? -9.724 22.360 29.019 1.00 90.69 671 THR A CA 1
ATOM 5378 C C . THR A 1 671 ? -9.931 21.177 29.972 1.00 90.69 671 THR A C 1
ATOM 5380 O O . THR A 1 671 ? -10.398 21.384 31.090 1.00 90.69 671 THR A O 1
ATOM 5383 N N . ALA A 1 672 ? -9.604 19.946 29.551 1.00 89.38 672 ALA A N 1
ATOM 5384 C CA . ALA A 1 672 ? -9.912 18.705 30.277 1.00 89.38 672 ALA A CA 1
ATOM 5385 C C . ALA A 1 672 ? -11.390 18.620 30.713 1.00 89.38 672 ALA A C 1
ATOM 5387 O O . ALA A 1 672 ? -11.730 18.169 31.814 1.00 89.38 672 ALA A O 1
ATOM 5388 N N . TRP A 1 673 ? -12.284 19.124 29.862 1.00 93.38 673 TRP A N 1
ATOM 5389 C CA . TRP A 1 673 ? -13.683 19.312 30.226 1.00 93.38 673 TRP A CA 1
ATOM 5390 C C . TRP A 1 673 ? -14.431 17.983 30.388 1.00 93.38 673 TRP A C 1
ATOM 5392 O O . TRP A 1 673 ? -15.306 17.865 31.244 1.00 93.38 673 TRP A O 1
ATOM 5402 N N . ASP A 1 674 ? -14.027 16.947 29.655 1.00 93.88 674 ASP A N 1
ATOM 5403 C CA . ASP A 1 674 ? -14.495 15.573 29.835 1.00 93.88 674 ASP A CA 1
ATOM 5404 C C . ASP A 1 674 ? -14.240 15.058 31.263 1.00 93.88 674 ASP A C 1
ATOM 5406 O O . ASP A 1 674 ? -15.163 14.574 31.925 1.00 93.88 674 ASP A O 1
ATOM 5410 N N . ALA A 1 675 ? -13.023 15.238 31.784 1.00 90.69 675 ALA A N 1
ATOM 5411 C CA . ALA A 1 675 ? -12.654 14.848 33.143 1.00 90.69 675 ALA A CA 1
ATOM 5412 C C . ALA A 1 675 ? -13.500 15.567 34.201 1.00 90.69 675 ALA A C 1
ATOM 5414 O O . ALA A 1 675 ? -13.981 14.931 35.147 1.00 90.69 675 ALA A O 1
ATOM 5415 N N . ALA A 1 676 ? -13.742 16.869 34.023 1.00 92.88 676 ALA A N 1
ATOM 5416 C CA . ALA A 1 676 ? -14.606 17.640 34.913 1.00 92.88 676 ALA A CA 1
ATOM 5417 C C . ALA A 1 676 ? -16.049 17.102 34.908 1.00 92.88 676 ALA A C 1
ATOM 5419 O O . ALA A 1 676 ? -16.641 16.876 35.966 1.00 92.88 676 ALA A O 1
ATOM 5420 N N . ILE A 1 677 ? -16.607 16.829 33.725 1.00 96.69 677 ILE A N 1
ATOM 5421 C CA . ILE A 1 677 ? -17.980 16.330 33.583 1.00 96.69 677 ILE A CA 1
ATOM 5422 C C . ILE A 1 677 ? -18.137 14.922 34.160 1.00 96.69 677 ILE A C 1
ATOM 5424 O O . ILE A 1 677 ? -19.121 14.667 34.864 1.00 96.69 677 ILE A O 1
ATOM 5428 N N . PHE A 1 678 ? -17.186 14.016 33.918 1.00 97.69 678 PHE A N 1
ATOM 5429 C CA . PHE A 1 678 ? -17.211 12.682 34.517 1.00 97.69 678 PHE A CA 1
ATOM 5430 C C . PHE A 1 678 ? -17.123 12.750 36.043 1.00 97.69 678 PHE A C 1
ATOM 5432 O O . PHE A 1 678 ? -17.921 12.101 36.720 1.00 97.69 678 PHE A O 1
ATOM 5439 N N . THR A 1 679 ? -16.236 13.587 36.587 1.00 95.06 679 THR A N 1
ATOM 5440 C CA . THR A 1 679 ? -16.082 13.770 38.040 1.00 95.06 679 THR A CA 1
ATOM 5441 C C . THR A 1 679 ? -17.371 14.270 38.697 1.00 95.06 679 THR A C 1
ATOM 5443 O O . THR A 1 679 ? -17.731 13.816 39.780 1.00 95.06 679 THR A O 1
ATOM 5446 N N . LEU A 1 680 ? -18.112 15.161 38.031 1.00 96.19 680 LEU A N 1
ATOM 5447 C CA . LEU A 1 680 ? -19.399 15.662 38.525 1.00 96.19 680 LEU A CA 1
ATOM 5448 C C . LEU A 1 680 ? -20.549 14.656 38.362 1.00 96.19 680 LEU A C 1
ATOM 5450 O O . LEU A 1 680 ? -21.476 14.641 39.175 1.00 96.19 680 LEU A O 1
ATOM 5454 N N . SER A 1 681 ? -20.520 13.847 37.302 1.00 97.88 681 SER A N 1
ATOM 5455 C CA . SER A 1 681 ? -21.664 13.022 36.898 1.00 97.88 681 SER A CA 1
ATOM 5456 C C . SER A 1 681 ? -21.639 11.618 37.492 1.00 97.88 681 SER A C 1
ATOM 5458 O O . SER A 1 681 ? -22.665 11.153 37.987 1.00 97.88 681 SER A O 1
ATOM 5460 N N . ILE A 1 682 ? -20.484 10.947 37.477 1.00 97.75 682 ILE A N 1
ATOM 5461 C CA . ILE A 1 682 ? -20.363 9.536 37.868 1.00 97.75 682 ILE A CA 1
ATOM 5462 C C . ILE A 1 682 ? -20.806 9.264 39.315 1.00 97.75 682 ILE A C 1
ATOM 5464 O O . ILE A 1 682 ? -21.577 8.320 39.499 1.00 97.75 682 ILE A O 1
ATOM 5468 N N . PRO A 1 683 ? -20.453 10.087 40.328 1.00 97.38 683 PRO A N 1
ATOM 5469 C CA . PRO A 1 683 ? -20.906 9.867 41.706 1.00 97.38 683 PRO A CA 1
ATOM 5470 C C . PRO A 1 683 ? -22.433 9.818 41.879 1.00 97.38 683 PRO A C 1
ATOM 5472 O O . PRO A 1 683 ? -22.926 9.320 42.887 1.00 97.38 683 PRO A O 1
ATOM 5475 N N . ARG A 1 684 ? -23.201 10.344 40.914 1.00 97.88 684 ARG A N 1
ATOM 5476 C CA . ARG A 1 684 ? -24.670 10.385 40.966 1.00 97.88 684 ARG A CA 1
ATOM 5477 C C . ARG A 1 684 ? -25.330 9.149 40.354 1.00 97.88 684 ARG A C 1
ATOM 5479 O O . ARG A 1 684 ? -26.517 8.921 40.585 1.00 97.88 684 ARG A O 1
ATOM 5486 N N . PHE A 1 685 ? -24.590 8.332 39.606 1.00 97.50 685 PHE A N 1
ATOM 5487 C CA . PHE A 1 685 ? -25.100 7.102 39.002 1.00 97.50 685 PHE A CA 1
ATOM 5488 C C . PHE A 1 685 ? -24.967 5.928 39.973 1.00 97.50 685 PHE A C 1
ATOM 5490 O O . PHE A 1 685 ? -24.110 5.062 39.831 1.00 97.50 685 PHE A O 1
ATOM 5497 N N . THR A 1 686 ? -25.850 5.884 40.969 1.00 95.69 686 THR A N 1
ATOM 5498 C CA . THR A 1 686 ? -25.811 4.897 42.067 1.00 95.69 686 THR A CA 1
ATOM 5499 C C . THR A 1 686 ? -25.959 3.439 41.627 1.00 95.69 686 THR A C 1
ATOM 5501 O O . THR A 1 686 ? -25.665 2.532 42.401 1.00 95.69 686 THR A O 1
ATOM 5504 N N . CYS A 1 687 ? -26.429 3.204 40.401 1.00 96.50 687 CYS A N 1
ATOM 5505 C CA . CYS A 1 687 ? -26.598 1.879 39.814 1.00 96.50 687 CYS A CA 1
ATOM 5506 C C . CYS A 1 687 ? -25.558 1.550 38.734 1.00 96.50 687 CYS A C 1
ATOM 5508 O O . CYS A 1 687 ? -25.673 0.490 38.124 1.00 96.50 687 CYS A O 1
ATOM 5510 N N . LEU A 1 688 ? -24.580 2.424 38.474 1.00 97.50 688 LEU A N 1
ATOM 5511 C CA . LEU A 1 688 ? -23.569 2.191 37.446 1.00 97.50 688 LEU A CA 1
ATOM 5512 C C . LEU A 1 688 ? -22.721 0.969 37.811 1.00 97.50 688 LEU A C 1
ATOM 5514 O O . LEU A 1 688 ? -22.041 0.961 38.833 1.00 97.50 688 LEU A O 1
ATOM 5518 N N . ASP A 1 689 ? -22.752 -0.050 36.960 1.00 96.75 689 ASP A N 1
ATOM 5519 C CA . ASP A 1 689 ? -22.030 -1.308 37.156 1.00 96.75 689 ASP A CA 1
ATOM 5520 C C . ASP A 1 689 ? -21.233 -1.743 35.914 1.00 96.75 689 ASP A C 1
ATOM 5522 O O . ASP A 1 689 ? -20.410 -2.656 36.012 1.00 96.75 689 ASP A O 1
ATOM 5526 N N . ALA A 1 690 ? -21.389 -1.061 34.772 1.00 97.62 690 ALA A N 1
ATOM 5527 C CA . ALA A 1 690 ? -20.660 -1.375 33.546 1.00 97.62 690 ALA A CA 1
ATOM 5528 C C . ALA A 1 690 ? -20.111 -0.143 32.804 1.00 97.62 690 ALA A C 1
ATOM 5530 O O . ALA A 1 690 ? -20.820 0.833 32.558 1.00 97.62 690 ALA A O 1
ATOM 5531 N N . ILE A 1 691 ? -18.851 -0.210 32.373 1.00 97.56 691 ILE A N 1
ATOM 5532 C CA . ILE A 1 691 ? -18.219 0.793 31.508 1.00 97.56 691 ILE A CA 1
ATOM 5533 C C . ILE A 1 691 ? -17.611 0.088 30.300 1.00 97.56 691 ILE A C 1
ATOM 5535 O O . ILE A 1 691 ? -16.884 -0.895 30.428 1.00 97.56 691 ILE A O 1
ATOM 5539 N N . THR A 1 692 ? -17.919 0.601 29.114 1.00 96.38 692 THR A N 1
ATOM 5540 C CA . THR A 1 692 ? -17.277 0.230 27.853 1.00 96.38 692 THR A CA 1
ATOM 5541 C C . THR A 1 692 ? -16.618 1.467 27.266 1.00 96.38 692 THR A C 1
ATOM 5543 O O . THR A 1 692 ? -17.279 2.483 27.100 1.00 96.38 692 THR A O 1
ATOM 5546 N N . ILE A 1 693 ? -15.331 1.389 26.954 1.00 94.94 693 ILE A N 1
ATOM 5547 C CA . ILE A 1 693 ? -14.583 2.431 26.256 1.00 94.94 693 ILE A CA 1
ATOM 5548 C C . ILE A 1 693 ? -14.333 1.908 24.844 1.00 94.94 693 ILE A C 1
ATOM 5550 O O . ILE A 1 693 ? -13.524 0.996 24.646 1.00 94.94 693 ILE A O 1
ATOM 5554 N N . ASP A 1 694 ? -15.099 2.426 23.886 1.00 89.81 694 ASP A N 1
ATOM 5555 C CA . ASP A 1 694 ? -15.080 1.984 22.499 1.00 89.81 694 ASP A CA 1
ATOM 5556 C C . ASP A 1 694 ? -14.199 2.885 21.638 1.00 89.81 694 ASP A C 1
ATOM 5558 O O . ASP A 1 694 ? -14.585 3.947 21.153 1.00 89.81 694 ASP A O 1
ATOM 5562 N N . THR A 1 695 ? -12.972 2.426 21.473 1.00 80.88 695 THR A N 1
ATOM 5563 C CA . THR A 1 695 ? -11.906 3.049 20.695 1.00 80.88 695 THR A CA 1
ATOM 5564 C C . THR A 1 695 ? -11.731 2.408 19.319 1.00 80.88 695 THR A C 1
ATOM 5566 O O . THR A 1 695 ? -10.760 2.711 18.634 1.00 80.88 695 THR A O 1
ATOM 5569 N N . LYS A 1 696 ? -12.635 1.510 18.894 1.00 69.38 696 LYS A N 1
ATOM 5570 C CA . LYS A 1 696 ? -12.572 0.923 17.544 1.00 69.38 696 LYS A CA 1
ATOM 5571 C C . LYS A 1 696 ? -12.832 1.986 16.476 1.00 69.38 696 LYS A C 1
ATOM 5573 O O . LYS A 1 696 ? -13.626 2.883 16.704 1.00 69.38 696 LYS A O 1
ATOM 5578 N N . CYS A 1 697 ? -12.236 1.841 15.291 1.00 54.72 697 CYS A N 1
ATOM 5579 C CA . CYS A 1 697 ? -12.334 2.838 14.213 1.00 54.72 697 CYS A CA 1
ATOM 5580 C C . CYS A 1 697 ? -13.681 2.900 13.488 1.00 54.72 697 CYS A C 1
ATOM 5582 O O . CYS A 1 697 ? -13.934 3.879 12.801 1.00 54.72 697 CYS A O 1
ATOM 5584 N N . VAL A 1 698 ? -14.565 1.909 13.641 1.00 55.66 698 VAL A N 1
ATOM 5585 C CA . VAL A 1 698 ? -15.892 1.937 13.003 1.00 55.66 698 VAL A CA 1
ATOM 5586 C C . VAL A 1 698 ? -16.864 2.638 13.946 1.00 55.66 698 VAL A C 1
ATOM 5588 O O . VAL A 1 698 ? -17.075 2.135 15.056 1.00 55.66 698 VAL A O 1
ATOM 5591 N N . PRO A 1 699 ? -17.404 3.824 13.607 1.00 55.06 699 PRO A N 1
ATOM 5592 C CA . PRO A 1 699 ? -18.335 4.512 14.493 1.00 55.06 699 PRO A CA 1
ATOM 5593 C C . PRO A 1 699 ? -19.551 3.640 14.709 1.00 55.06 699 PRO A C 1
ATOM 5595 O O . PRO A 1 699 ? -19.976 2.894 13.825 1.00 55.06 699 PRO A O 1
ATOM 5598 N N . SER A 1 700 ? -20.060 3.636 15.941 1.00 55.91 700 SER A N 1
ATOM 5599 C CA . SER A 1 700 ? -21.306 2.922 16.175 1.00 55.91 700 SER A CA 1
ATOM 5600 C C . SER A 1 700 ? -22.332 3.473 15.183 1.00 55.91 700 SER A C 1
ATOM 5602 O O . SER A 1 700 ? -22.385 4.682 14.974 1.00 55.91 700 SER A O 1
ATOM 5604 N N . TYR A 1 701 ? -23.163 2.618 14.584 1.00 51.56 701 TYR A N 1
ATOM 5605 C CA . TYR A 1 701 ? -24.213 3.034 13.638 1.00 51.56 701 TYR A CA 1
ATOM 5606 C C . TYR A 1 701 ? -25.050 4.232 14.140 1.00 51.56 701 TYR A C 1
ATOM 5608 O O . TYR A 1 701 ? -25.576 5.022 13.371 1.00 51.56 701 TYR A O 1
ATOM 5616 N N . ARG A 1 702 ? -25.117 4.432 15.463 1.00 54.19 702 ARG A N 1
ATOM 5617 C CA . ARG A 1 702 ? -25.732 5.607 16.093 1.00 54.19 702 ARG A CA 1
ATOM 5618 C C . ARG A 1 702 ? -24.891 6.886 16.054 1.00 54.19 702 ARG A C 1
ATOM 5620 O O . ARG A 1 702 ? -25.469 7.957 15.915 1.00 54.19 702 ARG A O 1
ATOM 5627 N N . ALA A 1 703 ? -23.574 6.800 16.247 1.00 55.47 703 ALA A N 1
ATOM 5628 C CA . ALA A 1 703 ? -22.671 7.940 16.076 1.00 55.47 703 ALA A CA 1
ATOM 5629 C C . ALA A 1 703 ? -22.713 8.417 14.621 1.00 55.47 703 ALA A C 1
ATOM 5631 O O . ALA A 1 703 ? -22.883 9.606 14.364 1.00 55.47 703 ALA A O 1
ATOM 5632 N N . LEU A 1 704 ? -22.682 7.451 13.704 1.00 54.03 704 LEU A N 1
ATOM 5633 C CA . LEU A 1 704 ? -22.787 7.642 12.269 1.00 54.03 704 LEU A CA 1
ATOM 5634 C C . LEU A 1 704 ? -24.053 8.422 11.861 1.00 54.03 704 LEU A C 1
ATOM 5636 O O . LEU A 1 704 ? -23.941 9.480 11.254 1.00 54.03 704 LEU A O 1
ATOM 5640 N N . GLN A 1 705 ? -25.233 7.999 12.332 1.00 55.66 705 GLN A N 1
ATOM 5641 C CA . GLN A 1 705 ? -26.508 8.691 12.078 1.00 55.66 705 GLN A CA 1
ATOM 5642 C C . GLN A 1 705 ? -26.590 10.119 12.643 1.00 55.66 705 GLN A C 1
ATOM 5644 O O . GLN A 1 705 ? -27.426 10.914 12.213 1.00 55.66 705 GLN A O 1
ATOM 5649 N N . SER A 1 706 ? -25.785 10.437 13.660 1.00 53.84 706 SER A N 1
ATOM 5650 C CA . SER A 1 706 ? -25.762 11.769 14.277 1.00 53.84 706 SER A CA 1
ATOM 5651 C C . SER A 1 706 ? -24.791 12.737 13.601 1.00 53.84 706 SER A C 1
ATOM 5653 O O . SER A 1 706 ? -24.828 13.933 13.895 1.00 53.84 706 SER A O 1
ATOM 5655 N N . MET A 1 707 ? -23.940 12.229 12.708 1.00 58.38 707 MET A N 1
ATOM 5656 C CA . MET A 1 707 ? -23.000 13.019 11.930 1.00 58.38 707 MET A CA 1
ATOM 5657 C C . MET A 1 707 ? -23.553 13.267 10.518 1.00 58.38 707 MET A C 1
ATOM 5659 O O . MET A 1 707 ? -24.231 12.405 9.961 1.00 58.38 707 MET A O 1
ATOM 5663 N N . PRO A 1 708 ? -23.311 14.444 9.914 1.00 56.66 708 PRO A N 1
ATOM 5664 C CA . PRO A 1 708 ? -23.738 14.691 8.542 1.00 56.66 708 PRO A CA 1
ATOM 5665 C C . PRO A 1 708 ? -23.066 13.691 7.576 1.00 56.66 708 PRO A C 1
ATOM 5667 O O . PRO A 1 708 ? -21.896 13.366 7.744 1.00 56.66 708 PRO A O 1
ATOM 5670 N N . PRO A 1 709 ? -23.754 13.171 6.549 1.00 52.69 709 PRO A N 1
ATOM 5671 C CA . PRO A 1 709 ? -23.098 12.381 5.503 1.00 52.69 709 PRO A CA 1
ATOM 5672 C C . PRO A 1 709 ? -21.876 13.147 4.953 1.00 52.69 709 PRO A C 1
ATOM 5674 O O . PRO A 1 709 ? -22.013 14.347 4.702 1.00 52.69 709 PRO A O 1
ATOM 5677 N N . PRO A 1 710 ? -20.693 12.511 4.820 1.00 52.12 710 PRO A N 1
ATOM 5678 C CA . PRO A 1 710 ? -20.445 11.091 4.559 1.00 52.12 710 PRO A CA 1
ATOM 5679 C C . PRO A 1 710 ? -19.871 10.316 5.763 1.00 52.12 710 PRO A C 1
ATOM 5681 O O . PRO A 1 710 ? -19.384 9.201 5.587 1.00 52.12 710 PRO A O 1
ATOM 5684 N N . PHE A 1 711 ? -19.921 10.868 6.985 1.00 56.22 711 PHE A N 1
ATOM 5685 C CA . PHE A 1 711 ? -19.311 10.247 8.176 1.00 56.22 711 PHE A CA 1
ATOM 5686 C C . PHE A 1 711 ? -19.828 8.830 8.482 1.00 56.22 711 PHE A C 1
ATOM 5688 O O . PHE A 1 711 ? -19.195 8.129 9.261 1.00 56.22 711 PHE A O 1
ATOM 5695 N N . ASP A 1 712 ? -20.954 8.418 7.878 1.00 50.94 712 ASP A N 1
ATOM 5696 C CA . ASP A 1 712 ? -21.697 7.190 8.175 1.00 50.94 712 ASP A CA 1
ATOM 5697 C C . ASP A 1 712 ? -21.019 5.888 7.667 1.00 50.94 712 ASP A C 1
ATOM 5699 O O . ASP A 1 712 ? -21.395 4.799 8.090 1.00 50.94 712 ASP A O 1
ATOM 5703 N N . ARG A 1 713 ? -20.027 5.947 6.760 1.00 51.28 713 ARG A N 1
ATOM 5704 C CA . ARG A 1 713 ? -19.706 4.749 5.947 1.00 51.28 713 ARG A CA 1
ATOM 5705 C C . ARG A 1 713 ? -18.299 4.185 5.984 1.00 51.28 713 ARG A C 1
ATOM 5707 O O . ARG A 1 713 ? -18.175 3.000 5.686 1.00 51.28 713 ARG A O 1
ATOM 5714 N N . ASP A 1 714 ? -17.273 4.941 6.359 1.00 48.03 714 ASP A N 1
ATOM 5715 C CA . ASP A 1 714 ? -15.912 4.416 6.231 1.00 48.03 714 ASP A CA 1
ATOM 5716 C C . ASP A 1 714 ? -15.009 4.785 7.422 1.00 48.03 714 ASP A C 1
ATOM 5718 O O . ASP A 1 714 ? -15.084 5.878 7.984 1.00 48.03 714 ASP A O 1
ATOM 5722 N N . ALA A 1 715 ? -14.219 3.804 7.863 1.00 49.09 715 ALA A N 1
ATOM 5723 C CA . ALA A 1 715 ? -13.357 3.856 9.043 1.00 49.09 715 ALA A CA 1
ATOM 5724 C C . ALA A 1 715 ? -12.035 4.596 8.778 1.00 49.09 715 ALA A C 1
ATOM 5726 O O . ALA A 1 715 ? -11.218 4.711 9.688 1.00 49.09 715 ALA A O 1
ATOM 5727 N N . SER A 1 716 ? -11.823 5.065 7.548 1.00 47.41 716 SER A N 1
ATOM 5728 C CA . SER A 1 716 ? -10.582 5.644 7.033 1.00 47.41 716 SER A CA 1
ATOM 5729 C C . SER A 1 716 ? -10.468 7.169 7.247 1.00 47.41 716 SER A C 1
ATOM 5731 O O . SER A 1 716 ? -9.359 7.690 7.220 1.00 47.41 716 SER A O 1
ATOM 5733 N N . LEU A 1 717 ? -11.572 7.883 7.544 1.00 47.03 717 LEU A N 1
ATOM 5734 C CA . LEU A 1 717 ? -11.586 9.283 8.043 1.00 47.03 717 LEU A CA 1
ATOM 5735 C C . LEU A 1 717 ? -10.974 9.374 9.440 1.00 47.03 717 LEU A C 1
ATOM 5737 O O . LEU A 1 717 ? -10.644 10.447 9.949 1.00 47.03 717 LEU A O 1
ATOM 5741 N N . HIS A 1 718 ? -10.910 8.226 10.098 1.00 51.00 718 HIS A N 1
ATOM 5742 C CA . HIS A 1 718 ? -10.265 8.048 11.368 1.00 51.00 718 HIS A CA 1
ATOM 5743 C C . HIS A 1 718 ? -8.867 7.507 11.085 1.00 51.00 718 HIS A C 1
ATOM 5745 O O . HIS A 1 718 ? -8.711 6.502 10.393 1.00 51.00 718 HIS A O 1
ATOM 5751 N N . GLU A 1 719 ? -7.855 8.208 11.604 1.00 49.62 719 GLU A N 1
ATOM 5752 C CA . GLU A 1 719 ? -6.457 7.778 11.561 1.00 49.62 719 GLU A CA 1
ATOM 5753 C C . GLU A 1 719 ? -6.377 6.267 11.918 1.00 49.62 719 GLU A C 1
ATOM 5755 O O . GLU A 1 719 ? -7.114 5.772 12.784 1.00 49.62 719 GLU A O 1
ATOM 5760 N N . SER A 1 720 ? -5.529 5.507 11.214 1.00 53.62 720 SER A N 1
ATOM 5761 C CA . SER A 1 720 ? -5.406 4.050 11.391 1.00 53.62 720 SER A CA 1
ATOM 5762 C C . SER A 1 720 ? -5.202 3.691 12.870 1.00 53.62 720 SER A C 1
ATOM 5764 O O . SER A 1 720 ? -4.297 4.242 13.484 1.00 53.62 720 SER A O 1
ATOM 5766 N N . PRO A 1 721 ? -5.938 2.725 13.458 1.00 50.50 721 PRO A N 1
ATOM 5767 C CA . PRO A 1 721 ? -5.857 2.398 14.892 1.00 50.50 721 PRO A CA 1
ATOM 5768 C C . PRO A 1 721 ? -4.464 1.950 15.356 1.00 50.50 721 PRO A C 1
ATOM 5770 O O . PRO A 1 721 ? -4.219 1.833 16.556 1.00 50.50 721 PRO A O 1
ATOM 5773 N N . CYS A 1 722 ? -3.573 1.657 14.409 1.00 56.62 722 CYS A N 1
ATOM 5774 C CA . CYS A 1 722 ? -2.189 1.289 14.653 1.00 56.62 722 CYS A CA 1
ATOM 5775 C C . CYS A 1 722 ? -1.234 2.492 14.700 1.00 56.62 722 CYS A C 1
ATOM 5777 O O . CYS A 1 722 ? -0.047 2.271 14.911 1.00 56.62 722 CYS A O 1
ATOM 5779 N N . ASP A 1 723 ? -1.706 3.726 14.498 1.00 66.31 723 ASP A N 1
ATOM 5780 C CA . ASP A 1 723 ? -0.875 4.925 14.597 1.00 66.31 723 ASP A CA 1
ATOM 5781 C C . ASP A 1 723 ? -0.629 5.283 16.082 1.00 66.31 723 ASP A C 1
ATOM 5783 O O . ASP A 1 723 ? -1.571 5.636 16.812 1.00 66.31 723 ASP A O 1
ATOM 5787 N N . PRO A 1 724 ? 0.630 5.210 16.562 1.00 66.38 724 PRO A N 1
ATOM 5788 C CA . PRO A 1 724 ? 0.987 5.569 17.932 1.00 66.38 724 PRO A CA 1
ATOM 5789 C C . PRO A 1 724 ? 0.577 6.998 18.311 1.00 66.38 724 PRO A C 1
ATOM 5791 O O . PRO A 1 724 ? 0.238 7.255 19.471 1.00 66.38 724 PRO A O 1
ATOM 5794 N N . MET A 1 725 ? 0.541 7.931 17.349 1.00 68.50 725 MET A N 1
ATOM 5795 C CA . MET A 1 725 ? 0.128 9.309 17.610 1.00 68.50 725 MET A CA 1
ATOM 5796 C C . MET A 1 725 ? -1.334 9.388 18.053 1.00 68.50 725 MET A C 1
ATOM 5798 O O . MET A 1 725 ? -1.644 10.162 18.959 1.00 68.50 725 MET A O 1
ATOM 5802 N N . ILE A 1 726 ? -2.239 8.572 17.500 1.00 67.81 726 ILE A N 1
ATOM 5803 C CA . ILE A 1 726 ? -3.650 8.539 17.933 1.00 67.81 726 ILE A CA 1
ATOM 5804 C C . ILE A 1 726 ? -3.770 7.994 19.345 1.00 67.81 726 ILE A C 1
ATOM 5806 O O . ILE A 1 726 ? -4.530 8.524 20.160 1.00 67.81 726 ILE A O 1
ATOM 5810 N N . MET A 1 727 ? -3.039 6.919 19.635 1.00 69.94 727 MET A N 1
ATOM 5811 C CA . MET A 1 727 ? -3.103 6.244 20.928 1.00 69.94 727 MET A CA 1
ATOM 5812 C C . MET A 1 727 ? -2.744 7.215 22.055 1.00 69.94 727 MET A C 1
ATOM 5814 O O . MET A 1 727 ? -3.454 7.290 23.067 1.00 69.94 727 MET A O 1
ATOM 5818 N N . ALA A 1 728 ? -1.763 8.085 21.808 1.00 76.69 728 ALA A N 1
ATOM 5819 C CA . ALA A 1 728 ? -1.434 9.190 22.695 1.00 76.69 728 ALA A CA 1
ATOM 5820 C C . ALA A 1 728 ? -2.591 10.201 22.864 1.00 76.69 728 ALA A C 1
ATOM 5822 O O . ALA A 1 728 ? -2.815 10.703 23.973 1.00 76.69 728 ALA A O 1
ATOM 5823 N N . LYS A 1 729 ? -3.368 10.490 21.806 1.00 80.12 729 LYS A N 1
ATOM 5824 C CA . LYS A 1 729 ? -4.532 11.401 21.857 1.00 80.12 729 LYS A CA 1
ATOM 5825 C C . LYS A 1 729 ? -5.689 10.814 22.688 1.00 80.12 729 LYS A C 1
ATOM 5827 O O . LYS A 1 729 ? -6.295 11.544 23.472 1.00 80.12 729 LYS A O 1
ATOM 5832 N N . VAL A 1 730 ? -5.967 9.512 22.577 1.00 83.88 730 VAL A N 1
ATOM 5833 C CA . VAL A 1 730 ? -7.094 8.821 23.252 1.00 83.88 730 VAL A CA 1
ATOM 5834 C C . VAL A 1 730 ? -6.800 8.472 24.723 1.00 83.88 730 VAL A C 1
ATOM 5836 O O . VAL A 1 730 ? -7.713 8.263 25.535 1.00 83.88 730 VAL A O 1
ATOM 5839 N N . ARG A 1 731 ? -5.519 8.480 25.108 1.00 85.81 731 ARG A N 1
ATOM 5840 C CA . ARG A 1 731 ? -5.047 8.245 26.480 1.00 85.81 731 ARG A CA 1
ATOM 5841 C C . ARG A 1 731 ? -5.721 9.145 27.515 1.00 85.81 731 ARG A C 1
ATOM 5843 O O . ARG A 1 731 ? -6.238 8.638 28.512 1.00 85.81 731 ARG A O 1
ATOM 5850 N N . LYS A 1 732 ? -5.695 10.469 27.312 1.00 86.31 732 LYS A N 1
ATOM 5851 C CA . LYS A 1 732 ? -6.234 11.442 28.282 1.00 86.31 732 LYS A CA 1
ATOM 5852 C C . LYS A 1 732 ? -7.744 11.229 28.517 1.00 86.31 732 LYS A C 1
ATOM 5854 O O . LYS A 1 732 ? -8.107 11.030 29.678 1.00 86.31 732 LYS A O 1
ATOM 5859 N N . PRO A 1 733 ? -8.583 11.136 27.465 1.00 89.00 733 PRO A N 1
ATOM 5860 C CA . PRO A 1 733 ? -9.999 10.794 27.602 1.00 89.00 733 PRO A CA 1
ATOM 5861 C C . PRO A 1 733 ? -10.273 9.486 28.350 1.00 89.00 733 PRO A C 1
ATOM 5863 O O . PRO A 1 733 ? -11.129 9.420 29.232 1.00 89.00 733 PRO A O 1
ATOM 5866 N N . THR A 1 734 ? -9.532 8.428 28.018 1.00 90.25 734 THR A N 1
ATOM 5867 C CA . THR A 1 734 ? -9.698 7.106 28.643 1.00 90.25 734 THR A CA 1
ATOM 5868 C C . THR A 1 734 ? -9.351 7.154 30.131 1.00 90.25 734 THR A C 1
ATOM 5870 O O . THR A 1 734 ? -10.066 6.600 30.964 1.00 90.25 734 THR A O 1
ATOM 5873 N N . ASN A 1 735 ? -8.280 7.863 30.488 1.00 89.12 735 ASN A N 1
ATOM 5874 C CA . ASN A 1 735 ? -7.881 8.036 31.879 1.00 89.12 735 ASN A CA 1
ATOM 5875 C C . ASN A 1 735 ? -8.903 8.873 32.669 1.00 89.12 735 ASN A C 1
ATOM 5877 O O . ASN A 1 735 ? -9.186 8.559 33.821 1.00 89.12 735 ASN A O 1
ATOM 5881 N N . ALA A 1 736 ? -9.501 9.893 32.046 1.00 90.56 736 ALA A N 1
ATOM 5882 C CA . ALA A 1 736 ? -10.479 10.773 32.683 1.00 90.56 736 ALA A CA 1
ATOM 5883 C C . ALA A 1 736 ? -11.683 10.007 33.258 1.00 90.56 736 ALA A C 1
ATOM 5885 O O . ALA A 1 736 ? -12.011 10.168 34.436 1.00 90.56 736 ALA A O 1
ATOM 5886 N N . ILE A 1 737 ? -12.308 9.125 32.467 1.00 94.56 737 ILE A N 1
ATOM 5887 C CA . ILE A 1 737 ? -13.450 8.326 32.939 1.00 94.56 737 ILE A CA 1
ATOM 5888 C C . ILE A 1 737 ? -13.032 7.309 34.011 1.00 94.56 737 ILE A C 1
ATOM 5890 O O . ILE A 1 737 ? -13.748 7.135 34.997 1.00 94.56 737 ILE A O 1
ATOM 5894 N N . LEU A 1 738 ? -11.868 6.667 33.870 1.00 92.62 738 LEU A N 1
ATOM 5895 C CA . LEU A 1 738 ? -11.388 5.672 34.837 1.00 92.62 738 LEU A CA 1
ATOM 5896 C C . LEU A 1 738 ? -11.064 6.310 36.192 1.00 92.62 738 LEU A C 1
ATOM 5898 O O . LEU A 1 738 ? -11.499 5.800 37.224 1.00 92.62 738 LEU A O 1
ATOM 5902 N N . VAL A 1 739 ? -10.373 7.454 36.196 1.00 90.44 739 VAL A N 1
ATOM 5903 C CA . VAL A 1 739 ? -10.072 8.220 37.414 1.00 90.44 739 VAL A CA 1
ATOM 5904 C C . VAL A 1 739 ? -11.355 8.701 38.080 1.00 90.44 739 VAL A C 1
ATOM 5906 O O . VAL A 1 739 ? -11.525 8.488 39.277 1.00 90.44 739 VAL A O 1
ATOM 5909 N N . ALA A 1 740 ? -12.286 9.291 37.326 1.00 93.19 740 ALA A N 1
ATOM 5910 C CA . ALA A 1 740 ? -13.556 9.753 37.883 1.00 93.19 740 ALA A CA 1
ATOM 5911 C C . ALA A 1 740 ? -14.374 8.601 38.492 1.00 93.19 740 ALA A C 1
ATOM 5913 O O . ALA A 1 740 ? -14.967 8.758 39.559 1.00 93.19 740 ALA A O 1
ATOM 5914 N N . THR A 1 741 ? -14.361 7.424 37.860 1.00 93.81 741 THR A N 1
ATOM 5915 C CA . THR A 1 741 ? -15.045 6.232 38.382 1.00 93.81 741 THR A CA 1
ATOM 5916 C C . THR A 1 741 ? -14.388 5.708 39.659 1.00 93.81 741 THR A C 1
ATOM 5918 O O . THR A 1 741 ? -15.086 5.370 40.618 1.00 93.81 741 THR A O 1
ATOM 5921 N N . ALA A 1 742 ? -13.054 5.699 39.703 1.00 91.81 742 ALA A N 1
ATOM 5922 C CA . ALA A 1 742 ? -12.297 5.301 40.882 1.00 91.81 742 ALA A CA 1
ATOM 5923 C C . ALA A 1 742 ? -12.522 6.261 42.064 1.00 91.81 742 ALA A C 1
ATOM 5925 O O . ALA A 1 742 ? -12.809 5.812 43.172 1.00 91.81 742 ALA A O 1
ATOM 5926 N N . LEU A 1 743 ? -12.478 7.576 41.823 1.00 91.56 743 LEU A N 1
ATOM 5927 C CA . LEU A 1 743 ? -12.740 8.606 42.838 1.00 91.56 743 LEU A CA 1
ATOM 5928 C C . LEU A 1 743 ? -14.176 8.554 43.372 1.00 91.56 743 LEU A C 1
ATOM 5930 O O . LEU A 1 743 ? -14.407 8.798 44.554 1.00 91.56 743 LEU A O 1
ATOM 5934 N N . ALA A 1 744 ? -15.138 8.203 42.518 1.00 94.06 744 ALA A N 1
ATOM 5935 C CA . ALA A 1 744 ? -16.530 8.013 42.905 1.00 94.06 744 ALA A CA 1
ATOM 5936 C C . ALA A 1 744 ? -16.777 6.712 43.697 1.00 94.06 744 ALA A C 1
ATOM 5938 O O . ALA A 1 744 ? -17.894 6.500 44.169 1.00 94.06 744 ALA A O 1
ATOM 5939 N N . ASN A 1 745 ? -15.763 5.844 43.839 1.00 93.31 745 ASN A N 1
ATOM 5940 C CA . ASN A 1 745 ? -15.850 4.537 44.496 1.00 93.31 745 ASN A CA 1
ATOM 5941 C C . ASN A 1 745 ? -17.035 3.696 43.977 1.00 93.31 745 ASN A C 1
ATOM 5943 O O . ASN A 1 745 ? -17.773 3.073 44.744 1.00 93.31 745 ASN A O 1
ATOM 5947 N N . VAL A 1 746 ? -17.243 3.715 42.658 1.00 93.56 746 VAL A N 1
ATOM 5948 C CA . VAL A 1 746 ? -18.302 2.939 42.005 1.00 93.56 746 VAL A CA 1
ATOM 5949 C C . VAL A 1 746 ? -17.924 1.459 42.012 1.00 93.56 746 VAL A C 1
ATOM 5951 O O . VAL A 1 746 ? -16.808 1.088 41.653 1.00 93.56 746 VAL A O 1
ATOM 5954 N N . ASN A 1 747 ? -18.874 0.596 42.373 1.00 93.44 747 ASN A N 1
ATOM 5955 C CA . ASN A 1 747 ? -18.694 -0.857 42.352 1.00 93.44 747 ASN A CA 1
ATOM 5956 C C . ASN A 1 747 ? -18.862 -1.399 40.927 1.00 93.44 747 ASN A C 1
ATOM 5958 O O . ASN A 1 747 ? -19.863 -2.041 40.608 1.00 93.44 747 ASN A O 1
ATOM 5962 N N . LEU A 1 748 ? -17.893 -1.110 40.060 1.00 94.81 748 LEU A N 1
ATOM 5963 C CA . LEU A 1 748 ? -17.946 -1.543 38.672 1.00 94.81 748 LEU A CA 1
ATOM 5964 C C . LEU A 1 748 ? -17.774 -3.063 38.575 1.00 94.81 748 LEU A C 1
ATOM 5966 O O . LEU A 1 748 ? -16.769 -3.612 39.016 1.00 94.81 748 LEU A O 1
ATOM 5970 N N . VAL A 1 749 ? -18.749 -3.730 37.963 1.00 97.31 749 VAL A N 1
ATOM 5971 C CA . VAL A 1 749 ? -18.756 -5.178 37.729 1.00 97.31 749 VAL A CA 1
ATOM 5972 C C . VAL A 1 749 ? -18.132 -5.511 36.376 1.00 97.31 749 VAL A C 1
ATOM 5974 O O . VAL A 1 749 ? -17.404 -6.496 36.260 1.00 97.31 749 VAL A O 1
ATOM 5977 N N . THR A 1 750 ? -18.405 -4.696 35.353 1.00 97.75 750 THR A N 1
ATOM 5978 C CA . THR A 1 750 ? -17.952 -4.931 33.976 1.00 97.75 750 THR A CA 1
ATOM 5979 C C . THR A 1 750 ? -17.120 -3.768 33.458 1.00 97.75 750 THR A C 1
ATOM 5981 O O . THR A 1 750 ? -17.609 -2.643 33.382 1.00 97.75 750 THR A O 1
ATOM 5984 N N . LEU A 1 751 ? -15.897 -4.051 33.016 1.00 97.31 751 LEU A N 1
ATOM 5985 C CA . LEU A 1 751 ? -15.049 -3.100 32.308 1.00 97.31 751 LEU A CA 1
ATOM 5986 C C . LEU A 1 751 ? -14.631 -3.672 30.956 1.00 97.31 751 LEU A C 1
ATOM 5988 O O . LEU A 1 751 ? -14.044 -4.751 30.873 1.00 97.31 751 LEU A O 1
ATOM 5992 N N . ARG A 1 752 ? -14.890 -2.913 29.894 1.00 96.38 752 ARG A N 1
ATOM 5993 C CA . ARG A 1 752 ? -14.435 -3.226 28.542 1.00 96.38 752 ARG A CA 1
ATOM 5994 C C . ARG A 1 752 ? -13.672 -2.048 27.956 1.00 96.38 752 ARG A C 1
ATOM 5996 O O . ARG A 1 752 ? -14.197 -0.943 27.937 1.00 96.38 752 ARG A O 1
ATOM 6003 N N . ILE A 1 753 ? -12.473 -2.284 27.437 1.00 94.38 753 ILE A N 1
ATOM 6004 C CA . ILE A 1 753 ? -11.671 -1.289 26.718 1.00 94.38 753 ILE A CA 1
ATOM 6005 C C . ILE A 1 753 ? -11.276 -1.894 25.370 1.00 94.38 753 ILE A C 1
ATOM 6007 O O . ILE A 1 753 ? -10.523 -2.865 25.309 1.00 94.38 753 ILE A O 1
ATOM 6011 N N . CYS A 1 754 ? -11.828 -1.349 24.286 1.00 90.94 754 CYS A N 1
ATOM 6012 C CA . CYS A 1 754 ? -11.690 -1.895 22.934 1.00 90.94 754 CYS A CA 1
ATOM 6013 C C . CYS A 1 754 ? -10.320 -1.676 22.276 1.00 90.94 754 CYS A C 1
ATOM 6015 O O . CYS A 1 754 ? -10.052 -2.308 21.258 1.00 90.94 754 CYS A O 1
ATOM 6017 N N . LEU A 1 755 ? -9.499 -0.784 22.813 1.00 87.69 755 LEU A N 1
ATOM 6018 C CA . LEU A 1 755 ? -8.123 -0.507 22.411 1.00 87.69 755 LEU A CA 1
ATOM 6019 C C . LEU A 1 755 ? -7.497 0.242 23.586 1.00 87.69 755 LEU A C 1
ATOM 6021 O O . LEU A 1 755 ? -7.922 1.354 23.900 1.00 87.69 755 LEU A O 1
ATOM 6025 N N . VAL A 1 756 ? -6.583 -0.410 24.291 1.00 88.25 756 VAL A N 1
ATOM 6026 C CA . VAL A 1 756 ? -5.931 0.095 25.497 1.00 88.25 756 VAL A CA 1
ATOM 6027 C C . VAL A 1 756 ? -4.657 0.832 25.078 1.00 88.25 756 VAL A C 1
ATOM 6029 O O . VAL A 1 756 ? -3.755 0.180 24.547 1.00 88.25 756 VAL A O 1
ATOM 6032 N N . PRO A 1 757 ? -4.549 2.154 25.315 1.00 84.62 757 PRO A N 1
ATOM 6033 C CA . PRO A 1 757 ? -3.316 2.896 25.071 1.00 84.62 757 PRO A CA 1
ATOM 6034 C C . PRO A 1 757 ? -2.165 2.319 25.895 1.00 84.62 757 PRO A C 1
ATOM 6036 O O . PRO A 1 757 ? -2.343 2.023 27.081 1.00 84.62 757 PRO A O 1
ATOM 6039 N N . GLU A 1 758 ? -0.987 2.177 25.293 1.00 83.25 758 GLU A N 1
ATOM 6040 C CA . GLU A 1 758 ? 0.200 1.640 25.966 1.00 83.25 758 GLU A CA 1
ATOM 6041 C C . GLU A 1 758 ? 0.513 2.416 27.248 1.00 83.25 758 GLU A C 1
ATOM 6043 O O . GLU A 1 758 ? 0.754 1.871 28.333 1.00 83.25 758 GLU A O 1
ATOM 6048 N N . GLU A 1 759 ? 0.427 3.732 27.135 1.00 81.62 759 GLU A N 1
ATOM 6049 C CA . GLU A 1 759 ? 0.728 4.644 28.208 1.00 81.62 759 GLU A CA 1
ATOM 6050 C C . GLU A 1 759 ? -0.341 4.622 29.291 1.00 81.62 759 GLU A C 1
ATOM 6052 O O . GLU A 1 759 ? -0.055 5.059 30.401 1.00 81.62 759 GLU A O 1
ATOM 6057 N N . LEU A 1 760 ? -1.556 4.124 29.018 1.00 83.75 760 LEU A N 1
ATOM 6058 C CA . LEU A 1 760 ? -2.540 3.901 30.074 1.00 83.75 760 LEU A CA 1
ATOM 6059 C C . LEU A 1 760 ? -1.986 2.859 31.044 1.00 83.75 760 LEU A C 1
ATOM 6061 O O . LEU A 1 760 ? -1.853 3.161 32.227 1.00 83.75 760 LEU A O 1
ATOM 6065 N N . LEU A 1 761 ? -1.574 1.695 30.536 1.00 86.19 761 LEU A N 1
ATOM 6066 C CA . LEU A 1 761 ? -0.998 0.622 31.349 1.00 86.19 761 LEU A CA 1
ATOM 6067 C C . LEU A 1 761 ? 0.313 1.049 32.009 1.00 86.19 761 LEU A C 1
ATOM 6069 O O . LEU A 1 761 ? 0.498 0.814 33.201 1.00 86.19 761 LEU A O 1
ATOM 6073 N N . SER A 1 762 ? 1.185 1.747 31.282 1.00 82.00 762 SER A N 1
ATOM 6074 C CA . SER A 1 762 ? 2.431 2.264 31.858 1.00 82.00 762 SER A CA 1
ATOM 6075 C C . SER A 1 762 ? 2.177 3.333 32.933 1.00 82.00 762 SER A C 1
ATOM 6077 O O . SER A 1 762 ? 2.844 3.353 33.967 1.00 82.00 762 SER A O 1
ATOM 6079 N N . SER A 1 763 ? 1.168 4.195 32.751 1.00 77.00 763 SER A N 1
ATOM 6080 C CA . SER A 1 763 ? 0.820 5.251 33.714 1.00 77.00 763 SER A CA 1
ATOM 6081 C C . SER A 1 763 ? 0.112 4.754 34.965 1.00 77.00 763 SER A C 1
ATOM 6083 O O . SER A 1 763 ? 0.199 5.429 35.994 1.00 77.00 763 SER A O 1
ATOM 6085 N N . LEU A 1 764 ? -0.493 3.558 34.931 1.00 73.56 764 LEU A N 1
ATOM 6086 C CA . LEU A 1 764 ? -0.984 2.901 36.145 1.00 73.56 764 LEU A CA 1
ATOM 6087 C C . LEU A 1 764 ? 0.128 2.772 37.187 1.00 73.56 764 LEU A C 1
ATOM 6089 O O . LEU A 1 764 ? -0.181 2.697 38.368 1.00 73.56 764 LEU A O 1
ATOM 6093 N N . TYR A 1 765 ? 1.408 2.823 36.791 1.00 63.56 765 TYR A N 1
ATOM 6094 C CA . TYR A 1 765 ? 2.531 2.855 37.721 1.00 63.56 765 TYR A CA 1
ATOM 6095 C C . TYR A 1 765 ? 2.610 4.127 38.582 1.00 63.56 765 TYR A C 1
ATOM 6097 O O . TYR A 1 765 ? 2.994 4.046 39.747 1.00 63.56 765 TYR A O 1
ATOM 6105 N N . GLY A 1 766 ? 2.229 5.284 38.034 1.00 66.44 766 GLY A N 1
ATOM 6106 C CA . GLY A 1 766 ? 2.220 6.565 38.749 1.00 66.44 766 GLY A CA 1
ATOM 6107 C C . GLY A 1 766 ? 0.919 6.828 39.511 1.00 66.44 766 GLY A C 1
ATOM 6108 O O . GLY A 1 766 ? 0.931 7.495 40.540 1.00 66.44 766 GLY A O 1
ATOM 6109 N N . THR A 1 767 ? -0.205 6.269 39.051 1.00 64.94 767 THR A N 1
ATOM 6110 C CA . THR A 1 767 ? -1.547 6.481 39.634 1.00 64.94 767 THR A CA 1
ATOM 6111 C C . THR A 1 767 ? -2.063 5.293 40.454 1.00 64.94 767 THR A C 1
ATOM 6113 O O . THR A 1 767 ? -3.255 5.237 40.781 1.00 64.94 767 THR A O 1
ATOM 6116 N N . LYS A 1 768 ? -1.170 4.362 40.835 1.00 67.25 768 LYS A N 1
ATOM 6117 C CA . LYS A 1 768 ? -1.482 3.096 41.534 1.00 67.25 768 LYS A CA 1
ATOM 6118 C C . LYS A 1 768 ? -2.493 3.247 42.662 1.00 67.25 768 LYS A C 1
ATOM 6120 O O . LYS A 1 768 ? -3.407 2.439 42.779 1.00 67.25 768 LYS A O 1
ATOM 6125 N N . ASN A 1 769 ? -2.342 4.293 43.467 1.00 73.25 769 ASN A N 1
ATOM 6126 C CA . ASN A 1 769 ? -3.113 4.465 44.695 1.00 73.25 769 ASN A CA 1
ATOM 6127 C C . ASN A 1 769 ? -4.582 4.838 44.453 1.00 73.25 769 ASN A C 1
ATOM 6129 O O . ASN A 1 769 ? -5.403 4.626 45.339 1.00 73.25 769 ASN A O 1
ATOM 6133 N N . VAL A 1 770 ? -4.919 5.379 43.278 1.00 77.56 770 VAL A N 1
ATOM 6134 C CA . VAL A 1 770 ? -6.287 5.821 42.968 1.00 77.56 770 VAL A CA 1
ATOM 6135 C C . VAL A 1 770 ? -7.009 4.777 42.127 1.00 77.56 770 VAL A C 1
ATOM 6137 O O . VAL A 1 770 ? -8.104 4.356 42.481 1.00 77.56 770 VAL A O 1
ATOM 6140 N N . ILE A 1 771 ? -6.393 4.329 41.029 1.00 80.94 771 ILE A N 1
ATOM 6141 C CA . ILE A 1 771 ? -7.086 3.509 40.027 1.00 80.94 771 ILE A CA 1
ATOM 6142 C C . ILE A 1 771 ? -7.084 2.020 40.388 1.00 80.94 771 ILE A C 1
ATOM 6144 O O . ILE A 1 771 ? -8.079 1.346 40.162 1.00 80.94 771 ILE A O 1
ATOM 6148 N N . LEU A 1 772 ? -6.009 1.467 40.956 1.00 84.31 772 LEU A N 1
ATOM 6149 C CA . LEU A 1 772 ? -5.937 0.016 41.173 1.00 84.31 772 LEU A CA 1
ATOM 6150 C C . LEU A 1 772 ? -6.966 -0.512 42.192 1.00 84.31 772 LEU A C 1
ATOM 6152 O O . LEU A 1 772 ? -7.610 -1.517 41.892 1.00 84.31 772 LEU A O 1
ATOM 6156 N N . PRO A 1 773 ? -7.230 0.150 43.340 1.00 86.06 773 PRO A N 1
ATOM 6157 C CA . PRO A 1 773 ? -8.239 -0.322 44.294 1.00 86.06 773 PRO A CA 1
ATOM 6158 C C . PRO A 1 773 ? -9.652 -0.428 43.713 1.00 86.06 773 PRO A C 1
ATOM 6160 O O . PRO A 1 773 ? -10.473 -1.176 44.241 1.00 86.06 773 PRO A O 1
ATOM 6163 N N . PHE A 1 774 ? -9.941 0.301 42.634 1.00 85.94 774 PHE A N 1
ATOM 6164 C CA . PHE A 1 774 ? -11.225 0.267 41.942 1.00 85.94 774 PHE A CA 1
ATOM 6165 C C . PHE A 1 774 ? -11.478 -1.070 41.216 1.00 85.94 774 PHE A C 1
ATOM 6167 O O . PHE A 1 774 ? -12.625 -1.501 41.106 1.00 85.94 774 PHE A O 1
ATOM 6174 N N . PHE A 1 775 ? -10.428 -1.799 40.820 1.00 90.31 775 PHE A N 1
ATOM 6175 C CA . PHE A 1 775 ? -10.555 -3.085 40.119 1.00 90.31 775 PHE A CA 1
ATOM 6176 C C . PHE A 1 775 ? -11.050 -4.236 41.010 1.00 90.31 775 PHE A C 1
ATOM 6178 O O . PHE A 1 775 ? -11.492 -5.259 40.488 1.00 90.31 775 PHE A O 1
ATOM 6185 N N . LYS A 1 776 ? -11.073 -4.064 42.342 1.00 93.19 776 LYS A N 1
ATOM 6186 C CA . LYS A 1 776 ? -11.447 -5.120 43.306 1.00 93.19 776 LYS A CA 1
ATOM 6187 C C . LYS A 1 776 ? -12.854 -5.690 43.108 1.00 93.19 776 LYS A C 1
ATOM 6189 O O . LYS A 1 776 ? -13.126 -6.805 43.548 1.00 93.19 776 LYS A O 1
ATOM 6194 N N . HIS A 1 777 ? -13.754 -4.912 42.505 1.00 94.25 777 HIS A N 1
ATOM 6195 C CA . HIS A 1 777 ? -15.155 -5.283 42.291 1.00 94.25 777 HIS A CA 1
ATOM 6196 C C . HIS A 1 777 ? -15.437 -5.815 40.880 1.00 94.25 777 HIS A C 1
ATOM 6198 O O . HIS A 1 777 ? -16.537 -6.317 40.635 1.00 94.25 777 HIS A O 1
ATOM 6204 N N . ILE A 1 778 ? -14.454 -5.751 39.977 1.00 97.00 778 ILE A N 1
ATOM 6205 C CA . ILE A 1 778 ? -14.620 -6.168 38.588 1.00 97.00 778 ILE A CA 1
ATOM 6206 C C . ILE A 1 778 ? -14.701 -7.690 38.513 1.00 97.00 778 ILE A C 1
ATOM 6208 O O . ILE A 1 778 ? -13.821 -8.409 38.983 1.00 97.00 778 ILE A O 1
ATOM 6212 N N . ARG A 1 779 ? -15.763 -8.167 37.864 1.00 97.69 779 ARG A N 1
ATOM 6213 C CA . ARG A 1 779 ? -16.006 -9.583 37.562 1.00 97.69 779 ARG A CA 1
ATOM 6214 C C . ARG A 1 779 ? -15.817 -9.889 36.087 1.00 97.69 779 ARG A C 1
ATOM 6216 O O . ARG A 1 779 ? -15.451 -11.006 35.737 1.00 97.69 779 ARG A O 1
ATOM 6223 N N . HIS A 1 780 ? -16.050 -8.915 35.213 1.00 98.12 780 HIS A N 1
ATOM 6224 C CA . HIS A 1 780 ? -15.918 -9.084 33.772 1.00 98.12 780 HIS A CA 1
ATOM 6225 C C . HIS A 1 780 ? -14.967 -8.027 33.219 1.00 98.12 780 HIS A C 1
ATOM 6227 O O . HIS A 1 780 ? -15.290 -6.840 33.204 1.00 98.12 780 HIS A O 1
ATOM 6233 N N . LEU A 1 781 ? -13.795 -8.464 32.764 1.00 97.50 781 LEU A N 1
ATOM 6234 C CA . LEU A 1 781 ? -12.761 -7.603 32.202 1.00 97.50 781 LEU A CA 1
ATOM 6235 C C . LEU A 1 781 ? -12.501 -7.998 30.751 1.00 97.50 781 LEU A C 1
ATOM 6237 O O . LEU A 1 781 ? -12.208 -9.157 30.468 1.00 97.50 781 LEU A O 1
ATOM 6241 N N . SER A 1 782 ? -12.591 -7.036 29.836 1.00 97.00 782 SER A N 1
ATOM 6242 C CA . SER A 1 782 ? -12.248 -7.224 28.427 1.00 97.00 782 SER A CA 1
ATOM 6243 C C . SER A 1 782 ? -11.325 -6.109 27.956 1.00 97.00 782 SER A C 1
ATOM 6245 O O . SER A 1 782 ? -11.699 -4.939 27.974 1.00 97.00 782 SER A O 1
ATOM 6247 N N . LEU A 1 783 ? -10.115 -6.471 27.550 1.00 94.56 783 LEU A N 1
ATOM 6248 C CA . LEU A 1 783 ? -9.070 -5.566 27.095 1.00 94.56 783 LEU A CA 1
ATOM 6249 C C . LEU A 1 783 ? -8.649 -5.976 25.688 1.00 94.56 783 LEU A C 1
ATOM 6251 O O . LEU A 1 783 ? -8.389 -7.146 25.426 1.00 94.56 783 LEU A O 1
ATOM 6255 N N . ASN A 1 784 ? -8.558 -5.019 24.781 1.00 91.19 784 ASN A N 1
ATOM 6256 C CA . ASN A 1 784 ? -7.907 -5.224 23.498 1.00 91.19 784 ASN A CA 1
ATOM 6257 C C . ASN A 1 784 ? -6.701 -4.292 23.432 1.00 91.19 784 ASN A C 1
ATOM 6259 O O . ASN A 1 784 ? -6.823 -3.091 23.644 1.00 91.19 784 ASN A O 1
ATOM 6263 N N . LEU A 1 785 ? -5.529 -4.865 23.245 1.00 88.06 785 LEU A N 1
ATOM 6264 C CA . LEU A 1 785 ? -4.231 -4.228 23.339 1.00 88.06 785 LEU A CA 1
ATOM 6265 C C . LEU A 1 785 ? -3.761 -3.923 21.917 1.00 88.06 785 LEU A C 1
ATOM 6267 O O . LEU A 1 785 ? -3.817 -4.791 21.045 1.00 88.06 785 LEU A O 1
ATOM 6271 N N . GLY A 1 786 ? -3.358 -2.676 21.670 1.00 81.44 786 GLY A N 1
ATOM 6272 C CA . GLY A 1 786 ? -2.808 -2.275 20.374 1.00 81.44 786 GLY A CA 1
ATOM 6273 C C . GLY A 1 786 ? -1.460 -2.948 20.085 1.00 81.44 786 GLY A C 1
ATOM 6274 O O . GLY A 1 786 ? -0.893 -3.592 20.971 1.00 81.44 786 GLY A O 1
ATOM 6275 N N . PRO A 1 787 ? -0.929 -2.811 18.859 1.00 73.38 787 PRO A N 1
ATOM 6276 C CA . PRO A 1 787 ? 0.426 -3.260 18.568 1.00 73.38 787 PRO A CA 1
ATOM 6277 C C . PRO A 1 787 ? 1.419 -2.409 19.379 1.00 73.38 787 PRO A C 1
ATOM 6279 O O . PRO A 1 787 ? 1.405 -1.185 19.278 1.00 73.38 787 PRO A O 1
ATOM 6282 N N . PHE A 1 788 ? 2.260 -3.044 20.200 1.00 67.56 788 PHE A N 1
ATOM 6283 C CA . PHE A 1 788 ? 3.296 -2.349 20.973 1.00 67.56 788 PHE A CA 1
ATOM 6284 C C . PHE A 1 788 ? 4.644 -2.463 20.251 1.00 67.56 788 PHE A C 1
ATOM 6286 O O . PHE A 1 788 ? 5.104 -3.590 20.044 1.00 67.56 788 PHE A O 1
ATOM 6293 N N . PRO A 1 789 ? 5.300 -1.351 19.880 1.00 61.75 789 PRO A N 1
ATOM 6294 C CA . PRO A 1 789 ? 6.650 -1.407 19.336 1.00 61.75 789 PRO A CA 1
ATOM 6295 C C . PRO A 1 789 ? 7.651 -1.873 20.420 1.00 61.75 789 PRO A C 1
ATOM 6297 O O . PRO A 1 789 ? 7.632 -1.365 21.549 1.00 61.75 789 PRO A O 1
ATOM 6300 N N . PRO A 1 790 ? 8.554 -2.830 20.128 1.00 57.44 790 PRO A N 1
ATOM 6301 C CA . PRO A 1 790 ? 9.720 -3.088 20.977 1.00 57.44 790 PRO A CA 1
ATOM 6302 C C . PRO A 1 790 ? 10.581 -1.812 21.066 1.00 57.44 790 PRO A C 1
ATOM 6304 O O . PRO A 1 790 ? 10.717 -1.134 20.048 1.00 57.44 790 PRO A O 1
ATOM 6307 N N . PRO A 1 791 ? 11.185 -1.445 22.219 1.00 51.62 791 PRO A N 1
ATOM 6308 C CA . PRO A 1 791 ? 11.325 -2.191 23.477 1.00 51.62 791 PRO A CA 1
ATOM 6309 C C . PRO A 1 791 ? 10.335 -1.789 24.598 1.00 51.62 791 PRO A C 1
ATOM 6311 O O . PRO A 1 791 ? 10.477 -2.242 25.738 1.00 51.62 791 PRO A O 1
ATOM 6314 N N . HIS A 1 792 ? 9.344 -0.932 24.328 1.00 59.41 792 HIS A N 1
ATOM 6315 C CA . HIS A 1 792 ? 8.565 -0.258 25.380 1.00 59.41 792 HIS A CA 1
ATOM 6316 C C . HIS A 1 792 ? 7.625 -1.165 26.190 1.00 59.41 792 HIS A C 1
ATOM 6318 O O . HIS A 1 792 ? 7.321 -0.872 27.352 1.00 59.41 792 HIS A O 1
ATOM 6324 N N . GLY A 1 793 ? 7.237 -2.330 25.668 1.00 61.50 793 GLY A N 1
ATOM 6325 C CA . GLY A 1 793 ? 6.161 -3.089 26.302 1.00 61.50 793 GLY A CA 1
ATOM 6326 C C . GLY A 1 793 ? 6.505 -3.817 27.618 1.00 61.50 793 GLY A C 1
ATOM 6327 O O . GLY A 1 793 ? 5.615 -4.416 28.227 1.00 61.50 793 GLY A O 1
ATOM 6328 N N . HIS A 1 794 ? 7.737 -3.730 28.143 1.00 71.38 794 HIS A N 1
ATOM 6329 C CA . HIS A 1 794 ? 8.022 -4.185 29.515 1.00 71.38 794 HIS A CA 1
ATOM 6330 C C . HIS A 1 794 ? 7.213 -3.416 30.575 1.00 71.38 794 HIS A C 1
ATOM 6332 O O . HIS A 1 794 ? 6.696 -4.032 31.514 1.00 71.38 794 HIS A O 1
ATOM 6338 N N . GLY A 1 795 ? 7.074 -2.092 30.432 1.00 78.44 795 GLY A N 1
ATOM 6339 C CA . GLY A 1 795 ? 6.275 -1.269 31.350 1.00 78.44 795 GLY A CA 1
ATOM 6340 C C . GLY A 1 795 ? 4.784 -1.600 31.260 1.00 78.44 795 GLY A C 1
ATOM 6341 O O . GLY A 1 795 ? 4.107 -1.779 32.273 1.00 78.44 795 GLY A O 1
ATOM 6342 N N . THR A 1 796 ? 4.314 -1.793 30.037 1.00 81.31 796 THR A N 1
ATOM 6343 C CA . THR A 1 796 ? 2.929 -2.102 29.673 1.00 81.31 796 THR A CA 1
ATOM 6344 C C . THR A 1 796 ? 2.461 -3.428 30.257 1.00 81.31 796 THR A C 1
ATOM 6346 O O . THR A 1 796 ? 1.414 -3.489 30.905 1.00 81.31 796 THR A O 1
ATOM 6349 N N . MET A 1 797 ? 3.272 -4.481 30.129 1.00 82.81 797 MET A N 1
ATOM 6350 C CA . MET A 1 797 ? 2.953 -5.780 30.722 1.00 82.81 797 MET A CA 1
ATOM 6351 C C . MET A 1 797 ? 2.964 -5.737 32.246 1.00 82.81 797 MET A C 1
ATOM 6353 O O . MET A 1 797 ? 2.087 -6.323 32.874 1.00 82.81 797 MET A O 1
ATOM 6357 N N . LYS A 1 798 ? 3.890 -4.994 32.862 1.00 83.94 798 LYS A N 1
ATOM 6358 C CA . LYS A 1 798 ? 3.870 -4.771 34.314 1.00 83.94 798 LYS A CA 1
ATOM 6359 C C . LYS A 1 798 ? 2.582 -4.072 34.761 1.00 83.94 798 LYS A C 1
ATOM 6361 O O . LYS A 1 798 ? 1.980 -4.494 35.744 1.00 83.94 798 LYS A O 1
ATOM 6366 N N . GLY A 1 799 ? 2.140 -3.055 34.023 1.00 86.44 799 GLY A N 1
ATOM 6367 C CA . GLY A 1 799 ? 0.870 -2.368 34.263 1.00 86.44 799 GLY A CA 1
ATOM 6368 C C . GLY A 1 799 ? -0.342 -3.293 34.148 1.00 86.44 799 GLY A C 1
ATOM 6369 O O . GLY A 1 799 ? -1.219 -3.262 35.009 1.00 86.44 799 GLY A O 1
ATOM 6370 N N . LEU A 1 800 ? -0.364 -4.165 33.135 1.00 89.31 800 LEU A N 1
ATOM 6371 C CA . LEU A 1 800 ? -1.409 -5.177 32.967 1.00 89.31 800 LEU A CA 1
ATOM 6372 C C . LEU A 1 800 ? -1.421 -6.192 34.119 1.00 89.31 800 LEU A C 1
ATOM 6374 O O . LEU A 1 800 ? -2.485 -6.493 34.652 1.00 89.31 800 LEU A O 1
ATOM 6378 N N . ILE A 1 801 ? -0.253 -6.687 34.535 1.00 88.75 801 ILE A N 1
ATOM 6379 C CA . ILE A 1 801 ? -0.118 -7.593 35.686 1.00 88.75 801 ILE A CA 1
ATOM 6380 C C . ILE A 1 801 ? -0.672 -6.939 36.945 1.00 88.75 801 ILE A C 1
ATOM 6382 O O . ILE A 1 801 ? -1.464 -7.545 37.666 1.00 88.75 801 ILE A O 1
ATOM 6386 N N . ASP A 1 802 ? -0.243 -5.707 37.219 1.00 87.75 802 ASP A N 1
ATOM 6387 C CA . ASP A 1 802 ? -0.687 -4.965 38.390 1.00 87.75 802 ASP A CA 1
ATOM 6388 C C . ASP A 1 802 ? -2.209 -4.771 38.337 1.00 87.75 802 ASP A C 1
ATOM 6390 O O . ASP A 1 802 ? -2.883 -5.068 39.313 1.00 87.75 802 ASP A O 1
ATOM 6394 N N . LEU A 1 803 ? -2.783 -4.406 37.189 1.00 91.25 803 LEU A N 1
ATOM 6395 C CA . LEU A 1 803 ? -4.236 -4.323 37.014 1.00 91.25 803 LEU A CA 1
ATOM 6396 C C . LEU A 1 803 ? -4.936 -5.651 37.345 1.00 91.25 803 LEU A C 1
ATOM 6398 O O . LEU A 1 803 ? -5.889 -5.670 38.126 1.00 91.25 803 LEU A O 1
ATOM 6402 N N . LEU A 1 804 ? -4.454 -6.767 36.792 1.00 92.88 804 LEU A N 1
ATOM 6403 C CA . LEU A 1 804 ? -5.051 -8.088 36.999 1.00 92.88 804 LEU A CA 1
ATOM 6404 C C . LEU A 1 804 ? -4.961 -8.552 38.460 1.00 92.88 804 LEU A C 1
ATOM 6406 O O . LEU A 1 804 ? -5.915 -9.135 38.973 1.00 92.88 804 LEU A O 1
ATOM 6410 N N . ARG A 1 805 ? -3.866 -8.247 39.168 1.00 91.88 805 ARG A N 1
ATOM 6411 C CA . ARG A 1 805 ? -3.710 -8.560 40.604 1.00 91.88 805 ARG A CA 1
ATOM 6412 C C . ARG A 1 805 ? -4.762 -7.885 41.479 1.00 91.88 805 ARG A C 1
ATOM 6414 O O . ARG A 1 805 ? -5.134 -8.433 42.513 1.00 91.88 805 ARG A O 1
ATOM 6421 N N . PHE A 1 806 ? -5.241 -6.712 41.075 1.00 92.75 806 PHE A N 1
ATOM 6422 C CA . PHE A 1 806 ? -6.268 -5.976 41.806 1.00 92.75 806 PHE A CA 1
ATOM 6423 C C . PHE A 1 806 ? -7.698 -6.402 41.452 1.00 92.75 806 PHE A C 1
ATOM 6425 O O . PHE A 1 806 ? -8.631 -5.895 42.066 1.00 92.75 806 PHE A O 1
ATOM 6432 N N . ALA A 1 807 ? -7.883 -7.364 40.543 1.00 94.81 807 ALA A N 1
ATOM 6433 C CA . ALA A 1 807 ? -9.179 -7.957 40.210 1.00 94.81 807 ALA A CA 1
ATOM 6434 C C . ALA A 1 807 ? -9.256 -9.444 40.632 1.00 94.81 807 ALA A C 1
ATOM 6436 O O . ALA A 1 807 ? -9.433 -10.319 39.785 1.00 94.81 807 ALA A O 1
ATOM 6437 N N . PRO A 1 808 ? -9.133 -9.788 41.932 1.00 94.56 808 PRO A N 1
ATOM 6438 C CA . PRO A 1 808 ? -9.128 -11.188 42.367 1.00 94.56 808 PRO A CA 1
ATOM 6439 C C . PRO A 1 808 ? -10.481 -11.889 42.157 1.00 94.56 808 PRO A C 1
ATOM 6441 O O . PRO A 1 808 ? -10.521 -13.103 41.982 1.00 94.56 808 PRO A O 1
ATOM 6444 N N . GLY A 1 809 ? -11.590 -11.141 42.153 1.00 95.56 809 GLY A N 1
ATOM 6445 C CA . GLY A 1 809 ? -12.953 -11.659 41.969 1.00 95.56 809 GLY A CA 1
ATOM 6446 C C . GLY A 1 809 ? -13.369 -11.870 40.511 1.00 95.56 809 GLY A C 1
ATOM 6447 O O . GLY A 1 809 ? -14.564 -11.894 40.223 1.00 95.56 809 GLY A O 1
ATOM 6448 N N . LEU A 1 810 ? -12.412 -11.957 39.585 1.00 97.69 810 LEU A N 1
ATOM 6449 C CA . LEU A 1 810 ? -12.694 -12.029 38.160 1.00 97.69 810 LEU A CA 1
ATOM 6450 C C . LEU A 1 810 ? -13.406 -13.340 37.787 1.00 97.69 810 LEU A C 1
ATOM 6452 O O . LEU A 1 810 ? -12.898 -14.425 38.053 1.00 97.69 810 LEU A O 1
ATOM 6456 N N . GLU A 1 811 ? -14.560 -13.224 37.131 1.00 98.25 811 GLU A N 1
ATOM 6457 C CA . GLU A 1 811 ? -15.364 -14.335 36.605 1.00 98.25 811 GLU A CA 1
ATOM 6458 C C . GLU A 1 811 ? -15.158 -14.528 35.092 1.00 98.25 811 GLU A C 1
ATOM 6460 O O . GLU A 1 811 ? -15.217 -15.649 34.589 1.00 98.25 811 GLU A O 1
ATOM 6465 N N . SER A 1 812 ? -14.880 -13.447 34.355 1.00 98.38 812 SER A N 1
ATOM 6466 C CA . SER A 1 812 ? -14.618 -13.461 32.913 1.00 98.38 812 SER A CA 1
ATOM 6467 C C . SER A 1 812 ? -13.436 -12.560 32.560 1.00 98.38 812 SER A C 1
ATOM 6469 O O . SER A 1 812 ? -13.481 -11.359 32.829 1.00 98.38 812 SER A O 1
ATOM 6471 N N . LEU A 1 813 ? -12.435 -13.116 31.875 1.00 97.38 813 LEU A N 1
ATOM 6472 C CA . LEU A 1 813 ? -11.281 -12.396 31.332 1.00 97.38 813 LEU A CA 1
ATOM 6473 C C . LEU A 1 813 ? -11.260 -12.484 29.806 1.00 97.38 813 LEU A C 1
ATOM 6475 O O . LEU A 1 813 ? -11.309 -13.579 29.257 1.00 97.38 813 LEU A O 1
ATOM 6479 N N . SER A 1 814 ? -11.140 -11.351 29.122 1.00 96.81 814 SER A N 1
ATOM 6480 C CA . SER A 1 814 ? -10.901 -11.280 27.683 1.00 96.81 814 SER A CA 1
ATOM 6481 C C . SER A 1 814 ? -9.706 -10.372 27.404 1.00 96.81 814 SER A C 1
ATOM 6483 O O . SER A 1 814 ? -9.709 -9.217 27.821 1.00 96.81 814 SER A O 1
ATOM 6485 N N . ILE A 1 815 ? -8.681 -10.888 26.728 1.00 94.06 815 ILE A N 1
ATOM 6486 C CA . ILE A 1 815 ? -7.489 -10.138 26.327 1.00 94.06 815 ILE A CA 1
ATOM 6487 C C . ILE A 1 815 ? -7.212 -10.431 24.859 1.00 94.06 815 ILE A C 1
ATOM 6489 O O . ILE A 1 815 ? -6.949 -11.570 24.481 1.00 94.06 815 ILE A O 1
ATOM 6493 N N . LYS A 1 816 ? -7.269 -9.398 24.026 1.00 91.62 816 LYS A N 1
ATOM 6494 C CA . LYS A 1 816 ? -6.956 -9.486 22.599 1.00 91.62 816 LYS A CA 1
ATOM 6495 C C . LYS A 1 816 ? -5.751 -8.621 22.286 1.00 91.62 816 LYS A C 1
ATOM 6497 O O . LYS A 1 816 ? -5.617 -7.564 22.886 1.00 91.62 816 LYS A O 1
ATOM 6502 N N . PHE A 1 817 ? -4.903 -9.052 21.366 1.00 86.88 817 PHE A N 1
ATOM 6503 C CA . PHE A 1 817 ? -3.844 -8.220 20.806 1.00 86.88 817 PHE A CA 1
ATOM 6504 C C . PHE A 1 817 ? -4.159 -7.930 19.338 1.00 86.88 817 PHE A C 1
ATOM 6506 O O . PHE A 1 817 ? -4.584 -8.811 18.584 1.00 86.88 817 PHE A O 1
ATOM 6513 N N . ALA A 1 818 ? -3.966 -6.685 18.920 1.00 79.69 818 ALA A N 1
ATOM 6514 C CA . ALA A 1 818 ? -3.986 -6.330 17.512 1.00 79.69 818 ALA A CA 1
ATOM 6515 C C . ALA A 1 818 ? -2.740 -6.928 16.836 1.00 79.69 818 ALA A C 1
ATOM 6517 O O . ALA A 1 818 ? -1.613 -6.666 17.253 1.00 79.69 818 ALA A O 1
ATOM 6518 N N . ILE A 1 819 ? -2.942 -7.762 15.813 1.00 66.00 819 ILE A N 1
ATOM 6519 C CA . ILE A 1 819 ? -1.851 -8.401 15.068 1.00 66.00 819 ILE A CA 1
ATOM 6520 C C . ILE A 1 819 ? -1.118 -7.309 14.277 1.00 66.00 819 ILE A C 1
ATOM 6522 O O . ILE A 1 819 ? -1.680 -6.755 13.334 1.00 66.00 819 ILE A O 1
ATOM 6526 N N . SER A 1 820 ? 0.132 -7.003 14.639 1.00 62.00 820 SER A N 1
ATOM 6527 C CA . SER A 1 820 ? 1.036 -6.297 13.725 1.00 62.00 820 SER A CA 1
ATOM 6528 C C . SER A 1 820 ? 1.524 -7.303 12.689 1.00 62.00 820 SER A C 1
ATOM 6530 O O . SER A 1 820 ? 2.116 -8.324 13.036 1.00 62.00 820 SER A O 1
ATOM 6532 N N . SER A 1 821 ? 1.291 -7.027 11.408 1.00 52.94 821 SER A N 1
ATOM 6533 C CA . SER A 1 821 ? 1.766 -7.863 10.299 1.00 52.94 821 SER A CA 1
ATOM 6534 C C . SER A 1 821 ? 3.294 -7.864 10.148 1.00 52.94 821 SER A C 1
ATOM 6536 O O . SER A 1 821 ? 3.823 -8.606 9.323 1.00 52.94 821 SER A O 1
ATOM 6538 N N . ARG A 1 822 ? 4.023 -7.053 10.929 1.00 51.09 822 ARG A N 1
ATOM 6539 C CA . ARG A 1 822 ? 5.459 -6.814 10.765 1.00 51.09 822 ARG A CA 1
ATOM 6540 C C . ARG A 1 822 ? 6.218 -7.042 12.081 1.00 51.09 822 ARG A C 1
ATOM 6542 O O . ARG A 1 822 ? 6.152 -6.210 12.975 1.00 51.09 822 ARG A O 1
ATOM 6549 N N . PHE A 1 823 ? 6.951 -8.157 12.108 1.00 50.62 823 PHE A N 1
ATOM 6550 C CA . PHE A 1 823 ? 8.148 -8.468 12.909 1.00 50.62 823 PHE A CA 1
ATOM 6551 C C . PHE A 1 823 ? 8.079 -8.587 14.448 1.00 50.62 823 PHE A C 1
ATOM 6553 O O . PHE A 1 823 ? 7.454 -7.800 15.143 1.00 50.62 823 PHE A O 1
ATOM 6560 N N . GLU A 1 824 ? 8.813 -9.619 14.898 1.00 53.00 824 GLU A N 1
ATOM 6561 C CA . GLU A 1 824 ? 9.162 -10.098 16.249 1.00 53.00 824 GLU A CA 1
ATOM 6562 C C . GLU A 1 824 ? 8.011 -10.388 17.231 1.00 53.00 824 GLU A C 1
ATOM 6564 O O . GLU A 1 824 ? 7.152 -9.539 17.442 1.00 53.00 824 GLU A O 1
ATOM 6569 N N . PRO A 1 825 ? 7.964 -11.592 17.850 1.00 51.31 825 PRO A N 1
ATOM 6570 C CA . PRO A 1 825 ? 6.918 -11.922 18.810 1.00 51.31 825 PRO A CA 1
ATOM 6571 C C . PRO A 1 825 ? 6.977 -10.914 19.971 1.00 51.31 825 PRO A C 1
ATOM 6573 O O . PRO A 1 825 ? 7.962 -10.900 20.718 1.00 51.31 825 PRO A O 1
ATOM 6576 N N . PRO A 1 826 ? 5.952 -10.054 20.133 1.00 55.81 826 PRO A N 1
ATOM 6577 C CA . PRO A 1 826 ? 5.920 -9.091 21.217 1.00 55.81 826 PRO A CA 1
ATOM 6578 C C . PRO A 1 826 ? 5.869 -9.837 22.554 1.00 55.81 826 PRO A C 1
ATOM 6580 O O . PRO A 1 826 ? 5.577 -11.030 22.606 1.00 55.81 826 PRO A O 1
ATOM 6583 N N . ILE A 1 827 ? 6.201 -9.129 23.633 1.00 63.22 827 ILE A N 1
ATOM 6584 C CA . ILE A 1 827 ? 6.403 -9.655 24.991 1.00 63.22 827 ILE A CA 1
ATOM 6585 C C . ILE A 1 827 ? 5.583 -10.910 25.304 1.00 63.22 827 ILE A C 1
ATOM 6587 O O . ILE A 1 827 ? 4.355 -10.890 25.357 1.00 63.22 827 ILE A O 1
ATOM 6591 N N . VAL A 1 828 ? 6.311 -11.985 25.590 1.00 68.50 828 VAL A N 1
ATOM 6592 C CA . VAL A 1 828 ? 5.756 -13.283 25.957 1.00 68.50 828 VAL A CA 1
ATOM 6593 C C . VAL A 1 828 ? 4.846 -13.150 27.186 1.00 68.50 828 VAL A C 1
ATOM 6595 O O . VAL A 1 828 ? 5.284 -12.715 28.258 1.00 68.50 828 VAL A O 1
ATOM 6598 N N . TRP A 1 829 ? 3.594 -13.588 27.031 1.00 73.38 829 TRP A N 1
ATOM 6599 C CA . TRP A 1 829 ? 2.525 -13.598 28.038 1.00 73.38 829 TRP A CA 1
ATOM 6600 C C . TRP A 1 829 ? 2.935 -14.180 29.403 1.00 73.38 829 TRP A C 1
ATOM 6602 O O . TRP A 1 829 ? 2.399 -13.789 30.437 1.00 73.38 829 TRP A O 1
ATOM 6612 N N . ASP A 1 830 ? 3.920 -15.074 29.421 1.00 72.94 830 ASP A N 1
ATOM 6613 C CA . ASP A 1 830 ? 4.462 -15.790 30.578 1.00 72.94 830 ASP A CA 1
ATOM 6614 C C . ASP A 1 830 ? 4.641 -14.965 31.846 1.00 72.94 830 ASP A C 1
ATOM 6616 O O . ASP A 1 830 ? 4.074 -15.291 32.888 1.00 72.94 830 ASP A O 1
ATOM 6620 N N . LYS A 1 831 ? 5.413 -13.875 31.752 1.00 71.38 831 LYS A N 1
ATOM 6621 C CA . LYS A 1 831 ? 5.706 -13.014 32.907 1.00 71.38 831 LYS A CA 1
ATOM 6622 C C . LYS A 1 831 ? 4.433 -12.341 33.433 1.00 71.38 831 LYS A C 1
ATOM 6624 O O . LYS A 1 831 ? 4.393 -11.921 34.584 1.00 71.38 831 LYS A O 1
ATOM 6629 N N . GLY A 1 832 ? 3.416 -12.240 32.573 1.00 69.31 832 GLY A N 1
ATOM 6630 C CA . GLY A 1 832 ? 2.096 -11.671 32.815 1.00 69.31 832 GLY A CA 1
ATOM 6631 C C . GLY A 1 832 ? 1.222 -12.479 33.771 1.00 69.31 832 GLY A C 1
ATOM 6632 O O . GLY A 1 832 ? 0.515 -11.924 34.606 1.00 69.31 832 GLY A O 1
ATOM 6633 N N . ILE A 1 833 ? 1.254 -13.801 33.639 1.00 80.31 833 ILE A N 1
ATOM 6634 C CA . ILE A 1 833 ? 0.309 -14.704 34.315 1.00 80.31 833 ILE A CA 1
ATOM 6635 C C . ILE A 1 833 ? 0.929 -15.546 35.415 1.00 80.31 833 ILE A C 1
ATOM 6637 O O . ILE A 1 833 ? 0.205 -16.216 36.160 1.00 80.31 833 ILE A O 1
ATOM 6641 N N . GLU A 1 834 ? 2.252 -15.545 35.519 1.00 81.62 834 GLU A N 1
ATOM 6642 C CA . GLU A 1 834 ? 2.947 -16.288 36.553 1.00 81.62 834 GLU A CA 1
ATOM 6643 C C . GLU A 1 834 ? 2.500 -15.822 37.950 1.00 81.62 834 GLU A C 1
ATOM 6645 O O . GLU A 1 834 ? 2.552 -14.643 38.301 1.00 81.62 834 GLU A O 1
ATOM 6650 N N . GLY A 1 835 ? 1.981 -16.767 38.738 1.00 84.50 835 GLY A N 1
ATOM 6651 C CA . GLY A 1 835 ? 1.470 -16.511 40.085 1.00 84.50 835 GLY A CA 1
ATOM 6652 C C . GLY A 1 835 ? 0.085 -15.857 40.170 1.00 84.50 835 GLY A C 1
ATOM 6653 O O . GLY A 1 835 ? -0.418 -15.698 41.280 1.00 84.50 835 GLY A O 1
ATOM 6654 N N . LEU A 1 836 ? -0.566 -15.507 39.053 1.00 90.75 836 LEU A N 1
ATOM 6655 C CA . LEU A 1 836 ? -1.952 -15.029 39.099 1.00 90.75 836 LEU A CA 1
ATOM 6656 C C . LEU A 1 836 ? -2.913 -16.192 39.379 1.00 90.75 836 LEU A C 1
ATOM 6658 O O . LEU A 1 836 ? -2.839 -17.247 38.739 1.00 90.75 836 LEU A O 1
ATOM 6662 N N . VAL A 1 837 ? -3.807 -15.974 40.347 1.00 92.50 837 VAL A N 1
ATOM 6663 C CA . VAL A 1 837 ? -4.892 -16.881 40.732 1.00 92.50 837 VAL A CA 1
ATOM 6664 C C . VAL A 1 837 ? -6.174 -16.063 40.851 1.00 92.50 837 VAL A C 1
ATOM 6666 O O . VAL A 1 837 ? -6.213 -15.015 41.487 1.00 92.50 837 VAL A O 1
ATOM 6669 N N . PHE A 1 838 ? -7.227 -16.585 40.242 1.00 95.69 838 PHE A N 1
ATOM 6670 C CA . PHE A 1 838 ? -8.541 -15.984 40.082 1.00 95.69 838 PHE A CA 1
ATOM 6671 C C . PHE A 1 838 ? -9.540 -17.045 40.546 1.00 95.69 838 PHE A C 1
ATOM 6673 O O . PHE A 1 838 ? -9.921 -17.912 39.755 1.00 95.69 838 PHE A O 1
ATOM 6680 N N . PRO A 1 839 ? -9.915 -17.045 41.837 1.00 95.88 839 PRO A N 1
ATOM 6681 C CA . PRO A 1 839 ? -10.713 -18.115 42.438 1.00 95.88 839 PRO A CA 1
ATOM 6682 C C . PRO A 1 839 ? -12.103 -18.307 41.821 1.00 95.88 839 PRO A C 1
ATOM 6684 O O . PRO A 1 839 ? -12.769 -19.296 42.109 1.00 95.88 839 PRO A O 1
ATOM 6687 N N . SER A 1 840 ? -12.565 -17.355 41.010 1.00 97.38 840 SER A N 1
ATOM 6688 C CA . SER A 1 840 ? -13.898 -17.368 40.407 1.00 97.38 840 SER A CA 1
ATOM 6689 C C . SER A 1 840 ? -13.873 -17.351 38.880 1.00 97.38 840 SER A C 1
ATOM 6691 O O . SER A 1 840 ? -14.934 -17.211 38.281 1.00 97.38 840 SER A O 1
ATOM 6693 N N . LEU A 1 841 ? -12.706 -17.508 38.241 1.00 97.94 841 LEU A N 1
ATOM 6694 C CA . LEU A 1 841 ? -12.584 -17.373 36.789 1.00 97.94 841 LEU A CA 1
ATOM 6695 C C . LEU A 1 841 ? -13.268 -18.534 36.068 1.00 97.94 841 LEU A C 1
ATOM 6697 O O . LEU A 1 841 ? -12.766 -19.656 36.091 1.00 97.94 841 LEU A O 1
ATOM 6701 N N . GLN A 1 842 ? -14.379 -18.229 35.399 1.00 97.88 842 GLN A N 1
ATOM 6702 C CA . GLN A 1 842 ? -15.209 -19.175 34.652 1.00 97.88 842 GLN A CA 1
ATOM 6703 C C . GLN A 1 842 ? -15.050 -19.038 33.142 1.00 97.88 842 GLN A C 1
ATOM 6705 O O . GLN A 1 842 ? -15.206 -20.028 32.429 1.00 97.88 842 GLN A O 1
ATOM 6710 N N . LYS A 1 843 ? -14.740 -17.839 32.638 1.00 98.00 843 LYS A N 1
ATOM 6711 C CA . LYS A 1 843 ? -14.586 -17.578 31.205 1.00 98.00 843 LYS A CA 1
ATOM 6712 C C . LYS A 1 843 ? -13.241 -16.933 30.887 1.00 98.00 843 LYS A C 1
ATOM 6714 O O . LYS A 1 843 ? -12.875 -15.931 31.497 1.00 98.00 843 LYS A O 1
ATOM 6719 N N . LEU A 1 844 ? -12.554 -17.464 29.882 1.00 97.12 844 LEU A N 1
ATOM 6720 C CA . LEU A 1 844 ? -11.298 -16.937 29.360 1.00 97.12 844 LEU A CA 1
ATOM 6721 C C . LEU A 1 844 ? -11.381 -16.773 27.841 1.00 97.12 844 LEU A C 1
ATOM 6723 O O . LEU A 1 844 ? -11.717 -17.714 27.132 1.00 97.12 844 LEU A O 1
ATOM 6727 N N . GLU A 1 845 ? -11.050 -15.590 27.337 1.00 96.56 845 GLU A N 1
ATOM 6728 C CA . GLU A 1 845 ? -10.960 -15.295 25.908 1.00 96.56 845 GLU A CA 1
ATOM 6729 C C . GLU A 1 845 ? -9.611 -14.644 25.599 1.00 96.56 845 GLU A C 1
ATOM 6731 O O . GLU A 1 845 ? -9.330 -13.546 26.068 1.00 96.56 845 GLU A O 1
ATOM 6736 N N . LEU A 1 846 ? -8.771 -15.313 24.817 1.00 94.25 846 LEU A N 1
ATOM 6737 C CA . LEU A 1 846 ? -7.441 -14.837 24.452 1.00 94.25 846 LEU A CA 1
ATOM 6738 C C . LEU A 1 846 ? -7.330 -14.762 22.933 1.00 94.25 846 LEU A C 1
ATOM 6740 O O . LEU A 1 846 ? -7.753 -15.689 22.246 1.00 94.25 846 LEU A O 1
ATOM 6744 N N . SER A 1 847 ? -6.778 -13.663 22.415 1.00 92.25 847 SER A N 1
ATOM 6745 C CA . SER A 1 847 ? -6.549 -13.499 20.978 1.00 92.25 847 SER A CA 1
ATOM 6746 C C . SER A 1 847 ? -5.157 -12.972 20.670 1.00 92.25 847 SER A C 1
ATOM 6748 O O . SER A 1 847 ? -4.728 -12.006 21.305 1.00 92.25 847 SER A O 1
ATOM 6750 N N . SER A 1 848 ? -4.516 -13.528 19.638 1.00 87.50 848 SER A N 1
ATOM 6751 C CA . SER A 1 848 ? -3.275 -13.000 19.044 1.00 87.50 848 SER A CA 1
ATOM 6752 C C . SER A 1 848 ? -2.105 -12.932 20.027 1.00 87.50 848 SER A C 1
ATOM 6754 O O . SER A 1 848 ? -1.300 -12.004 20.006 1.00 87.50 848 SER A O 1
ATOM 6756 N N . LEU A 1 849 ? -2.055 -13.892 20.949 1.00 85.06 849 LEU A N 1
ATOM 6757 C CA . LEU A 1 849 ? -1.204 -13.847 22.129 1.00 85.06 849 LEU A CA 1
ATOM 6758 C C . LEU A 1 849 ? 0.008 -14.778 21.986 1.00 85.06 849 LEU A C 1
ATOM 6760 O O . LEU A 1 849 ? -0.195 -15.992 21.886 1.00 85.06 849 LEU A O 1
ATOM 6764 N N . PRO A 1 850 ? 1.248 -14.254 22.025 1.00 84.62 850 PRO A N 1
ATOM 6765 C CA . PRO A 1 850 ? 2.447 -15.074 22.128 1.00 84.62 850 PRO A CA 1
ATOM 6766 C C . PRO A 1 850 ? 2.616 -15.594 23.560 1.00 84.62 850 PRO A C 1
ATOM 6768 O O . PRO A 1 850 ? 2.666 -14.822 24.522 1.00 84.62 850 PRO A O 1
ATOM 6771 N N . CYS A 1 851 ? 2.725 -16.908 23.724 1.00 86.88 851 CYS A N 1
ATOM 6772 C CA . CYS A 1 851 ? 2.868 -17.548 25.031 1.00 86.88 851 CYS A CA 1
ATOM 6773 C C . CYS A 1 851 ? 3.879 -18.697 24.996 1.00 86.88 851 CYS A C 1
ATOM 6775 O O . CYS A 1 851 ? 4.026 -19.362 23.967 1.00 86.88 851 CYS A O 1
ATOM 6777 N N . ARG A 1 852 ? 4.579 -18.949 26.116 1.00 88.69 852 ARG A N 1
ATOM 6778 C CA . ARG A 1 852 ? 5.324 -20.200 26.261 1.00 88.69 852 ARG A CA 1
ATOM 6779 C C . ARG A 1 852 ? 4.420 -21.309 26.763 1.00 88.69 852 ARG A C 1
ATOM 6781 O O . ARG A 1 852 ? 3.602 -21.091 27.665 1.00 88.69 852 ARG A O 1
ATOM 6788 N N . PRO A 1 853 ? 4.640 -22.530 26.265 1.00 89.19 853 PRO A N 1
ATOM 6789 C CA . PRO A 1 853 ? 3.820 -23.668 26.626 1.00 89.19 853 PRO A CA 1
ATOM 6790 C C . PRO A 1 853 ? 3.737 -23.940 28.124 1.00 89.19 853 PRO A C 1
ATOM 6792 O O . PRO A 1 853 ? 2.646 -24.115 28.657 1.00 89.19 853 PRO A O 1
ATOM 6795 N N . SER A 1 854 ? 4.871 -23.930 28.828 1.00 89.69 854 SER A N 1
ATOM 6796 C CA . SER A 1 854 ? 4.925 -24.235 30.263 1.00 89.69 854 SER A CA 1
ATOM 6797 C C . SER A 1 854 ? 4.086 -23.263 31.093 1.00 89.69 854 SER A C 1
ATOM 6799 O O . SER A 1 854 ? 3.283 -23.682 31.926 1.00 89.69 854 SER A O 1
ATOM 6801 N N . SER A 1 855 ? 4.221 -21.966 30.834 1.00 88.44 855 SER A N 1
ATOM 6802 C CA . SER A 1 855 ? 3.467 -20.913 31.516 1.00 88.44 855 SER A CA 1
ATOM 6803 C C . SER A 1 855 ? 1.970 -21.021 31.242 1.00 88.44 855 SER A C 1
ATOM 6805 O O . SER A 1 855 ? 1.160 -20.897 32.165 1.00 88.44 855 SER A O 1
ATOM 6807 N N . PHE A 1 856 ? 1.605 -21.302 29.990 1.00 90.31 856 PHE A N 1
ATOM 6808 C CA . PHE A 1 856 ? 0.216 -21.415 29.564 1.00 90.31 856 PHE A CA 1
ATOM 6809 C C . PHE A 1 856 ? -0.471 -22.665 30.135 1.00 90.31 856 PHE A C 1
ATOM 6811 O O . PHE A 1 856 ? -1.543 -22.563 30.731 1.00 90.31 856 PHE A O 1
ATOM 6818 N N . MET A 1 857 ? 0.192 -23.824 30.085 1.00 92.25 857 MET A N 1
ATOM 6819 C CA . MET A 1 857 ? -0.278 -25.055 30.730 1.00 92.25 857 MET A CA 1
ATOM 6820 C C . MET A 1 857 ? -0.430 -24.883 32.244 1.00 92.25 857 MET A C 1
ATOM 6822 O O . MET A 1 857 ? -1.445 -25.271 32.820 1.00 92.25 857 MET A O 1
ATOM 6826 N N . ASN A 1 858 ? 0.553 -24.261 32.902 1.00 92.25 858 ASN A N 1
ATOM 6827 C CA . ASN A 1 858 ? 0.493 -24.009 34.340 1.00 92.25 858 ASN A CA 1
ATOM 6828 C C . ASN A 1 858 ? -0.673 -23.088 34.713 1.00 92.25 858 ASN A C 1
ATOM 6830 O O . ASN A 1 858 ? -1.274 -23.267 35.771 1.00 92.25 858 ASN A O 1
ATOM 6834 N N . PHE A 1 859 ? -1.002 -22.111 33.866 1.00 93.50 859 PHE A N 1
ATOM 6835 C CA . PHE A 1 859 ? -2.186 -21.281 34.056 1.00 93.50 859 PHE A CA 1
ATOM 6836 C C . PHE A 1 859 ? -3.462 -22.123 34.011 1.00 93.50 859 PHE A C 1
ATOM 6838 O O . PHE A 1 859 ? -4.240 -22.088 34.960 1.00 93.50 859 PHE A O 1
ATOM 6845 N N . PHE A 1 860 ? -3.643 -22.953 32.983 1.00 94.25 860 PHE A N 1
ATOM 6846 C CA . PHE A 1 860 ? -4.816 -23.822 32.890 1.00 94.25 860 PHE A CA 1
ATOM 6847 C C . PHE A 1 860 ? -4.954 -24.772 34.079 1.00 94.25 860 PHE A C 1
ATOM 6849 O O . PHE A 1 860 ? -6.026 -24.839 34.675 1.00 94.25 860 PHE A O 1
ATOM 6856 N N . LYS A 1 861 ? -3.860 -25.409 34.507 1.00 94.62 861 LYS A N 1
ATOM 6857 C CA . LYS A 1 861 ? -3.854 -26.289 35.686 1.00 94.62 861 LYS A CA 1
ATOM 6858 C C . LYS A 1 861 ? -4.273 -25.565 36.968 1.00 94.62 861 LYS A C 1
ATOM 6860 O O . LYS A 1 861 ? -5.026 -26.120 37.762 1.00 94.62 861 LYS A O 1
ATOM 6865 N N . ARG A 1 862 ? -3.848 -24.308 37.168 1.00 94.69 862 ARG A N 1
ATOM 6866 C CA . ARG A 1 862 ? -4.275 -23.494 38.326 1.00 94.69 862 ARG A CA 1
ATOM 6867 C C . ARG A 1 862 ? -5.776 -23.190 38.327 1.00 94.69 862 ARG A C 1
ATOM 6869 O O . ARG A 1 862 ? -6.351 -23.037 39.400 1.00 94.69 862 ARG A O 1
ATOM 6876 N N . HIS A 1 863 ? -6.395 -23.099 37.151 1.00 95.88 863 HIS A N 1
ATOM 6877 C CA . HIS A 1 863 ? -7.809 -22.745 36.982 1.00 95.88 863 HIS A CA 1
ATOM 6878 C C . HIS A 1 863 ? -8.695 -23.928 36.570 1.00 95.88 863 HIS A C 1
ATOM 6880 O O . HIS A 1 863 ? -9.858 -23.727 36.230 1.00 95.88 863 HIS A O 1
ATOM 6886 N N . ALA A 1 864 ? -8.174 -25.154 36.646 1.00 95.38 864 ALA A N 1
ATOM 6887 C CA . ALA A 1 864 ? -8.853 -26.379 36.234 1.00 95.38 864 ALA A CA 1
ATOM 6888 C C . ALA A 1 864 ? -10.242 -26.558 36.866 1.00 95.38 864 ALA A C 1
ATOM 6890 O O . ALA A 1 864 ? -11.186 -26.978 36.201 1.00 95.38 864 ALA A O 1
ATOM 6891 N N . ALA A 1 865 ? -10.375 -26.189 38.145 1.00 95.44 865 ALA A N 1
ATOM 6892 C CA . ALA A 1 865 ? -11.618 -26.326 38.900 1.00 95.44 865 ALA A CA 1
ATOM 6893 C C . ALA A 1 865 ? -12.648 -25.215 38.629 1.00 95.44 865 ALA A C 1
ATOM 6895 O O . ALA A 1 865 ? -13.822 -25.386 38.952 1.00 95.44 865 ALA A O 1
ATOM 6896 N N . THR A 1 866 ? -12.227 -24.061 38.102 1.00 97.12 866 THR A N 1
ATOM 6897 C CA . THR A 1 866 ? -13.098 -22.880 37.971 1.00 97.12 866 THR A CA 1
ATOM 6898 C C . THR A 1 866 ? -13.474 -22.589 36.526 1.00 97.12 866 THR A C 1
ATOM 6900 O O . THR A 1 866 ? -14.577 -22.103 36.275 1.00 97.12 866 THR A O 1
ATOM 6903 N N . LEU A 1 867 ? -12.571 -22.870 35.584 1.00 97.38 867 LEU A N 1
ATOM 6904 C CA . LEU A 1 867 ? -12.696 -22.471 34.190 1.00 97.38 867 LEU A CA 1
ATOM 6905 C C . LEU A 1 867 ? -13.672 -23.387 33.442 1.00 97.38 867 LEU A C 1
ATOM 6907 O O . LEU A 1 867 ? -13.475 -24.595 33.366 1.00 97.38 867 LEU A O 1
ATOM 6911 N N . LYS A 1 868 ? -14.717 -22.785 32.871 1.00 96.06 868 LYS A N 1
ATOM 6912 C CA . LYS A 1 868 ? -15.825 -23.466 32.181 1.00 96.06 868 LYS A CA 1
ATOM 6913 C C . LYS A 1 868 ? -15.883 -23.146 30.693 1.00 96.06 868 LYS A C 1
ATOM 6915 O O . LYS A 1 868 ? -16.326 -23.972 29.903 1.00 96.06 868 LYS A O 1
ATOM 6920 N N . HIS A 1 869 ? -15.453 -21.949 30.303 1.00 96.12 869 HIS A N 1
ATOM 6921 C CA . HIS A 1 869 ? -15.553 -21.459 28.934 1.00 96.12 869 HIS A CA 1
ATOM 6922 C C . HIS A 1 869 ? -14.212 -20.912 28.461 1.00 96.12 869 HIS A C 1
ATOM 6924 O O . HIS A 1 869 ? -13.648 -20.018 29.097 1.00 96.12 869 HIS A O 1
ATOM 6930 N N . ILE A 1 870 ? -13.731 -21.401 27.321 1.00 95.12 870 ILE A N 1
ATOM 6931 C CA . ILE A 1 870 ? -12.486 -20.930 26.710 1.00 95.12 870 ILE A CA 1
ATOM 6932 C C . ILE A 1 870 ? -12.728 -20.501 25.264 1.00 95.12 870 ILE A C 1
ATOM 6934 O O . ILE A 1 870 ? -13.380 -21.199 24.493 1.00 95.12 870 ILE A O 1
ATOM 6938 N N . VAL A 1 871 ? -12.165 -19.357 24.885 1.00 94.00 871 VAL A N 1
ATOM 6939 C CA . VAL A 1 871 ? -12.069 -18.900 23.498 1.00 94.00 871 VAL A CA 1
ATOM 6940 C C . VAL A 1 871 ? -10.613 -18.549 23.218 1.00 94.00 871 VAL A C 1
ATOM 6942 O O . VAL A 1 871 ? -10.068 -17.653 23.855 1.00 94.00 871 VAL A O 1
ATOM 6945 N N . LEU A 1 872 ? -9.982 -19.248 22.283 1.00 92.56 872 LEU A N 1
ATOM 6946 C CA . LEU A 1 872 ? -8.614 -18.984 21.844 1.00 92.56 872 LEU A CA 1
ATOM 6947 C C . LEU A 1 872 ? -8.639 -18.627 20.355 1.00 92.56 872 LEU A C 1
ATOM 6949 O O . LEU A 1 872 ? -9.132 -19.397 19.530 1.00 92.56 872 LEU A O 1
ATOM 6953 N N . GLU A 1 873 ? -8.147 -17.443 20.014 1.00 90.88 873 GLU A N 1
ATOM 6954 C CA . GLU A 1 873 ? -8.217 -16.869 18.670 1.00 90.88 873 GLU A CA 1
ATOM 6955 C C . GLU A 1 873 ? -6.810 -16.488 18.188 1.00 90.88 873 GLU A C 1
ATOM 6957 O O . GLU A 1 873 ? -6.103 -15.736 18.843 1.00 90.88 873 GLU A O 1
ATOM 6962 N N . SER A 1 874 ? -6.371 -17.019 17.052 1.00 88.12 874 SER A N 1
ATOM 6963 C CA . SER A 1 874 ? -5.074 -16.705 16.439 1.00 88.12 874 SER A CA 1
ATOM 6964 C C . SER A 1 874 ? -3.868 -16.746 17.400 1.00 88.12 874 SER A C 1
ATOM 6966 O O . SER A 1 874 ? -3.111 -15.786 17.510 1.00 88.12 874 SER A O 1
ATOM 6968 N N . MET A 1 875 ? -3.726 -17.810 18.189 1.00 88.31 875 MET A N 1
ATOM 6969 C CA . MET A 1 875 ? -2.701 -17.880 19.242 1.00 88.31 875 MET A CA 1
ATOM 6970 C C . MET A 1 875 ? -1.298 -18.161 18.682 1.00 88.31 875 MET A C 1
ATOM 6972 O O . MET A 1 875 ? -1.172 -18.829 17.663 1.00 88.31 875 MET A O 1
ATOM 6976 N N . CYS A 1 876 ? -0.236 -17.733 19.374 1.00 85.56 876 CYS A N 1
ATOM 6977 C CA . CYS A 1 876 ? 1.151 -18.000 18.972 1.00 85.56 876 CYS A CA 1
ATOM 6978 C C . CYS A 1 876 ? 1.935 -18.697 20.103 1.00 85.56 876 CYS A C 1
ATOM 6980 O O . CYS A 1 876 ? 1.955 -18.205 21.234 1.00 85.56 876 CYS A O 1
ATOM 6982 N N . LEU A 1 877 ? 2.591 -19.829 19.819 1.00 82.88 877 LEU A N 1
ATOM 6983 C CA . LEU A 1 877 ? 3.507 -20.491 20.759 1.00 82.88 877 LEU A CA 1
ATOM 6984 C C . LEU A 1 877 ? 4.968 -20.178 20.464 1.00 82.88 877 LEU A C 1
ATOM 6986 O O . LEU A 1 877 ? 5.426 -20.270 19.327 1.00 82.88 877 LEU A O 1
ATOM 6990 N N . VAL A 1 878 ? 5.710 -19.891 21.532 1.00 80.31 878 VAL A N 1
ATOM 6991 C CA . VAL A 1 878 ? 7.158 -19.647 21.523 1.00 80.31 878 VAL A CA 1
ATOM 6992 C C . VAL A 1 878 ? 7.808 -20.544 22.586 1.00 80.31 878 VAL A C 1
ATOM 6994 O O . VAL A 1 878 ? 7.239 -20.690 23.661 1.00 80.31 878 VAL A O 1
ATOM 6997 N N . PRO A 1 879 ? 8.986 -21.153 22.378 1.00 76.38 879 PRO A N 1
ATOM 6998 C CA . PRO A 1 879 ? 9.791 -21.160 21.164 1.00 76.38 879 PRO A CA 1
ATOM 6999 C C . PRO A 1 879 ? 9.506 -22.375 20.270 1.00 76.38 879 PRO A C 1
ATOM 7001 O O . PRO A 1 879 ? 10.323 -22.664 19.407 1.00 76.38 879 PRO A O 1
ATOM 7004 N N . ASP A 1 880 ? 8.452 -23.162 20.511 1.00 76.69 880 ASP A N 1
ATOM 7005 C CA . ASP A 1 880 ? 8.225 -24.390 19.745 1.00 76.69 880 ASP A CA 1
ATOM 7006 C C . ASP A 1 880 ? 6.718 -24.702 19.578 1.00 76.69 880 ASP A C 1
ATOM 7008 O O . ASP A 1 880 ? 6.010 -24.826 20.584 1.00 76.69 880 ASP A O 1
ATOM 7012 N N . PRO A 1 881 ? 6.204 -24.832 18.335 1.00 73.50 881 PRO A N 1
ATOM 7013 C CA . PRO A 1 881 ? 4.831 -25.271 18.057 1.00 73.50 881 PRO A CA 1
ATOM 7014 C C . PRO A 1 881 ? 4.465 -26.640 18.622 1.00 73.50 881 PRO A C 1
ATOM 7016 O O . PRO A 1 881 ? 3.277 -26.910 18.788 1.00 73.50 881 PRO A O 1
ATOM 7019 N N . MET A 1 882 ? 5.439 -27.523 18.862 1.00 75.81 882 MET A N 1
ATOM 7020 C CA . MET A 1 882 ? 5.170 -28.924 19.210 1.00 75.81 882 MET A CA 1
ATOM 7021 C C . MET A 1 882 ? 4.375 -29.098 20.491 1.00 75.81 882 MET A C 1
ATOM 7023 O O . MET A 1 882 ? 3.624 -30.058 20.637 1.00 75.81 882 MET A O 1
ATOM 7027 N N . TYR A 1 883 ? 4.429 -28.107 21.366 1.00 84.00 883 TYR A N 1
ATOM 7028 C CA . TYR A 1 883 ? 3.681 -28.123 22.607 1.00 84.00 883 TYR A CA 1
ATOM 7029 C C . TYR A 1 883 ? 2.197 -27.762 22.463 1.00 84.00 883 TYR A C 1
ATOM 7031 O O . TYR A 1 883 ? 1.479 -27.761 23.465 1.00 84.00 883 TYR A O 1
ATOM 7039 N N . TRP A 1 884 ? 1.700 -27.455 21.255 1.00 83.44 884 TRP A N 1
ATOM 7040 C CA . TRP A 1 884 ? 0.253 -27.348 21.052 1.00 83.44 884 TRP A CA 1
ATOM 7041 C C . TRP A 1 884 ? -0.445 -28.648 21.444 1.00 83.44 884 TRP A C 1
ATOM 7043 O O . TRP A 1 884 ? -1.494 -28.587 22.076 1.00 83.44 884 TRP A O 1
ATOM 7053 N N . HIS A 1 885 ? 0.166 -29.800 21.151 1.00 80.81 885 HIS A N 1
ATOM 7054 C CA . HIS A 1 885 ? -0.327 -31.099 21.596 1.00 80.81 885 HIS A CA 1
ATOM 7055 C C . HIS A 1 885 ? -0.512 -31.141 23.120 1.00 80.81 885 HIS A C 1
ATOM 7057 O O . HIS A 1 885 ? -1.619 -31.370 23.599 1.00 80.81 885 HIS A O 1
ATOM 7063 N N . ASP A 1 886 ? 0.531 -30.804 23.876 1.00 86.31 886 ASP A N 1
ATOM 7064 C CA . ASP A 1 886 ? 0.508 -30.858 25.340 1.00 86.31 886 ASP A CA 1
ATOM 7065 C C . ASP A 1 886 ? -0.502 -29.871 25.945 1.00 86.31 886 ASP A C 1
ATOM 7067 O O . ASP A 1 886 ? -1.198 -30.184 26.910 1.00 86.31 886 ASP A O 1
ATOM 7071 N N . ILE A 1 887 ? -0.637 -28.673 25.364 1.00 88.81 887 ILE A N 1
ATOM 7072 C CA . ILE A 1 887 ? -1.655 -27.703 25.790 1.00 88.81 887 ILE A CA 1
ATOM 7073 C C . ILE A 1 887 ? -3.057 -28.258 25.555 1.00 88.81 887 ILE A C 1
ATOM 7075 O O . ILE A 1 887 ? -3.922 -28.131 26.421 1.00 88.81 887 ILE A O 1
ATOM 7079 N N . LEU A 1 888 ? -3.290 -28.865 24.395 1.00 85.62 888 LEU A N 1
ATOM 7080 C CA . LEU A 1 888 ? -4.569 -29.472 24.060 1.00 85.62 888 LEU A CA 1
ATOM 7081 C C . LEU A 1 888 ? -4.878 -30.679 24.959 1.00 85.62 888 LEU A C 1
ATOM 7083 O O . LEU A 1 888 ? -6.025 -30.837 25.374 1.00 85.62 888 LEU A O 1
ATOM 7087 N N . GLU A 1 889 ? -3.873 -31.476 25.328 1.00 85.44 889 GLU A N 1
ATOM 7088 C CA . GLU A 1 889 ? -4.019 -32.542 26.322 1.00 85.44 889 GLU A CA 1
ATOM 7089 C C . GLU A 1 889 ? -4.385 -31.995 27.700 1.00 85.44 889 GLU A C 1
ATOM 7091 O O . GLU A 1 889 ? -5.297 -32.522 28.330 1.00 85.44 889 GLU A O 1
ATOM 7096 N N . VAL A 1 890 ? -3.744 -30.916 28.159 1.00 90.62 890 VAL A N 1
ATOM 7097 C CA . VAL A 1 890 ? -4.110 -30.250 29.420 1.00 90.62 890 VAL A CA 1
ATOM 7098 C C . VAL A 1 890 ? -5.551 -29.742 29.355 1.00 90.62 890 VAL A C 1
ATOM 7100 O O . VAL A 1 890 ? -6.336 -29.998 30.264 1.00 90.62 890 VAL A O 1
ATOM 7103 N N . LEU A 1 891 ? -5.946 -29.082 28.263 1.00 89.31 891 LEU A N 1
ATOM 7104 C CA . LEU A 1 891 ? -7.325 -28.620 28.068 1.00 89.31 891 LEU A CA 1
ATOM 7105 C C . LEU A 1 891 ? -8.346 -29.770 28.065 1.00 89.31 891 LEU A C 1
ATOM 7107 O O . LEU A 1 891 ? -9.475 -29.571 28.506 1.00 89.31 891 LEU A O 1
ATOM 7111 N N . LYS A 1 892 ? -7.960 -30.951 27.571 1.00 85.12 892 LYS A N 1
ATOM 7112 C CA . LYS A 1 892 ? -8.804 -32.152 27.508 1.00 85.12 892 LYS A CA 1
ATOM 7113 C C . LYS A 1 892 ? -8.895 -32.877 28.852 1.00 85.12 892 LYS A C 1
ATOM 7115 O O . LYS A 1 892 ? -9.984 -33.270 29.255 1.00 85.12 892 LYS A O 1
ATOM 7120 N N . ASN A 1 893 ? -7.755 -33.106 29.495 1.00 88.25 893 ASN A N 1
ATOM 7121 C CA . ASN A 1 893 ? -7.628 -34.028 30.621 1.00 88.25 893 ASN A CA 1
ATOM 7122 C C . ASN A 1 893 ? -7.750 -33.320 31.974 1.00 88.25 893 ASN A C 1
ATOM 7124 O O . ASN A 1 893 ? -8.265 -33.909 32.922 1.00 88.25 893 ASN A O 1
ATOM 7128 N N . ASP A 1 894 ? -7.301 -32.065 32.060 1.00 93.00 894 ASP A N 1
ATOM 7129 C CA . ASP A 1 894 ? -7.228 -31.342 33.330 1.00 93.00 894 ASP A CA 1
ATOM 7130 C C . ASP A 1 894 ? -8.410 -30.378 33.531 1.00 93.00 894 ASP A C 1
ATOM 7132 O O . ASP A 1 894 ? -8.692 -30.001 34.667 1.00 93.00 894 ASP A O 1
ATOM 7136 N N . LEU A 1 895 ? -9.116 -29.960 32.469 1.00 92.62 895 LEU A N 1
ATOM 7137 C CA . LEU A 1 895 ? -10.167 -28.935 32.548 1.00 92.62 895 LEU A CA 1
ATOM 7138 C C . LEU A 1 895 ? -11.572 -29.512 32.343 1.00 92.62 895 LEU A C 1
ATOM 7140 O O . LEU A 1 895 ? -11.834 -30.274 31.419 1.00 92.62 895 LEU A O 1
ATOM 7144 N N . SER A 1 896 ? -12.519 -29.062 33.172 1.00 90.81 896 SER A N 1
ATOM 7145 C CA . SER A 1 896 ? -13.946 -29.410 33.067 1.00 90.81 896 SER A CA 1
ATOM 7146 C C . SER A 1 896 ? -14.724 -28.366 32.252 1.00 90.81 896 SER A C 1
ATOM 7148 O O . SER A 1 896 ? -15.603 -27.681 32.777 1.00 90.81 896 SER A O 1
ATOM 7150 N N . LEU A 1 897 ? -14.370 -28.202 30.973 1.00 91.06 897 LEU A N 1
ATOM 7151 C CA . LEU A 1 897 ? -14.959 -27.175 30.103 1.00 91.06 897 LEU A CA 1
ATOM 7152 C C . LEU A 1 897 ? -16.397 -27.515 29.683 1.00 91.06 897 LEU A C 1
ATOM 7154 O O . LEU A 1 897 ? -16.673 -28.591 29.162 1.00 91.06 897 LEU A O 1
ATOM 7158 N N . GLU A 1 898 ? -17.299 -26.546 29.829 1.00 92.31 898 GLU A N 1
ATOM 7159 C CA . GLU A 1 898 ? -18.659 -26.566 29.279 1.00 92.31 898 GLU A CA 1
ATOM 7160 C C . GLU A 1 898 ? -18.684 -26.075 27.819 1.00 92.31 898 GLU A C 1
ATOM 7162 O O . GLU A 1 898 ? -19.534 -26.486 27.027 1.00 92.31 898 GLU A O 1
ATOM 7167 N N . SER A 1 899 ? -17.759 -25.181 27.439 1.00 89.56 899 SER A N 1
ATOM 7168 C CA . SER A 1 899 ? -17.571 -24.781 26.040 1.00 89.56 899 SER A CA 1
ATOM 7169 C C . SER A 1 899 ? -16.134 -24.375 25.705 1.00 89.56 899 SER A C 1
ATOM 7171 O O . SER A 1 899 ? -15.408 -23.813 26.529 1.00 89.56 899 SER A O 1
ATOM 7173 N N . ALA A 1 900 ? -15.741 -24.629 24.455 1.00 87.00 900 ALA A N 1
ATOM 7174 C CA . ALA A 1 900 ? -14.451 -24.235 23.904 1.00 87.00 900 ALA A CA 1
ATOM 7175 C C . ALA A 1 900 ? -14.617 -23.729 22.461 1.00 87.00 900 ALA A C 1
ATOM 7177 O O . ALA A 1 900 ? -15.362 -24.304 21.666 1.00 87.00 900 ALA A O 1
ATOM 7178 N N . ALA A 1 901 ? -13.927 -22.650 22.102 1.00 84.69 901 ALA A N 1
ATOM 7179 C CA . ALA A 1 901 ? -13.873 -22.152 20.733 1.00 84.69 901 ALA A CA 1
ATOM 7180 C C . ALA A 1 901 ? -12.426 -21.864 20.334 1.00 84.69 901 ALA A C 1
ATOM 7182 O O . ALA A 1 901 ? -11.713 -21.153 21.041 1.00 84.69 901 ALA A O 1
ATOM 7183 N N . PHE A 1 902 ? -12.023 -22.390 19.180 1.00 85.25 902 PHE A N 1
ATOM 7184 C CA . PHE A 1 902 ? -10.687 -22.222 18.620 1.00 85.25 902 PHE A CA 1
ATOM 7185 C C . PHE A 1 902 ? -10.830 -21.586 17.237 1.00 85.25 902 PHE A C 1
ATOM 7187 O O . PHE A 1 902 ? -11.458 -22.168 16.352 1.00 85.25 902 PHE A O 1
ATOM 7194 N N . ARG A 1 903 ? -10.320 -20.364 17.074 1.00 83.25 903 ARG A N 1
ATOM 7195 C CA . ARG A 1 903 ? -10.521 -19.541 15.870 1.00 83.25 903 ARG A CA 1
ATOM 7196 C C . ARG A 1 903 ? -9.196 -19.028 15.316 1.00 83.25 903 ARG A C 1
ATOM 7198 O O . ARG A 1 903 ? -8.228 -18.908 16.065 1.00 83.25 903 ARG A O 1
ATOM 7205 N N . GLY A 1 904 ? -9.173 -18.664 14.040 1.00 81.88 904 GLY A N 1
ATOM 7206 C CA . GLY A 1 904 ? -8.075 -17.923 13.426 1.00 81.88 904 GLY A CA 1
ATOM 7207 C C . GLY A 1 904 ? -6.822 -18.756 13.152 1.00 81.88 904 GLY A C 1
ATOM 7208 O O . GLY A 1 904 ? -6.885 -19.975 12.977 1.00 81.88 904 GLY A O 1
ATOM 7209 N N . VAL A 1 905 ? -5.676 -18.075 13.073 1.00 77.44 905 VAL A N 1
ATOM 7210 C CA . VAL A 1 905 ? -4.397 -18.657 12.636 1.00 77.44 905 VAL A CA 1
ATOM 7211 C C . VAL A 1 905 ? -3.493 -18.909 13.832 1.00 77.44 905 VAL A C 1
ATOM 7213 O O . VAL A 1 905 ? -3.061 -17.981 14.507 1.00 77.44 905 VAL A O 1
ATOM 7216 N N . TRP A 1 906 ? -3.225 -20.177 14.099 1.00 77.12 906 TRP A N 1
ATOM 7217 C CA . TRP A 1 906 ? -2.416 -20.616 15.219 1.00 77.12 906 TRP A CA 1
ATOM 7218 C C . TRP A 1 906 ? -0.985 -20.772 14.744 1.00 77.12 906 TRP A C 1
ATOM 7220 O O . TRP A 1 906 ? -0.709 -21.570 13.848 1.00 77.12 906 TRP A O 1
ATOM 7230 N N . GLU A 1 907 ? -0.096 -19.976 15.322 1.00 76.00 907 GLU A N 1
ATOM 7231 C CA . GLU A 1 907 ? 1.303 -19.921 14.934 1.00 76.00 907 GLU A CA 1
ATOM 7232 C C . GLU A 1 907 ? 2.175 -20.675 15.943 1.00 76.00 907 GLU A C 1
ATOM 7234 O O . GLU A 1 907 ? 1.933 -20.655 17.152 1.00 76.00 907 GLU A O 1
ATOM 7239 N N . GLY A 1 908 ? 3.224 -21.331 15.461 1.00 73.44 908 GLY A N 1
ATOM 7240 C CA . GLY A 1 908 ? 4.371 -21.690 16.288 1.00 73.44 908 GLY A CA 1
ATOM 7241 C C . GLY A 1 908 ? 5.621 -21.040 15.740 1.00 73.44 908 GLY A C 1
ATOM 7242 O O . GLY A 1 908 ? 5.911 -21.178 14.552 1.00 73.44 908 GLY A O 1
ATOM 7243 N N . PHE A 1 909 ? 6.350 -20.340 16.599 1.00 68.06 909 PHE A N 1
ATOM 7244 C CA . PHE A 1 909 ? 7.587 -19.673 16.234 1.00 68.06 909 PHE A CA 1
ATOM 7245 C C . PHE A 1 909 ? 8.772 -20.424 16.826 1.00 68.06 909 PHE A C 1
ATOM 7247 O O . PHE A 1 909 ? 8.948 -20.439 18.045 1.00 68.06 909 PHE A O 1
ATOM 7254 N N . SER A 1 910 ? 9.594 -21.020 15.956 1.00 68.81 910 SER A N 1
ATOM 7255 C CA . SER A 1 910 ? 10.863 -21.606 16.379 1.00 68.81 910 SER A CA 1
ATOM 7256 C C . SER A 1 910 ? 11.951 -20.547 16.447 1.00 68.81 910 SER A C 1
ATOM 7258 O O . SER A 1 910 ? 12.451 -20.128 15.409 1.00 68.81 910 SER A O 1
ATOM 7260 N N . GLU A 1 911 ? 12.379 -20.148 17.649 1.00 65.00 911 GLU A N 1
ATOM 7261 C CA . GLU A 1 911 ? 13.516 -19.218 17.801 1.00 65.00 911 GLU A CA 1
ATOM 7262 C C . GLU A 1 911 ? 14.797 -19.768 17.148 1.00 65.00 911 GLU A C 1
ATOM 7264 O O . GLU A 1 911 ? 15.592 -19.002 16.606 1.00 65.00 911 GLU A O 1
ATOM 7269 N N . LYS A 1 912 ? 14.974 -21.098 17.151 1.00 64.00 912 LYS A N 1
ATOM 7270 C CA . LYS A 1 912 ? 16.154 -21.769 16.581 1.00 64.00 912 LYS A CA 1
ATOM 7271 C C . LYS A 1 912 ? 16.198 -21.716 15.056 1.00 64.00 912 LYS A C 1
ATOM 7273 O O . LYS A 1 912 ? 17.280 -21.595 14.497 1.00 64.00 912 LYS A O 1
ATOM 7278 N N . VAL A 1 913 ? 15.046 -21.847 14.397 1.00 56.16 913 VAL A N 1
ATOM 7279 C CA . VAL A 1 913 ? 14.962 -21.983 12.929 1.00 56.16 913 VAL A CA 1
ATOM 7280 C C . VAL A 1 913 ? 14.387 -20.719 12.270 1.00 56.16 913 VAL A C 1
ATOM 7282 O O . VAL A 1 913 ? 14.453 -20.571 11.059 1.00 56.16 913 VAL A O 1
ATOM 7285 N N . ARG A 1 914 ? 13.827 -19.786 13.056 1.00 64.38 914 ARG A N 1
ATOM 7286 C CA . ARG A 1 914 ? 13.077 -18.597 12.603 1.00 64.38 914 ARG A CA 1
ATOM 7287 C C . ARG A 1 914 ? 11.946 -18.912 11.611 1.00 64.38 914 ARG A C 1
ATOM 7289 O O . ARG A 1 914 ? 11.537 -18.051 10.840 1.00 64.38 914 ARG A O 1
ATOM 7296 N N . VAL A 1 915 ? 11.405 -20.130 11.662 1.00 55.41 915 VAL A N 1
ATOM 7297 C CA . VAL A 1 915 ? 10.278 -20.579 10.830 1.00 55.41 915 VAL A CA 1
ATOM 7298 C C . VAL A 1 915 ? 8.972 -20.443 11.611 1.00 55.41 915 VAL A C 1
ATOM 7300 O O . VAL A 1 915 ? 8.921 -20.743 12.810 1.00 55.41 915 VAL A O 1
ATOM 7303 N N . ARG A 1 916 ? 7.918 -19.992 10.917 1.00 57.97 916 ARG A N 1
ATOM 7304 C CA . ARG A 1 916 ? 6.539 -19.974 11.414 1.00 57.97 916 ARG A CA 1
ATOM 7305 C C . ARG A 1 916 ? 5.764 -21.151 10.847 1.00 57.97 916 ARG A C 1
ATOM 7307 O O . ARG A 1 916 ? 5.740 -21.353 9.638 1.00 57.97 916 ARG A O 1
ATOM 7314 N N . TYR A 1 917 ? 5.075 -21.866 11.721 1.00 62.84 917 TYR A N 1
ATOM 7315 C CA . TYR A 1 917 ? 4.126 -22.908 11.341 1.00 62.84 917 TYR A CA 1
ATOM 7316 C C . TYR A 1 917 ? 2.718 -22.368 11.539 1.00 62.84 917 TYR A C 1
ATOM 7318 O O . TYR A 1 917 ? 2.428 -21.881 12.627 1.00 62.84 917 TYR A O 1
ATOM 7326 N N . LEU A 1 918 ? 1.870 -22.428 10.509 1.00 63.53 918 LEU A N 1
ATOM 7327 C CA . LEU A 1 918 ? 0.516 -21.871 10.532 1.00 63.53 918 LEU A CA 1
ATOM 7328 C C . LEU A 1 918 ? -0.522 -22.994 10.501 1.00 63.53 918 LEU A C 1
ATOM 7330 O O . LEU A 1 918 ? -0.510 -23.831 9.601 1.00 63.53 918 LEU A O 1
ATOM 7334 N N . ILE A 1 919 ? -1.449 -22.986 11.456 1.00 66.69 919 ILE A N 1
ATOM 7335 C CA . ILE A 1 919 ? -2.593 -23.902 11.499 1.00 66.69 919 ILE A CA 1
ATOM 7336 C C . ILE A 1 919 ? -3.866 -23.062 11.545 1.00 66.69 919 ILE A C 1
ATOM 7338 O O . ILE A 1 919 ? -4.066 -22.277 12.469 1.00 66.69 919 ILE A O 1
ATOM 7342 N N . ARG A 1 920 ? -4.753 -23.214 10.561 1.00 65.62 920 ARG A N 1
ATOM 7343 C CA . ARG A 1 920 ? -6.025 -22.480 10.525 1.00 65.62 920 ARG A CA 1
ATOM 7344 C C . ARG A 1 920 ? -7.139 -23.276 11.211 1.00 65.62 920 ARG A C 1
ATOM 7346 O O . ARG A 1 920 ? -7.473 -24.380 10.780 1.00 65.62 920 ARG A O 1
ATOM 7353 N N . MET A 1 921 ? -7.737 -22.693 12.249 1.00 67.56 921 MET A N 1
ATOM 7354 C CA . MET A 1 921 ? -8.831 -23.272 13.040 1.00 67.56 921 MET A CA 1
ATOM 7355 C C . MET A 1 921 ? -10.102 -22.430 12.856 1.00 67.56 921 MET A C 1
ATOM 7357 O O . MET A 1 921 ? -10.081 -21.248 13.171 1.00 67.56 921 MET A O 1
ATOM 7361 N N . ASP A 1 922 ? -11.216 -23.009 12.389 1.00 56.44 922 ASP A N 1
ATOM 7362 C CA . ASP A 1 922 ? -12.429 -22.234 12.038 1.00 56.44 922 ASP A CA 1
ATOM 7363 C C . ASP A 1 922 ? -13.754 -22.816 12.594 1.00 56.44 922 ASP A C 1
ATOM 7365 O O . ASP A 1 922 ? -14.803 -22.672 11.966 1.00 56.44 922 ASP A O 1
ATOM 7369 N N . LYS A 1 923 ? -13.780 -23.479 13.765 1.00 57.84 923 LYS A N 1
ATOM 7370 C CA . LYS A 1 923 ? -15.054 -24.000 14.323 1.00 57.84 923 LYS A CA 1
ATOM 7371 C C . LYS A 1 923 ? -15.269 -23.707 15.813 1.00 57.84 923 LYS A C 1
ATOM 7373 O O . LYS A 1 923 ? -14.352 -23.690 16.629 1.00 57.84 923 LYS A O 1
ATOM 7378 N N . ASN A 1 924 ? -16.545 -23.507 16.156 1.00 54.00 924 ASN A N 1
ATOM 7379 C CA . ASN A 1 924 ? -17.047 -23.395 17.527 1.00 54.00 924 ASN A CA 1
ATOM 7380 C C . ASN A 1 924 ? -17.496 -24.770 18.032 1.00 54.00 924 ASN A C 1
ATOM 7382 O O . ASN A 1 924 ? -18.183 -25.483 17.300 1.00 54.00 924 ASN A O 1
ATOM 7386 N N . ILE A 1 925 ? -17.179 -25.110 19.283 1.00 56.41 925 ILE A N 1
ATOM 7387 C CA . ILE A 1 925 ? -17.625 -26.357 19.911 1.00 56.41 925 ILE A CA 1
ATOM 7388 C C . ILE A 1 925 ? -18.682 -26.020 20.963 1.00 56.41 925 ILE A C 1
ATOM 7390 O O . ILE A 1 925 ? -18.413 -25.332 21.951 1.00 56.41 925 ILE A O 1
ATOM 7394 N N . HIS A 1 926 ? -19.893 -26.532 20.762 1.00 52.28 926 HIS A N 1
ATOM 7395 C CA . HIS A 1 926 ? -20.946 -26.531 21.772 1.00 52.28 926 HIS A CA 1
ATOM 7396 C C . HIS A 1 926 ? -21.350 -27.980 22.048 1.00 52.28 926 HIS A C 1
ATOM 7398 O O . HIS A 1 926 ? -21.841 -28.657 21.152 1.00 52.28 926 HIS A O 1
ATOM 7404 N N . GLY A 1 927 ? -21.131 -28.458 23.276 1.00 49.47 927 GLY A N 1
ATOM 7405 C CA . GLY A 1 927 ? -21.664 -29.743 23.744 1.00 49.47 927 GLY A CA 1
ATOM 7406 C C . GLY A 1 927 ? -20.959 -31.020 23.263 1.00 49.47 927 GLY A C 1
ATOM 7407 O O . GLY A 1 927 ? -21.381 -32.095 23.675 1.00 49.47 927 GLY A O 1
ATOM 7408 N N . CYS A 1 928 ? -19.898 -30.939 22.451 1.00 50.78 928 CYS A N 1
ATOM 7409 C CA . CYS A 1 928 ? -19.041 -32.091 22.130 1.00 50.78 928 CYS A CA 1
ATOM 7410 C C . CYS A 1 928 ? -17.823 -32.156 23.068 1.00 50.78 928 CYS A C 1
ATOM 7412 O O . CYS A 1 928 ? -17.254 -31.102 23.378 1.00 50.78 928 CYS A O 1
ATOM 7414 N N . PRO A 1 929 ? -17.371 -33.360 23.473 1.00 59.56 929 PRO A N 1
ATOM 7415 C CA . PRO A 1 929 ? -16.092 -33.531 24.151 1.00 59.56 929 PRO A CA 1
ATOM 7416 C C . PRO A 1 929 ? -14.971 -32.917 23.303 1.00 59.56 929 PRO A C 1
ATOM 7418 O O . PRO A 1 929 ? -14.819 -33.250 22.128 1.00 59.56 929 PRO A O 1
ATOM 7421 N N . VAL A 1 930 ? -14.171 -32.024 23.894 1.00 56.38 930 VAL A N 1
ATOM 7422 C CA . VAL A 1 930 ? -13.033 -31.360 23.221 1.00 56.38 930 VAL A CA 1
ATOM 7423 C C . VAL A 1 930 ? -12.095 -32.387 22.567 1.00 56.38 930 VAL A C 1
ATOM 7425 O O . VAL A 1 930 ? -11.534 -32.130 21.505 1.00 56.38 930 VAL A O 1
ATOM 7428 N N . SER A 1 931 ? -12.001 -33.582 23.158 1.00 50.06 931 SER A N 1
ATOM 7429 C CA . SER A 1 931 ? -11.259 -34.731 22.645 1.00 50.06 931 SER A CA 1
ATOM 7430 C C . SER A 1 931 ? -11.710 -35.213 21.270 1.00 50.06 931 SER A C 1
ATOM 7432 O O . SER A 1 931 ? -10.868 -35.387 20.398 1.00 50.06 931 SER A O 1
ATOM 7434 N N . GLU A 1 932 ? -13.016 -35.397 21.070 1.00 57.53 932 GLU A N 1
ATOM 7435 C CA . GLU A 1 932 ? -13.559 -35.891 19.802 1.00 57.53 932 GLU A CA 1
ATOM 7436 C C . GLU A 1 932 ? -13.354 -34.859 18.700 1.00 57.53 932 GLU A C 1
ATOM 7438 O O . GLU A 1 932 ? -13.053 -35.225 17.578 1.00 57.53 932 GLU A O 1
ATOM 7443 N N . TYR A 1 933 ? -13.451 -33.565 19.012 1.00 60.1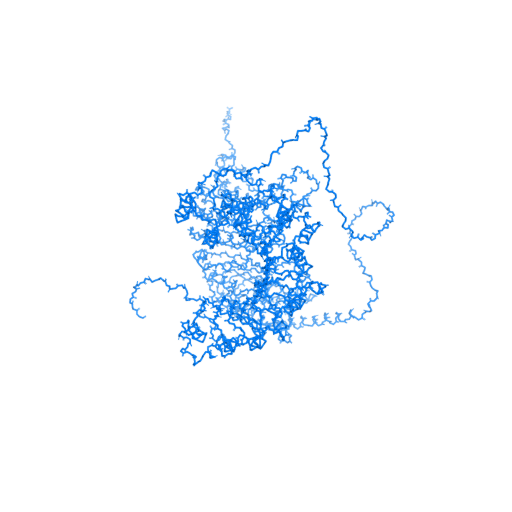6 933 TYR A N 1
ATOM 7444 C CA . TYR A 1 933 ? -13.275 -32.498 18.029 1.00 60.16 933 TYR A CA 1
ATOM 7445 C C . TYR A 1 933 ? -11.816 -32.291 17.606 1.00 60.16 933 TYR A C 1
ATOM 7447 O O . TYR A 1 933 ? -11.557 -32.023 16.435 1.00 60.16 933 TYR A O 1
ATOM 7455 N N . LEU A 1 934 ? -10.859 -32.369 18.535 1.00 57.03 934 LEU A N 1
ATOM 7456 C CA . LEU A 1 934 ? -9.440 -32.240 18.187 1.00 57.03 934 LEU A CA 1
ATOM 7457 C C . LEU A 1 934 ? -8.985 -33.412 17.323 1.00 57.03 934 LEU A C 1
ATOM 7459 O O . LEU A 1 934 ? -8.271 -33.207 16.344 1.00 57.03 934 LEU A O 1
ATOM 7463 N N . GLU A 1 935 ? -9.477 -34.607 17.639 1.00 58.56 935 GLU A N 1
ATOM 7464 C CA . GLU A 1 935 ? -9.359 -35.770 16.773 1.00 58.56 935 GLU A CA 1
ATOM 7465 C C . GLU A 1 935 ? -10.066 -35.497 15.434 1.00 58.56 935 GLU A C 1
ATOM 7467 O O . GLU A 1 935 ? -9.422 -35.563 14.402 1.00 58.56 935 GLU A O 1
ATOM 7472 N N . ASP A 1 936 ? -11.319 -35.045 15.392 1.00 59.72 936 ASP A N 1
ATOM 7473 C CA . ASP A 1 936 ? -12.059 -34.831 14.138 1.00 59.72 936 ASP A CA 1
ATOM 7474 C C . ASP A 1 936 ? -11.457 -33.738 13.227 1.00 59.72 936 ASP A C 1
ATOM 7476 O O . ASP A 1 936 ? -11.411 -33.898 12.009 1.00 59.72 936 ASP A O 1
ATOM 7480 N N . CYS A 1 937 ? -10.957 -32.630 13.779 1.00 55.97 937 CYS A N 1
ATOM 7481 C CA . CYS A 1 937 ? -10.365 -31.533 13.005 1.00 55.97 937 CYS A CA 1
ATOM 7482 C C . CYS A 1 937 ? -8.972 -31.858 12.461 1.00 55.97 937 CYS A C 1
ATOM 7484 O O . CYS A 1 937 ? -8.647 -31.413 11.359 1.00 55.97 937 CYS A O 1
ATOM 7486 N N . VAL A 1 938 ? -8.175 -32.640 13.195 1.00 54.25 938 VAL A N 1
ATOM 7487 C CA . VAL A 1 938 ? -6.869 -33.124 12.725 1.00 54.25 938 VAL A CA 1
ATOM 7488 C C . VAL A 1 938 ? -7.046 -34.332 11.794 1.00 54.25 938 VAL A C 1
ATOM 7490 O O . VAL A 1 938 ? -6.388 -34.408 10.761 1.00 54.25 938 VAL A O 1
ATOM 7493 N N . LEU A 1 939 ? -7.978 -35.242 12.095 1.00 48.31 939 LEU A N 1
ATOM 7494 C CA . LEU A 1 939 ? -8.183 -36.501 11.369 1.00 48.31 939 LEU A CA 1
ATOM 7495 C C . LEU A 1 939 ? -9.013 -36.341 10.084 1.00 48.31 939 LEU A C 1
ATOM 7497 O O . LEU A 1 939 ? -8.662 -36.950 9.075 1.00 48.31 939 LEU A O 1
ATOM 7501 N N . LYS A 1 940 ? -10.083 -35.525 10.053 1.00 50.91 940 LYS A N 1
ATOM 7502 C CA . LYS A 1 940 ? -10.935 -35.397 8.844 1.00 50.91 940 LYS A CA 1
ATOM 7503 C C . LYS A 1 940 ? -10.349 -34.518 7.748 1.00 50.91 940 LYS A C 1
ATOM 7505 O O . LYS A 1 940 ? -10.692 -34.715 6.587 1.00 50.91 940 LYS A O 1
ATOM 7510 N N . ARG A 1 941 ? -9.486 -33.553 8.077 1.00 47.59 941 ARG A N 1
ATOM 7511 C CA . ARG A 1 941 ? -8.832 -32.693 7.070 1.00 47.59 941 ARG A CA 1
ATOM 7512 C C . ARG A 1 941 ? -7.523 -33.272 6.530 1.00 47.59 941 ARG A C 1
ATOM 7514 O O . ARG A 1 941 ? -6.965 -32.709 5.596 1.00 47.59 941 ARG A O 1
ATOM 7521 N N . ALA A 1 942 ? -7.053 -34.394 7.076 1.00 47.59 942 ALA A N 1
ATOM 7522 C CA . ALA A 1 942 ? -5.781 -35.002 6.698 1.00 47.59 942 ALA A CA 1
ATOM 7523 C C . ALA A 1 942 ? -5.801 -36.550 6.591 1.00 47.59 942 ALA A C 1
ATOM 7525 O O . ALA A 1 942 ? -4.830 -37.192 7.005 1.00 47.59 942 ALA A O 1
ATOM 7526 N N . PRO A 1 943 ? -6.842 -37.199 6.020 1.00 49.84 943 PRO A N 1
ATOM 7527 C CA . PRO A 1 943 ? -6.899 -38.664 5.955 1.00 49.84 943 PRO A CA 1
ATOM 7528 C C . PRO A 1 943 ? -5.732 -39.276 5.158 1.00 49.84 943 PRO A C 1
ATOM 7530 O O . PRO A 1 943 ? -5.240 -40.346 5.512 1.00 49.84 943 PRO A O 1
ATOM 7533 N N . ALA A 1 944 ? -5.218 -38.569 4.144 1.00 47.69 944 ALA A N 1
ATOM 7534 C CA . ALA A 1 944 ? -4.041 -38.986 3.376 1.00 47.69 944 ALA A CA 1
ATOM 7535 C C . ALA A 1 944 ? -2.719 -38.896 4.169 1.00 47.69 944 ALA A C 1
ATOM 7537 O O . ALA A 1 944 ? -1.789 -39.653 3.903 1.00 47.69 944 ALA A O 1
ATOM 7538 N N . LEU A 1 945 ? -2.630 -38.006 5.165 1.00 44.97 945 LEU A N 1
ATOM 7539 C CA . LEU A 1 945 ? -1.430 -37.843 5.994 1.00 44.97 945 LEU A CA 1
ATOM 7540 C C . LEU A 1 945 ? -1.393 -38.848 7.149 1.00 44.97 945 LEU A C 1
ATOM 7542 O O . LEU A 1 945 ? -0.323 -39.330 7.503 1.00 44.97 945 LEU A O 1
ATOM 7546 N N . MET A 1 946 ? -2.549 -39.253 7.680 1.00 44.09 946 MET A N 1
ATOM 7547 C CA . MET A 1 946 ? -2.628 -40.311 8.698 1.00 44.09 946 MET A CA 1
ATOM 7548 C C . MET A 1 946 ? -2.220 -41.696 8.169 1.00 44.09 946 MET A 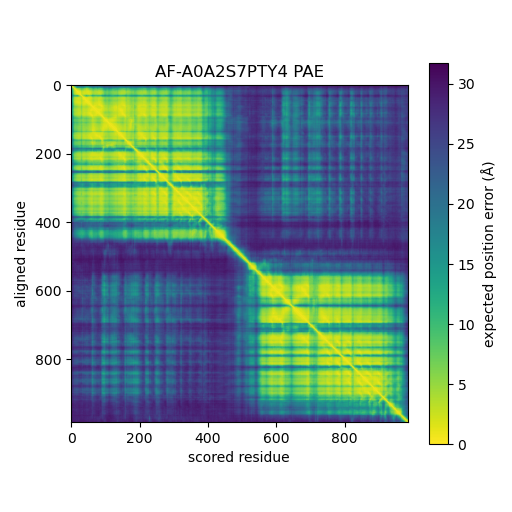C 1
ATOM 7550 O O . MET A 1 946 ? -1.784 -42.535 8.949 1.00 44.09 946 MET A O 1
ATOM 7554 N N . GLN A 1 947 ? -2.280 -41.947 6.854 1.00 52.72 947 GLN A N 1
ATOM 7555 C CA . GLN A 1 947 ? -1.691 -43.169 6.281 1.00 52.72 947 GLN A CA 1
ATOM 7556 C C . GLN A 1 947 ? -0.154 -43.193 6.384 1.00 52.72 947 GLN A C 1
ATOM 7558 O O . GLN A 1 947 ? 0.440 -44.268 6.353 1.00 52.72 947 GLN A O 1
ATOM 7563 N N . GLN A 1 948 ? 0.490 -42.028 6.525 1.00 47.81 948 GLN A N 1
ATOM 7564 C CA . GLN A 1 948 ? 1.947 -41.892 6.629 1.00 47.81 948 GLN A CA 1
ATOM 7565 C C . GLN A 1 948 ? 2.447 -41.796 8.078 1.00 47.81 948 GLN A C 1
ATOM 7567 O O . GLN A 1 948 ? 3.622 -42.062 8.332 1.00 47.81 948 GLN A O 1
ATOM 7572 N N . PHE A 1 949 ? 1.577 -41.459 9.037 1.00 56.25 949 PHE A N 1
ATOM 7573 C CA . PHE A 1 949 ? 1.950 -41.266 10.439 1.00 56.25 949 PHE A CA 1
ATOM 7574 C C . PHE A 1 949 ? 1.037 -42.065 11.371 1.00 56.25 949 PHE A C 1
ATOM 7576 O O . PHE A 1 949 ? -0.171 -41.866 11.413 1.00 56.25 949 PHE A O 1
ATOM 7583 N N . SER A 1 950 ? 1.631 -42.953 12.171 1.00 50.84 950 SER A N 1
ATOM 7584 C CA . SER A 1 950 ? 0.918 -43.855 13.088 1.00 50.84 950 SER A CA 1
ATOM 7585 C C . SER A 1 950 ? 0.329 -43.172 14.332 1.00 50.84 950 SER A C 1
ATOM 7587 O O . SER A 1 950 ? -0.301 -43.840 15.149 1.00 50.84 950 SER A O 1
ATOM 7589 N N . SER A 1 951 ? 0.559 -41.868 14.517 1.00 62.09 951 SER A N 1
ATOM 7590 C CA . SER A 1 951 ? 0.007 -41.072 15.619 1.00 62.09 951 SER A CA 1
ATOM 7591 C C . SER A 1 951 ? -0.053 -39.580 15.271 1.00 62.09 951 SER A C 1
ATOM 7593 O O . SER A 1 951 ? 0.692 -39.101 14.413 1.00 62.09 951 SER A O 1
ATOM 7595 N N . ILE A 1 952 ? -0.902 -38.834 15.990 1.00 55.28 952 ILE A N 1
ATOM 7596 C CA . ILE A 1 952 ? -0.970 -37.361 15.941 1.00 55.28 952 ILE A CA 1
ATOM 7597 C C . ILE A 1 952 ? 0.400 -36.734 16.254 1.00 55.28 952 ILE A C 1
ATOM 7599 O O . ILE A 1 952 ? 0.803 -35.792 15.575 1.00 55.28 952 ILE A O 1
ATOM 7603 N N . ASP A 1 953 ? 1.166 -37.307 17.190 1.00 57.19 953 ASP A N 1
ATOM 7604 C CA . ASP A 1 953 ? 2.546 -36.882 17.462 1.00 57.19 953 ASP A CA 1
ATOM 7605 C C . ASP A 1 953 ? 3.458 -37.023 16.244 1.00 57.19 953 ASP A C 1
ATOM 7607 O O . ASP A 1 953 ? 4.328 -36.184 16.024 1.00 57.19 953 ASP A O 1
ATOM 7611 N N . GLY A 1 954 ? 3.279 -38.088 15.454 1.00 64.00 954 GLY A N 1
ATOM 7612 C CA . GLY A 1 954 ? 4.025 -38.316 14.219 1.00 64.00 954 GLY A CA 1
ATOM 7613 C C . GLY A 1 954 ? 3.691 -37.284 13.143 1.00 64.00 954 GLY A C 1
ATOM 7614 O O . GLY A 1 954 ? 4.600 -36.781 12.487 1.00 64.00 954 GLY A O 1
ATOM 7615 N N . LEU A 1 955 ? 2.410 -36.919 13.014 1.00 61.91 955 LEU A N 1
ATOM 7616 C CA . LEU A 1 955 ? 1.946 -35.875 12.096 1.00 61.91 955 LEU A CA 1
ATOM 7617 C C . LEU A 1 955 ? 2.517 -34.502 12.474 1.00 61.91 955 LEU A C 1
ATOM 7619 O O . LEU A 1 955 ? 3.066 -33.803 11.625 1.00 61.91 955 LEU A O 1
ATOM 7623 N N . TRP A 1 956 ? 2.435 -34.135 13.753 1.00 59.81 956 TRP A N 1
ATOM 7624 C CA . TRP A 1 956 ? 2.999 -32.889 14.267 1.00 59.81 956 TRP A CA 1
ATOM 7625 C C . TRP A 1 956 ? 4.517 -32.827 14.070 1.00 59.81 956 TRP A C 1
ATOM 7627 O O . TRP A 1 956 ? 5.013 -31.843 13.514 1.00 59.81 956 TRP A O 1
ATOM 7637 N N . ARG A 1 957 ? 5.246 -33.904 14.403 1.00 62.19 957 ARG A N 1
ATOM 7638 C CA . ARG A 1 957 ? 6.691 -34.007 14.130 1.00 62.19 957 ARG A CA 1
ATOM 7639 C C . ARG A 1 957 ? 7.006 -33.831 12.649 1.00 62.19 957 ARG A C 1
ATOM 7641 O O . ARG A 1 957 ? 7.947 -33.127 12.317 1.00 62.19 957 ARG A O 1
ATOM 7648 N N . ALA A 1 958 ? 6.213 -34.409 11.751 1.00 61.25 958 ALA A N 1
ATOM 7649 C CA . ALA A 1 958 ? 6.438 -34.289 10.312 1.00 61.25 958 ALA A CA 1
ATOM 7650 C C . ALA A 1 958 ? 6.166 -32.883 9.755 1.00 61.25 958 ALA A C 1
ATOM 7652 O O . ALA A 1 958 ? 6.882 -32.436 8.856 1.00 61.25 958 ALA A O 1
ATOM 7653 N N . ILE A 1 959 ? 5.162 -32.181 10.295 1.00 56.72 959 ILE A N 1
ATOM 7654 C CA . ILE A 1 959 ? 4.889 -30.774 9.968 1.00 56.72 959 ILE A CA 1
ATOM 7655 C C . ILE A 1 959 ? 6.074 -29.898 10.398 1.00 56.72 959 ILE A C 1
ATOM 7657 O O . ILE A 1 959 ? 6.505 -29.049 9.620 1.00 56.72 959 ILE A O 1
ATOM 7661 N N . VAL A 1 960 ? 6.632 -30.135 11.591 1.00 51.88 960 VAL A N 1
ATOM 7662 C CA . VAL A 1 960 ? 7.724 -29.327 12.166 1.00 51.88 960 VAL A CA 1
ATOM 7663 C C . VAL A 1 960 ? 9.120 -29.696 11.686 1.00 51.88 960 VAL A C 1
ATOM 7665 O O . VAL A 1 960 ? 9.985 -28.836 11.591 1.00 51.88 960 VAL A O 1
ATOM 7668 N N . GLU A 1 961 ? 9.366 -30.940 11.302 1.00 58.84 961 GLU A N 1
ATOM 7669 C CA . GLU A 1 961 ? 10.629 -31.334 10.669 1.00 58.84 961 GLU A CA 1
ATOM 7670 C C . GLU A 1 961 ? 10.706 -30.900 9.192 1.00 58.84 961 GLU A C 1
ATOM 7672 O O . GLU A 1 961 ? 11.615 -31.307 8.473 1.00 58.84 961 GLU A O 1
ATOM 7677 N N . GLY A 1 962 ? 9.740 -30.110 8.704 1.00 48.41 962 GLY A N 1
ATOM 7678 C CA . GLY A 1 962 ? 9.712 -29.609 7.329 1.00 48.41 962 GLY A CA 1
ATOM 7679 C C . GLY A 1 962 ? 9.410 -30.678 6.274 1.00 48.41 962 GLY A C 1
ATOM 7680 O O . GLY A 1 962 ? 9.356 -30.361 5.089 1.00 48.41 962 GLY A O 1
ATOM 7681 N N . ARG A 1 963 ? 9.133 -31.930 6.669 1.00 51.03 963 ARG A N 1
ATOM 7682 C CA . ARG A 1 963 ? 8.864 -33.049 5.741 1.00 51.03 963 ARG A CA 1
ATOM 7683 C C . ARG A 1 963 ? 7.575 -32.873 4.928 1.00 51.03 963 ARG A C 1
ATOM 7685 O O . ARG A 1 963 ? 7.351 -33.608 3.973 1.00 51.03 963 ARG A O 1
ATOM 7692 N N . LEU A 1 964 ? 6.734 -31.910 5.310 1.00 51.03 964 LEU A N 1
ATOM 7693 C CA . LEU A 1 964 ? 5.448 -31.593 4.682 1.00 51.03 964 LEU A CA 1
ATOM 7694 C C . LEU A 1 964 ? 5.415 -30.267 3.905 1.00 51.03 964 LEU A C 1
ATOM 7696 O O . LEU A 1 964 ? 4.365 -29.893 3.378 1.00 51.03 964 LEU A O 1
ATOM 7700 N N . HIS A 1 965 ? 6.536 -29.553 3.790 1.00 42.06 965 HIS A N 1
ATOM 7701 C CA . HIS A 1 965 ? 6.582 -28.286 3.056 1.00 42.06 965 HIS A CA 1
ATOM 7702 C C . HIS A 1 965 ? 6.628 -28.517 1.539 1.00 42.06 965 HIS A C 1
ATOM 7704 O O . HIS A 1 965 ? 7.713 -28.512 0.971 1.00 42.06 965 HIS A O 1
ATOM 7710 N N . GLN A 1 966 ? 5.462 -28.714 0.894 1.00 38.81 966 GLN A N 1
ATOM 7711 C CA . GLN A 1 966 ? 5.231 -28.292 -0.509 1.00 38.81 966 GLN A CA 1
ATOM 7712 C C . GLN A 1 966 ? 3.824 -28.511 -1.109 1.00 38.81 966 GLN A C 1
ATOM 7714 O O . GLN A 1 966 ? 3.617 -28.097 -2.244 1.00 38.81 966 GLN A O 1
ATOM 7719 N N . ARG A 1 967 ? 2.842 -29.141 -0.441 1.00 33.88 967 ARG A N 1
ATOM 7720 C CA . ARG A 1 967 ? 1.648 -29.644 -1.171 1.00 33.88 967 ARG A CA 1
ATOM 7721 C C . ARG A 1 967 ? 0.277 -29.021 -0.905 1.00 33.88 967 ARG A C 1
ATOM 7723 O O . ARG A 1 967 ? -0.650 -29.364 -1.624 1.00 33.88 967 ARG A O 1
ATOM 7730 N N . THR A 1 968 ? 0.107 -28.098 0.037 1.00 35.06 968 THR A N 1
ATOM 7731 C CA . THR A 1 968 ? -1.240 -27.585 0.383 1.00 35.06 968 THR A CA 1
ATOM 7732 C C . THR A 1 968 ? -1.597 -26.217 -0.205 1.00 35.06 968 THR A C 1
ATOM 7734 O O . THR A 1 968 ? -2.621 -25.659 0.167 1.00 35.06 968 THR A O 1
ATOM 7737 N N . ALA A 1 969 ? -0.808 -25.678 -1.141 1.00 31.55 969 ALA A N 1
ATOM 7738 C CA . ALA A 1 969 ? -1.148 -24.433 -1.846 1.00 31.55 969 ALA A CA 1
ATOM 7739 C C . ALA A 1 969 ? -1.887 -24.648 -3.187 1.00 31.55 969 ALA A C 1
ATOM 7741 O O . ALA A 1 969 ? -2.282 -23.673 -3.815 1.00 31.55 969 ALA A O 1
ATOM 7742 N N . THR A 1 970 ? -2.086 -25.891 -3.642 1.00 31.91 970 THR A N 1
ATOM 7743 C CA . THR A 1 970 ? -2.598 -26.188 -4.999 1.00 31.91 970 THR A CA 1
ATOM 7744 C C . THR A 1 970 ? -3.936 -26.930 -5.053 1.00 31.91 970 THR A C 1
ATOM 7746 O O . THR A 1 970 ? -4.381 -27.275 -6.140 1.00 31.91 970 THR A O 1
ATOM 7749 N N . THR A 1 971 ? -4.620 -27.167 -3.930 1.00 31.98 971 THR A N 1
ATOM 7750 C CA . THR A 1 971 ? -5.840 -28.011 -3.899 1.00 31.98 971 THR A CA 1
ATOM 7751 C C . THR A 1 971 ? -7.145 -27.246 -3.644 1.00 31.98 971 THR A C 1
ATOM 7753 O O . THR A 1 971 ? -8.103 -27.829 -3.154 1.00 31.98 971 THR A O 1
ATOM 7756 N N . GLU A 1 972 ? -7.204 -25.954 -3.981 1.00 32.19 972 GLU A N 1
ATOM 7757 C CA . GLU A 1 972 ? -8.460 -25.171 -4.004 1.00 32.19 972 GLU A CA 1
ATOM 7758 C C . GLU A 1 972 ? -8.840 -24.691 -5.425 1.00 32.19 972 GLU A C 1
ATOM 7760 O O . GLU A 1 972 ? -9.741 -23.876 -5.578 1.00 32.19 972 GLU A O 1
ATOM 7765 N N . ALA A 1 973 ? -8.189 -25.207 -6.479 1.00 32.81 973 ALA A N 1
ATOM 7766 C CA . ALA A 1 973 ? -8.434 -24.802 -7.873 1.00 32.81 973 ALA A CA 1
ATOM 7767 C C . ALA A 1 973 ? -9.028 -25.903 -8.778 1.00 32.81 973 ALA A C 1
ATOM 7769 O O . ALA A 1 973 ? -9.028 -25.752 -9.995 1.00 32.81 973 ALA A O 1
ATOM 7770 N N . SER A 1 974 ? -9.529 -27.010 -8.226 1.00 34.09 974 SER A N 1
ATOM 7771 C CA . SER A 1 974 ? -10.130 -28.084 -9.031 1.00 34.09 974 SER A CA 1
ATOM 7772 C C . SER A 1 974 ? -11.400 -28.642 -8.388 1.00 34.09 974 SER A C 1
ATOM 7774 O O . SER A 1 974 ? -11.463 -29.809 -8.010 1.00 34.09 974 SER A O 1
ATOM 7776 N N . GLU A 1 975 ? -12.412 -27.794 -8.254 1.00 34.94 975 GLU A N 1
ATOM 7777 C CA . GLU A 1 975 ? -13.810 -28.222 -8.170 1.00 34.94 975 GLU A CA 1
ATOM 7778 C C . GLU A 1 975 ? -14.606 -27.410 -9.192 1.00 34.94 975 GLU A C 1
ATOM 7780 O O . GLU A 1 975 ? -15.390 -26.548 -8.836 1.00 34.94 975 GLU A O 1
ATOM 7785 N N . ASP A 1 976 ? -14.342 -27.661 -10.472 1.00 32.47 976 ASP A N 1
ATOM 7786 C CA . ASP A 1 976 ? -15.322 -27.520 -11.546 1.00 32.47 976 ASP A CA 1
ATOM 7787 C C . ASP A 1 976 ? -14.922 -28.544 -12.608 1.00 32.47 976 ASP A C 1
ATOM 7789 O O . ASP A 1 976 ? -13.857 -28.466 -13.222 1.00 32.47 976 ASP A O 1
ATOM 7793 N N . GLY A 1 977 ? -15.724 -29.600 -12.704 1.00 30.92 977 GLY A N 1
ATOM 7794 C CA . GLY A 1 977 ? -15.512 -30.679 -13.650 1.00 30.92 977 GLY A CA 1
ATOM 7795 C C . GLY A 1 977 ? -16.096 -30.343 -15.012 1.00 30.92 977 GLY A C 1
ATOM 7796 O O . GLY A 1 977 ? -17.224 -29.871 -15.094 1.00 30.92 977 GLY A O 1
ATOM 7797 N N . GLU A 1 978 ? -15.378 -30.728 -16.059 1.00 30.08 978 GLU A N 1
ATOM 7798 C CA . GLU A 1 978 ? -15.995 -31.333 -17.232 1.00 30.08 978 GLU A CA 1
ATOM 7799 C C . GLU A 1 978 ? -15.264 -32.647 -17.529 1.00 30.08 978 GLU A C 1
ATOM 7801 O O . GLU A 1 978 ? -14.041 -32.754 -17.456 1.00 30.08 978 GLU A O 1
ATOM 7806 N N . SER A 1 979 ? -16.088 -33.670 -17.720 1.00 41.12 979 SER A N 1
ATOM 7807 C CA . SER A 1 979 ? -15.789 -35.019 -18.185 1.00 41.12 979 SER A CA 1
ATOM 7808 C C . SER A 1 979 ? -15.309 -35.044 -19.641 1.00 41.12 979 SER A C 1
ATOM 7810 O O . SER A 1 979 ? -15.520 -34.063 -20.344 1.00 41.12 979 SER A O 1
ATOM 7812 N N . GLU A 1 980 ? -14.841 -36.228 -20.070 1.00 35.69 980 GLU A N 1
ATOM 7813 C CA . GLU A 1 980 ? -14.310 -36.641 -21.396 1.00 35.69 980 GLU A CA 1
ATOM 7814 C C . GLU A 1 980 ? -12.768 -36.579 -21.429 1.00 35.69 980 GLU A C 1
ATOM 7816 O O . GLU A 1 980 ? -12.180 -35.582 -21.033 1.00 35.69 980 GLU A O 1
ATOM 7821 N N . ASP A 1 981 ? -11.986 -37.583 -21.822 1.00 37.69 981 ASP A N 1
ATOM 7822 C CA . ASP A 1 981 ? -12.222 -38.914 -22.381 1.00 37.69 981 ASP A CA 1
ATOM 7823 C C . ASP A 1 981 ? -10.938 -39.762 -22.195 1.00 37.69 981 ASP A C 1
ATOM 7825 O O . ASP A 1 981 ? -9.932 -39.303 -21.655 1.00 37.69 981 ASP A O 1
ATOM 7829 N N . GLU A 1 982 ? -11.049 -41.019 -22.608 1.00 41.84 982 GLU A N 1
ATOM 7830 C CA . GLU A 1 982 ? -10.134 -42.160 -22.548 1.00 41.84 982 GLU A CA 1
ATOM 7831 C C . GLU A 1 982 ? -8.687 -41.963 -23.075 1.00 41.84 982 GLU A C 1
ATOM 7833 O O . GLU A 1 982 ? -8.398 -41.089 -23.891 1.00 41.84 982 GLU A O 1
ATOM 7838 N N . ASP A 1 983 ? -7.849 -42.922 -22.649 1.00 39.75 983 ASP A N 1
ATOM 7839 C CA . ASP A 1 983 ? -6.587 -43.439 -23.218 1.00 39.75 983 ASP A CA 1
ATOM 7840 C C . ASP A 1 983 ? -5.211 -42.999 -22.640 1.00 39.75 983 ASP A C 1
ATOM 7842 O O . ASP A 1 983 ? -4.812 -41.837 -22.679 1.00 39.75 983 ASP A O 1
ATOM 7846 N N . ASP A 1 984 ? -4.493 -44.054 -22.202 1.00 33.81 984 ASP A N 1
ATOM 7847 C CA . ASP A 1 984 ? -3.083 -44.267 -21.786 1.00 33.81 984 ASP A CA 1
ATOM 7848 C C . ASP A 1 984 ? -2.557 -43.804 -20.406 1.00 33.81 984 ASP A C 1
ATOM 7850 O O . ASP A 1 984 ? -2.235 -42.612 -20.192 1.00 33.81 984 ASP A O 1
#

Nearest PDB structures (foldseek):
  7zgu-assembly1_A  TM=4.560E-01  e=1.708E-02  Homo sapiens
  8j07-assembly1_w  TM=3.068E-01  e=1.243E-01  Homo sapiens
  1io0-assembly1_A  TM=4.347E-01  e=2.625E+00  Gallus gallus